Protein 5YJE (pdb70)

Secondary structure (DSSP, 8-state):
--PPPPP-SEEEEE---EEEEEEEEEEEETTEEEEEEEEEETTEEEEEEESS-EEEEEE-SSEEEEEETTTEEEEEETTS-EEEEEEE-SS-EEEEEEETTEEEEEETTSEEEEEETTTTEEEEEEEESHHHHTTS---EEEEEE-TTS-EEEEETTSEEEEEETTTTEEEEEEEGGG--TTT------SHHHHHH-TTSS--PPPPPPSSS-HHHHHHHHHHHHHHHHHHHHHTT-HHHHHHHHHHHHHHHHHHT-HHHHHHHHHHHH----SEETTEEHHHHHHHHHHHHHTSGGGHHHHHHHHHHHHHHH--/---S----PPPPPP-SEEEEE--SSS-EEEEEEEEEEEETTEEEEEEEEEETTEEEEEEESS-EEEEEE-SSEEEEEETTTEEEEEETTS-B-SPPEEPSS-EEEEEEETTEEEEEETT-EEEEEETTTTEEEEEEEESHHHHTTS-S--SEEEE-TTS-EEEE-TTSEEEEEETTTTEEEEEEESTT--GGG------HHHHHTTTT--PPPSSS-HHHHHHHHHHHHHHHHHHHHHTT-HHHHHHHHHHHHHHHHHHT-HHHHHHHHHHH-----SEETTEEHHHHHHHHHHHHHTSSTTHHHHHHHHHHHHGGG-/-PPPPPP-SEEEEE--SSS-EEEEEEEEEEEETTEEEEEEEEEETTEEEEEEESS-EEEEEE-SSEEEEEETTTEEEEEETTS-EEEEEEE-SS-EEEEEEETTEEEEEETTSEEEEEETTTTEEEEEEEEHHHH----EEEEEE-TT--EEEEETTSEEEEEETTTTEEEEEEESTT-SSTT-----HHHHHH--PPPPSSS-HHHHHHHHHHHHHHHHHHHHHTT-HHHHHHHHHHHHHHHHHHT-HHHHHHHHHHHH---SEETTEEHHHHHHHHHHHHHT-GGGHHHHHHT----

Sequence (932 aa):
KLPIPSPQRAFTLQVPSMYIEVENEVTVVGGVKLSRLKCNREGKEWETVLTSRILTAAGSCDVVCVACEKRMLSVFSTCGRRLLSPILLPSPISTLHCTGSYVMALTAAATLSVWDVHRQVVVVKEESLHSILAGSDMTVSQILLTQHGIPVMNLSDGKAYCFNPSLSTWNLVSDKQDSLAQCADFRCSGPLAIIQGRTSNSGRQAARLFSVPHVVQQETTLAYLENQVAAALTLQSSHEYRHWLLVYARYLVNEGFEYRLREICKDLLGPWESTVVGLRKRELLKELLPVIGQNLRFQRLFTECQEQLDILRDKSAPALALKLPIPSPQRAFTLQVSSDPSMYIEVENEVTVVGGVKLSRLKCNREGKEWETVLTSRILTAAGSCDVVCVACEKRMLSVFSTCGRRLLSPILLPSPISTLHCTGSYVMALTAAATLSVWDVHRQVVVVKEESLHSILAGSDMTVSQILLTQHGIPVMNLSDGKAYCFNPSLSTWNLVSDKQDSLAQCCADFRSGPLAIIQGRTSAARLFSVPHVVQQETTLAYLENQVAAALTLQSSHEYRHWLLVYARYLVNEGFEYRLREICKDLLGQWESTVVGLRKRELLKELLPVIGQNLRFQRLFTECQEQLDILRDKLPIPSPQRAFTLQVSSDPSMYIEVENEVTVVGGVKLSRLKCNREGKEWETVLTSRILTAAGSCDVVCVACEKRMLSVFSTCGRRLLSPILLPSPISTLHCTGSYVMALTAAATLSVWDVHRQVVVVKEESLHSILDMTVSQILLTQHGIPVMNLSDGKAYCFNPSLSTWNLVSDKQDSLAQCADFRGPLAIIQGQAARLFSVPHVVQQETTLAYLENQVAAALTLQSSHEYRHWLLVYARYLVNEGFEYRLREICKDLLGWESTVVGLRKRELLKELLPVIGQNLRFQRLFTECQEQL

Solvent-accessible surface area: 39609 Å² total; per-residue (Å²): 130,50,106,87,34,70,72,90,88,50,36,96,34,90,85,174,101,19,95,2,18,1,49,15,79,63,30,84,4,61,68,4,122,0,0,60,0,46,0,38,21,110,79,57,82,22,34,6,9,11,38,17,61,1,17,25,17,16,12,13,97,61,2,0,0,0,1,4,64,92,62,16,2,4,1,3,4,54,20,0,44,22,35,7,2,19,1,10,14,82,13,49,8,6,74,19,34,21,22,23,19,26,0,15,0,27,4,9,51,9,33,1,11,0,7,5,6,110,158,57,56,40,29,0,86,51,19,36,16,114,36,10,41,55,88,54,109,58,55,45,80,55,60,53,16,13,135,82,0,1,0,1,8,29,12,67,54,14,26,0,12,0,4,15,35,61,5,20,8,12,1,26,6,11,22,109,78,48,51,6,42,94,6,3,24,50,84,82,100,17,42,1,8,115,16,38,34,83,35,99,96,81,89,92,118,21,80,139,50,208,90,21,91,82,80,26,5,29,17,0,0,5,7,25,0,5,43,5,17,2,3,0,26,5,0,50,8,34,157,20,20,85,97,38,7,34,22,3,1,49,11,0,3,89,60,25,46,35,145,20,0,100,29,6,2,60,58,10,32,19,148,110,102,60,74,18,29,74,44,53,36,96,54,4,0,50,72,0,2,77,38,0,32,152,41,83,123,2,118,78,15,58,54,117,4,63,104,38,32,89,137,53,84,121,132,170,87,98,118,139,53,123,131,41,106,80,36,81,74,84,85,63,29,109,64,95,25,13,62,87,62,66,15,43,0,32,4,32,12,70,71,33,76,4,58,67,1,112,0,0,90,0,22,1,56,38,84,80,69,92,24,32,5,8,10,49,33,67,1,14,24,5,11,8,14,96,58,3,1,0,0,0,3,45,82,62,16,0,2,3,2,4,69,25,0,39,21,38,4,3,21,2,18,1,49,15,45,1,8,60,16,50,22,40,23,22,28,1,0,0,6,2,9,49,14,24,0,4,0,4,6,8,118,171,52,60,35,31,1,66,57,24,56,3,123,10,6,41,47,87,38,78,138,70,39,56,107,48,53,15,14,78,96,0,0,0,1,0,26,10,68,81,13,35,0,18,0,4,12,36,54,5,19,7,13,0,27,6,12,20,81,80,36,45,9,40,87,13,3,53,70,85,116,20,33,1,21,101,16,32,76,69,95,158,101,77,105,40,208,95,17,93,96,77,26,3,32,22,0,0,7,8,28,0,5,46,6,17,4,2,0,27,9,1,54,10,43,78,20,20,88,94,39,4,24,13,2,0,79,8,0,4,82,64,37,39,96,136,20,0,44,44,5,2,69,44,10,34,66,138,95,66,69,67,20,30,63,47,62,34,117,54,4,5,61,73,1,14,92,32,0,35,90,44,167,84,12,51,84,40,74,87,52,13,38,54,92,48,77,68,84,101,136,177,35,108,64,38,82,66,88,86,54,37,88,38,92,35,21,98,90,52,93,6,29,0,66,1,51,14,74,66,34,73,0,60,73,7,84,0,0,64,0,31,1,45,20,83,82,87,87,22,37,4,9,12,49,32,67,0,16,27,15,13,8,8,78,61,3,0,0,0,0,2,52,93,38,12,0,2,1,2,6,51,27,0,34,20,38,7,2,18,1,16,2,50,11,57,2,6,57,18,60,20,22,22,22,43,0,1,0,18,1,14,63,15,10,0,5,0,11,12,7,126,76,56,56,39,26,0,90,72,26,54,16,161,34,5,49,145,44,67,58,62,71,36,72,12,8,150,89,0,0,0,0,1,32,14,75,41,16,45,0,16,0,4,16,43,62,0,15,5,12,1,31,7,12,21,110,138,51,45,10,46,89,10,7,48,64,116,76,34,1,36,83,10,45,97,134,31,83,163,44,211,96,19,89,87,79,24,4,36,18,0,0,5,7,29,0,4,44,8,19,2,2,0,28,5,1,66,10,27,139,22,19,68,103,37,5,35,32,2,0,113,13,0,4,78,69,15,46,34,147,17,0,123,34,11,4,89,72,4,65,76,134,79,34,89,29,33,69,31,50,2,145,43,0,13,66,68,0,19,78,33,0,33,124,39,163,160,6,60,76,22,90,61,76,19,68,70,173,157

Nearest PDB structures (foldseek):
  5yje-assembly1_A  TM=1.003E+00  e=4.054E-64  Homo sapiens
  5yje-assembly1_C  TM=9.853E-01  e=4.189E-52  Homo sapiens
  8ghl-assembly1_C  TM=7.668E-01  e=1.648E-20  Saccharomyces cerevisiae
  8ghl-assembly1_H  TM=7.439E-01  e=5.807E-19  Saccharomyces cerevisiae
  8ghn-assembly1_H  TM=7.439E-01  e=1.582E-18  Saccharomyces cerevisiae

Radius of gyration: 30.96 Å; Cα contacts (8 Å, |Δi|>4): 1975; chains: 3; bounding box: 86×87×68 Å

InterPro domains:
  IPR001680 WD40 repeat [PS50082] (66-98)
  IPR001680 WD40 repeat [PS50082] (127-159)
  IPR001680 WD40 repeat [PS50082] (170-201)
  IPR001680 WD40 repeat [SM00320] (1-44)
  IPR001680 WD40 repeat [SM00320] (59-98)
  IPR001680 WD40 repeat [SM00320] (120-159)
  IPR001680 WD40 repeat [SM00320] (163-202)
  IPR001680 WD40 repeat [SM00320] (212-254)
  IPR001680 WD40 repeat [SM00320] (257-313)
  IPR001680 WD40 repeat [SM00320] (319-356)
  IPR011494 Protein HIRA-like, C-terminal [PF07569] (764-962)
  IPR015943 WD40/YVTN repeat-like-containing domain superfamily [G3DSA:2.130.10.10] (2-115)
  IPR015943 WD40/YVTN repeat-like-containing domain superfamily [G3DSA:2.130.10.10] (125-434)
  IPR031120 WD repeat HIR1-like [PTHR13831] (1-1016)
  IPR036322 WD40-repeat-containing domain superfamily [SSF50978] (9-365)
  IPR055410 CAF1B/HIR1, beta-propeller domain [PF24105] (1-212)

Structure (mmCIF, N/CA/C/O backbone):
data_5YJE
#
_entry.id   5YJE
#
_cell.length_a   149.990
_cell.length_b   86.800
_cell.length_c   99.150
_cell.angle_alpha   90.00
_cell.angle_beta   102.49
_cell.angle_gamma   90.00
#
_symmetry.space_group_name_H-M   'C 1 2 1'
#
loop_
_entity.id
_entity.type
_entity.pdbx_description
1 polymer 'Protein HIRA'
2 non-polymer 'SULFATE ION'
3 water water
#
loop_
_atom_site.group_PDB
_atom_site.id
_atom_site.type_symbol
_atom_site.label_atom_id
_atom_site.label_alt_id
_atom_site.label_comp_id
_atom_site.label_asym_id
_atom_site.label_entity_id
_atom_site.label_seq_id
_atom_site.pdbx_PDB_ins_code
_atom_site.Cartn_x
_atom_site.Cartn_y
_atom_site.Cartn_z
_atom_site.occupancy
_atom_site.B_iso_or_equiv
_atom_site.auth_seq_id
_atom_site.auth_comp_id
_atom_site.auth_asym_id
_atom_site.auth_atom_id
_atom_site.pdbx_PDB_model_num
ATOM 1 N N . LYS A 1 40 ? 42.317 1.077 49.457 1.00 70.85 682 LYS A N 1
ATOM 2 C CA . LYS A 1 40 ? 43.275 0.185 48.816 1.00 71.40 682 LYS A CA 1
ATOM 3 C C . LYS A 1 40 ? 42.517 -0.838 47.990 1.00 76.85 682 LYS A C 1
ATOM 4 O O . LYS A 1 40 ? 41.287 -0.796 47.922 1.00 84.00 682 LYS A O 1
ATOM 6 N N . LEU A 1 41 ? 43.245 -1.756 47.363 1.00 73.93 683 LEU A N 1
ATOM 7 C CA . LEU A 1 41 ? 42.658 -2.833 46.585 1.00 67.05 683 LEU A CA 1
ATOM 8 C C . LEU A 1 41 ? 43.500 -4.082 46.784 1.00 70.48 683 LEU A C 1
ATOM 9 O O . LEU A 1 41 ? 44.720 -3.982 46.961 1.00 70.78 683 LEU A O 1
ATOM 14 N N . PRO A 1 42 ? 42.880 -5.267 46.771 1.00 70.96 684 PRO A N 1
ATOM 15 C CA . PRO A 1 42 ? 43.627 -6.497 47.090 1.00 72.95 684 PRO A CA 1
ATOM 16 C C . PRO A 1 42 ? 44.759 -6.760 46.102 1.00 71.11 684 PRO A C 1
ATOM 17 O O . PRO A 1 42 ? 44.546 -6.822 44.886 1.00 69.00 684 PRO A O 1
ATOM 21 N N . ILE A 1 43 ? 45.960 -6.931 46.641 1.00 72.19 685 ILE A N 1
ATOM 22 C CA . ILE A 1 43 ? 47.173 -7.147 45.852 1.00 68.31 685 ILE A CA 1
ATOM 23 C C . ILE A 1 43 ? 47.439 -8.645 45.776 1.00 68.12 685 ILE A C 1
ATOM 24 O O . ILE A 1 43 ? 47.520 -9.297 46.826 1.00 70.77 685 ILE A O 1
ATOM 29 N N . PRO A 1 44 ? 47.609 -9.216 44.583 1.00 67.34 686 PRO A N 1
ATOM 30 C CA . PRO A 1 44 ? 47.949 -10.645 44.485 1.00 64.21 686 PRO A CA 1
ATOM 31 C C . PRO A 1 44 ? 49.293 -10.951 45.134 1.00 63.55 686 PRO A C 1
ATOM 32 O O . PRO A 1 44 ? 50.311 -10.323 44.829 1.00 67.53 686 PRO A O 1
ATOM 36 N N . SER A 1 45 ? 49.285 -11.947 46.047 1.00 67.99 687 SER A N 1
ATOM 37 C CA . SER A 1 45 ? 50.444 -12.335 46.841 1.00 63.17 687 SER A CA 1
ATOM 38 C C . SER A 1 45 ? 51.364 -13.268 46.052 1.00 60.76 687 SER A C 1
ATOM 39 O O . SER A 1 45 ? 50.909 -13.973 45.142 1.00 59.51 687 SER A O 1
ATOM 41 N N . PRO A 1 46 ? 52.665 -13.268 46.375 1.00 60.43 688 PRO A N 1
ATOM 42 C CA . PRO A 1 46 ? 53.620 -14.098 45.620 1.00 60.13 688 PRO A CA 1
ATOM 43 C C . PRO A 1 46 ? 53.390 -15.587 45.831 1.00 65.02 688 PRO A C 1
ATOM 44 O O . PRO A 1 46 ? 53.001 -16.034 46.913 1.00 65.40 688 PRO A O 1
ATOM 48 N N . GLN A 1 47 ? 53.660 -16.360 44.775 1.00 65.14 689 GLN A N 1
ATOM 49 C CA . GLN A 1 47 ? 53.447 -17.806 44.769 1.00 67.84 689 GLN A CA 1
ATOM 50 C C . GLN A 1 47 ? 54.642 -18.521 44.141 1.00 68.29 689 GLN A C 1
ATOM 51 O O . GLN A 1 47 ? 55.398 -17.942 43.358 1.00 69.24 689 GLN A O 1
ATOM 57 N N . ARG A 1 48 ? 54.794 -19.806 44.481 1.00 69.46 690 ARG A N 1
ATOM 58 C CA . ARG A 1 48 ? 55.753 -20.650 43.772 1.00 64.89 690 ARG A CA 1
ATOM 59 C C . ARG A 1 48 ? 55.388 -20.766 42.294 1.00 62.48 690 ARG A C 1
ATOM 60 O O . ARG A 1 48 ? 56.225 -20.541 41.412 1.00 62.59 690 ARG A O 1
ATOM 62 N N . ALA A 1 49 ? 54.134 -21.095 42.005 1.00 55.70 691 ALA A N 1
ATOM 63 C CA . ALA A 1 49 ? 53.671 -21.247 40.634 1.00 57.71 691 ALA A CA 1
ATOM 64 C C . ALA A 1 49 ? 52.158 -21.106 40.629 1.00 58.61 691 ALA A C 1
ATOM 65 O O . ALA A 1 49 ? 51.512 -21.192 41.675 1.00 61.74 691 ALA A O 1
ATOM 67 N N . PHE A 1 50 ? 51.596 -20.878 39.445 1.00 55.92 692 PHE A N 1
ATOM 68 C CA . PHE A 1 50 ? 50.145 -20.888 39.343 1.00 55.89 692 PHE A CA 1
ATOM 69 C C . PHE A 1 50 ? 49.751 -21.034 37.887 1.00 60.95 692 PHE A C 1
ATOM 70 O O . PHE A 1 50 ? 50.546 -20.784 36.979 1.00 60.79 692 PHE A O 1
ATOM 78 N N . THR A 1 51 ? 48.489 -21.399 37.688 1.00 64.52 693 THR A N 1
ATOM 79 C CA . THR A 1 51 ? 47.885 -21.547 36.376 1.00 61.90 693 THR A CA 1
ATOM 80 C C . THR A 1 51 ? 46.630 -20.679 36.319 1.00 63.20 693 THR A C 1
ATOM 81 O O . THR A 1 51 ? 45.949 -20.486 37.327 1.00 61.57 693 THR A O 1
ATOM 85 N N . LEU A 1 52 ? 46.340 -20.130 35.141 1.00 62.97 694 LEU A N 1
ATOM 86 C CA . LEU A 1 52 ? 45.211 -19.226 34.977 1.00 63.22 694 LEU A CA 1
ATOM 87 C C . LEU A 1 52 ? 44.592 -19.440 33.607 1.00 66.94 694 LEU A C 1
ATOM 88 O O . LEU A 1 52 ? 45.305 -19.555 32.613 1.00 69.90 694 LEU A O 1
ATOM 90 N N . GLN A 1 53 ? 43.270 -19.484 33.560 1.00 71.07 695 GLN A N 1
ATOM 91 C CA . GLN A 1 53 ? 42.553 -19.706 32.316 1.00 75.56 695 GLN A CA 1
ATOM 92 C C . GLN A 1 53 ? 42.100 -18.380 31.726 1.00 79.75 695 GLN A C 1
ATOM 93 O O . GLN A 1 53 ? 42.087 -17.345 32.398 1.00 79.51 695 GLN A O 1
ATOM 95 N N . VAL A 1 54 ? 41.750 -18.422 30.442 1.00 85.60 696 VAL A N 1
ATOM 96 C CA . VAL A 1 54 ? 41.048 -17.318 29.795 1.00 83.33 696 VAL A CA 1
ATOM 97 C C . VAL A 1 54 ? 39.951 -17.919 28.907 1.00 82.44 696 VAL A C 1
ATOM 98 O O . VAL A 1 54 ? 39.118 -17.194 28.357 1.00 81.01 696 VAL A O 1
ATOM 102 N N . PRO A 1 58 ? 37.316 -20.790 22.797 1.00 99.11 700 PRO A N 1
ATOM 103 C CA . PRO A 1 58 ? 38.633 -20.167 22.643 1.00 105.03 700 PRO A CA 1
ATOM 104 C C . PRO A 1 58 ? 39.546 -20.464 23.831 1.00 106.50 700 PRO A C 1
ATOM 105 O O . PRO A 1 58 ? 40.010 -19.533 24.496 1.00 104.61 700 PRO A O 1
ATOM 109 N N . SER A 1 59 ? 39.798 -21.747 24.086 1.00 101.56 701 SER A N 1
ATOM 110 C CA . SER A 1 59 ? 40.549 -22.149 25.268 1.00 96.14 701 SER A CA 1
ATOM 111 C C . SER A 1 59 ? 42.033 -21.812 25.116 1.00 99.28 701 SER A C 1
ATOM 112 O O . SER A 1 59 ? 42.642 -22.077 24.073 1.00 101.11 701 SER A O 1
ATOM 115 N N . MET A 1 60 ? 42.611 -21.235 26.171 1.00 92.34 702 MET A N 1
ATOM 116 C CA . MET A 1 60 ? 43.995 -20.784 26.236 1.00 84.50 702 MET A CA 1
ATOM 117 C C . MET A 1 60 ? 44.309 -20.480 27.693 1.00 80.27 702 MET A C 1
ATOM 118 O O . MET A 1 60 ? 43.484 -19.882 28.385 1.00 83.71 702 MET A O 1
ATOM 123 N N . TYR A 1 61 ? 45.480 -20.895 28.168 1.00 76.33 703 TYR A N 1
ATOM 124 C CA . TYR A 1 61 ? 45.812 -20.638 29.561 1.00 76.89 703 TYR A CA 1
ATOM 125 C C . TYR A 1 61 ? 47.292 -20.298 29.738 1.00 76.52 703 TYR A C 1
ATOM 126 O O . TYR A 1 61 ? 48.136 -20.520 28.863 1.00 75.30 703 TYR A O 1
ATOM 135 N N . ILE A 1 62 ? 47.577 -19.761 30.920 1.00 67.26 704 ILE A N 1
ATOM 136 C CA . ILE A 1 62 ? 48.869 -19.226 31.316 1.00 62.52 704 ILE A CA 1
ATOM 137 C C . ILE A 1 62 ? 49.374 -20.048 32.492 1.00 62.22 704 ILE A C 1
ATOM 138 O O . ILE A 1 62 ? 48.610 -20.342 33.418 1.00 64.39 704 ILE A O 1
ATOM 143 N N . GLU A 1 63 ? 50.642 -20.438 32.445 1.00 55.35 705 GLU A N 1
ATOM 144 C CA . GLU A 1 63 ? 51.311 -21.048 33.582 1.00 59.89 705 GLU A CA 1
ATOM 145 C C . GLU A 1 63 ? 52.512 -20.188 33.953 1.00 60.13 705 GLU A C 1
ATOM 146 O O . GLU A 1 63 ? 53.209 -19.664 33.082 1.00 57.44 705 GLU A O 1
ATOM 148 N N . VAL A 1 64 ? 52.734 -20.018 35.246 1.00 54.46 706 VAL A N 1
ATOM 149 C CA . VAL A 1 64 ? 53.807 -19.184 35.755 1.00 55.63 706 VAL A CA 1
ATOM 150 C C . VAL A 1 64 ? 54.566 -20.015 36.766 1.00 56.95 706 VAL A C 1
ATOM 151 O O . VAL A 1 64 ? 53.945 -20.641 37.633 1.00 56.68 706 VAL A O 1
ATOM 155 N N . GLU A 1 65 ? 55.897 -20.031 36.658 1.00 50.62 707 GLU A N 1
ATOM 156 C CA . GLU A 1 65 ? 56.714 -20.647 37.692 1.00 51.32 707 GLU A CA 1
ATOM 157 C C . GLU A 1 65 ? 57.770 -19.647 38.117 1.00 49.18 707 GLU A C 1
ATOM 158 O O . GLU A 1 65 ? 58.613 -19.252 37.311 1.00 47.41 707 GLU A O 1
ATOM 164 N N . ASN A 1 66 ? 57.754 -19.267 39.383 1.00 49.50 708 ASN A N 1
ATOM 165 C CA . ASN A 1 66 ? 58.563 -18.152 39.831 1.00 53.32 708 ASN A CA 1
ATOM 166 C C . ASN A 1 66 ? 59.908 -18.619 40.370 1.00 55.26 708 ASN A C 1
ATOM 167 O O . ASN A 1 66 ? 59.970 -19.494 41.236 1.00 59.09 708 ASN A O 1
ATOM 172 N N . GLU A 1 67 ? 60.979 -18.021 39.850 1.00 52.96 709 GLU A N 1
ATOM 173 C CA . GLU A 1 67 ? 62.328 -18.239 40.358 1.00 57.87 709 GLU A CA 1
ATOM 174 C C . GLU A 1 67 ? 62.762 -19.703 40.223 1.00 60.03 709 GLU A C 1
ATOM 175 O O . GLU A 1 67 ? 63.302 -20.304 41.150 1.00 61.92 709 GLU A O 1
ATOM 181 N N . VAL A 1 68 ? 62.550 -20.265 39.030 1.00 48.90 710 VAL A N 1
ATOM 182 C CA . VAL A 1 68 ? 62.864 -21.666 38.786 1.00 57.12 710 VAL A CA 1
ATOM 183 C C . VAL A 1 68 ? 64.330 -21.941 38.503 1.00 62.40 710 VAL A C 1
ATOM 184 O O . VAL A 1 68 ? 64.728 -23.113 38.526 1.00 63.44 710 VAL A O 1
ATOM 188 N N . THR A 1 69 ? 65.135 -20.918 38.215 1.00 58.79 711 THR A N 1
ATOM 189 C CA . THR A 1 69 ? 66.514 -21.139 37.794 1.00 60.58 711 THR A CA 1
ATOM 190 C C . THR A 1 69 ? 67.262 -19.817 37.895 1.00 59.01 711 THR A C 1
ATOM 191 O O . THR A 1 69 ? 66.661 -18.758 38.070 1.00 61.10 711 THR A O 1
ATOM 195 N N . VAL A 1 70 ? 68.586 -19.895 37.791 1.00 56.65 712 VAL A N 1
ATOM 196 C CA . VAL A 1 70 ? 69.475 -18.756 37.979 1.00 61.63 712 VAL A CA 1
ATOM 197 C C . VAL A 1 70 ? 70.485 -18.724 36.842 1.00 62.12 712 VAL A C 1
ATOM 198 O O . VAL A 1 70 ? 71.088 -19.748 36.506 1.00 68.19 712 VAL A O 1
ATOM 202 N N . VAL A 1 71 ? 70.685 -17.544 36.267 1.00 64.57 713 VAL A N 1
ATOM 203 C CA . VAL A 1 71 ? 71.492 -17.379 35.066 1.00 57.96 713 VAL A CA 1
ATOM 204 C C . VAL A 1 71 ? 72.247 -16.064 35.186 1.00 61.43 713 VAL A C 1
ATOM 205 O O . VAL A 1 71 ? 71.625 -15.000 35.248 1.00 66.36 713 VAL A O 1
ATOM 209 N N . GLY A 1 72 ? 73.579 -16.128 35.190 1.00 59.53 714 GLY A N 1
ATOM 210 C CA . GLY A 1 72 ? 74.414 -14.947 35.347 1.00 54.67 714 GLY A CA 1
ATOM 211 C C . GLY A 1 72 ? 74.105 -14.143 36.598 1.00 61.25 714 GLY A C 1
ATOM 212 O O . GLY A 1 72 ? 74.284 -12.919 36.614 1.00 65.55 714 GLY A O 1
ATOM 213 N N . GLY A 1 73 ? 73.622 -14.814 37.646 1.00 57.55 715 GLY A N 1
ATOM 214 C CA . GLY A 1 73 ? 73.199 -14.155 38.866 1.00 63.60 715 GLY A CA 1
ATOM 215 C C . GLY A 1 73 ? 71.760 -13.665 38.881 1.00 65.93 715 GLY A C 1
ATOM 216 O O . GLY A 1 73 ? 71.294 -13.190 39.923 1.00 63.40 715 GLY A O 1
ATOM 217 N N . VAL A 1 74 ? 71.044 -13.781 37.769 1.00 61.89 716 VAL A N 1
ATOM 218 C CA . VAL A 1 74 ? 69.677 -13.296 37.621 1.00 60.34 716 VAL A CA 1
ATOM 219 C C . VAL A 1 74 ? 68.716 -14.470 37.801 1.00 61.61 716 VAL A C 1
ATOM 220 O O . VAL A 1 74 ? 68.759 -15.445 37.033 1.00 60.15 716 VAL A O 1
ATOM 224 N N . LYS A 1 75 ? 67.851 -14.378 38.816 1.00 59.71 717 LYS A N 1
ATOM 225 C CA . LYS A 1 75 ? 66.797 -15.369 39.018 1.00 58.84 717 LYS A CA 1
ATOM 226 C C . LYS A 1 75 ? 65.729 -15.224 37.942 1.00 59.07 717 LYS A C 1
ATOM 227 O O . LYS A 1 75 ? 65.251 -14.117 37.674 1.00 59.13 717 LYS A O 1
ATOM 233 N N . LEU A 1 76 ? 65.346 -16.334 37.324 1.00 51.88 718 LEU A N 1
ATOM 234 C CA . LEU A 1 76 ? 64.413 -16.310 36.209 1.00 49.03 718 LEU A CA 1
ATOM 235 C C . LEU A 1 76 ? 63.056 -16.832 36.640 1.00 48.85 718 LEU A C 1
ATOM 236 O O . LEU A 1 76 ? 62.946 -17.757 37.444 1.00 49.73 718 LEU A O 1
ATOM 241 N N . SER A 1 77 ? 62.018 -16.240 36.080 1.00 48.90 719 SER A N 1
ATOM 242 C CA . SER A 1 77 ? 60.667 -16.732 36.260 1.00 42.58 719 SER A CA 1
ATOM 243 C C . SER A 1 77 ? 60.133 -17.088 34.886 1.00 43.35 719 SER A C 1
ATOM 244 O O . SER A 1 77 ? 60.503 -16.462 33.894 1.00 44.18 719 SER A O 1
ATOM 247 N N . ARG A 1 78 ? 59.326 -18.140 34.812 1.00 47.37 720 ARG A N 1
ATOM 248 C CA . ARG A 1 78 ? 58.836 -18.626 33.536 1.00 45.37 720 ARG A CA 1
ATOM 249 C C . ARG A 1 78 ? 57.381 -18.246 33.324 1.00 40.95 720 ARG A C 1
ATOM 250 O O . ARG A 1 78 ? 56.548 -18.339 34.235 1.00 40.85 720 ARG A O 1
ATOM 258 N N . LEU A 1 79 ? 57.088 -17.896 32.083 1.00 40.95 721 LEU A N 1
ATOM 259 C CA . LEU A 1 79 ? 55.751 -17.600 31.596 1.00 47.43 721 LEU A CA 1
ATOM 260 C C . LEU A 1 79 ? 55.480 -18.538 30.424 1.00 49.51 721 LEU A C 1
ATOM 261 O O . LEU A 1 79 ? 56.122 -18.445 29.369 1.00 47.07 721 LEU A O 1
ATOM 266 N N . LYS A 1 80 ? 54.543 -19.449 30.617 1.00 57.60 722 LYS A N 1
ATOM 267 C CA . LYS A 1 80 ? 54.143 -20.404 29.600 1.00 56.57 722 LYS A CA 1
ATOM 268 C C . LYS A 1 80 ? 52.732 -20.064 29.146 1.00 62.67 722 LYS A C 1
ATOM 269 O O . LYS A 1 80 ? 51.884 -19.670 29.954 1.00 61.36 722 LYS A O 1
ATOM 275 N N . CYS A 1 81 ? 52.493 -20.195 27.849 1.00 60.44 723 CYS A N 1
ATOM 276 C CA . CYS A 1 81 ? 51.183 -19.940 27.279 1.00 67.82 723 CYS A CA 1
ATOM 277 C C . CYS A 1 81 ? 50.789 -21.124 26.405 1.00 70.07 723 CYS A C 1
ATOM 278 O O . CYS A 1 81 ? 51.397 -21.361 25.353 1.00 61.53 723 CYS A O 1
ATOM 281 N N . ASN A 1 82 ? 49.767 -21.854 26.851 1.00 73.39 724 ASN A N 1
ATOM 282 C CA . ASN A 1 82 ? 49.192 -22.969 26.111 1.00 73.01 724 ASN A CA 1
ATOM 283 C C . ASN A 1 82 ? 47.938 -22.469 25.400 1.00 77.45 724 ASN A C 1
ATOM 284 O O . ASN A 1 82 ? 46.939 -22.145 26.048 1.00 76.83 724 ASN A O 1
ATOM 289 N N . ARG A 1 83 ? 47.997 -22.387 24.071 1.00 78.42 725 ARG A N 1
ATOM 290 C CA . ARG A 1 83 ? 46.883 -21.897 23.262 1.00 83.53 725 ARG A CA 1
ATOM 291 C C . ARG A 1 83 ? 46.606 -22.899 22.154 1.00 87.89 725 ARG A C 1
ATOM 292 O O . ARG A 1 83 ? 47.469 -23.133 21.298 1.00 87.84 725 ARG A O 1
ATOM 294 N N . GLU A 1 84 ? 45.396 -23.470 22.163 1.00 87.25 726 GLU A N 1
ATOM 295 C CA . GLU A 1 84 ? 44.991 -24.486 21.196 1.00 88.32 726 GLU A CA 1
ATOM 296 C C . GLU A 1 84 ? 45.989 -25.638 21.210 1.00 82.48 726 GLU A C 1
ATOM 297 O O . GLU A 1 84 ? 46.160 -26.306 22.236 1.00 80.49 726 GLU A O 1
ATOM 299 N N . GLY A 1 85 ? 46.666 -25.863 20.083 1.00 82.59 727 GLY A N 1
ATOM 300 C CA . GLY A 1 85 ? 47.746 -26.833 20.065 1.00 87.49 727 GLY A CA 1
ATOM 301 C C . GLY A 1 85 ? 49.097 -26.271 20.460 1.00 86.88 727 GLY A C 1
ATOM 302 O O . GLY A 1 85 ? 49.901 -26.973 21.081 1.00 87.22 727 GLY A O 1
ATOM 303 N N . LYS A 1 86 ? 49.367 -25.011 20.124 1.00 88.23 728 LYS A N 1
ATOM 304 C CA . LYS A 1 86 ? 50.712 -24.465 20.255 1.00 88.28 728 LYS A CA 1
ATOM 305 C C . LYS A 1 86 ? 50.981 -23.963 21.672 1.00 84.30 728 LYS A C 1
ATOM 306 O O . LYS A 1 86 ? 50.086 -23.449 22.351 1.00 86.60 728 LYS A O 1
ATOM 308 N N . GLU A 1 87 ? 52.226 -24.123 22.117 1.00 78.81 729 GLU A N 1
ATOM 309 C CA . GLU A 1 87 ? 52.700 -23.599 23.392 1.00 73.65 729 GLU A CA 1
ATOM 310 C C . GLU A 1 87 ? 53.874 -22.663 23.131 1.00 71.66 729 GLU A C 1
ATOM 311 O O . GLU A 1 87 ? 54.778 -22.998 22.359 1.00 72.13 729 GLU A O 1
ATOM 317 N N . TRP A 1 88 ? 53.876 -21.497 23.767 1.00 67.72 730 TRP A N 1
ATOM 318 C CA . TRP A 1 88 ? 55.090 -20.697 23.787 1.00 60.73 730 TRP A CA 1
ATOM 319 C C . TRP A 1 88 ? 55.521 -20.434 25.221 1.00 60.38 730 TRP A C 1
ATOM 320 O O . TRP A 1 88 ? 54.789 -20.691 26.180 1.00 54.05 730 TRP A O 1
ATOM 331 N N . GLU A 1 89 ? 56.743 -19.930 25.374 1.00 53.09 731 GLU A N 1
ATOM 332 C CA . GLU A 1 89 ? 57.157 -19.570 26.719 1.00 49.97 731 GLU A CA 1
ATOM 333 C C . GLU A 1 89 ? 58.254 -18.522 26.673 1.00 50.34 731 GLU A C 1
ATOM 334 O O . GLU A 1 89 ? 58.853 -18.237 25.631 1.00 48.11 731 GLU A O 1
ATOM 340 N N . THR A 1 90 ? 58.516 -17.961 27.842 1.00 44.51 732 THR A N 1
ATOM 341 C CA . THR A 1 90 ? 59.557 -16.966 27.955 1.00 42.03 732 THR A CA 1
ATOM 342 C C . THR A 1 90 ? 59.957 -16.843 29.413 1.00 40.03 732 THR A C 1
ATOM 343 O O . THR A 1 90 ? 59.357 -17.451 30.307 1.00 37.28 732 THR A O 1
ATOM 347 N N . VAL A 1 91 ? 60.990 -16.046 29.637 1.00 39.42 733 VAL A N 1
ATOM 348 C CA . VAL A 1 91 ? 61.511 -15.823 30.975 1.00 43.55 733 VAL A CA 1
ATOM 349 C C . VAL A 1 91 ? 61.416 -14.328 31.293 1.00 44.77 733 VAL A C 1
ATOM 350 O O . VAL A 1 91 ? 61.481 -13.479 30.401 1.00 44.23 733 VAL A O 1
ATOM 354 N N . LEU A 1 92 ? 61.214 -14.022 32.575 1.00 44.03 734 LEU A N 1
ATOM 355 C CA . LEU A 1 92 ? 61.279 -12.675 33.125 1.00 45.52 734 LEU A CA 1
ATOM 356 C C . LEU A 1 92 ? 62.283 -12.664 34.274 1.00 46.22 734 LEU A C 1
ATOM 357 O O . LEU A 1 92 ? 62.591 -13.706 34.855 1.00 44.35 734 LEU A O 1
ATOM 362 N N . THR A 1 93 ? 62.806 -11.480 34.606 1.00 46.83 735 THR A N 1
ATOM 363 C CA . THR A 1 93 ? 63.839 -11.399 35.632 1.00 44.98 735 THR A CA 1
ATOM 364 C C . THR A 1 93 ? 63.286 -11.013 36.995 1.00 44.53 735 THR A C 1
ATOM 365 O O . THR A 1 93 ? 64.050 -10.623 37.881 1.00 54.73 735 THR A O 1
ATOM 369 N N . SER A 1 94 ? 61.983 -11.135 37.195 1.00 41.95 736 SER A N 1
ATOM 370 C CA . SER A 1 94 ? 61.412 -10.944 38.521 1.00 46.59 736 SER A CA 1
ATOM 371 C C . SER A 1 94 ? 60.112 -11.728 38.580 1.00 45.69 736 SER A C 1
ATOM 372 O O . SER A 1 94 ? 59.597 -12.189 37.559 1.00 48.82 736 SER A O 1
ATOM 375 N N . ARG A 1 95 ? 59.581 -11.876 39.784 1.00 47.84 737 ARG A N 1
ATOM 376 C CA . ARG A 1 95 ? 58.463 -12.787 39.970 1.00 51.94 737 ARG A CA 1
ATOM 377 C C . ARG A 1 95 ? 57.146 -12.229 39.454 1.00 52.14 737 ARG A C 1
ATOM 378 O O . ARG A 1 95 ? 56.845 -11.039 39.595 1.00 51.52 737 ARG A O 1
ATOM 386 N N . ILE A 1 96 ? 56.363 -13.123 38.864 1.00 47.48 738 ILE A N 1
ATOM 387 C CA . ILE A 1 96 ? 55.081 -12.805 38.258 1.00 50.86 738 ILE A CA 1
ATOM 388 C C . ILE A 1 96 ? 53.993 -12.934 39.316 1.00 50.88 738 ILE A C 1
ATOM 389 O O . ILE A 1 96 ? 53.817 -13.993 39.924 1.00 54.48 738 ILE A O 1
ATOM 394 N N . LEU A 1 97 ? 53.264 -11.852 39.538 1.00 55.61 739 LEU A N 1
ATOM 395 C CA . LEU A 1 97 ? 52.230 -11.796 40.555 1.00 51.10 739 LEU A CA 1
ATOM 396 C C . LEU A 1 97 ? 50.862 -12.096 39.988 1.00 51.37 739 LEU A C 1
ATOM 397 O O . LEU A 1 97 ? 50.055 -12.748 40.658 1.00 53.31 739 LEU A O 1
ATOM 402 N N . THR A 1 98 ? 50.576 -11.638 38.771 1.00 49.74 740 THR A N 1
ATOM 403 C CA . THR A 1 98 ? 49.307 -12.011 38.162 1.00 43.64 740 THR A CA 1
ATOM 404 C C . THR A 1 98 ? 49.448 -11.904 36.655 1.00 45.49 740 THR A C 1
ATOM 405 O O . THR A 1 98 ? 50.425 -11.364 36.146 1.00 49.39 740 THR A O 1
ATOM 409 N N . ALA A 1 99 ? 48.456 -12.431 35.941 1.00 49.82 741 ALA A N 1
ATOM 410 C CA . ALA A 1 99 ? 48.495 -12.461 34.488 1.00 45.64 741 ALA A CA 1
ATOM 411 C C . ALA A 1 99 ? 47.094 -12.259 33.935 1.00 51.29 741 ALA A C 1
ATOM 412 O O . ALA A 1 99 ? 46.087 -12.316 34.653 1.00 48.78 741 ALA A O 1
ATOM 414 N N . ALA A 1 100 ? 47.051 -12.029 32.630 1.00 49.60 742 ALA A N 1
ATOM 415 C CA . ALA A 1 100 ? 45.806 -11.932 31.892 1.00 46.83 742 ALA A CA 1
ATOM 416 C C . ALA A 1 100 ? 46.175 -12.029 30.424 1.00 53.55 742 ALA A C 1
ATOM 417 O O . ALA A 1 100 ? 47.338 -11.857 30.051 1.00 55.48 742 ALA A O 1
ATOM 419 N N . GLY A 1 101 ? 45.189 -12.322 29.593 1.00 56.10 743 GLY A N 1
ATOM 420 C CA . GLY A 1 101 ? 45.488 -12.524 28.192 1.00 53.93 743 GLY A CA 1
ATOM 421 C C . GLY A 1 101 ? 44.237 -12.533 27.354 1.00 57.84 743 GLY A C 1
ATOM 422 O O . GLY A 1 101 ? 43.129 -12.753 27.852 1.00 59.17 743 GLY A O 1
ATOM 423 N N . SER A 1 102 ? 44.440 -12.310 26.062 1.00 59.65 744 SER A N 1
ATOM 424 C CA . SER A 1 102 ? 43.375 -12.309 25.076 1.00 57.56 744 SER A CA 1
ATOM 425 C C . SER A 1 102 ? 43.851 -13.128 23.877 1.00 60.57 744 SER A C 1
ATOM 426 O O . SER A 1 102 ? 44.917 -13.750 23.905 1.00 61.85 744 SER A O 1
ATOM 429 N N . CYS A 1 103 ? 43.061 -13.119 22.802 1.00 61.10 745 CYS A N 1
ATOM 430 C CA . CYS A 1 103 ? 43.477 -13.755 21.557 1.00 63.43 745 CYS A CA 1
ATOM 431 C C . CYS A 1 103 ? 44.676 -13.071 20.917 1.00 56.17 745 CYS A C 1
ATOM 432 O O . CYS A 1 103 ? 45.214 -13.592 19.938 1.00 67.78 745 CYS A O 1
ATOM 435 N N . ASP A 1 104 ? 45.095 -11.915 21.412 1.00 58.58 746 ASP A N 1
ATOM 436 C CA . ASP A 1 104 ? 46.157 -11.159 20.766 1.00 61.87 746 ASP A CA 1
ATOM 437 C C . ASP A 1 104 ? 47.356 -10.897 21.649 1.00 55.96 746 ASP A C 1
ATOM 438 O O . ASP A 1 104 ? 48.437 -10.619 21.126 1.00 54.48 746 ASP A O 1
ATOM 443 N N . VAL A 1 105 ? 47.208 -11.016 22.958 1.00 53.49 747 VAL A N 1
ATOM 444 C CA . VAL A 1 105 ? 48.127 -10.393 23.890 1.00 52.31 747 VAL A CA 1
ATOM 445 C C . VAL A 1 105 ? 48.128 -11.195 25.174 1.00 52.53 747 VAL A C 1
ATOM 446 O O . VAL A 1 105 ? 47.085 -11.682 25.614 1.00 53.34 747 VAL A O 1
ATOM 450 N N . VAL A 1 106 ? 49.306 -11.339 25.770 1.00 52.95 748 VAL A N 1
ATOM 451 C CA . VAL A 1 106 ? 49.430 -11.808 27.140 1.00 51.89 748 VAL A CA 1
ATOM 452 C C . VAL A 1 106 ? 50.146 -10.728 27.932 1.00 48.88 748 VAL A C 1
ATOM 453 O O . VAL A 1 106 ? 51.131 -10.162 27.465 1.00 50.44 748 VAL A O 1
ATOM 457 N N . CYS A 1 107 ? 49.654 -10.432 29.119 1.00 47.46 749 CYS A N 1
ATOM 458 C CA . CYS A 1 107 ? 50.304 -9.453 29.963 1.00 52.64 749 CYS A CA 1
ATOM 459 C C . CYS A 1 107 ? 50.443 -10.010 31.370 1.00 54.65 749 CYS A C 1
ATOM 460 O O . CYS A 1 107 ? 49.640 -10.836 31.825 1.00 55.61 749 CYS A O 1
ATOM 463 N N . VAL A 1 108 ? 51.466 -9.512 32.055 1.00 42.34 750 VAL A N 1
ATOM 464 C CA . VAL A 1 108 ? 51.949 -10.073 33.298 1.00 45.15 750 VAL A CA 1
ATOM 465 C C . VAL A 1 108 ? 52.335 -8.919 34.221 1.00 52.84 750 VAL A C 1
ATOM 466 O O . VAL A 1 108 ? 53.030 -7.984 33.804 1.00 47.03 750 VAL A O 1
ATOM 470 N N . ALA A 1 109 ? 51.885 -8.984 35.471 1.00 53.22 751 ALA A N 1
ATOM 471 C CA . ALA A 1 109 ? 52.268 -8.037 36.509 1.00 45.66 751 ALA A CA 1
ATOM 472 C C . ALA A 1 109 ? 53.261 -8.719 37.436 1.00 49.64 751 ALA A C 1
ATOM 473 O O . ALA A 1 109 ? 52.941 -9.750 38.051 1.00 50.34 751 ALA A O 1
ATOM 475 N N . CYS A 1 110 ? 54.447 -8.128 37.530 1.00 47.49 752 CYS A N 1
ATOM 476 C CA . CYS A 1 110 ? 55.587 -8.583 38.298 1.00 47.68 752 CYS A CA 1
ATOM 477 C C . CYS A 1 110 ? 55.852 -7.681 39.498 1.00 53.02 752 CYS A C 1
ATOM 478 O O . CYS A 1 110 ? 55.535 -6.484 39.503 1.00 53.60 752 CYS A O 1
ATOM 481 N N . GLU A 1 111 ? 56.510 -8.296 40.485 1.00 57.99 753 GLU A N 1
ATOM 482 C CA . GLU A 1 111 ? 56.887 -7.728 41.772 1.00 59.36 753 GLU A CA 1
ATOM 483 C C . GLU A 1 111 ? 57.173 -6.236 41.732 1.00 63.68 753 GLU A C 1
ATOM 484 O O . GLU A 1 111 ? 56.402 -5.436 42.285 1.00 73.00 753 GLU A O 1
ATOM 490 N N . LYS A 1 112 ? 58.258 -5.832 41.088 1.00 45.65 754 LYS A N 1
ATOM 491 C CA . LYS A 1 112 ? 58.671 -4.452 41.316 1.00 58.82 754 LYS A CA 1
ATOM 492 C C . LYS A 1 112 ? 57.736 -3.452 40.637 1.00 53.25 754 LYS A C 1
ATOM 493 O O . LYS A 1 112 ? 58.209 -2.561 39.930 1.00 47.24 754 LYS A O 1
ATOM 499 N N . ARG A 1 113 ? 56.414 -3.600 40.845 1.00 52.27 755 ARG A N 1
ATOM 500 C CA . ARG A 1 113 ? 55.386 -2.754 40.219 1.00 53.58 755 ARG A CA 1
ATOM 501 C C . ARG A 1 113 ? 55.556 -2.706 38.699 1.00 51.56 755 ARG A C 1
ATOM 502 O O . ARG A 1 113 ? 55.392 -1.657 38.070 1.00 49.98 755 ARG A O 1
ATOM 510 N N . MET A 1 114 ? 55.914 -3.841 38.094 1.00 53.88 756 MET A N 1
ATOM 511 C CA . MET A 1 114 ? 56.259 -3.850 36.677 1.00 46.55 756 MET A CA 1
ATOM 512 C C . MET A 1 114 ? 55.206 -4.595 35.868 1.00 49.95 756 MET A C 1
ATOM 513 O O . MET A 1 114 ? 54.637 -5.591 36.318 1.00 46.76 756 MET A O 1
ATOM 518 N N . LEU A 1 115 ? 54.981 -4.119 34.646 1.00 46.45 757 LEU A N 1
ATOM 519 C CA . LEU A 1 115 ? 53.954 -4.653 33.764 1.00 42.19 757 LEU A CA 1
ATOM 520 C C . LEU A 1 115 ? 54.607 -5.008 32.439 1.00 42.72 757 LEU A C 1
ATOM 521 O O . LEU A 1 115 ? 55.182 -4.132 31.789 1.00 47.00 757 LEU A O 1
ATOM 526 N N . SER A 1 116 ? 54.482 -6.270 32.011 1.00 43.01 758 SER A N 1
ATOM 527 C CA . SER A 1 116 ? 55.062 -6.713 30.746 1.00 43.17 758 SER A CA 1
ATOM 528 C C . SER A 1 116 ? 53.997 -7.283 29.814 1.00 41.66 758 SER A C 1
ATOM 529 O O . SER A 1 116 ? 53.034 -7.919 30.244 1.00 42.56 758 SER A O 1
ATOM 532 N N . VAL A 1 117 ? 54.180 -7.051 28.519 1.00 44.93 759 VAL A N 1
ATOM 533 C CA . VAL A 1 117 ? 53.172 -7.384 27.520 1.00 47.38 759 VAL A CA 1
ATOM 534 C C . VAL A 1 117 ? 53.836 -8.154 26.384 1.00 46.73 759 VAL A C 1
ATOM 535 O O . VAL A 1 117 ? 54.854 -7.720 25.834 1.00 45.44 759 VAL A O 1
ATOM 539 N N . PHE A 1 118 ? 53.262 -9.290 26.040 1.00 47.03 760 PHE A N 1
ATOM 540 C CA . PHE A 1 118 ? 53.823 -10.218 25.074 1.00 52.00 760 PHE A CA 1
ATOM 541 C C . PHE A 1 118 ? 52.778 -10.504 24.012 1.00 52.07 760 PHE A C 1
ATOM 542 O O . PHE A 1 118 ? 51.572 -10.399 24.258 1.00 50.60 760 PHE A O 1
ATOM 550 N N . SER A 1 119 ? 53.260 -10.859 22.826 1.00 57.25 761 SER A N 1
ATOM 551 C CA . SER A 1 119 ? 52.398 -11.126 21.682 1.00 62.44 761 SER A CA 1
ATOM 552 C C . SER A 1 119 ? 51.643 -12.443 21.857 1.00 60.37 761 SER A C 1
ATOM 553 O O . SER A 1 119 ? 51.843 -13.199 22.818 1.00 58.96 761 SER A O 1
ATOM 556 N N . THR A 1 120 ? 50.783 -12.737 20.877 1.00 66.79 762 THR A N 1
ATOM 557 C CA . THR A 1 120 ? 50.062 -14.005 20.910 1.00 67.37 762 THR A CA 1
ATOM 558 C C . THR A 1 120 ? 51.017 -15.186 20.928 1.00 67.25 762 THR A C 1
ATOM 559 O O . THR A 1 120 ? 50.666 -16.249 21.447 1.00 71.32 762 THR A O 1
ATOM 563 N N . CYS A 1 121 ? 52.229 -15.018 20.387 1.00 66.12 763 CYS A N 1
ATOM 564 C CA . CYS A 1 121 ? 53.231 -16.079 20.372 1.00 67.96 763 CYS A CA 1
ATOM 565 C C . CYS A 1 121 ? 54.446 -15.758 21.248 1.00 60.82 763 CYS A C 1
ATOM 566 O O . CYS A 1 121 ? 55.541 -16.263 21.003 1.00 63.09 763 CYS A O 1
ATOM 569 N N . GLY A 1 122 ? 54.278 -14.913 22.264 1.00 65.05 764 GLY A N 1
ATOM 570 C CA . GLY A 1 122 ? 55.261 -14.785 23.328 1.00 58.09 764 GLY A CA 1
ATOM 571 C C . GLY A 1 122 ? 56.407 -13.824 23.112 1.00 56.22 764 GLY A C 1
ATOM 572 O O . GLY A 1 122 ? 57.349 -13.826 23.917 1.00 56.68 764 GLY A O 1
ATOM 573 N N . ARG A 1 123 ? 56.374 -13.018 22.058 1.00 53.06 765 ARG A N 1
ATOM 574 C CA . ARG A 1 123 ? 57.373 -11.977 21.862 1.00 51.46 765 ARG A CA 1
ATOM 575 C C . ARG A 1 123 ? 57.018 -10.746 22.697 1.00 51.92 765 ARG A C 1
ATOM 576 O O . ARG A 1 123 ? 55.901 -10.230 22.606 1.00 53.74 765 ARG A O 1
ATOM 584 N N . ARG A 1 124 ? 57.956 -10.292 23.530 1.00 51.17 766 ARG A N 1
ATOM 585 C CA . ARG A 1 124 ? 57.772 -9.045 24.269 1.00 45.46 766 ARG A CA 1
ATOM 586 C C . ARG A 1 124 ? 57.433 -7.908 23.311 1.00 46.63 766 ARG A C 1
ATOM 587 O O . ARG A 1 124 ? 58.148 -7.665 22.338 1.00 51.77 766 ARG A O 1
ATOM 595 N N . LEU A 1 125 ? 56.330 -7.219 23.585 1.00 49.01 767 LEU A N 1
ATOM 596 C CA . LEU A 1 125 ? 55.855 -6.134 22.729 1.00 51.30 767 LEU A CA 1
ATOM 597 C C . LEU A 1 125 ? 56.354 -4.762 23.167 1.00 48.79 767 LEU A C 1
ATOM 598 O O . LEU A 1 125 ? 56.721 -3.939 22.323 1.00 50.11 767 LEU A O 1
ATOM 603 N N . LEU A 1 126 ? 56.403 -4.516 24.470 1.00 46.46 768 LEU A 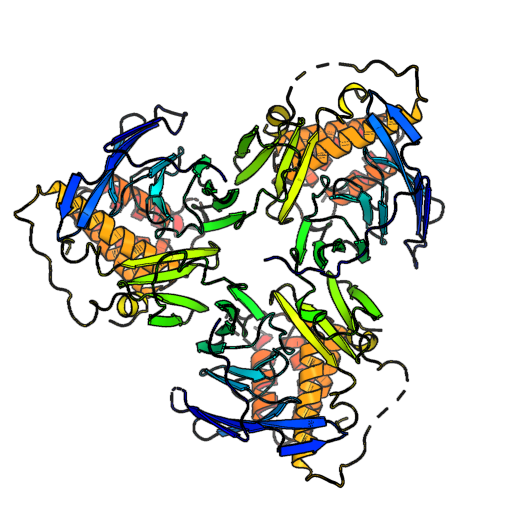N 1
ATOM 604 C CA . LEU A 1 126 ? 56.777 -3.224 25.027 1.00 40.38 768 LEU A CA 1
ATOM 605 C C . LEU A 1 126 ? 57.793 -3.433 26.137 1.00 43.41 768 LEU A C 1
ATOM 606 O O . LEU A 1 126 ? 57.778 -4.466 26.817 1.00 44.30 768 LEU A O 1
ATOM 611 N N . SER A 1 127 ? 58.687 -2.446 26.304 1.00 40.43 769 SER A N 1
ATOM 612 C CA . SER A 1 127 ? 59.513 -2.330 27.500 1.00 38.37 769 SER A CA 1
ATOM 613 C C . SER A 1 127 ? 58.632 -2.437 28.734 1.00 40.04 769 SER A C 1
ATOM 614 O O . SER A 1 127 ? 57.476 -2.003 28.703 1.00 40.16 769 SER A O 1
ATOM 617 N N . PRO A 1 128 ? 59.131 -3.007 29.826 1.00 41.94 770 PRO A N 1
ATOM 618 C CA . PRO A 1 128 ? 58.327 -3.082 31.052 1.00 34.78 770 PRO A CA 1
ATOM 619 C C . PRO A 1 128 ? 57.836 -1.702 31.457 1.00 40.55 770 PRO A C 1
ATOM 620 O O . PRO A 1 128 ? 58.550 -0.701 31.333 1.00 38.37 770 PRO A O 1
ATOM 624 N N . ILE A 1 129 ? 56.611 -1.661 31.955 1.00 41.05 771 ILE A N 1
ATOM 625 C CA . ILE A 1 129 ? 55.937 -0.429 32.333 1.00 40.99 771 ILE A CA 1
ATOM 626 C C . ILE A 1 129 ? 55.962 -0.333 33.852 1.00 42.00 771 ILE A C 1
ATOM 627 O O . ILE A 1 129 ? 55.491 -1.238 34.548 1.00 39.20 771 ILE A O 1
ATOM 632 N N . LEU A 1 130 ? 56.493 0.769 34.366 1.00 43.03 772 LEU A N 1
ATOM 633 C CA . LEU A 1 130 ? 56.502 1.013 35.799 1.00 44.32 772 LEU A CA 1
ATOM 634 C C . LEU A 1 130 ? 55.180 1.641 36.209 1.00 47.66 772 LEU A C 1
ATOM 635 O O . LEU A 1 130 ? 54.852 2.750 35.772 1.00 46.55 772 LEU A O 1
ATOM 640 N N . LEU A 1 131 ? 54.411 0.929 37.029 1.00 49.01 773 LEU A N 1
ATOM 641 C CA . LEU A 1 131 ? 53.185 1.545 37.503 1.00 48.89 773 LEU A CA 1
ATOM 642 C C . LEU A 1 131 ? 53.418 2.237 38.835 1.00 54.36 773 LEU A C 1
ATOM 643 O O . LEU A 1 131 ? 54.380 1.927 39.550 1.00 50.97 773 LEU A O 1
ATOM 648 N N . PRO A 1 132 ? 52.599 3.241 39.168 1.00 52.86 774 PRO A N 1
ATOM 649 C CA . PRO A 1 132 ? 52.881 4.053 40.358 1.00 51.51 774 PRO A CA 1
ATOM 650 C C . PRO A 1 132 ? 52.447 3.392 41.647 1.00 51.33 774 PRO A C 1
ATOM 651 O O . PRO A 1 132 ? 52.681 3.953 42.720 1.00 52.85 774 PRO A O 1
ATOM 655 N N . SER A 1 133 ? 51.831 2.220 41.556 1.00 52.07 775 SER A N 1
ATOM 656 C CA . SER A 1 133 ? 51.205 1.547 42.680 1.00 55.64 775 SER A CA 1
ATOM 657 C C . SER A 1 133 ? 51.187 0.064 42.345 1.00 52.86 775 SER A C 1
ATOM 658 O O . SER A 1 133 ? 51.181 -0.287 41.164 1.00 49.26 775 SER A O 1
ATOM 661 N N . PRO A 1 134 ? 51.241 -0.824 43.339 1.00 58.36 776 PRO A N 1
ATOM 662 C CA . PRO A 1 134 ? 51.242 -2.266 43.025 1.00 58.09 776 PRO A CA 1
ATOM 663 C C . PRO A 1 134 ? 49.978 -2.688 42.293 1.00 55.37 776 PRO A C 1
ATOM 664 O O . PRO A 1 134 ? 48.898 -2.119 42.474 1.00 60.25 776 PRO A O 1
ATOM 668 N N . ILE A 1 135 ? 50.140 -3.685 41.426 1.00 55.65 777 ILE A N 1
ATOM 669 C CA . ILE A 1 135 ? 49.014 -4.177 40.652 1.00 54.64 777 ILE A CA 1
ATOM 670 C C . ILE A 1 135 ? 47.983 -4.790 41.585 1.00 59.12 777 ILE A C 1
ATOM 671 O O . ILE A 1 135 ? 48.319 -5.388 42.616 1.00 62.62 777 ILE A O 1
ATOM 676 N N . SER A 1 136 ? 46.713 -4.622 41.232 1.00 59.78 778 SER A N 1
ATOM 677 C CA . SER A 1 136 ? 45.612 -5.351 41.847 1.00 59.64 778 SER A CA 1
ATOM 678 C C . SER A 1 136 ? 45.039 -6.375 40.879 1.00 54.93 778 SER A C 1
ATOM 679 O O . SER A 1 136 ? 45.031 -7.574 41.170 1.00 62.30 778 SER A O 1
ATOM 682 N N . THR A 1 137 ? 44.563 -5.931 39.723 1.00 50.70 779 THR A N 1
ATOM 683 C CA . THR A 1 137 ? 44.039 -6.836 38.716 1.00 47.70 779 THR A CA 1
ATOM 684 C C . THR A 1 137 ? 44.467 -6.356 37.338 1.00 47.76 779 THR A C 1
ATOM 685 O O . THR A 1 137 ? 44.753 -5.172 37.131 1.00 46.22 779 THR A O 1
ATOM 689 N N . LEU A 1 138 ? 44.527 -7.309 36.411 1.00 44.17 780 LEU A N 1
ATOM 690 C CA . LEU A 1 138 ? 44.793 -7.080 35.004 1.00 45.18 780 LEU A CA 1
ATOM 691 C C . LEU A 1 138 ? 43.650 -7.667 34.208 1.00 49.80 780 LEU A C 1
ATOM 692 O O . LEU A 1 138 ? 43.048 -8.656 34.616 1.00 50.84 780 LEU A O 1
ATOM 697 N N . HIS A 1 139 ? 43.375 -7.061 33.061 1.00 49.92 781 HIS A N 1
ATOM 698 C CA . HIS A 1 139 ? 42.356 -7.539 32.147 1.00 43.76 781 HIS A CA 1
ATOM 699 C C . HIS A 1 139 ? 42.831 -7.200 30.743 1.00 49.49 781 HIS A C 1
ATOM 700 O O . HIS A 1 139 ? 43.478 -6.169 30.545 1.00 52.38 781 HIS A O 1
ATOM 702 N N . CYS A 1 140 ? 42.562 -8.085 29.785 1.00 50.54 782 CYS A N 1
ATOM 703 C CA . CYS A 1 140 ? 42.861 -7.822 28.384 1.00 52.73 782 CYS A CA 1
ATOM 704 C C . CYS A 1 140 ? 41.617 -8.065 27.551 1.00 56.47 782 CYS A C 1
ATOM 705 O O . CYS A 1 140 ? 40.806 -8.938 27.862 1.00 58.26 782 CYS A O 1
ATOM 708 N N . THR A 1 141 ? 41.502 -7.306 26.467 1.00 52.40 783 THR A N 1
ATOM 709 C CA . THR A 1 141 ? 40.442 -7.500 25.488 1.00 49.13 783 THR A CA 1
ATOM 710 C C . THR A 1 141 ? 41.040 -7.126 24.143 1.00 53.80 783 THR A C 1
ATOM 711 O O . THR A 1 141 ? 41.361 -5.958 23.922 1.00 54.40 783 THR A O 1
ATOM 715 N N . GLY A 1 142 ? 41.200 -8.098 23.252 1.00 53.37 784 GLY A N 1
ATOM 716 C CA . GLY A 1 142 ? 41.969 -7.827 22.049 1.00 50.99 784 GLY A CA 1
ATOM 717 C C . GLY A 1 142 ? 43.364 -7.342 22.415 1.00 53.03 784 GLY A C 1
ATOM 718 O O . GLY A 1 142 ? 44.055 -7.916 23.264 1.00 50.39 784 GLY A O 1
ATOM 719 N N . SER A 1 143 ? 43.772 -6.247 21.788 1.00 55.97 785 SER A N 1
ATOM 720 C CA . SER A 1 143 ? 45.058 -5.623 22.036 1.00 52.65 785 SER A CA 1
ATOM 721 C C . SER A 1 143 ? 44.979 -4.518 23.087 1.00 53.27 785 SER A C 1
ATOM 722 O O . SER A 1 143 ? 45.879 -3.666 23.161 1.00 56.20 785 SER A O 1
ATOM 725 N N . TYR A 1 144 ? 43.936 -4.525 23.908 1.00 51.72 786 TYR A N 1
ATOM 726 C CA . TYR A 1 144 ? 43.769 -3.540 24.968 1.00 53.12 786 TYR A CA 1
ATOM 727 C C . TYR A 1 144 ? 44.087 -4.185 26.309 1.00 51.31 786 TYR A C 1
ATOM 728 O O . TYR A 1 144 ? 43.528 -5.239 26.646 1.00 46.74 786 TYR A O 1
ATOM 737 N N . VAL A 1 145 ? 44.981 -3.545 27.065 1.00 44.05 787 VAL A N 1
ATOM 738 C CA . VAL A 1 145 ? 45.433 -4.033 28.359 1.00 41.71 787 VAL A CA 1
ATOM 739 C C . VAL A 1 145 ? 45.017 -3.027 29.422 1.00 44.23 787 VAL A C 1
ATOM 740 O O . VAL A 1 145 ? 45.344 -1.837 29.330 1.00 45.99 787 VAL A O 1
ATOM 744 N N . MET A 1 146 ? 44.334 -3.509 30.444 1.00 41.58 788 MET A N 1
ATOM 745 C CA . MET A 1 146 ? 43.838 -2.676 31.525 1.00 44.43 788 MET A CA 1
ATOM 746 C C . MET A 1 146 ? 44.470 -3.148 32.827 1.00 44.07 788 MET A C 1
ATOM 747 O O . MET A 1 146 ? 44.403 -4.339 33.168 1.00 45.60 788 MET A O 1
ATOM 752 N N . ALA A 1 147 ? 45.084 -2.213 33.544 1.00 42.65 789 ALA A N 1
ATOM 753 C CA . ALA A 1 147 ? 45.676 -2.459 34.852 1.00 43.84 789 ALA A CA 1
ATOM 754 C C . ALA A 1 147 ? 44.924 -1.626 35.876 1.00 51.69 789 ALA A C 1
ATOM 755 O O . ALA A 1 147 ? 44.758 -0.411 35.706 1.00 50.03 789 ALA A O 1
ATOM 757 N N . LEU A 1 148 ? 44.457 -2.272 36.927 1.00 49.25 790 LEU A N 1
ATOM 758 C CA . LEU A 1 148 ? 43.878 -1.571 38.059 1.00 50.53 790 LEU A CA 1
ATOM 759 C C . LEU A 1 148 ? 44.803 -1.797 39.243 1.00 54.14 790 LEU A C 1
ATOM 760 O O . LEU A 1 148 ? 45.107 -2.947 39.579 1.00 54.93 790 LEU A O 1
ATOM 765 N N . THR A 1 149 ? 45.251 -0.705 39.856 1.00 48.50 791 THR A N 1
ATOM 766 C CA . THR A 1 149 ? 46.255 -0.772 40.902 1.00 58.19 791 THR A CA 1
ATOM 767 C C . THR A 1 149 ? 45.612 -0.797 42.282 1.00 60.75 791 THR A C 1
ATOM 768 O O . THR A 1 149 ? 44.428 -0.505 42.451 1.00 58.42 791 THR A O 1
ATOM 772 N N . ALA A 1 150 ? 46.431 -1.129 43.289 1.00 58.44 792 ALA A N 1
ATOM 773 C CA . ALA A 1 150 ? 45.956 -1.114 44.673 1.00 62.39 792 ALA A CA 1
ATOM 774 C C . ALA A 1 150 ? 45.472 0.274 45.095 1.00 61.06 792 ALA A C 1
ATOM 775 O O . ALA A 1 150 ? 44.583 0.390 45.949 1.00 61.51 792 ALA A O 1
ATOM 777 N N . ALA A 1 151 ? 46.029 1.330 44.506 1.00 55.47 793 ALA A N 1
ATOM 778 C CA . ALA A 1 151 ? 45.592 2.697 44.776 1.00 59.97 793 ALA A CA 1
ATOM 779 C C . ALA A 1 151 ? 44.269 3.054 44.076 1.00 61.48 793 ALA A C 1
ATOM 780 O O . ALA A 1 151 ? 43.855 4.218 44.107 1.00 63.02 793 ALA A O 1
ATOM 782 N N . ALA A 1 152 ? 43.607 2.070 43.469 1.00 59.90 794 ALA A N 1
ATOM 783 C CA . ALA A 1 152 ? 42.310 2.198 42.817 1.00 57.87 794 ALA A CA 1
ATOM 784 C C . ALA A 1 152 ? 42.364 3.038 41.556 1.00 58.71 794 ALA A C 1
ATOM 785 O O . ALA A 1 152 ? 41.339 3.568 41.129 1.00 64.79 794 ALA A O 1
ATOM 787 N N . THR A 1 153 ? 43.537 3.192 40.952 1.00 55.03 795 THR A N 1
ATOM 788 C CA 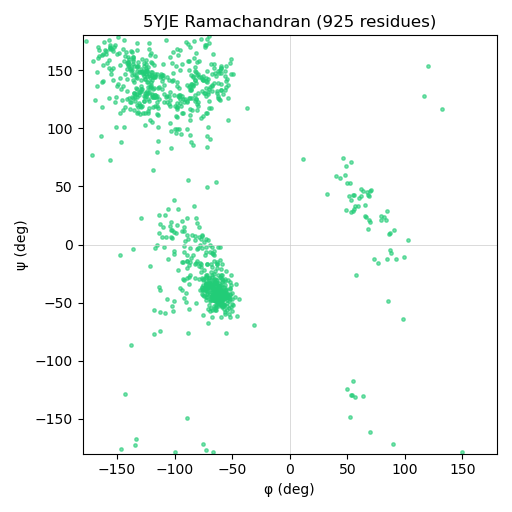. THR A 1 153 ? 43.658 3.883 39.679 1.00 55.28 795 THR A CA 1
ATOM 789 C C . THR A 1 153 ? 43.642 2.876 38.532 1.00 55.36 795 THR A C 1
ATOM 790 O O . THR A 1 153 ? 44.083 1.733 38.669 1.00 54.24 795 THR A O 1
ATOM 794 N N . LEU A 1 154 ? 43.142 3.330 37.389 1.00 50.97 796 LEU A N 1
ATOM 795 C CA . LEU A 1 154 ? 42.824 2.484 36.251 1.00 45.03 796 LEU A CA 1
ATOM 796 C C . LEU A 1 154 ? 43.558 3.005 35.026 1.00 48.97 796 LEU A C 1
ATOM 797 O O . LEU A 1 154 ? 43.448 4.191 34.686 1.00 49.22 796 LEU A O 1
ATOM 802 N N . SER A 1 155 ? 44.289 2.125 34.350 1.00 47.72 797 SER A N 1
ATOM 803 C CA . SER A 1 155 ? 44.939 2.492 33.099 1.00 48.58 797 SER A CA 1
ATOM 804 C C . SER A 1 155 ? 44.576 1.489 32.015 1.00 44.63 797 SER A C 1
ATOM 805 O O . SER A 1 155 ? 44.379 0.301 32.287 1.00 45.81 797 SER A O 1
ATOM 808 N N . VAL A 1 156 ? 44.487 1.988 30.783 1.00 41.09 798 VAL A N 1
ATOM 809 C CA . VAL A 1 156 ? 44.204 1.178 29.603 1.00 42.57 798 VAL A CA 1
ATOM 810 C C . VAL A 1 156 ? 45.167 1.582 28.499 1.00 42.84 798 VAL A C 1
ATOM 811 O O . VAL A 1 156 ? 45.249 2.762 28.138 1.00 46.27 798 VAL A O 1
ATOM 815 N N . TRP A 1 157 ? 45.865 0.600 27.938 1.00 46.01 799 TRP A N 1
ATOM 816 C CA . TRP A 1 157 ? 46.743 0.811 26.802 1.00 45.57 799 TRP A CA 1
ATOM 817 C C . TRP A 1 157 ? 46.221 0.051 25.588 1.00 47.38 799 TRP A C 1
ATOM 818 O O . TRP A 1 157 ? 45.615 -1.017 25.705 1.00 42.43 799 TRP A O 1
ATOM 829 N N . ASP A 1 158 ? 46.443 0.637 24.426 1.00 50.82 800 ASP A N 1
ATOM 830 C CA . ASP A 1 158 ? 46.287 -0.035 23.145 1.00 51.41 800 ASP A CA 1
ATOM 831 C C . ASP A 1 158 ? 47.683 -0.520 22.762 1.00 50.92 800 ASP A C 1
ATOM 832 O O . ASP A 1 158 ? 48.499 0.251 22.248 1.00 46.95 800 ASP A O 1
ATOM 837 N N . VAL A 1 159 ? 47.965 -1.801 23.005 1.00 55.91 801 VAL A N 1
ATOM 838 C CA . VAL A 1 159 ? 49.334 -2.257 22.776 1.00 56.95 801 VAL A CA 1
ATOM 839 C C . VAL A 1 159 ? 49.597 -2.569 21.311 1.00 58.16 801 VAL A C 1
ATOM 840 O O . VAL A 1 159 ? 50.763 -2.650 20.908 1.00 64.66 801 VAL A O 1
ATOM 844 N N . HIS A 1 160 ? 48.558 -2.719 20.488 1.00 57.69 802 HIS A N 1
ATOM 845 C CA . HIS A 1 160 ? 48.806 -2.806 19.056 1.00 59.69 802 HIS A CA 1
ATOM 846 C C . HIS A 1 160 ? 49.216 -1.450 18.488 1.00 59.64 802 HIS A C 1
ATOM 847 O O . HIS A 1 160 ? 50.175 -1.353 17.714 1.00 62.32 802 HIS A O 1
ATOM 854 N N . ARG A 1 161 ? 48.513 -0.386 18.866 1.00 57.21 803 ARG A N 1
ATOM 855 C CA . ARG A 1 161 ? 48.875 0.931 18.359 1.00 54.78 803 ARG A CA 1
ATOM 856 C C . ARG A 1 161 ? 49.949 1.619 19.196 1.00 54.25 803 ARG A C 1
ATOM 857 O O . ARG A 1 161 ? 50.536 2.609 18.731 1.00 52.94 803 ARG A O 1
ATOM 865 N N . GLN A 1 162 ? 50.210 1.119 20.414 1.00 53.17 804 GLN A N 1
ATOM 866 C CA . GLN A 1 162 ? 51.259 1.633 21.311 1.00 54.49 804 GLN A CA 1
ATOM 867 C C . GLN A 1 162 ? 50.914 3.020 21.840 1.00 51.15 804 GLN A C 1
ATOM 868 O O . GLN A 1 162 ? 51.767 3.908 21.915 1.00 52.03 804 GLN A O 1
ATOM 874 N N . VAL A 1 163 ? 49.649 3.203 22.208 1.00 48.73 805 VAL A N 1
ATOM 875 C CA . VAL A 1 163 ? 49.160 4.451 22.774 1.00 53.23 805 VAL A CA 1
ATOM 876 C C . VAL A 1 163 ? 48.410 4.118 24.048 1.00 45.74 805 VAL A C 1
ATOM 877 O O . VAL A 1 163 ? 47.829 3.038 24.189 1.00 48.38 805 VAL A O 1
ATOM 881 N N . VAL A 1 164 ? 48.425 5.064 24.977 1.00 47.33 806 VAL A N 1
ATOM 882 C CA . VAL A 1 164 ? 47.531 4.995 26.118 1.00 46.92 806 VAL A CA 1
ATOM 883 C C . VAL A 1 164 ? 46.110 5.307 25.655 1.00 51.79 806 VAL A C 1
ATOM 884 O O . VAL A 1 164 ? 45.892 6.121 24.742 1.00 47.61 806 VAL A O 1
ATOM 888 N N . VAL A 1 165 ? 45.138 4.622 26.247 1.00 45.12 807 VAL A N 1
ATOM 889 C CA . VAL A 1 165 ? 43.734 4.898 26.028 1.00 46.15 807 VAL A CA 1
ATOM 890 C C . VAL A 1 165 ? 43.119 5.578 27.242 1.00 49.40 807 VAL A C 1
ATOM 891 O O . VAL A 1 165 ? 42.414 6.579 27.117 1.00 46.22 807 VAL A O 1
ATOM 895 N N . VAL A 1 166 ? 43.393 5.054 28.430 1.00 48.70 808 VAL A N 1
ATOM 896 C CA . VAL A 1 166 ? 42.917 5.640 29.671 1.00 44.82 808 VAL A CA 1
ATOM 897 C C . VAL A 1 166 ? 44.133 5.818 30.559 1.00 49.02 808 VAL A C 1
ATOM 898 O O . VAL A 1 166 ? 44.743 4.830 30.978 1.00 47.95 808 VAL A O 1
ATOM 902 N N . LYS A 1 167 ? 44.494 7.074 30.840 1.00 50.02 809 LYS A N 1
ATOM 903 C CA . LYS A 1 167 ? 45.682 7.411 31.622 1.00 45.71 809 LYS A CA 1
ATOM 904 C C . LYS A 1 167 ? 45.330 7.604 33.095 1.00 50.00 809 LYS A C 1
ATOM 905 O O . LYS A 1 167 ? 44.968 8.707 33.517 1.00 51.48 809 LYS A O 1
ATOM 911 N N . GLU A 1 168 ? 45.500 6.541 33.884 1.00 50.36 810 GLU A N 1
ATOM 912 C CA . GLU A 1 168 ? 45.469 6.595 35.352 1.00 53.62 810 GLU A CA 1
ATOM 913 C C . GLU A 1 168 ? 44.283 7.412 35.870 1.00 49.04 810 GLU A C 1
ATOM 914 O O . GLU A 1 168 ? 44.419 8.523 36.356 1.00 54.65 810 GLU A O 1
ATOM 916 N N . GLU A 1 169 ? 43.117 6.800 35.771 1.00 55.48 811 GLU A N 1
ATOM 917 C CA . GLU A 1 169 ? 41.868 7.376 36.237 1.00 53.19 811 GLU A CA 1
ATOM 918 C C . GLU A 1 169 ? 41.555 6.823 37.619 1.00 56.12 811 GLU A C 1
ATOM 919 O O . GLU A 1 169 ? 41.365 5.612 37.782 1.00 57.07 811 GLU A O 1
ATOM 925 N N . SER A 1 170 ? 41.492 7.707 38.603 1.00 59.60 812 SER A N 1
ATOM 926 C CA . SER A 1 170 ? 41.085 7.304 39.938 1.00 60.74 812 SER A CA 1
ATOM 927 C C . SER A 1 170 ? 39.620 6.894 39.942 1.00 66.04 812 SER A C 1
ATOM 928 O O . SER A 1 170 ? 38.771 7.548 39.327 1.00 66.37 812 SER A O 1
ATOM 931 N N . LEU A 1 171 ? 39.326 5.792 40.631 1.00 67.12 813 LEU A N 1
ATOM 932 C CA . LEU A 1 171 ? 37.946 5.399 40.862 1.00 65.75 813 LEU A CA 1
ATOM 933 C C . LEU A 1 171 ? 37.351 5.990 42.131 1.00 69.96 813 LEU A C 1
ATOM 934 O O . LEU A 1 171 ? 36.141 5.851 42.341 1.00 71.98 813 LEU A O 1
ATOM 939 N N . HIS A 1 172 ? 38.162 6.624 42.984 1.00 68.22 814 HIS A N 1
ATOM 940 C CA . HIS A 1 172 ? 37.608 7.495 44.020 1.00 70.83 814 HIS A CA 1
ATOM 941 C C . HIS A 1 172 ? 36.746 8.587 43.391 1.00 76.70 814 HIS A C 1
ATOM 942 O O . HIS A 1 172 ? 35.620 8.850 43.836 1.00 73.40 814 HIS A O 1
ATOM 949 N N . SER A 1 173 ? 37.265 9.225 42.337 1.00 75.90 815 SER A N 1
ATOM 950 C CA . SER A 1 173 ? 36.546 10.293 41.651 1.00 75.92 815 SER A CA 1
ATOM 951 C C . SER A 1 173 ? 35.164 9.859 41.182 1.00 73.82 815 SER A C 1
ATOM 952 O O . SER A 1 173 ? 34.294 10.713 40.963 1.00 70.74 815 SER A O 1
ATOM 954 N N . ILE A 1 174 ? 34.940 8.561 41.009 1.00 72.55 816 ILE A N 1
ATOM 955 C CA . ILE A 1 174 ? 33.603 8.068 40.716 1.00 70.75 816 ILE A CA 1
ATOM 956 C C . ILE A 1 174 ? 32.829 7.802 41.997 1.00 77.95 816 ILE A C 1
ATOM 957 O O . ILE A 1 174 ? 31.761 8.375 42.213 1.00 84.10 816 ILE A O 1
ATOM 959 N N . LEU A 1 175 ? 33.377 6.970 42.887 1.00 80.73 817 LEU A N 1
ATOM 960 C CA . LEU A 1 175 ? 32.602 6.461 44.017 1.00 81.87 817 LEU A CA 1
ATOM 961 C C . LEU A 1 175 ? 32.337 7.522 45.087 1.00 88.74 817 LEU A C 1
ATOM 962 O O . LEU A 1 175 ? 31.309 7.452 45.774 1.00 92.15 817 LEU A O 1
ATOM 967 N N . ALA A 1 176 ? 33.249 8.479 45.259 1.00 87.83 818 ALA A N 1
ATOM 968 C CA . ALA A 1 176 ? 33.106 9.651 46.146 1.00 92.75 818 ALA A CA 1
ATOM 969 C C . ALA A 1 176 ? 32.719 9.206 47.562 1.00 105.70 818 ALA A C 1
ATOM 970 O O . ALA A 1 176 ? 33.112 8.125 48.023 1.00 107.00 818 ALA A O 1
ATOM 972 N N . GLY A 1 177 ? 31.954 10.049 48.263 1.00 106.53 819 GLY A N 1
ATOM 973 C CA . GLY A 1 177 ? 31.514 9.774 49.612 1.00 108.09 819 GLY A CA 1
ATOM 974 C C . GLY A 1 177 ? 30.373 8.794 49.732 1.00 111.84 819 GLY A C 1
ATOM 975 O O . GLY A 1 177 ? 29.880 8.562 50.840 1.00 116.90 819 GLY A O 1
ATOM 976 N N . SER A 1 178 ? 29.936 8.208 48.621 1.00 108.30 820 SER A N 1
ATOM 977 C CA . SER A 1 178 ? 28.864 7.225 48.627 1.00 103.92 820 SER A CA 1
ATOM 978 C C . SER A 1 178 ? 29.428 5.848 48.954 1.00 106.22 820 SER A C 1
ATOM 979 O O . SER A 1 178 ? 30.547 5.512 48.553 1.00 109.05 820 SER A O 1
ATOM 981 N N . ASP A 1 179 ? 28.647 5.053 49.692 1.00 106.12 821 ASP A N 1
ATOM 982 C CA . ASP A 1 179 ? 29.128 3.770 50.202 1.00 107.10 821 ASP A CA 1
ATOM 983 C C . ASP A 1 179 ? 29.005 2.660 49.164 1.00 105.95 821 ASP A C 1
ATOM 984 O O . ASP A 1 179 ? 28.784 1.496 49.517 1.00 105.05 821 ASP A O 1
ATOM 986 N N . MET A 1 180 ? 29.174 3.002 47.888 1.00 104.40 822 MET A N 1
ATOM 987 C CA . MET A 1 180 ? 28.931 2.051 46.815 1.00 99.86 822 MET A CA 1
ATOM 988 C C . MET A 1 180 ? 30.029 0.991 46.762 1.00 94.99 822 MET A C 1
ATOM 989 O O . MET A 1 180 ? 30.946 0.947 47.585 1.00 99.96 822 MET A O 1
ATOM 994 N N . THR A 1 181 ? 29.911 0.120 45.766 1.00 94.03 823 THR A N 1
ATOM 995 C CA . THR A 1 181 ? 30.916 -0.881 45.444 1.00 87.79 823 THR A CA 1
ATOM 996 C C . THR A 1 181 ? 30.894 -1.075 43.936 1.00 84.29 823 THR A C 1
ATOM 997 O O . THR A 1 181 ? 29.816 -1.165 43.338 1.00 79.79 823 THR A O 1
ATOM 999 N N . VAL A 1 182 ? 32.075 -1.100 43.319 1.00 83.78 824 VAL A N 1
ATOM 1000 C CA . VAL A 1 182 ? 32.174 -1.465 41.910 1.00 79.59 824 VAL A CA 1
ATOM 1001 C C . VAL A 1 182 ? 31.854 -2.946 41.810 1.00 74.26 824 VAL A C 1
ATOM 1002 O O . VAL A 1 182 ? 32.740 -3.792 41.939 1.00 80.52 824 VAL A O 1
ATOM 1004 N N . SER A 1 183 ? 30.580 -3.269 41.605 1.00 75.71 825 SER A N 1
ATOM 1005 C CA . SER A 1 183 ? 30.165 -4.664 41.586 1.00 74.41 825 SER A CA 1
ATOM 1006 C C . SER A 1 183 ? 30.827 -5.434 40.444 1.00 77.56 825 SER A C 1
ATOM 1007 O O . SER A 1 183 ? 31.145 -6.620 40.591 1.00 83.72 825 SER A O 1
ATOM 1010 N N . GLN A 1 184 ? 31.043 -4.786 39.299 1.00 72.19 826 GLN A N 1
ATOM 1011 C CA . GLN A 1 184 ? 31.688 -5.440 38.165 1.00 71.64 826 GLN A CA 1
ATOM 1012 C C . GLN A 1 184 ? 32.575 -4.430 37.443 1.00 72.74 826 GLN A C 1
ATOM 1013 O O . GLN A 1 184 ? 32.642 -3.254 37.811 1.00 71.36 826 GLN A O 1
ATOM 1015 N N . ILE A 1 185 ? 33.287 -4.912 36.426 1.00 68.74 827 ILE A N 1
ATOM 1016 C CA . ILE A 1 185 ? 34.129 -4.078 35.572 1.00 64.48 827 ILE A CA 1
ATOM 1017 C C . ILE A 1 185 ? 34.315 -4.805 34.254 1.00 61.60 827 ILE A C 1
ATOM 1018 O O . ILE A 1 185 ? 34.715 -5.969 34.237 1.00 70.28 827 ILE A O 1
ATOM 1020 N N . LEU A 1 186 ? 34.009 -4.130 33.151 1.00 58.05 828 LEU A N 1
ATOM 1021 C CA . LEU A 1 186 ? 34.148 -4.713 31.830 1.00 51.56 828 LEU A CA 1
ATOM 1022 C C . LEU A 1 186 ? 34.996 -3.805 30.955 1.00 59.65 828 LEU A C 1
ATOM 1023 O O . LEU A 1 186 ? 34.969 -2.578 31.095 1.00 61.81 828 LEU A O 1
ATOM 1025 N N . LEU A 1 187 ? 35.752 -4.420 30.048 1.00 52.70 829 LEU A N 1
ATOM 1026 C CA . LEU A 1 187 ? 36.590 -3.699 29.095 1.00 55.25 829 LEU A CA 1
ATOM 1027 C C . LEU A 1 187 ? 36.177 -4.125 27.691 1.00 53.48 829 LEU A C 1
ATOM 1028 O O . LEU A 1 187 ? 36.346 -5.291 27.327 1.00 59.04 829 LEU A O 1
ATOM 1033 N N . THR A 1 188 ? 35.632 -3.190 26.907 1.00 54.82 830 THR A N 1
ATOM 1034 C CA . THR A 1 188 ? 35.041 -3.510 25.610 1.00 55.71 830 THR A CA 1
ATOM 1035 C C . THR A 1 188 ? 36.120 -3.737 24.559 1.00 60.28 830 THR A C 1
ATOM 1036 O O . THR A 1 188 ? 37.317 -3.562 24.805 1.00 61.70 830 THR A O 1
ATOM 1040 N N . GLN A 1 189 ? 35.680 -4.100 23.352 1.00 62.75 831 GLN A N 1
ATOM 1041 C CA . GLN A 1 189 ? 36.582 -4.306 22.225 1.00 61.71 831 GLN A CA 1
ATOM 1042 C C . GLN A 1 189 ? 37.207 -3.018 21.729 1.00 61.87 831 GLN A C 1
ATOM 1043 O O . GLN A 1 189 ? 37.982 -3.044 20.768 1.00 65.19 831 GLN A O 1
ATOM 1049 N N . HIS A 1 190 ? 36.892 -1.881 22.330 1.00 61.22 832 HIS A N 1
ATOM 1050 C CA . HIS A 1 190 ? 37.528 -0.642 21.927 1.00 59.16 832 HIS A CA 1
ATOM 1051 C C . HIS A 1 190 ? 38.459 -0.109 22.999 1.00 56.66 832 HIS A C 1
ATOM 1052 O O . HIS A 1 190 ? 38.993 0.996 22.848 1.00 62.05 832 HIS A O 1
ATOM 1059 N N . GLY A 1 191 ? 38.676 -0.872 24.071 1.00 51.27 833 GLY A N 1
ATOM 1060 C CA . GLY A 1 191 ? 39.504 -0.390 25.161 1.00 52.64 833 GLY A CA 1
ATOM 1061 C C . GLY A 1 191 ? 38.806 0.563 26.097 1.00 58.01 833 GLY A C 1
ATOM 1062 O O . GLY A 1 191 ? 39.481 1.318 26.810 1.00 48.90 833 GLY A O 1
ATOM 1063 N N . ILE A 1 192 ? 37.472 0.522 26.107 1.00 50.89 834 ILE A N 1
ATOM 1064 C CA . ILE A 1 192 ? 36.644 1.401 26.923 1.00 51.22 834 ILE A CA 1
ATOM 1065 C C . ILE A 1 192 ? 36.310 0.666 28.219 1.00 50.22 834 ILE A C 1
ATOM 1066 O O . ILE A 1 192 ? 35.688 -0.402 28.161 1.00 50.94 834 ILE A O 1
ATOM 1071 N N . PRO A 1 193 ? 36.659 1.202 29.382 1.00 52.43 835 PRO A N 1
ATOM 1072 C CA . PRO A 1 193 ? 36.241 0.575 30.640 1.00 48.77 835 PRO A CA 1
ATOM 1073 C C . PRO A 1 193 ? 34.854 1.018 31.091 1.00 51.50 835 PRO A C 1
ATOM 1074 O O . PRO A 1 193 ? 34.431 2.163 30.890 1.00 49.84 835 PRO A O 1
ATOM 1078 N N . VAL A 1 194 ? 34.153 0.070 31.718 1.00 52.91 836 VAL A N 1
ATOM 1079 C CA . VAL A 1 194 ? 32.804 0.250 32.241 1.00 54.13 836 VAL A CA 1
ATOM 1080 C C . VAL A 1 194 ? 32.766 -0.311 33.653 1.00 53.96 836 VAL A C 1
ATOM 1081 O O . VAL A 1 194 ? 33.038 -1.498 33.854 1.00 60.72 836 VAL A O 1
ATOM 1085 N N . MET A 1 195 ? 32.446 0.538 34.622 1.00 54.63 837 MET A N 1
ATOM 1086 C CA . MET A 1 195 ? 32.222 0.147 36.006 1.00 59.29 837 MET A CA 1
ATOM 1087 C C . MET A 1 195 ? 30.722 0.011 36.253 1.00 60.74 837 MET A C 1
ATOM 1088 O O . MET A 1 195 ? 29.981 0.998 36.156 1.00 60.40 837 MET A O 1
ATOM 1093 N N . ASN A 1 196 ? 30.279 -1.201 36.568 1.00 62.88 838 ASN A N 1
ATOM 1094 C CA . ASN A 1 196 ? 28.910 -1.442 37.002 1.00 59.45 838 ASN A CA 1
ATOM 1095 C C . ASN A 1 196 ? 28.902 -1.362 38.518 1.00 61.36 838 ASN A C 1
ATOM 1096 O O . ASN A 1 196 ? 29.511 -2.194 39.187 1.00 70.89 838 ASN A O 1
ATOM 1101 N N . LEU A 1 197 ? 28.243 -0.353 39.058 1.00 58.07 839 LEU A N 1
ATOM 1102 C CA . LEU A 1 197 ? 28.244 -0.119 40.490 1.00 65.07 839 LEU A CA 1
ATOM 1103 C C . LEU A 1 197 ? 27.114 -0.906 41.140 1.00 67.32 839 LEU A C 1
ATOM 1104 O O . LEU A 1 197 ? 26.264 -1.492 40.468 1.00 67.71 839 LEU A O 1
ATOM 1109 N N . SER A 1 198 ? 27.103 -0.899 42.476 1.00 72.84 840 SER A N 1
ATOM 1110 C CA . SER A 1 198 ? 26.124 -1.691 43.216 1.00 73.34 840 SER A CA 1
ATOM 1111 C C . SER A 1 198 ? 24.723 -1.095 43.131 1.00 72.93 840 SER A C 1
ATOM 1112 O O . SER A 1 198 ? 23.730 -1.829 43.227 1.00 71.97 840 SER A O 1
ATOM 1115 N N . ASP A 1 199 ? 24.615 0.218 42.959 1.00 68.35 841 ASP A N 1
ATOM 1116 C CA . ASP A 1 199 ? 23.307 0.853 42.965 1.00 64.61 841 ASP A CA 1
ATOM 1117 C C . ASP A 1 199 ? 22.599 0.758 41.635 1.00 60.34 841 ASP A C 1
ATOM 1118 O O . ASP A 1 199 ? 21.514 1.316 41.505 1.00 66.91 841 ASP A O 1
ATOM 1123 N N . GLY A 1 200 ? 23.171 0.073 40.654 1.00 61.46 842 GLY A N 1
ATOM 1124 C CA . GLY A 1 200 ? 22.532 -0.100 39.366 1.00 58.51 842 GLY A CA 1
ATOM 1125 C C . GLY A 1 200 ? 23.024 0.847 38.299 1.00 57.71 842 GLY A C 1
ATOM 1126 O O . GLY A 1 200 ? 22.697 0.658 37.120 1.00 61.16 842 GLY A O 1
ATOM 1127 N N . LYS A 1 201 ? 23.794 1.858 38.680 1.00 60.26 843 LYS A N 1
ATOM 1128 C CA . LYS A 1 201 ? 24.385 2.768 37.714 1.00 61.69 843 LYS A CA 1
ATOM 1129 C C . LYS A 1 201 ? 25.649 2.152 37.129 1.00 59.52 843 LYS A C 1
ATOM 1130 O O . LYS A 1 201 ? 26.452 1.542 37.840 1.00 56.25 843 LYS A O 1
ATOM 1136 N N . ALA A 1 202 ? 25.815 2.318 35.822 1.00 55.72 844 ALA A N 1
ATOM 1137 C CA . ALA A 1 202 ? 27.021 1.927 35.112 1.00 54.06 844 ALA A CA 1
ATOM 1138 C C . ALA A 1 202 ? 27.675 3.166 34.510 1.00 54.62 844 ALA A C 1
ATOM 1139 O O . ALA A 1 202 ? 27.015 3.954 33.824 1.00 44.85 844 ALA A O 1
ATOM 1141 N N . TYR A 1 203 ? 28.965 3.341 34.772 1.00 54.91 845 TYR A N 1
ATOM 1142 C CA . TYR A 1 203 ? 29.730 4.451 34.230 1.00 49.80 845 TYR A CA 1
ATOM 1143 C C . TYR A 1 203 ? 30.781 3.902 33.289 1.00 53.93 845 TYR A C 1
ATOM 1144 O O . TYR A 1 203 ? 31.441 2.917 33.610 1.00 56.29 845 TYR A O 1
ATOM 1153 N N . CYS A 1 204 ? 30.935 4.513 32.130 1.00 52.64 846 CYS A N 1
ATOM 1154 C CA . CYS A 1 204 ? 32.029 4.114 31.270 1.00 53.60 846 CYS A CA 1
ATOM 1155 C C . CYS A 1 204 ? 32.851 5.344 30.905 1.00 56.64 846 CYS A C 1
ATOM 1156 O O . CYS A 1 204 ? 32.324 6.463 30.795 1.00 54.78 846 CYS A O 1
ATOM 1159 N N . PHE A 1 205 ? 34.167 5.136 30.781 1.00 53.88 847 PHE A N 1
ATOM 1160 C CA . PHE A 1 205 ? 35.096 6.232 30.538 1.00 48.81 847 PHE A CA 1
ATOM 1161 C C . PHE A 1 205 ? 35.151 6.523 29.048 1.00 53.68 847 PHE A C 1
ATOM 1162 O O . PHE A 1 205 ? 35.362 5.608 28.247 1.00 56.30 847 PHE A O 1
ATOM 1170 N N . ASN A 1 206 ? 34.925 7.789 28.666 1.00 48.35 848 ASN A N 1
ATOM 1171 C CA . ASN A 1 206 ? 35.136 8.160 27.275 1.00 45.66 848 ASN A CA 1
ATOM 1172 C C . ASN A 1 206 ? 36.537 8.730 27.120 1.00 48.56 848 ASN A C 1
ATOM 1173 O O . ASN A 1 206 ? 36.863 9.738 27.769 1.00 48.79 848 ASN A O 1
ATOM 1178 N N . PRO A 1 207 ? 37.400 8.116 26.311 1.00 49.61 849 PRO A N 1
ATOM 1179 C CA . PRO A 1 207 ? 38.783 8.616 26.237 1.00 47.24 849 PRO A CA 1
ATOM 1180 C C . PRO A 1 207 ? 38.897 9.934 25.499 1.00 50.80 849 PRO A C 1
ATOM 1181 O O . PRO A 1 207 ? 39.729 10.765 25.871 1.00 57.92 849 PRO A O 1
ATOM 1185 N N . SER A 1 208 ? 38.082 10.178 24.473 1.00 54.24 850 SER A N 1
ATOM 1186 C CA . SER A 1 208 ? 38.208 11.454 23.772 1.00 50.18 850 SER A CA 1
ATOM 1187 C C . SER A 1 208 ? 37.665 12.599 24.610 1.00 49.98 850 SER A C 1
ATOM 1188 O O . SER A 1 208 ? 38.205 13.712 24.579 1.00 53.27 850 SER A O 1
ATOM 1191 N N . LEU A 1 209 ? 36.592 12.360 25.359 1.00 51.13 851 LEU A N 1
ATOM 1192 C CA . LEU A 1 209 ? 36.107 13.385 26.273 1.00 48.58 851 LEU A CA 1
ATOM 1193 C C . LEU A 1 209 ? 36.867 13.396 27.583 1.00 47.29 851 LEU A C 1
ATOM 1194 O O . LEU A 1 209 ? 36.748 14.369 28.338 1.00 42.51 851 LEU A O 1
ATOM 1199 N N . SER A 1 210 ? 37.598 12.314 27.881 1.00 46.69 852 SER A N 1
ATOM 1200 C CA . SER A 1 210 ? 38.267 12.123 29.165 1.00 45.20 852 SER A CA 1
ATOM 1201 C C . SER A 1 210 ? 37.305 12.302 30.346 1.00 42.81 852 SER A C 1
ATOM 1202 O O . SER A 1 210 ? 37.565 13.053 31.279 1.00 44.59 852 SER A O 1
ATOM 1205 N N . THR A 1 211 ? 36.190 11.567 30.312 1.00 48.03 853 THR A N 1
ATOM 1206 C CA . THR A 1 211 ? 35.147 11.657 31.328 1.00 44.84 853 THR A CA 1
ATOM 1207 C C . THR A 1 211 ? 34.611 10.274 31.674 1.00 46.20 853 THR A C 1
ATOM 1208 O O . THR A 1 211 ? 34.680 9.333 30.876 1.00 43.10 853 THR A O 1
ATOM 1212 N N . TRP A 1 212 ? 34.074 10.165 32.879 1.00 43.28 854 TRP A N 1
ATOM 1213 C CA . TRP A 1 212 ? 33.178 9.080 33.216 1.00 47.15 854 TRP A CA 1
ATOM 1214 C C . TRP A 1 212 ? 31.767 9.505 32.831 1.00 49.10 854 TRP A C 1
ATOM 1215 O O . TRP A 1 212 ? 31.362 10.643 33.075 1.00 45.73 854 TRP A O 1
ATOM 1226 N N . ASN A 1 213 ? 31.035 8.600 32.192 1.00 48.86 855 ASN A N 1
ATOM 1227 C CA . ASN A 1 213 ? 29.737 8.934 31.627 1.00 50.77 855 ASN A CA 1
ATOM 1228 C C . ASN A 1 213 ? 28.709 7.880 31.999 1.00 51.62 855 ASN A C 1
ATOM 1229 O O . ASN A 1 213 ? 28.930 6.682 31.782 1.00 48.04 855 ASN A O 1
ATOM 1234 N N . LEU A 1 214 ? 27.573 8.345 32.523 1.00 51.49 856 LEU A N 1
ATOM 1235 C CA . LEU A 1 214 ? 26.483 7.458 32.916 1.00 45.90 856 LEU A CA 1
ATOM 1236 C C . LEU A 1 214 ? 25.825 6.864 31.677 1.00 46.84 856 LEU A C 1
ATOM 1237 O O . LEU A 1 214 ? 25.287 7.601 30.842 1.00 50.60 856 LEU A O 1
ATOM 1242 N N . VAL A 1 215 ? 25.892 5.537 31.543 1.00 49.67 857 VAL A N 1
ATOM 1243 C CA . VAL A 1 215 ? 25.283 4.836 30.419 1.00 44.79 857 VAL A CA 1
ATOM 1244 C C . VAL A 1 215 ? 24.175 3.883 30.840 1.00 50.03 857 VAL A C 1
ATOM 1245 O O . VAL A 1 215 ? 23.544 3.266 29.965 1.00 49.01 857 VAL A O 1
ATOM 1249 N N . SER A 1 216 ? 23.911 3.733 32.137 1.00 49.60 858 SER A N 1
ATOM 1250 C CA . SER A 1 216 ? 22.807 2.899 32.583 1.00 47.39 858 SER A CA 1
ATOM 1251 C C . SER A 1 216 ? 22.484 3.255 34.025 1.00 50.92 858 SER A C 1
ATOM 1252 O O . SER A 1 216 ? 23.389 3.519 34.818 1.00 52.47 858 SER A O 1
ATOM 1255 N N . ASP A 1 217 ? 21.192 3.293 34.351 1.00 53.84 859 ASP A N 1
ATOM 1256 C CA . ASP A 1 217 ? 20.749 3.572 35.721 1.00 58.80 859 ASP A CA 1
ATOM 1257 C C . ASP A 1 217 ? 19.465 2.776 35.955 1.00 60.04 859 ASP A C 1
ATOM 1258 O O . ASP A 1 217 ? 18.362 3.295 35.779 1.00 57.70 859 ASP A O 1
ATOM 1263 N N . LYS A 1 218 ? 19.626 1.529 36.401 1.00 62.25 860 LYS A N 1
ATOM 1264 C CA . LYS A 1 218 ? 18.484 0.620 36.441 1.00 64.75 860 LYS A CA 1
ATOM 1265 C C . LYS A 1 218 ? 17.339 1.160 37.305 1.00 64.74 860 LYS A C 1
ATOM 1266 O O . LYS A 1 218 ? 16.170 0.931 36.983 1.00 67.23 860 LYS A O 1
ATOM 1272 N N . GLN A 1 219 ? 17.642 1.919 38.364 1.00 62.49 861 GLN A N 1
ATOM 1273 C CA . GLN A 1 219 ? 16.612 2.447 39.256 1.00 62.57 861 GLN A CA 1
ATOM 1274 C C . GLN A 1 219 ? 15.978 3.746 38.762 1.00 71.41 861 GLN A C 1
ATOM 1275 O O . GLN A 1 219 ? 14.986 4.196 39.349 1.00 76.08 861 GLN A O 1
ATOM 1277 N N . ASP A 1 220 ? 16.515 4.371 37.717 1.00 66.98 862 ASP A N 1
ATOM 1278 C CA . ASP A 1 220 ? 15.879 5.551 37.137 1.00 67.69 862 ASP A CA 1
ATOM 1279 C C . ASP A 1 220 ? 15.721 5.404 35.631 1.00 66.22 862 ASP A C 1
ATOM 1280 O O . ASP A 1 220 ? 15.628 6.412 34.918 1.00 68.50 862 ASP A O 1
ATOM 1285 N N . SER A 1 221 ? 15.718 4.171 35.137 1.00 59.16 863 SER A N 1
ATOM 1286 C CA . SER A 1 221 ? 15.530 3.946 33.717 1.00 60.62 863 SER A CA 1
ATOM 1287 C C . SER A 1 221 ? 14.188 4.518 33.253 1.00 61.24 863 SER A C 1
ATOM 1288 O O . SER A 1 221 ? 13.203 4.559 33.999 1.00 56.74 863 SER A O 1
ATOM 1291 N N . LEU A 1 222 ? 14.165 4.984 32.010 1.00 60.06 864 LEU A N 1
ATOM 1292 C CA . LEU A 1 222 ? 12.943 5.441 31.376 1.00 56.69 864 LEU A CA 1
ATOM 1293 C C . LEU A 1 222 ? 12.400 4.416 30.397 1.00 56.81 864 LEU A C 1
ATOM 1294 O O . LEU A 1 222 ? 11.482 4.730 29.633 1.00 61.02 864 LEU A O 1
ATOM 1299 N N . ALA A 1 223 ? 12.921 3.184 30.432 1.00 62.54 865 ALA A N 1
ATOM 1300 C CA . ALA A 1 223 ? 12.659 2.223 29.359 1.00 57.10 865 ALA A CA 1
ATOM 1301 C C . ALA A 1 223 ? 11.241 1.671 29.416 1.00 55.73 865 ALA A C 1
ATOM 1302 O O . ALA A 1 223 ? 10.625 1.423 28.365 1.00 57.24 865 ALA A O 1
ATOM 1304 N N . GLN A 1 224 ? 10.712 1.457 30.628 1.00 62.11 866 GLN A N 1
ATOM 1305 C CA . GLN A 1 224 ? 9.350 0.938 30.772 1.00 59.27 866 GLN A CA 1
ATOM 1306 C C . GLN A 1 224 ? 8.309 1.974 30.363 1.00 62.36 866 GLN A C 1
ATOM 1307 O O . GLN A 1 224 ? 7.266 1.616 29.801 1.00 66.55 866 GLN A O 1
ATOM 1309 N N . CYS A 1 225 ? 8.573 3.256 30.646 1.00 64.77 867 CYS A N 1
ATOM 1310 C CA . CYS A 1 225 ? 7.720 4.334 30.157 1.00 63.59 867 CYS A CA 1
ATOM 1311 C C . CYS A 1 225 ? 7.847 4.514 28.655 1.00 60.00 867 CYS A C 1
ATOM 1312 O O . CYS A 1 225 ? 6.894 4.939 28.000 1.00 61.00 867 CYS A O 1
ATOM 1315 N N . ALA A 1 226 ? 9.009 4.219 28.095 1.00 55.75 868 ALA A N 1
ATOM 1316 C CA . ALA A 1 226 ? 9.278 4.605 26.720 1.00 58.80 868 ALA A CA 1
ATOM 1317 C C . ALA A 1 226 ? 8.396 3.812 25.757 1.00 58.00 868 ALA A C 1
ATOM 1318 O O . ALA A 1 226 ? 8.506 2.583 25.657 1.00 58.37 868 ALA A O 1
ATOM 1320 N N . ASP A 1 227 ? 7.543 4.520 25.029 1.00 47.58 869 ASP A N 1
ATOM 1321 C CA . ASP A 1 227 ? 6.597 3.911 24.105 1.00 54.94 869 ASP A CA 1
ATOM 1322 C C . ASP A 1 227 ? 6.945 4.325 22.678 1.00 50.92 869 ASP A C 1
ATOM 1323 O O . ASP A 1 227 ? 6.622 5.441 22.250 1.00 54.03 869 ASP A O 1
ATOM 1328 N N . PHE A 1 228 ? 7.596 3.419 21.945 1.00 48.15 870 PHE A N 1
ATOM 1329 C CA . PHE A 1 228 ? 8.009 3.665 20.569 1.00 51.42 870 PHE A CA 1
ATOM 1330 C C . PHE A 1 228 ? 7.795 2.395 19.759 1.00 52.34 870 PHE A C 1
ATOM 1331 O O . PHE A 1 228 ? 7.671 1.302 20.316 1.00 59.47 870 PHE A O 1
ATOM 1339 N N . ARG A 1 229 ? 7.746 2.550 18.436 1.00 56.37 871 ARG A N 1
ATOM 1340 C CA . ARG A 1 229 ? 7.635 1.410 17.516 1.00 56.58 871 ARG A CA 1
ATOM 1341 C C . ARG A 1 229 ? 8.864 0.511 17.600 1.00 59.15 871 ARG A C 1
ATOM 1342 O O . ARG A 1 229 ? 9.875 0.754 16.925 1.00 67.21 871 ARG A O 1
ATOM 1344 N N . CYS A 1 240 ? 20.810 -9.187 24.318 1.00 88.77 882 CYS A N 1
ATOM 1345 C CA . CYS A 1 240 ? 21.271 -8.884 22.965 1.00 85.26 882 CYS A CA 1
ATOM 1346 C C . CYS A 1 240 ? 22.803 -8.849 22.895 1.00 83.41 882 CYS A C 1
ATOM 1347 O O . CYS A 1 240 ? 23.495 -9.069 23.899 1.00 79.97 882 CYS A O 1
ATOM 1349 N N . SER A 1 241 ? 23.325 -8.553 21.702 1.00 76.82 883 SER A N 1
ATOM 1350 C CA . SER A 1 241 ? 24.737 -8.803 21.424 1.00 76.59 883 SER A CA 1
ATOM 1351 C C . SER A 1 241 ? 25.652 -7.776 22.102 1.00 78.08 883 SER A C 1
ATOM 1352 O O . SER A 1 241 ? 26.492 -8.137 22.939 1.00 67.94 883 SER A O 1
ATOM 1354 N N . GLY A 1 242 ? 25.494 -6.470 21.757 1.00 69.08 884 GLY A N 1
ATOM 1355 C CA . GLY A 1 242 ? 26.535 -5.478 21.959 1.00 51.18 884 GLY A CA 1
ATOM 1356 C C . GLY A 1 242 ? 26.724 -5.080 23.408 1.00 51.43 884 GLY A C 1
ATOM 1357 O O . GLY A 1 242 ? 25.940 -5.432 24.308 1.00 54.02 884 GLY A O 1
ATOM 1358 N N . PRO A 1 243 ? 27.790 -4.305 23.656 1.00 51.52 885 PRO A N 1
ATOM 1359 C CA . PRO A 1 243 ? 28.050 -3.841 25.033 1.00 54.03 885 PRO A CA 1
ATOM 1360 C C . PRO A 1 243 ? 26.849 -3.189 25.720 1.00 61.04 885 PRO A C 1
ATOM 1361 O O . PRO A 1 243 ? 26.484 -3.621 26.826 1.00 62.22 885 PRO A O 1
ATOM 1365 N N . LEU A 1 244 ? 26.216 -2.173 25.106 1.00 53.59 886 LEU A N 1
ATOM 1366 C CA . LEU A 1 244 ? 25.137 -1.455 25.790 1.00 56.35 886 LEU A CA 1
ATOM 1367 C C . LEU A 1 244 ? 24.034 -2.404 26.252 1.00 51.73 886 LEU A C 1
ATOM 1368 O O . LEU A 1 244 ? 23.533 -2.290 27.380 1.00 51.39 886 LEU A O 1
ATOM 1373 N N . ALA A 1 245 ? 23.638 -3.337 25.391 1.00 52.20 887 ALA A N 1
ATOM 1374 C CA . ALA A 1 245 ? 22.711 -4.389 25.805 1.00 58.90 887 ALA A CA 1
ATOM 1375 C C . ALA A 1 245 ? 23.170 -5.065 27.092 1.00 60.07 887 ALA A C 1
ATOM 1376 O O . ALA A 1 245 ? 22.407 -5.164 28.063 1.00 58.19 887 ALA A O 1
ATOM 1378 N N . ILE A 1 246 ? 24.435 -5.508 27.125 1.00 59.71 888 ILE A N 1
ATOM 1379 C CA . ILE A 1 246 ? 24.913 -6.290 28.263 1.00 63.79 888 ILE A CA 1
ATOM 1380 C C . ILE A 1 246 ? 24.922 -5.447 29.530 1.00 62.61 888 ILE A C 1
ATOM 1381 O O . ILE A 1 246 ? 24.505 -5.917 30.598 1.00 64.23 888 ILE A O 1
ATOM 1386 N N . ILE A 1 247 ? 25.399 -4.197 29.449 1.00 59.79 889 ILE A N 1
ATOM 1387 C CA . ILE A 1 247 ? 25.478 -3.387 30.662 1.00 57.73 889 ILE A CA 1
ATOM 1388 C C . ILE A 1 247 ? 24.089 -3.128 31.238 1.00 59.50 889 ILE A C 1
ATOM 1389 O O . ILE A 1 247 ? 23.891 -3.187 32.460 1.00 61.38 889 ILE A O 1
ATOM 1394 N N . GLN A 1 248 ? 23.110 -2.870 30.376 1.00 59.53 890 GLN A N 1
ATOM 1395 C CA . GLN A 1 248 ? 21.783 -2.505 30.851 1.00 61.03 890 GLN A CA 1
ATOM 1396 C C . GLN A 1 248 ? 20.971 -3.713 31.309 1.00 70.54 890 GLN A C 1
ATOM 1397 O O . GLN A 1 248 ? 20.118 -3.580 32.200 1.00 68.66 890 GLN A O 1
ATOM 1403 N N . GLY A 1 249 ? 21.207 -4.885 30.729 1.00 70.72 891 GLY A N 1
ATOM 1404 C CA . GLY A 1 249 ? 20.691 -6.126 31.280 1.00 74.75 891 GLY A CA 1
ATOM 1405 C C . GLY A 1 249 ? 19.288 -6.516 30.891 1.00 87.38 891 GLY A C 1
ATOM 1406 O O . GLY A 1 249 ? 19.056 -7.662 30.497 1.00 99.40 891 GLY A O 1
ATOM 1407 N N . ARG A 1 250 ? 18.333 -5.587 30.999 1.00 91.46 892 ARG A N 1
ATOM 1408 C CA . ARG A 1 250 ? 16.975 -5.843 30.521 1.00 96.53 892 ARG A CA 1
ATOM 1409 C C . ARG A 1 250 ? 16.926 -6.139 29.024 1.00 105.51 892 ARG A C 1
ATOM 1410 O O . ARG A 1 250 ? 15.838 -6.420 28.503 1.00 106.30 892 ARG A O 1
ATOM 1412 N N . THR A 1 251 ? 18.073 -6.086 28.332 1.00 102.34 893 THR A N 1
ATOM 1413 C CA . THR A 1 251 ? 18.219 -6.528 26.954 1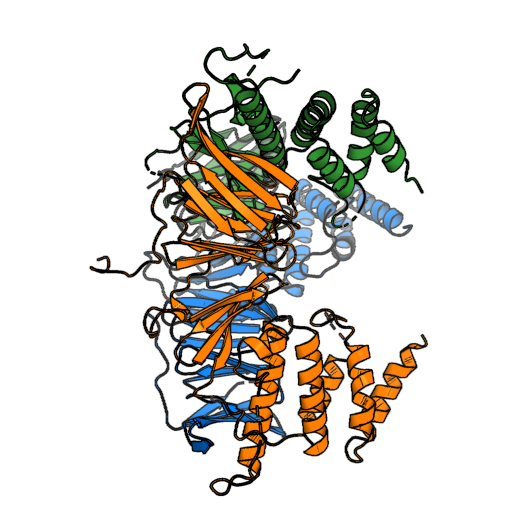.00 103.39 893 THR A CA 1
ATOM 1414 C C . THR A 1 251 ? 18.386 -8.045 26.834 1.00 107.43 893 THR A C 1
ATOM 1415 O O . THR A 1 251 ? 18.862 -8.525 25.793 1.00 108.48 893 THR A O 1
ATOM 1417 N N . SER A 1 252 ? 18.015 -8.794 27.877 1.00 109.12 894 SER A N 1
ATOM 1418 C CA . SER A 1 252 ? 17.988 -10.252 27.805 1.00 111.30 894 SER A CA 1
ATOM 1419 C C . SER A 1 252 ? 17.096 -10.728 26.661 1.00 113.69 894 SER A C 1
ATOM 1420 O O . SER A 1 252 ? 17.556 -11.404 25.732 1.00 111.70 894 SER A O 1
ATOM 1423 N N . ASN A 1 253 ? 15.809 -10.360 26.713 1.00 114.42 895 ASN A N 1
ATOM 1424 C CA . ASN A 1 253 ? 14.820 -10.714 25.698 1.00 113.04 895 ASN A CA 1
ATOM 1425 C C . ASN A 1 253 ? 13.510 -9.977 25.957 1.00 113.45 895 ASN A C 1
ATOM 1426 O O . ASN A 1 253 ? 12.555 -10.573 26.466 1.00 113.62 895 ASN A O 1
ATOM 1428 N N . SER A 1 254 ? 13.437 -8.680 25.614 1.00 115.51 896 SER A N 1
ATOM 1429 C CA . SER A 1 254 ? 12.253 -7.890 25.977 1.00 117.58 896 SER A CA 1
ATOM 1430 C C . SER A 1 254 ? 12.088 -6.690 25.034 1.00 111.55 896 SER A C 1
ATOM 1431 O O . SER A 1 254 ? 12.292 -5.528 25.403 1.00 104.47 896 SER A O 1
ATOM 1433 N N . GLY A 1 255 ? 11.672 -6.971 23.797 1.00 105.95 897 GLY A N 1
ATOM 1434 C CA . GLY A 1 255 ? 11.364 -5.943 22.823 1.00 102.02 897 GLY A CA 1
ATOM 1435 C C . GLY A 1 255 ? 9.874 -5.677 22.696 1.00 101.41 897 GLY A C 1
ATOM 1436 O O . GLY A 1 255 ? 9.358 -5.453 21.595 1.00 97.64 897 GLY A O 1
ATOM 1437 N N . ARG A 1 256 ? 9.171 -5.704 23.829 1.00 102.44 898 ARG A N 1
ATOM 1438 C CA . ARG A 1 256 ? 7.729 -5.491 23.857 1.00 93.61 898 ARG A CA 1
ATOM 1439 C C . ARG A 1 256 ? 7.401 -4.002 23.783 1.00 91.23 898 ARG A C 1
ATOM 1440 O O . ARG A 1 256 ? 7.964 -3.195 24.532 1.00 92.71 898 ARG A O 1
ATOM 1442 N N . GLN A 1 257 ? 6.497 -3.636 22.872 1.00 87.16 899 GLN A N 1
ATOM 1443 C CA . GLN A 1 257 ? 5.978 -2.272 22.844 1.00 85.78 899 GLN A CA 1
ATOM 1444 C C . GLN A 1 257 ? 5.430 -1.896 24.219 1.00 85.12 899 GLN A C 1
ATOM 1445 O O . GLN A 1 257 ? 4.781 -2.705 24.890 1.00 87.38 899 GLN A O 1
ATOM 1451 N N . ALA A 1 258 ? 5.729 -0.678 24.660 1.00 80.98 900 ALA A N 1
ATOM 1452 C CA . ALA A 1 258 ? 5.225 -0.232 25.950 1.00 77.51 900 ALA A CA 1
ATOM 1453 C C . ALA A 1 258 ? 3.795 0.293 25.819 1.00 74.02 900 ALA A C 1
ATOM 1454 O O . ALA A 1 258 ? 3.322 0.646 24.733 1.00 73.27 900 ALA A O 1
ATOM 1456 N N . ALA A 1 259 ? 3.106 0.341 26.950 1.00 70.26 901 ALA A N 1
ATOM 1457 C CA . ALA A 1 259 ? 1.732 0.806 26.978 1.00 70.45 901 ALA A CA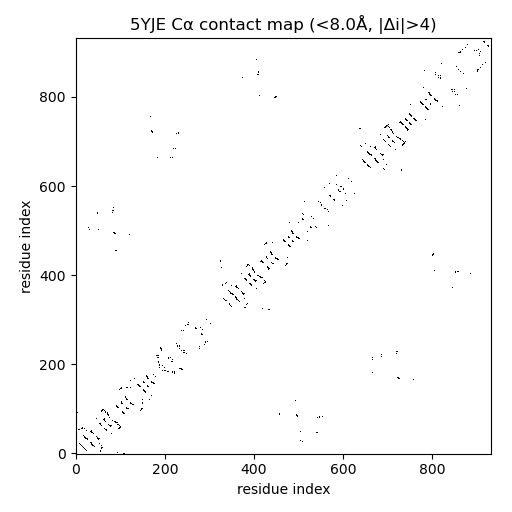 1
ATOM 1458 C C . ALA A 1 259 ? 1.665 2.327 27.171 1.00 67.48 901 ALA A C 1
ATOM 1459 O O . ALA A 1 259 ? 2.589 2.968 27.673 1.00 63.17 901 ALA A O 1
ATOM 1461 N N . ARG A 1 260 ? 0.546 2.902 26.761 1.00 68.68 902 ARG A N 1
ATOM 1462 C CA . ARG A 1 260 ? 0.293 4.297 27.082 1.00 66.90 902 ARG A CA 1
ATOM 1463 C C . ARG A 1 260 ? 0.031 4.438 28.579 1.00 66.69 902 ARG A C 1
ATOM 1464 O O . ARG A 1 260 ? -0.690 3.626 29.175 1.00 62.55 902 ARG A O 1
ATOM 1472 N N . LEU A 1 261 ? 0.640 5.459 29.186 1.00 59.57 903 LEU A N 1
ATOM 1473 C CA . LEU A 1 261 ? 0.421 5.731 30.599 1.00 59.54 903 LEU A CA 1
ATOM 1474 C C . LEU A 1 261 ? -0.997 6.250 30.820 1.00 60.39 903 LEU A C 1
ATOM 1475 O O . LEU A 1 261 ? -1.494 7.093 30.063 1.00 56.85 903 LEU A O 1
ATOM 1480 N N . PHE A 1 262 ? -1.674 5.711 31.828 1.00 53.74 904 PHE A N 1
ATOM 1481 C CA . PHE A 1 262 ? -2.959 6.279 32.205 1.00 49.59 904 PHE A CA 1
ATOM 1482 C C . PHE A 1 262 ? -2.796 7.429 33.181 1.00 49.36 904 PHE A C 1
ATOM 1483 O O . PHE A 1 262 ? -3.752 8.180 33.421 1.00 49.54 904 PHE A O 1
ATOM 1491 N N . SER A 1 263 ? -1.586 7.588 33.710 1.00 49.69 905 SER A N 1
ATOM 1492 C CA . SER A 1 263 ? -1.277 8.496 34.803 1.00 52.15 905 SER A CA 1
ATOM 1493 C C . SER A 1 263 ? -0.889 9.892 34.344 1.00 54.47 905 SER A C 1
ATOM 1494 O O . SER A 1 263 ? -0.920 10.823 35.162 1.00 50.97 905 SER A O 1
ATOM 1497 N N . VAL A 1 264 ? -0.477 10.057 33.089 1.00 50.32 906 VAL A N 1
ATOM 1498 C CA . VAL A 1 264 ? 0.083 11.338 32.654 1.00 48.66 906 VAL A CA 1
ATOM 1499 C C . VAL A 1 264 ? -0.422 11.655 31.254 1.00 43.18 906 VAL A C 1
ATOM 1500 O O . VAL A 1 264 ? -0.797 10.765 30.483 1.00 42.38 906 VAL A O 1
ATOM 1504 N N . PRO A 1 265 ? -0.476 12.948 30.929 1.00 42.52 907 PRO A N 1
ATOM 1505 C CA . PRO A 1 265 ? -0.782 13.365 29.554 1.00 42.03 907 PRO A CA 1
ATOM 1506 C C . PRO A 1 265 ? 0.223 12.833 28.551 1.00 38.11 907 PRO A C 1
ATOM 1507 O O . PRO A 1 265 ? 1.399 12.607 28.849 1.00 43.20 907 PRO A O 1
ATOM 1511 N N . HIS A 1 266 ? -0.261 12.690 27.322 1.00 37.79 908 HIS A N 1
ATOM 1512 C CA . HIS A 1 266 ? 0.535 12.131 26.243 1.00 38.29 908 HIS A CA 1
ATOM 1513 C C . HIS A 1 266 ? 1.886 12.832 26.093 1.00 44.58 908 HIS A C 1
ATOM 1514 O O . HIS A 1 266 ? 2.899 12.182 25.788 1.00 42.44 908 HIS A O 1
ATOM 1521 N N . VAL A 1 267 ? 1.921 14.155 26.278 1.00 38.96 909 VAL A N 1
ATOM 1522 C CA . VAL A 1 267 ? 3.149 14.908 26.031 1.00 42.02 909 VAL A CA 1
ATOM 1523 C C . VAL A 1 267 ? 4.255 14.472 26.986 1.00 41.19 909 VAL A C 1
ATOM 1524 O O . VAL A 1 267 ? 5.439 14.453 26.619 1.00 43.08 909 VAL A O 1
ATOM 1528 N N . VAL A 1 268 ? 3.890 14.090 28.208 1.00 37.08 910 VAL A N 1
ATOM 1529 C CA . VAL A 1 268 ? 4.870 13.626 29.174 1.00 39.04 910 VAL A CA 1
ATOM 1530 C C . VAL A 1 268 ? 5.499 12.314 28.711 1.00 43.07 910 VAL A C 1
ATOM 1531 O O . VAL A 1 268 ? 6.722 12.140 28.777 1.00 41.51 910 VAL A O 1
ATOM 1535 N N . GLN A 1 269 ? 4.672 11.369 28.243 1.00 39.88 911 GLN A N 1
ATOM 1536 C CA . GLN A 1 269 ? 5.217 10.115 27.749 1.00 43.36 911 GLN A CA 1
ATOM 1537 C C . GLN A 1 269 ? 6.034 10.327 26.482 1.00 45.72 911 GLN A C 1
ATOM 1538 O O . GLN A 1 269 ? 7.050 9.645 26.286 1.00 36.78 911 GLN A O 1
ATOM 1544 N N . GLN A 1 270 ? 5.626 11.273 25.626 1.00 39.01 912 GLN A N 1
ATOM 1545 C CA . GLN A 1 270 ? 6.456 11.604 24.475 1.00 41.67 912 GLN A CA 1
ATOM 1546 C C . GLN A 1 270 ? 7.827 12.099 24.911 1.00 42.33 912 GLN A C 1
ATOM 1547 O O . GLN A 1 270 ? 8.845 11.704 24.335 1.00 44.00 912 GLN A O 1
ATOM 1553 N N . GLU A 1 271 ? 7.880 12.941 25.940 1.00 39.57 913 GLU A N 1
ATOM 1554 C CA . GLU A 1 271 ? 9.171 13.501 26.314 1.00 38.60 913 GLU A CA 1
ATOM 1555 C C . GLU A 1 271 ? 10.018 12.470 27.045 1.00 41.34 913 GLU A C 1
ATOM 1556 O O . GLU A 1 271 ? 11.237 12.403 26.839 1.00 37.89 913 GLU A O 1
ATOM 1562 N N . THR A 1 272 ? 9.395 11.659 27.902 1.00 38.54 914 THR A N 1
ATOM 1563 C CA . THR A 1 272 ? 10.113 10.527 28.470 1.00 41.70 914 THR A CA 1
ATOM 1564 C C . THR A 1 272 ? 10.693 9.650 27.370 1.00 39.61 914 THR A C 1
ATOM 1565 O O . THR A 1 272 ? 11.861 9.256 27.433 1.00 42.29 914 THR A O 1
ATOM 1569 N N . THR A 1 273 ? 9.914 9.387 26.322 1.00 37.87 915 THR A N 1
ATOM 1570 C CA . THR A 1 273 ? 10.374 8.487 25.268 1.00 41.64 915 THR A CA 1
ATOM 1571 C C . THR A 1 273 ? 11.515 9.115 24.480 1.00 41.79 915 THR A C 1
ATOM 1572 O O . THR A 1 273 ? 12.515 8.443 24.198 1.00 38.31 915 THR A O 1
ATOM 1576 N N . LEU A 1 274 ? 11.383 10.404 24.128 1.00 42.07 916 LEU A N 1
ATOM 1577 C CA . LEU A 1 274 ? 12.474 11.164 23.525 1.00 38.90 916 LEU A CA 1
ATOM 1578 C C . LEU A 1 274 ? 13.744 11.084 24.360 1.00 36.90 916 LEU A C 1
ATOM 1579 O O . LEU A 1 274 ? 14.818 10.749 23.858 1.00 36.79 916 LEU A O 1
ATOM 1584 N N . ALA A 1 275 ? 13.633 11.440 25.635 1.00 38.35 917 ALA A N 1
ATOM 1585 C CA . ALA A 1 275 ? 14.789 11.455 26.522 1.00 36.24 917 ALA A CA 1
ATOM 1586 C C . ALA A 1 275 ? 15.432 10.080 26.606 1.00 40.26 917 ALA A C 1
ATOM 1587 O O . ALA A 1 275 ? 16.660 9.954 26.537 1.00 41.99 917 ALA A O 1
ATOM 1589 N N . TYR A 1 276 ? 14.615 9.033 26.750 1.00 41.55 918 TYR A N 1
ATOM 1590 C CA . TYR A 1 276 ? 15.146 7.681 26.809 1.00 40.08 918 TYR A CA 1
ATOM 1591 C C . TYR A 1 276 ? 15.906 7.342 25.539 1.00 39.42 918 TYR A C 1
ATOM 1592 O O . TYR A 1 276 ? 17.036 6.823 25.592 1.00 40.57 918 TYR A O 1
ATOM 1601 N N . LEU A 1 277 ? 15.304 7.640 24.385 1.00 33.16 919 LEU A N 1
ATOM 1602 C CA . LEU A 1 277 ? 15.908 7.256 23.111 1.00 38.06 919 LEU A CA 1
ATOM 1603 C C . LEU A 1 277 ? 17.183 8.054 22.832 1.00 40.82 919 LEU A C 1
ATOM 1604 O O . LEU A 1 277 ? 18.145 7.527 22.254 1.00 44.06 919 LEU A O 1
ATOM 1609 N N . GLU A 1 278 ? 17.213 9.323 23.238 1.00 35.20 920 GLU A N 1
ATOM 1610 C CA . GLU A 1 278 ? 18.430 10.112 23.078 1.00 36.51 920 GLU A CA 1
ATOM 1611 C C . GLU A 1 278 ? 19.507 9.637 24.030 1.00 38.40 920 GLU A C 1
ATOM 1612 O O . GLU A 1 278 ? 20.680 9.607 23.660 1.00 38.32 920 GLU A O 1
ATOM 1618 N N . ASN A 1 279 ? 19.125 9.254 25.256 1.00 37.21 921 ASN A N 1
ATOM 1619 C CA . ASN A 1 279 ? 20.064 8.575 26.143 1.00 39.91 921 ASN A CA 1
ATOM 1620 C C . ASN A 1 279 ? 20.665 7.336 25.476 1.00 41.53 921 ASN A C 1
ATOM 1621 O O . ASN A 1 279 ? 21.872 7.113 25.558 1.00 41.47 921 ASN A O 1
ATOM 1626 N N . GLN A 1 280 ? 19.839 6.504 24.825 1.00 40.56 922 GLN A N 1
ATOM 1627 C CA . GLN A 1 280 ? 20.371 5.278 24.225 1.00 42.08 922 GLN A CA 1
ATOM 1628 C C . GLN A 1 280 ? 21.337 5.596 23.099 1.00 43.24 922 GLN A C 1
ATOM 1629 O O . GLN A 1 280 ? 22.409 4.982 23.014 1.00 38.66 922 GLN A O 1
ATOM 1635 N N . VAL A 1 281 ? 20.972 6.550 22.223 1.00 39.47 923 VAL A N 1
ATOM 1636 C CA . VAL A 1 281 ? 21.890 6.980 21.169 1.00 39.52 923 VAL A CA 1
ATOM 1637 C C . VAL A 1 281 ? 23.201 7.474 21.781 1.00 43.38 923 VAL A C 1
ATOM 1638 O O . VAL A 1 281 ? 24.297 7.018 21.420 1.00 43.16 923 VAL A O 1
ATOM 1642 N N . ALA A 1 282 ? 23.099 8.400 22.733 1.00 38.70 924 ALA A N 1
ATOM 1643 C CA . ALA A 1 282 ? 24.278 8.944 23.386 1.00 38.52 924 ALA A CA 1
ATOM 1644 C C . ALA A 1 282 ? 25.130 7.832 23.980 1.00 44.00 924 ALA A C 1
ATOM 1645 O O . ALA A 1 282 ? 26.344 7.796 23.784 1.00 44.90 924 ALA A O 1
ATOM 1647 N N . ALA A 1 283 ? 24.493 6.889 24.673 1.00 45.14 925 ALA A N 1
ATOM 1648 C CA . ALA A 1 283 ? 25.220 5.847 25.388 1.00 43.79 925 ALA A CA 1
ATOM 1649 C C . ALA A 1 283 ? 25.949 4.932 24.418 1.00 46.43 925 ALA A C 1
ATOM 1650 O O . ALA A 1 283 ? 27.128 4.617 24.617 1.00 45.96 925 ALA A O 1
ATOM 1652 N N . ALA A 1 284 ? 25.268 4.505 23.352 1.00 43.27 926 ALA A N 1
ATOM 1653 C CA . ALA A 1 284 ? 25.955 3.717 22.340 1.00 44.13 926 ALA A CA 1
ATOM 1654 C C . ALA A 1 284 ? 27.103 4.505 21.735 1.00 48.73 926 ALA A C 1
ATOM 1655 O O . ALA A 1 284 ? 28.093 3.915 21.289 1.00 50.34 926 ALA A O 1
ATOM 1657 N N . LEU A 1 285 ? 26.991 5.835 21.718 1.00 46.55 927 LEU A N 1
ATOM 1658 C CA . LEU A 1 285 ? 28.080 6.653 21.209 1.00 45.18 927 LEU A CA 1
ATOM 1659 C C . LEU A 1 285 ? 29.280 6.604 22.149 1.00 52.77 927 LEU A C 1
ATOM 1660 O O . LEU A 1 285 ? 30.376 6.207 21.740 1.00 54.99 927 LEU A O 1
ATOM 1665 N N . THR A 1 286 ? 29.093 6.971 23.424 1.00 43.13 928 THR A N 1
ATOM 1666 C CA . THR A 1 286 ? 30.237 6.993 24.331 1.00 51.79 928 THR A CA 1
ATOM 1667 C C . THR A 1 286 ? 30.889 5.623 24.453 1.00 53.77 928 THR A C 1
ATOM 1668 O O . THR A 1 286 ? 32.114 5.531 24.596 1.00 60.59 928 THR A O 1
ATOM 1672 N N . LEU A 1 287 ? 30.093 4.558 24.396 1.00 52.75 929 LEU A N 1
ATOM 1673 C CA . LEU A 1 287 ? 30.604 3.197 24.334 1.00 55.97 929 LEU A CA 1
ATOM 1674 C C . LEU A 1 287 ? 31.210 2.851 22.981 1.00 58.50 929 LEU A C 1
ATOM 1675 O O . LEU A 1 287 ? 31.775 1.758 22.845 1.00 59.90 929 LEU A O 1
ATOM 1680 N N . GLN A 1 288 ? 31.094 3.743 21.986 1.00 56.09 930 GLN A N 1
ATOM 1681 C CA . GLN A 1 288 ? 31.656 3.547 20.642 1.00 56.76 930 GLN A CA 1
ATOM 1682 C C . GLN A 1 288 ? 31.171 2.252 19.995 1.00 57.32 930 GLN A C 1
ATOM 1683 O O . GLN A 1 288 ? 31.872 1.646 19.179 1.00 66.08 930 GLN A O 1
ATOM 1689 N N . SER A 1 289 ? 29.952 1.844 20.344 1.00 56.63 931 SER A N 1
ATOM 1690 C CA . SER A 1 289 ? 29.340 0.610 19.860 1.00 53.56 931 SER A CA 1
ATOM 1691 C C . SER A 1 289 ? 28.633 0.888 18.539 1.00 58.36 931 SER A C 1
ATOM 1692 O O . SER A 1 289 ? 27.464 1.278 18.502 1.00 59.56 931 SER A O 1
ATOM 1695 N N . SER A 1 290 ? 29.351 0.647 17.440 1.00 62.33 932 SER A N 1
ATOM 1696 C CA . SER A 1 290 ? 28.872 1.005 16.107 1.00 64.64 932 SER A CA 1
ATOM 1697 C C . SER A 1 290 ? 27.494 0.414 15.801 1.00 65.90 932 SER A C 1
ATOM 1698 O O . SER A 1 290 ? 26.572 1.128 15.369 1.00 58.26 932 SER A O 1
ATOM 1701 N N . HIS A 1 291 ? 27.331 -0.892 16.016 1.00 64.75 933 HIS A N 1
ATOM 1702 C CA . HIS A 1 291 ? 26.060 -1.516 15.660 1.00 65.49 933 HIS A CA 1
ATOM 1703 C C . HIS A 1 291 ? 24.915 -1.000 16.534 1.00 60.52 933 HIS A C 1
ATOM 1704 O O . HIS A 1 291 ? 23.818 -0.708 16.031 1.00 58.89 933 HIS A O 1
ATOM 1711 N N . GLU A 1 292 ? 25.146 -0.874 17.841 1.00 54.94 934 GLU A N 1
ATOM 1712 C CA . GLU A 1 292 ? 24.090 -0.379 18.712 1.00 55.81 934 GLU A CA 1
ATOM 1713 C C . GLU A 1 292 ? 23.762 1.082 18.401 1.00 55.28 934 GLU A C 1
ATOM 1714 O O . GLU A 1 292 ? 22.587 1.469 18.402 1.00 53.19 934 GLU A O 1
ATOM 1720 N N . TYR A 1 293 ? 24.779 1.888 18.078 1.00 48.12 935 TYR A N 1
ATOM 1721 C CA . TYR A 1 293 ? 24.529 3.273 17.697 1.00 54.22 935 TYR A CA 1
ATOM 1722 C C . TYR A 1 293 ? 23.632 3.354 16.472 1.00 56.38 935 TYR A C 1
ATOM 1723 O O . TYR A 1 293 ? 22.687 4.156 16.436 1.00 44.13 935 TYR A O 1
ATOM 1732 N N . ARG A 1 294 ? 23.910 2.527 15.459 1.00 58.75 936 ARG A N 1
ATOM 1733 C CA . ARG A 1 294 ? 23.084 2.531 14.258 1.00 56.62 936 ARG A CA 1
ATOM 1734 C C . ARG A 1 294 ? 21.650 2.137 14.590 1.00 54.25 936 ARG A C 1
ATOM 1735 O O . ARG A 1 294 ? 20.688 2.804 14.170 1.00 56.62 936 ARG A O 1
ATOM 1743 N N . HIS A 1 295 ? 21.494 1.076 15.380 1.00 46.99 937 HIS A N 1
ATOM 1744 C CA . HIS A 1 295 ? 20.161 0.606 15.735 1.00 48.90 937 HIS A CA 1
ATOM 1745 C C . HIS A 1 295 ? 19.348 1.693 16.439 1.00 48.26 937 HIS A C 1
ATOM 1746 O O . HIS A 1 295 ? 18.214 1.994 16.037 1.00 47.13 937 HIS A O 1
ATOM 1753 N N . TRP A 1 296 ? 19.909 2.281 17.503 1.00 45.05 938 TRP A N 1
ATOM 1754 C CA . TRP A 1 296 ? 19.178 3.296 18.254 1.00 45.58 938 TRP A CA 1
ATOM 1755 C C . TRP A 1 296 ? 18.993 4.578 17.456 1.00 39.71 938 TRP A C 1
ATOM 1756 O O . TRP A 1 296 ? 17.988 5.259 17.620 1.00 41.42 938 TRP A O 1
ATOM 1767 N N . LEU A 1 297 ? 19.944 4.930 16.604 1.00 42.95 939 LEU A N 1
ATOM 1768 C CA . LEU A 1 297 ? 19.773 6.122 15.795 1.00 45.13 939 LEU A CA 1
ATOM 1769 C C . LEU A 1 297 ? 18.579 5.960 14.871 1.00 50.83 939 LEU A C 1
ATOM 1770 O O . LEU A 1 297 ? 17.788 6.892 14.692 1.00 52.51 939 LEU A O 1
ATOM 1775 N N . LEU A 1 298 ? 18.415 4.762 14.309 1.00 49.00 940 LEU A N 1
ATOM 1776 C CA . LEU A 1 298 ? 17.286 4.495 13.429 1.00 50.25 940 LEU A CA 1
ATOM 1777 C C . LEU A 1 298 ? 15.965 4.428 14.199 1.00 48.46 940 LEU A C 1
ATOM 1778 O O . LEU A 1 298 ? 14.934 4.929 13.717 1.00 44.47 940 LEU A O 1
ATOM 1783 N N . VAL A 1 299 ? 15.967 3.831 15.398 1.00 42.38 941 VAL A N 1
ATOM 1784 C CA . VAL A 1 299 ? 14.736 3.784 16.187 1.00 42.49 941 VAL A CA 1
ATOM 1785 C C . VAL A 1 299 ? 14.310 5.195 16.572 1.00 45.31 941 VAL A C 1
ATOM 1786 O O . VAL A 1 299 ? 13.145 5.576 16.432 1.00 47.98 941 VAL A O 1
ATOM 1790 N N . TYR A 1 300 ? 15.259 5.981 17.081 1.00 42.63 942 TYR A N 1
ATOM 1791 C CA . TYR A 1 300 ? 15.005 7.359 17.453 1.00 41.20 942 TYR A CA 1
ATOM 1792 C C . TYR A 1 300 ? 14.489 8.151 16.265 1.00 44.59 942 TYR A C 1
ATOM 1793 O O . TYR A 1 300 ? 13.507 8.898 16.374 1.00 45.03 942 TYR A O 1
ATOM 1802 N N . ALA A 1 301 ? 15.145 8.002 15.115 1.00 39.95 943 ALA A N 1
ATOM 1803 C CA . ALA A 1 301 ? 14.706 8.730 13.937 1.00 40.88 943 ALA A CA 1
ATOM 1804 C C . ALA A 1 301 ? 13.278 8.347 13.543 1.00 46.68 943 ALA A C 1
ATOM 1805 O O . ALA A 1 301 ? 12.461 9.224 13.224 1.00 48.21 943 ALA A O 1
ATOM 1807 N N . ARG A 1 302 ? 12.949 7.047 13.588 1.00 42.10 944 ARG A N 1
ATOM 1808 C CA . ARG A 1 302 ? 11.574 6.611 13.328 1.00 47.06 944 ARG A CA 1
ATOM 1809 C C . ARG A 1 302 ? 10.603 7.291 14.283 1.00 45.44 944 ARG A C 1
ATOM 1810 O O . ARG A 1 302 ? 9.557 7.790 13.874 1.00 46.84 944 ARG A O 1
ATOM 1814 N N . TYR A 1 303 ? 10.939 7.316 15.570 1.00 46.17 945 TYR A N 1
ATOM 1815 C CA . TYR A 1 303 ? 10.072 7.959 16.547 1.00 42.51 945 TYR A CA 1
ATOM 1816 C C . TYR A 1 303 ? 9.871 9.439 16.221 1.00 47.65 945 TYR A C 1
ATOM 1817 O O . TYR A 1 303 ? 8.749 9.956 16.313 1.00 44.35 945 TYR A O 1
ATOM 1826 N N . LEU A 1 304 ? 10.949 10.140 15.838 1.00 45.86 946 LEU A N 1
ATOM 1827 C CA . LEU A 1 304 ? 10.810 11.542 15.457 1.00 45.98 946 LEU A CA 1
ATOM 1828 C C . LEU A 1 304 ? 9.854 11.691 14.282 1.00 50.60 946 LEU A C 1
ATOM 1829 O O . LEU A 1 304 ? 9.064 12.642 14.235 1.00 52.31 946 LEU A O 1
ATOM 1834 N N . VAL A 1 305 ? 9.929 10.766 13.319 1.00 48.66 947 VAL A N 1
ATOM 1835 C CA . VAL A 1 305 ? 9.062 10.815 12.145 1.00 51.03 947 VAL A CA 1
ATOM 1836 C C . VAL A 1 305 ? 7.605 10.598 12.543 1.00 51.17 947 VAL A C 1
ATOM 1837 O O . VAL A 1 305 ? 6.720 11.353 12.133 1.00 52.06 947 VAL A O 1
ATOM 1841 N N . ASN A 1 306 ? 7.346 9.572 13.365 1.00 48.20 948 ASN A N 1
ATOM 1842 C CA . ASN A 1 306 ? 5.987 9.193 13.738 1.00 50.71 948 ASN A CA 1
ATOM 1843 C C . ASN A 1 306 ? 5.337 10.171 14.701 1.00 53.13 948 ASN A C 1
ATOM 1844 O O . ASN A 1 306 ? 4.108 10.245 14.749 1.00 54.60 948 ASN A O 1
ATOM 1849 N N . GLU A 1 307 ? 6.114 10.872 15.517 1.00 51.63 949 GLU A N 1
ATOM 1850 C CA . GLU A 1 307 ? 5.511 11.853 16.405 1.00 53.03 949 GLU A CA 1
ATOM 1851 C C . GLU A 1 307 ? 5.473 13.249 15.796 1.00 54.70 949 GLU A C 1
ATOM 1852 O O . GLU A 1 307 ? 4.734 14.104 16.292 1.00 52.70 949 GLU A O 1
ATOM 1858 N N . GLY A 1 308 ? 6.227 13.493 14.728 1.00 54.58 950 GLY A N 1
ATOM 1859 C CA . GLY A 1 308 ? 6.231 14.803 14.110 1.00 52.98 950 GLY A CA 1
ATOM 1860 C C . GLY A 1 308 ? 7.163 15.816 14.731 1.00 51.81 950 GLY A C 1
ATOM 1861 O O . GLY A 1 308 ? 6.880 17.012 14.660 1.00 59.79 950 GLY A O 1
ATOM 1862 N N . PHE A 1 309 ? 8.279 15.380 15.332 1.00 55.92 951 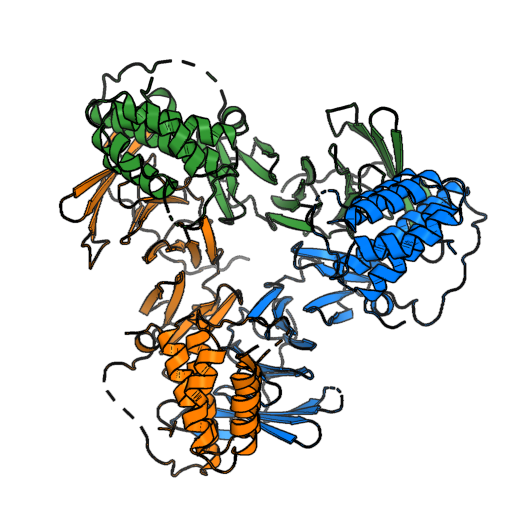PHE A N 1
ATOM 1863 C CA . PHE A 1 309 ? 9.295 16.302 15.865 1.00 49.01 951 PHE A CA 1
ATOM 1864 C C . PHE A 1 309 ? 10.247 16.737 14.758 1.00 49.11 951 PHE A C 1
ATOM 1865 O O . PHE A 1 309 ? 11.343 16.194 14.601 1.00 49.68 951 PHE A O 1
ATOM 1873 N N . GLU A 1 310 ? 9.847 17.788 14.037 1.00 55.15 952 GLU A N 1
ATOM 1874 C CA . GLU A 1 310 ? 10.553 18.191 12.825 1.00 55.95 952 GLU A CA 1
ATOM 1875 C C . GLU A 1 310 ? 11.915 18.810 13.129 1.00 54.12 952 GLU A C 1
ATOM 1876 O O . GLU A 1 310 ? 12.866 18.638 12.359 1.00 54.21 952 GLU A O 1
ATOM 1882 N N . TYR A 1 311 ? 12.042 19.535 14.235 1.00 54.21 953 TYR A N 1
ATOM 1883 C CA . TYR A 1 311 ? 13.273 20.285 14.448 1.00 53.99 953 TYR A CA 1
ATOM 1884 C C . TYR A 1 311 ? 14.424 19.347 14.800 1.00 51.11 953 TYR A C 1
ATOM 1885 O O . TYR A 1 311 ? 15.507 19.438 14.217 1.00 56.44 953 TYR A O 1
ATOM 1894 N N . ARG A 1 312 ? 14.189 18.394 15.701 1.00 51.68 954 ARG A N 1
ATOM 1895 C CA . ARG A 1 312 ? 15.206 17.387 15.986 1.00 50.97 954 ARG A CA 1
ATOM 1896 C C . ARG A 1 312 ? 15.520 16.547 14.747 1.00 51.59 954 ARG A C 1
ATOM 1897 O O . ARG A 1 312 ? 16.686 16.206 14.495 1.00 51.46 954 ARG A O 1
ATOM 1905 N N . LEU A 1 313 ? 14.496 16.223 13.948 1.00 47.54 955 LEU A N 1
ATOM 1906 C CA . LEU A 1 313 ? 14.720 15.434 12.741 1.00 47.57 955 LEU A CA 1
ATOM 1907 C C . LEU A 1 313 ? 15.600 16.184 11.746 1.00 50.40 955 LEU A C 1
ATOM 1908 O O . LEU A 1 313 ? 16.609 15.652 11.257 1.00 53.64 955 LEU A O 1
ATOM 1913 N N . ARG A 1 314 ? 15.231 17.422 11.433 1.00 52.08 956 ARG A N 1
ATOM 1914 C CA . ARG A 1 314 ? 16.045 18.229 10.539 1.00 56.44 956 ARG A CA 1
ATOM 1915 C C . ARG A 1 314 ? 17.450 18.389 11.090 1.00 57.59 956 ARG A C 1
ATOM 1916 O O . ARG A 1 314 ? 18.429 18.302 10.346 1.00 58.71 956 ARG A O 1
ATOM 1924 N N . GLU A 1 315 ? 17.571 18.571 12.401 1.00 51.75 957 GLU A N 1
ATOM 1925 C CA . GLU A 1 315 ? 18.889 18.724 13.003 1.00 55.60 957 GLU A CA 1
ATOM 1926 C C . GLU A 1 315 ? 19.767 17.501 12.755 1.00 57.20 957 GLU A C 1
ATOM 1927 O O . GLU A 1 315 ? 20.919 17.638 12.315 1.00 60.49 957 GLU A O 1
ATOM 1933 N N . ILE A 1 316 ? 19.256 16.288 13.024 1.00 52.77 958 ILE A N 1
ATOM 1934 C CA . ILE A 1 316 ? 20.133 15.133 12.803 1.00 56.45 958 ILE A CA 1
ATOM 1935 C C . ILE A 1 316 ? 20.417 14.968 11.316 1.00 58.72 958 ILE A C 1
ATOM 1936 O O . ILE A 1 316 ? 21.546 14.657 10.927 1.00 58.85 958 ILE A O 1
ATOM 1941 N N . CYS A 1 317 ? 19.419 15.225 10.457 1.00 57.73 959 CYS A N 1
ATOM 1942 C CA . CYS A 1 317 ? 19.652 15.137 9.017 1.00 58.16 959 CYS A CA 1
ATOM 1943 C C . CYS A 1 317 ? 20.763 16.090 8.570 1.00 62.67 959 CYS A C 1
ATOM 1944 O O . CYS A 1 317 ? 21.644 15.704 7.792 1.00 60.10 959 CYS A O 1
ATOM 1947 N N . LYS A 1 318 ? 20.743 17.334 9.059 1.00 56.54 960 LYS A N 1
ATOM 1948 C CA . LYS A 1 318 ? 21.808 18.284 8.746 1.00 59.41 960 LYS A CA 1
ATOM 1949 C C . LYS A 1 318 ? 23.159 17.763 9.210 1.00 65.86 960 LYS A C 1
ATOM 1950 O O . LYS A 1 318 ? 24.156 17.859 8.481 1.00 67.11 960 LYS A O 1
ATOM 1952 N N . ASP A 1 319 ? 23.216 17.210 10.427 1.00 64.62 961 ASP A N 1
ATOM 1953 C CA . ASP A 1 319 ? 24.495 16.719 10.929 1.00 63.24 961 ASP A CA 1
ATOM 1954 C C . ASP A 1 319 ? 25.012 15.556 10.090 1.00 65.57 961 ASP A C 1
ATOM 1955 O O . ASP A 1 319 ? 26.223 15.429 9.878 1.00 70.56 961 ASP A O 1
ATOM 1960 N N . LEU A 1 320 ? 24.107 14.689 9.623 1.00 67.85 962 LEU A N 1
ATOM 1961 C CA . LEU A 1 320 ? 24.462 13.521 8.827 1.00 66.65 962 LEU A CA 1
ATOM 1962 C C . LEU A 1 320 ? 24.747 13.871 7.378 1.00 66.86 962 LEU A C 1
ATOM 1963 O O . LEU A 1 320 ? 25.357 13.070 6.668 1.00 68.65 962 LEU A O 1
ATOM 1968 N N . LEU A 1 321 ? 24.293 15.030 6.918 1.00 67.00 963 LEU A N 1
ATOM 1969 C CA . LEU A 1 321 ? 24.527 15.436 5.543 1.00 68.28 963 LEU A CA 1
ATOM 1970 C C . LEU A 1 321 ? 25.823 16.206 5.382 1.00 70.64 963 LEU A C 1
ATOM 1971 O O . LEU A 1 321 ? 26.445 16.143 4.318 1.00 76.52 963 LEU A O 1
ATOM 1976 N N . GLY A 1 322 ? 26.255 16.914 6.419 1.00 67.81 964 GLY A N 1
ATOM 1977 C CA . GLY A 1 322 ? 27.412 17.763 6.320 1.00 73.55 964 GLY A CA 1
ATOM 1978 C C . GLY A 1 322 ? 27.117 18.955 5.438 1.00 74.89 964 GLY A C 1
ATOM 1979 O O . GLY A 1 322 ? 25.955 19.301 5.196 1.00 74.93 964 GLY A O 1
ATOM 1980 N N . PRO A 1 323 ? 28.172 19.612 4.933 1.00 77.32 965 PRO A N 1
ATOM 1981 C CA . PRO A 1 323 ? 28.032 20.760 4.036 1.00 71.02 965 PRO A CA 1
ATOM 1982 C C . PRO A 1 323 ? 28.269 20.385 2.578 1.00 69.11 965 PRO A C 1
ATOM 1983 O O . PRO A 1 323 ? 27.338 20.445 1.783 1.00 72.95 965 PRO A O 1
ATOM 1987 N N . TRP A 1 332 ? 33.394 19.666 10.214 1.00 89.16 974 TRP A N 1
ATOM 1988 C CA . TRP A 1 332 ? 32.580 18.465 10.037 1.00 84.65 974 TRP A CA 1
ATOM 1989 C C . TRP A 1 332 ? 33.451 17.244 9.828 1.00 81.91 974 TRP A C 1
ATOM 1990 O O . TRP A 1 332 ? 34.323 17.242 8.964 1.00 85.92 974 TRP A O 1
ATOM 2001 N N . GLU A 1 333 ? 33.216 16.201 10.615 1.00 84.10 975 GLU A N 1
ATOM 2002 C CA . GLU A 1 333 ? 33.894 14.923 10.433 1.00 82.25 975 GLU A CA 1
ATOM 2003 C C . GLU A 1 333 ? 32.882 13.941 9.867 1.00 78.86 975 GLU A C 1
ATOM 2004 O O . GLU A 1 333 ? 31.789 13.782 10.418 1.00 78.31 975 GLU A O 1
ATOM 2010 N N . SER A 1 334 ? 33.239 13.305 8.756 1.00 80.86 976 SER A N 1
ATOM 2011 C CA . SER A 1 334 ? 32.296 12.508 7.989 1.00 75.23 976 SER A CA 1
ATOM 2012 C C . SER A 1 334 ? 31.932 11.194 8.653 1.00 75.09 976 SER A C 1
ATOM 2013 O O . SER A 1 334 ? 31.229 10.389 8.024 1.00 73.09 976 SER A O 1
ATOM 2016 N N . THR A 1 335 ? 32.403 10.926 9.868 1.00 76.30 977 THR A N 1
ATOM 2017 C CA . THR A 1 335 ? 32.182 9.624 10.481 1.00 72.81 977 THR A CA 1
ATOM 2018 C C . THR A 1 335 ? 31.822 9.783 11.951 1.00 70.00 977 THR A C 1
ATOM 2019 O O . THR A 1 335 ? 32.240 10.732 12.623 1.00 67.99 977 THR A O 1
ATOM 2023 N N . VAL A 1 336 ? 31.016 8.840 12.422 1.00 66.14 978 VAL A N 1
ATOM 2024 C CA . VAL A 1 336 ? 30.685 8.662 13.826 1.00 60.95 978 VAL A CA 1
ATOM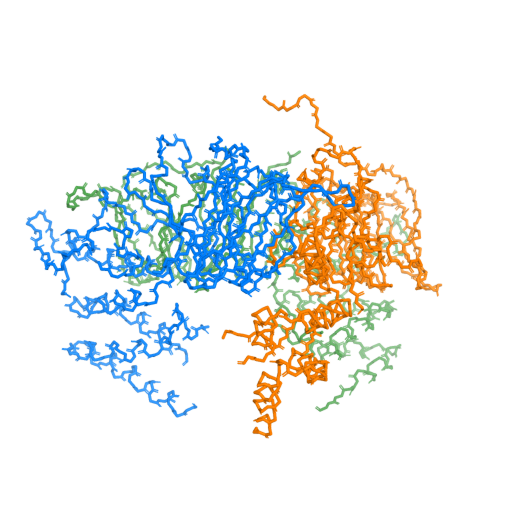 2025 C C . VAL A 1 336 ? 30.779 7.172 14.094 1.00 67.42 978 VAL A C 1
ATOM 2026 O O . VAL A 1 336 ? 30.359 6.363 13.258 1.00 68.06 978 VAL A O 1
ATOM 2030 N N . VAL A 1 337 ? 31.333 6.809 15.255 1.00 68.84 979 VAL A N 1
ATOM 2031 C CA . VAL A 1 337 ? 31.706 5.436 15.617 1.00 60.33 979 VAL A CA 1
ATOM 2032 C C . VAL A 1 337 ? 32.145 4.646 14.394 1.00 60.93 979 VAL A C 1
ATOM 2033 O O . VAL A 1 337 ? 31.760 3.486 14.221 1.00 66.52 979 VAL A O 1
ATOM 2037 N N . GLY A 1 338 ? 32.947 5.274 13.533 1.00 65.39 980 GLY A N 1
ATOM 2038 C CA . GLY A 1 338 ? 33.463 4.611 12.349 1.00 64.72 980 GLY A CA 1
ATOM 2039 C C . GLY A 1 338 ? 32.453 4.309 11.265 1.00 72.89 980 GLY A C 1
ATOM 2040 O O . GLY A 1 338 ? 32.712 3.447 10.416 1.00 69.02 980 GLY A O 1
ATOM 2041 N N . LEU A 1 339 ? 31.301 4.984 11.271 1.00 74.47 981 LEU A N 1
ATOM 2042 C CA . LEU A 1 339 ? 30.281 4.844 10.240 1.00 69.75 981 LEU A CA 1
ATOM 2043 C C . LEU A 1 339 ? 30.210 6.113 9.402 1.00 67.01 981 LEU A C 1
ATOM 2044 O O . LEU A 1 339 ? 30.403 7.223 9.906 1.00 69.35 981 LEU A O 1
ATOM 2049 N N . ARG A 1 340 ? 29.916 5.944 8.116 1.00 64.99 982 ARG A N 1
ATOM 2050 C CA . ARG A 1 340 ? 29.737 7.095 7.237 1.00 67.21 982 ARG A CA 1
ATOM 2051 C C . ARG A 1 340 ? 28.413 7.785 7.575 1.00 66.76 982 ARG A C 1
ATOM 2052 O O . ARG A 1 340 ? 27.339 7.208 7.381 1.00 70.80 982 ARG A O 1
ATOM 2054 N N . LYS A 1 341 ? 28.488 9.014 8.096 1.00 64.31 983 LYS A N 1
ATOM 2055 C CA . LYS A 1 341 ? 27.284 9.760 8.471 1.00 70.24 983 LYS A CA 1
ATOM 2056 C C . LYS A 1 341 ? 26.265 9.833 7.333 1.00 68.76 983 LYS A C 1
ATOM 2057 O O . LYS A 1 341 ? 25.048 9.785 7.569 1.00 67.37 983 LYS A O 1
ATOM 2063 N N . ARG A 1 342 ? 26.741 9.969 6.095 1.00 67.30 984 ARG A N 1
ATOM 2064 C CA . ARG A 1 342 ? 25.828 10.090 4.965 1.00 71.09 984 ARG A CA 1
ATOM 2065 C C . ARG A 1 342 ? 25.217 8.752 4.573 1.00 67.29 984 ARG A C 1
ATOM 2066 O O . ARG A 1 342 ? 24.091 8.719 4.059 1.00 70.37 984 ARG A O 1
ATOM 2074 N N . GLU A 1 343 ? 25.924 7.648 4.815 1.00 63.67 985 GLU A N 1
ATOM 2075 C CA . GLU A 1 343 ? 25.297 6.339 4.649 1.00 67.22 985 GLU A CA 1
ATOM 2076 C C . GLU A 1 343 ? 24.202 6.126 5.693 1.00 69.70 985 GLU A C 1
ATOM 2077 O O . GLU A 1 343 ? 23.136 5.574 5.384 1.00 65.78 985 GLU A O 1
ATOM 2079 N N . LEU A 1 344 ? 24.439 6.581 6.929 1.00 66.40 986 LEU A N 1
ATOM 2080 C CA . LEU A 1 344 ? 23.400 6.538 7.952 1.00 62.90 986 LEU A CA 1
ATOM 2081 C C . LEU A 1 344 ? 22.178 7.331 7.512 1.00 63.78 986 LEU A C 1
ATOM 2082 O O . LEU A 1 344 ? 21.041 6.839 7.584 1.00 66.30 986 LEU A O 1
ATOM 2087 N N . LEU A 1 345 ? 22.396 8.560 7.027 1.00 61.80 987 LEU A N 1
ATOM 2088 C CA . LEU A 1 345 ? 21.306 9.359 6.482 1.00 60.83 987 LEU A CA 1
ATOM 2089 C C . LEU A 1 345 ? 20.543 8.548 5.450 1.00 66.91 987 LEU A C 1
ATOM 2090 O O . LEU A 1 345 ? 19.357 8.249 5.647 1.00 67.53 987 LEU A O 1
ATOM 2095 N N . LYS A 1 346 ? 21.231 8.158 4.371 1.00 68.21 988 LYS A N 1
ATOM 2096 C CA . LYS A 1 346 ? 20.641 7.357 3.301 1.00 68.16 988 LYS A CA 1
ATOM 2097 C C . LYS A 1 346 ? 19.834 6.168 3.827 1.00 66.87 988 LYS A C 1
ATOM 2098 O O . LYS A 1 346 ? 18.811 5.805 3.236 1.00 72.42 988 LYS A O 1
ATOM 2100 N N . GLU A 1 347 ? 20.253 5.570 4.944 1.00 65.61 989 GLU A N 1
ATOM 2101 C CA . GLU A 1 347 ? 19.430 4.520 5.535 1.00 66.13 989 GLU A CA 1
ATOM 2102 C C . GLU A 1 347 ? 18.162 5.081 6.175 1.00 67.83 989 GLU A C 1
ATOM 2103 O O . GLU A 1 347 ? 17.117 4.414 6.151 1.00 64.72 989 GLU A O 1
ATOM 2109 N N . LEU A 1 348 ? 18.229 6.290 6.762 1.00 65.28 990 LEU A N 1
ATOM 2110 C CA . LEU A 1 348 ? 17.038 6.882 7.377 1.00 62.00 990 LEU A CA 1
ATOM 2111 C C . LEU A 1 348 ? 16.038 7.428 6.370 1.00 63.25 990 LEU A C 1
ATOM 2112 O O . LEU A 1 348 ? 14.841 7.459 6.671 1.00 63.86 990 LEU A O 1
ATOM 2117 N N . LEU A 1 349 ? 16.492 7.892 5.205 1.00 62.99 991 LEU A N 1
ATOM 2118 C CA . LEU A 1 349 ? 15.583 8.561 4.275 1.00 62.00 991 LEU A CA 1
ATOM 2119 C C . LEU A 1 349 ? 14.297 7.807 3.967 1.00 67.46 991 LEU A C 1
ATOM 2120 O O . LEU A 1 349 ? 13.245 8.463 3.864 1.00 64.61 991 LEU A O 1
ATOM 2125 N N . PRO A 1 350 ? 14.290 6.488 3.758 1.00 70.61 992 PRO A N 1
ATOM 2126 C CA . PRO A 1 350 ? 12.999 5.837 3.495 1.00 67.89 992 PRO A CA 1
ATOM 2127 C C . PRO A 1 350 ? 12.037 5.950 4.660 1.00 67.98 992 PRO A C 1
ATOM 2128 O O . PRO A 1 350 ? 10.841 6.158 4.433 1.00 70.39 992 PRO A O 1
ATOM 2132 N N . VAL A 1 351 ? 12.529 5.860 5.899 1.00 68.33 993 VAL A N 1
ATOM 2133 C CA . VAL A 1 351 ? 11.664 6.059 7.064 1.00 69.88 993 VAL A CA 1
ATOM 2134 C C . VAL A 1 351 ? 11.082 7.472 7.076 1.00 64.69 993 VAL A C 1
ATOM 2135 O O . VAL A 1 351 ? 9.897 7.675 7.374 1.00 64.00 993 VAL A O 1
ATOM 2139 N N . ILE A 1 352 ? 11.910 8.470 6.777 1.00 59.81 994 ILE A N 1
ATOM 2140 C CA . ILE A 1 352 ? 11.407 9.834 6.668 1.00 62.56 994 ILE A CA 1
ATOM 2141 C C . ILE A 1 352 ? 10.328 9.915 5.594 1.00 60.16 994 ILE A C 1
ATOM 2142 O O . ILE A 1 352 ? 9.293 10.563 5.778 1.00 57.16 994 ILE A O 1
ATOM 2147 N N . GLY A 1 353 ? 10.533 9.220 4.476 1.00 61.17 995 GLY A N 1
ATOM 2148 C CA . GLY A 1 353 ? 9.613 9.324 3.358 1.00 65.66 995 GLY A CA 1
ATOM 2149 C C . GLY A 1 353 ? 8.231 8.752 3.619 1.00 64.47 995 GLY A C 1
ATOM 2150 O O . GLY A 1 353 ? 7.252 9.206 3.019 1.00 68.53 995 GLY A O 1
ATOM 2151 N N . GLN A 1 354 ? 8.119 7.765 4.511 1.00 64.17 996 GLN A N 1
ATOM 2152 C CA . GLN A 1 354 ? 6.811 7.164 4.743 1.00 65.25 996 GLN A CA 1
ATOM 2153 C C . GLN A 1 354 ? 5.824 8.115 5.401 1.00 66.88 996 GLN A C 1
ATOM 2154 O O . GLN A 1 354 ? 4.643 7.767 5.507 1.00 78.47 996 GLN A O 1
ATOM 2160 N N . ASN A 1 355 ? 6.267 9.292 5.829 1.00 66.46 997 ASN A N 1
ATOM 2161 C CA . ASN A 1 355 ? 5.405 10.307 6.421 1.00 64.39 997 ASN A CA 1
ATOM 2162 C C . ASN A 1 355 ? 5.382 11.520 5.503 1.00 65.63 997 ASN A C 1
ATOM 2163 O O . ASN A 1 355 ? 6.415 12.174 5.310 1.00 63.06 997 ASN A O 1
ATOM 2168 N N . LEU A 1 356 ? 4.193 11.838 4.973 1.00 66.57 998 LEU A N 1
ATOM 2169 C CA . LEU A 1 356 ? 4.065 12.897 3.975 1.00 65.21 998 LEU A CA 1
ATOM 2170 C C . LEU A 1 356 ? 4.476 14.248 4.539 1.00 65.04 998 LEU A C 1
ATOM 2171 O O . LEU A 1 356 ? 4.923 15.130 3.787 1.00 58.65 998 LEU A O 1
ATOM 2173 N N . ARG A 1 357 ? 4.357 14.414 5.860 1.00 64.80 999 ARG A N 1
ATOM 2174 C CA . ARG A 1 357 ? 4.719 15.664 6.512 1.00 62.40 999 ARG A CA 1
ATOM 2175 C C . ARG A 1 357 ? 6.178 16.030 6.288 1.00 64.17 999 ARG A C 1
ATOM 2176 O O . ARG A 1 357 ? 6.538 17.204 6.422 1.00 66.41 999 ARG A O 1
ATOM 2184 N N . PHE A 1 358 ? 7.024 15.057 5.951 1.00 57.72 1000 PHE A N 1
ATOM 2185 C CA . PHE A 1 358 ? 8.450 15.294 5.779 1.00 63.89 1000 PHE A CA 1
ATOM 2186 C C . PHE A 1 358 ? 8.883 15.133 4.333 1.00 61.27 1000 PHE A C 1
ATOM 2187 O O . PHE A 1 358 ? 10.088 15.017 4.047 1.00 62.01 1000 PHE A O 1
ATOM 2195 N N . GLN A 1 359 ? 7.916 15.178 3.419 1.00 55.48 1001 GLN A N 1
ATOM 2196 C CA . GLN A 1 359 ? 8.204 14.937 2.014 1.00 59.02 1001 GLN A CA 1
ATOM 2197 C C . GLN A 1 359 ? 9.269 15.891 1.488 1.00 58.31 1001 GLN A C 1
ATOM 2198 O O . GLN A 1 359 ? 10.138 15.488 0.706 1.00 60.43 1001 GLN A O 1
ATOM 2204 N N . ARG A 1 360 ? 9.224 17.157 1.913 1.00 58.58 1002 ARG A N 1
ATOM 2205 C CA . ARG A 1 360 ? 10.217 18.126 1.458 1.00 62.51 1002 ARG A CA 1
ATOM 2206 C C . ARG A 1 360 ? 11.576 17.851 2.086 1.00 60.93 1002 ARG A C 1
ATOM 2207 O O . ARG A 1 360 ? 12.601 17.875 1.393 1.00 61.45 1002 ARG A O 1
ATOM 2209 N N . LEU A 1 361 ? 11.602 17.541 3.383 1.00 62.95 1003 LEU A N 1
ATOM 2210 C CA . LEU A 1 361 ? 12.870 17.190 4.018 1.00 60.74 1003 LEU A CA 1
ATOM 2211 C C . LEU A 1 361 ? 13.503 16.005 3.303 1.00 59.12 1003 LEU A C 1
ATOM 2212 O O . LEU A 1 361 ? 14.633 16.093 2.804 1.00 62.17 1003 LEU A O 1
ATOM 2217 N N . PHE A 1 362 ? 12.751 14.901 3.205 1.00 58.36 1004 PHE A N 1
ATOM 2218 C CA . PHE A 1 362 ? 13.159 13.744 2.418 1.00 61.44 1004 PHE A CA 1
ATOM 2219 C C . PHE A 1 362 ? 13.713 14.171 1.073 1.00 64.80 1004 PHE A C 1
ATOM 2220 O O . PHE A 1 362 ? 14.768 13.693 0.636 1.00 64.65 1004 PHE A O 1
ATOM 2228 N N . THR A 1 363 ? 13.002 15.080 0.402 1.00 61.51 1005 THR A N 1
ATOM 2229 C CA . THR A 1 363 ? 13.407 15.468 -0.940 1.00 64.87 1005 THR A CA 1
ATOM 2230 C C . THR A 1 363 ? 14.698 16.261 -0.886 1.00 66.71 1005 THR A C 1
ATOM 2231 O O . THR A 1 363 ? 15.659 15.950 -1.604 1.00 69.32 1005 THR A O 1
ATOM 2235 N N . GLU A 1 364 ? 14.759 17.243 0.021 1.00 67.76 1006 GLU A N 1
ATOM 2236 C CA . GLU A 1 364 ? 15.943 18.087 0.139 1.00 72.92 1006 GLU A CA 1
ATOM 2237 C C . GLU A 1 364 ? 17.193 17.232 0.291 1.00 67.41 1006 GLU A C 1
ATOM 2238 O O . GLU A 1 364 ? 18.086 17.255 -0.567 1.00 71.87 1006 GLU A O 1
ATOM 2244 N N . CYS A 1 365 ? 17.231 16.417 1.349 1.00 62.31 1007 CYS A N 1
ATOM 2245 C CA . CYS A 1 365 ? 18.349 15.500 1.556 1.00 71.66 1007 CYS A CA 1
ATOM 2246 C C . CYS A 1 365 ? 18.641 14.704 0.294 1.00 72.37 1007 CYS A C 1
ATOM 2247 O O . CYS A 1 365 ? 19.776 14.692 -0.202 1.00 69.81 1007 CYS A O 1
ATOM 2250 N N . GLN A 1 366 ? 17.606 14.070 -0.267 1.00 69.30 1008 GLN A N 1
ATOM 2251 C CA . GLN A 1 366 ? 17.821 13.217 -1.425 1.00 70.89 1008 GLN A CA 1
ATOM 2252 C C . GLN A 1 366 ? 18.532 13.999 -2.516 1.00 75.63 1008 GLN A C 1
ATOM 2253 O O . GLN A 1 366 ? 19.578 13.576 -3.027 1.00 77.63 1008 GLN A O 1
ATOM 2259 N N . GLU A 1 367 ? 18.035 15.204 -2.803 1.00 73.79 1009 GLU A N 1
ATOM 2260 C CA . GLU A 1 367 ? 18.653 16.011 -3.845 1.00 76.40 1009 GLU A CA 1
ATOM 2261 C C . GLU A 1 367 ? 20.058 16.421 -3.438 1.00 79.71 1009 GLU A C 1
ATOM 2262 O O . GLU A 1 367 ? 21.015 16.237 -4.200 1.00 83.69 1009 GLU A O 1
ATOM 2268 N N . GLN A 1 368 ? 20.214 16.915 -2.205 1.00 76.44 1010 GLN A N 1
ATOM 2269 C CA . GLN A 1 368 ? 21.545 17.276 -1.744 1.00 76.59 1010 GLN A CA 1
ATOM 2270 C C . GLN A 1 368 ? 22.458 16.059 -1.689 1.00 76.10 1010 GLN A C 1
ATOM 2271 O O . GLN A 1 368 ? 23.680 16.220 -1.719 1.00 78.11 1010 GLN A O 1
ATOM 2273 N N . LEU A 1 369 ? 21.897 14.844 -1.641 1.00 76.25 1011 LEU A N 1
ATOM 2274 C CA . LEU A 1 369 ? 22.746 13.662 -1.734 1.00 80.65 1011 LEU A CA 1
ATOM 2275 C C . LEU A 1 369 ? 23.217 13.451 -3.166 1.00 83.76 1011 LEU A C 1
ATOM 2276 O O . LEU A 1 369 ? 24.401 13.187 -3.401 1.00 87.28 1011 LEU A O 1
ATOM 2281 N N . ASP A 1 370 ? 22.309 13.608 -4.138 1.00 84.54 1012 ASP A N 1
ATOM 2282 C CA . ASP A 1 370 ? 22.670 13.408 -5.541 1.00 87.71 1012 ASP A CA 1
ATOM 2283 C C . ASP A 1 370 ? 23.752 14.389 -5.987 1.00 92.05 1012 ASP A C 1
ATOM 2284 O O . ASP A 1 370 ? 24.709 13.999 -6.670 1.00 94.45 1012 ASP A O 1
ATOM 2289 N N . ILE A 1 371 ? 23.617 15.666 -5.611 1.00 86.87 1013 ILE A N 1
ATOM 2290 C CA . ILE A 1 371 ? 24.664 16.648 -5.888 1.00 86.11 1013 ILE A CA 1
ATOM 2291 C C . ILE A 1 371 ? 25.988 16.206 -5.276 1.00 91.18 1013 ILE A C 1
ATOM 2292 O O . ILE A 1 371 ? 27.059 16.410 -5.863 1.00 93.82 1013 ILE A O 1
ATOM 2297 N N . LEU A 1 372 ? 25.937 15.582 -4.094 1.00 90.21 1014 LEU A N 1
ATOM 2298 C CA . LEU A 1 372 ? 27.155 15.066 -3.481 1.00 91.05 1014 LEU A CA 1
ATOM 2299 C C . LEU A 1 372 ? 27.732 13.900 -4.275 1.00 98.54 1014 LEU A C 1
ATOM 2300 O O . LEU A 1 372 ? 28.956 13.723 -4.309 1.00 102.52 1014 LEU A O 1
ATOM 2301 N N . ARG A 1 373 ? 26.872 13.098 -4.919 1.00 98.50 1015 ARG A N 1
ATOM 2302 C CA . ARG A 1 373 ? 27.358 11.993 -5.741 1.00 99.56 1015 ARG A CA 1
ATOM 2303 C C . ARG A 1 373 ? 28.150 12.496 -6.941 1.00 104.51 1015 ARG A C 1
ATOM 2304 O O . ARG A 1 373 ? 29.111 11.843 -7.369 1.00 102.40 1015 ARG A O 1
ATOM 2306 N N . ASP A 1 374 ? 27.774 13.657 -7.478 1.00 103.10 1016 ASP A N 1
ATOM 2307 C CA . ASP A 1 374 ? 28.456 14.261 -8.625 1.00 102.87 1016 ASP A CA 1
ATOM 2308 C C . ASP A 1 374 ? 29.617 15.144 -8.155 1.00 105.38 1016 ASP A C 1
ATOM 2309 O O . ASP A 1 374 ? 29.705 16.332 -8.478 1.00 104.84 1016 ASP A O 1
ATOM 2314 N N . LYS A 1 375 ? 30.505 14.508 -7.380 1.00 104.28 1017 LYS A N 1
ATOM 2315 C CA . LYS A 1 375 ? 31.706 15.089 -6.759 1.00 102.81 1017 LYS A CA 1
ATOM 2316 C C . LYS A 1 375 ? 31.812 16.615 -6.800 1.00 102.12 1017 LYS A C 1
ATOM 2317 O O . LYS A 1 375 ? 30.962 17.324 -6.256 1.00 101.71 1017 LYS A O 1
ATOM 2319 N N . SER B 1 33 ? 47.551 15.076 58.791 1.00 83.46 675 SER B N 1
ATOM 2320 C CA . SER B 1 33 ? 47.779 13.723 58.282 1.00 88.09 675 SER B CA 1
ATOM 2321 C C . SER B 1 33 ? 48.948 13.671 57.291 1.00 89.82 675 SER B C 1
ATOM 2322 O O . SER B 1 33 ? 49.348 12.585 56.848 1.00 88.89 675 SER B O 1
ATOM 2325 N N . ALA B 1 34 ? 49.486 14.848 56.954 1.00 88.17 676 ALA B N 1
ATOM 2326 C CA . ALA B 1 34 ? 50.591 14.945 56.009 1.00 80.07 676 ALA B CA 1
ATOM 2327 C C . ALA B 1 34 ? 51.853 14.298 56.583 1.00 76.16 676 ALA B C 1
ATOM 2328 O O . ALA B 1 34 ? 52.032 14.253 57.803 1.00 76.50 676 ALA B O 1
ATOM 2330 N N . PRO B 1 35 ? 52.744 13.791 55.723 1.00 73.30 677 PRO B N 1
ATOM 2331 C CA . PRO B 1 35 ? 54.023 13.261 56.219 1.00 65.91 677 PRO B CA 1
ATOM 2332 C C . PRO B 1 35 ? 54.814 14.341 56.939 1.00 62.47 677 PRO B C 1
ATOM 2333 O O . PRO B 1 35 ? 54.877 15.491 56.495 1.00 62.49 677 PRO B O 1
ATOM 2337 N N . ALA B 1 36 ? 55.414 13.961 58.068 1.00 55.73 678 ALA B N 1
ATOM 2338 C CA . ALA B 1 36 ? 56.262 14.900 58.793 1.00 61.37 678 ALA B CA 1
ATOM 2339 C C . ALA B 1 36 ? 57.375 15.448 57.905 1.00 61.84 678 ALA B C 1
ATOM 2340 O O . ALA B 1 36 ? 57.813 16.593 58.079 1.00 57.76 678 ALA B O 1
ATOM 2342 N N . LEU B 1 37 ? 57.819 14.660 56.934 1.00 56.41 679 LEU B N 1
ATOM 2343 C CA . LEU B 1 37 ? 58.937 15.035 56.091 1.00 51.83 679 LEU B CA 1
ATOM 2344 C C . LEU B 1 37 ? 58.717 14.411 54.724 1.00 50.37 679 LEU B C 1
ATOM 2345 O O . LEU B 1 37 ? 58.305 13.252 54.628 1.00 51.76 679 LEU B O 1
ATOM 2350 N N . ALA B 1 38 ? 58.996 15.180 53.674 1.00 52.14 680 ALA B N 1
ATOM 2351 C CA . ALA B 1 38 ? 58.870 14.705 52.298 1.00 50.29 680 ALA B CA 1
ATOM 2352 C C . ALA B 1 38 ? 59.974 15.342 51.468 1.00 48.18 680 ALA B C 1
ATOM 2353 O O . ALA B 1 38 ? 60.002 16.565 51.305 1.00 52.50 680 ALA B O 1
ATOM 2355 N N . LEU B 1 39 ? 60.881 14.526 50.943 1.00 48.00 681 LEU B N 1
ATOM 2356 C CA . LEU B 1 39 ? 61.965 15.065 50.135 1.00 48.09 681 LEU B CA 1
ATOM 2357 C C . LEU B 1 39 ? 61.417 15.811 48.911 1.00 47.05 681 LEU B C 1
ATOM 2358 O O . LEU B 1 39 ? 60.319 15.531 48.426 1.00 44.13 681 LEU B O 1
ATOM 2363 N N . LYS B 1 40 ? 62.180 16.805 48.443 1.00 46.05 682 LYS B N 1
ATOM 2364 C CA . LYS B 1 40 ? 61.818 17.609 47.281 1.00 45.58 682 LYS B CA 1
ATOM 2365 C C . LYS B 1 40 ? 63.057 17.809 46.428 1.00 44.33 682 LYS B C 1
ATOM 2366 O O . LYS B 1 40 ? 64.185 17.559 46.863 1.00 41.43 682 LYS B O 1
ATOM 2372 N N . LEU B 1 41 ? 62.836 18.281 45.186 1.00 45.16 683 LEU B N 1
ATOM 2373 C CA . LEU B 1 41 ? 63.980 18.727 44.396 1.00 45.42 683 LEU B CA 1
ATOM 2374 C C . LEU B 1 41 ? 64.346 20.154 44.803 1.00 44.52 683 LEU B C 1
ATOM 2375 O O . LEU B 1 41 ? 63.455 20.961 45.091 1.00 45.39 683 LEU B O 1
ATOM 2380 N N . PRO B 1 42 ? 65.632 20.488 44.869 1.00 41.78 684 PRO B N 1
ATOM 2381 C CA . PRO B 1 42 ? 66.021 21.793 45.417 1.00 45.76 684 PRO B CA 1
ATOM 2382 C C . PRO B 1 42 ? 65.854 22.920 44.403 1.00 47.66 684 PRO B C 1
ATOM 2383 O O . PRO B 1 42 ? 66.037 22.745 43.196 1.00 44.30 684 PRO B O 1
ATOM 2387 N N . ILE B 1 43 ? 65.507 24.089 44.919 1.00 40.52 685 ILE B N 1
ATOM 2388 C CA . ILE B 1 43 ? 65.242 25.271 44.107 1.00 45.32 685 ILE B CA 1
ATOM 2389 C C . ILE B 1 43 ? 66.495 26.137 44.066 1.00 45.16 685 ILE B C 1
ATOM 2390 O O . ILE B 1 43 ? 67.015 26.500 45.134 1.00 42.65 685 ILE B O 1
ATOM 2395 N N . PRO B 1 44 ? 66.975 26.528 42.883 1.00 49.16 686 PRO B N 1
ATOM 2396 C CA . PRO B 1 44 ? 68.179 27.366 42.817 1.00 47.64 686 PRO B CA 1
ATOM 2397 C C . PRO B 1 44 ? 68.020 28.636 43.648 1.00 44.20 686 PRO B C 1
ATOM 2398 O O . PRO B 1 44 ? 66.937 29.235 43.715 1.00 43.50 686 PRO B O 1
ATOM 2402 N N . SER B 1 45 ? 69.106 29.016 44.324 1.00 49.42 687 SER B N 1
ATOM 2403 C CA . SER B 1 45 ? 69.096 30.224 45.144 1.00 52.79 687 SER B CA 1
ATOM 2404 C C . SER B 1 45 ? 69.059 31.470 44.261 1.00 48.88 687 SER B C 1
ATOM 2405 O O . SER B 1 45 ? 69.676 31.492 43.186 1.00 48.37 687 SER B O 1
ATOM 2408 N N . PRO B 1 46 ? 68.334 32.509 44.677 1.00 48.48 688 PRO B N 1
ATOM 2409 C CA . PRO B 1 46 ? 68.480 33.822 44.030 1.00 52.04 688 PRO B CA 1
ATOM 2410 C C . PRO B 1 46 ? 69.922 34.305 44.105 1.00 52.36 688 PRO B C 1
ATOM 2411 O O . PRO B 1 46 ? 70.542 34.292 45.166 1.00 57.00 688 PRO B O 1
ATOM 2415 N N . GLN B 1 47 ? 70.461 34.707 42.957 1.00 54.51 689 GLN B N 1
ATOM 2416 C CA . GLN B 1 47 ? 71.771 35.328 42.862 1.00 49.28 689 GLN B CA 1
ATOM 2417 C C . GLN B 1 47 ? 71.649 36.673 42.166 1.00 52.21 689 GLN B C 1
ATOM 2418 O O . GLN B 1 47 ? 70.777 36.867 41.313 1.00 55.27 689 GLN B O 1
ATOM 2424 N N . ARG B 1 48 ? 72.535 37.605 42.523 1.00 53.09 690 ARG B N 1
ATOM 2425 C CA . ARG B 1 48 ? 72.558 38.886 41.821 1.00 55.57 690 ARG B CA 1
ATOM 2426 C C . ARG B 1 48 ? 72.960 38.694 40.365 1.00 52.52 690 ARG B C 1
ATOM 2427 O O . ARG B 1 48 ? 72.359 39.283 39.460 1.00 54.19 690 ARG B O 1
ATOM 2429 N N . ALA B 1 49 ? 73.965 37.864 40.120 1.00 48.69 691 ALA B N 1
ATOM 2430 C CA . ALA B 1 49 ? 74.422 37.595 38.771 1.00 46.14 691 ALA B CA 1
ATOM 2431 C C . ALA B 1 49 ? 74.917 36.165 38.722 1.00 49.22 691 ALA B C 1
ATOM 2432 O O . ALA B 1 49 ? 75.278 35.587 39.748 1.00 56.79 691 ALA B O 1
ATOM 2434 N N . PHE B 1 50 ? 74.877 35.584 37.528 1.00 47.53 692 PHE B N 1
ATOM 2435 C CA . PHE B 1 50 ? 75.517 34.310 37.252 1.00 42.42 692 PHE B CA 1
ATOM 2436 C C . PHE B 1 50 ? 75.651 34.194 35.744 1.00 47.96 692 PHE B C 1
ATOM 2437 O O . PHE B 1 50 ? 74.911 34.827 34.984 1.00 49.69 692 PHE B O 1
ATOM 2445 N N . THR B 1 51 ? 76.626 33.406 35.315 1.00 52.18 693 THR B N 1
ATOM 2446 C CA . THR B 1 51 ? 76.772 33.055 33.915 1.00 52.21 693 THR B CA 1
ATOM 2447 C C . THR B 1 51 ? 76.839 31.536 33.812 1.00 57.54 693 THR B C 1
ATOM 2448 O O . THR B 1 51 ? 77.197 30.839 34.766 1.00 58.28 693 THR B O 1
ATOM 2452 N N . LEU B 1 52 ? 76.492 31.020 32.641 1.00 55.94 694 LEU B N 1
ATOM 2453 C CA . LEU B 1 52 ? 76.317 29.585 32.501 1.00 52.45 694 LEU B CA 1
ATOM 2454 C C . LEU B 1 52 ? 76.611 29.186 31.066 1.00 59.09 694 LEU B C 1
ATOM 2455 O O . LEU B 1 52 ? 75.984 29.706 30.139 1.00 57.46 694 LEU B O 1
ATOM 2460 N N . GLN B 1 53 ? 77.563 28.275 30.877 1.00 66.38 695 GLN B N 1
ATOM 2461 C CA . GLN B 1 53 ? 77.823 27.738 29.546 1.00 68.26 695 GLN B CA 1
ATOM 2462 C C . GLN B 1 53 ? 76.705 26.763 29.211 1.00 67.60 695 GLN B C 1
ATOM 2463 O O . GLN B 1 53 ? 76.597 25.701 29.825 1.00 77.87 695 GLN B O 1
ATOM 2466 N N . VAL B 1 54 ? 75.856 27.135 28.254 1.00 70.74 696 VAL B N 1
ATOM 2467 C CA . VAL B 1 54 ? 74.671 26.352 27.918 1.00 69.90 696 VAL B CA 1
ATOM 2468 C C . VAL B 1 54 ? 74.830 25.599 26.611 1.00 73.11 696 VAL B C 1
ATOM 2469 O O . VAL B 1 54 ? 74.010 24.717 26.315 1.00 70.78 696 VAL B O 1
ATOM 2471 N N . SER B 1 55 ? 75.849 25.911 25.819 1.00 76.63 697 SER B N 1
ATOM 2472 C CA . SER B 1 55 ? 76.019 25.295 24.513 1.00 84.69 697 SER B CA 1
ATOM 2473 C C . SER B 1 55 ? 77.351 24.563 24.444 1.00 85.68 697 SER B C 1
ATOM 2474 O O . SER B 1 55 ? 78.296 24.869 25.180 1.00 87.68 697 SER B O 1
ATOM 2475 N N . SER B 1 56 ? 77.416 23.589 23.537 1.00 86.59 698 SER B N 1
ATOM 2476 C CA . SER B 1 56 ? 78.634 22.813 23.354 1.00 93.90 698 SER B CA 1
ATOM 2477 C C . SER B 1 56 ? 79.180 23.005 21.945 1.00 99.63 698 SER B C 1
ATOM 2478 O O . SER B 1 56 ? 80.160 23.737 21.753 1.00 101.73 698 SER B O 1
ATOM 2479 N N . ASP B 1 57 ? 78.550 22.343 20.959 1.00 98.39 699 ASP B N 1
ATOM 2480 C CA . ASP B 1 57 ? 78.956 22.348 19.558 1.00 100.31 699 ASP B CA 1
ATOM 2481 C C . ASP B 1 57 ? 79.032 23.792 19.090 1.00 99.94 699 ASP B C 1
ATOM 2482 O O . ASP B 1 57 ? 80.132 24.340 18.934 1.00 98.37 699 ASP B O 1
ATOM 2483 N N . PRO B 1 58 ? 77.898 24.433 18.843 1.00 102.89 700 PRO B N 1
ATOM 2484 C CA . PRO B 1 58 ? 77.877 25.896 18.918 1.00 97.44 700 PRO B CA 1
ATOM 2485 C C . PRO B 1 58 ? 77.979 26.286 20.385 1.00 92.81 700 PRO B C 1
ATOM 2486 O O . PRO B 1 58 ? 76.959 26.313 21.085 1.00 89.97 700 PRO B O 1
ATOM 2487 N N . SER B 1 59 ? 79.204 26.526 20.867 1.00 87.55 701 SER B N 1
ATOM 2488 C CA . SER B 1 59 ? 79.408 26.944 22.251 1.00 87.26 701 SER B CA 1
ATOM 2489 C C . SER B 1 59 ? 78.609 28.211 22.542 1.00 85.00 701 SER B C 1
ATOM 2490 O O . SER B 1 59 ? 78.632 29.173 21.769 1.00 80.95 701 SER B O 1
ATOM 2492 N N . MET B 1 60 ? 77.897 28.203 23.665 1.00 81.89 702 MET B N 1
ATOM 2493 C CA . MET B 1 60 ? 76.915 29.227 23.977 1.00 72.82 702 MET B CA 1
ATOM 2494 C C . MET B 1 60 ? 76.990 29.539 25.462 1.00 68.25 702 MET B C 1
ATOM 2495 O O . MET B 1 60 ? 76.888 28.634 26.294 1.00 70.68 702 MET B O 1
ATOM 2500 N N . TYR B 1 61 ? 77.183 30.813 25.788 1.00 68.69 703 TYR B N 1
ATOM 2501 C CA . TYR B 1 61 ? 77.233 31.280 27.167 1.00 64.17 703 TYR B CA 1
ATOM 2502 C C . TYR B 1 61 ? 76.017 32.157 27.437 1.00 66.86 703 TYR B C 1
ATOM 2503 O O . TYR B 1 61 ? 75.570 32.908 26.562 1.00 68.71 703 TYR B O 1
ATOM 2505 N N . ILE B 1 62 ? 75.486 32.063 28.650 1.00 59.26 704 ILE B N 1
ATOM 2506 C CA . ILE B 1 62 ? 74.297 32.793 29.063 1.00 52.56 704 ILE B CA 1
ATOM 2507 C C . ILE B 1 62 ? 74.662 33.585 30.301 1.00 48.45 704 ILE B C 1
ATOM 2508 O O . ILE B 1 62 ? 75.211 33.023 31.250 1.00 57.28 704 ILE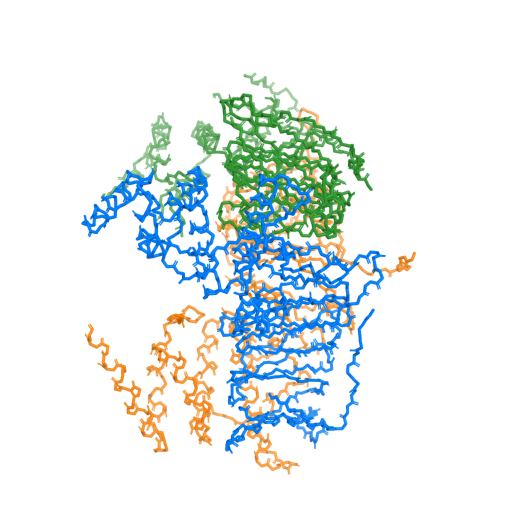 B O 1
ATOM 2513 N N . GLU B 1 63 ? 74.365 34.877 30.301 1.00 51.74 705 GLU B N 1
ATOM 2514 C CA . GLU B 1 63 ? 74.604 35.719 31.464 1.00 49.94 705 GLU B CA 1
ATOM 2515 C C . GLU B 1 63 ? 73.282 36.272 31.966 1.00 49.27 705 GLU B C 1
ATOM 2516 O O . GLU B 1 63 ? 72.391 36.589 31.181 1.00 51.12 705 GLU B O 1
ATOM 2518 N N . VAL B 1 64 ? 73.170 36.390 33.277 1.00 46.49 706 VAL B N 1
ATOM 2519 C CA . VAL B 1 64 ? 71.966 36.841 33.941 1.00 40.76 706 VAL B CA 1
ATOM 2520 C C . VAL B 1 64 ? 72.371 37.858 34.987 1.00 41.89 706 VAL B C 1
ATOM 2521 O O . VAL B 1 64 ? 73.272 37.597 35.789 1.00 45.29 706 VAL B O 1
ATOM 2525 N N . GLU B 1 65 ? 71.716 39.017 34.984 1.00 46.62 707 GLU B N 1
ATOM 2526 C CA . GLU B 1 65 ? 71.931 39.998 36.038 1.00 44.02 707 GLU B CA 1
ATOM 2527 C C . GLU B 1 65 ? 70.562 40.410 36.551 1.00 45.19 707 GLU B C 1
ATOM 2528 O O . GLU B 1 65 ? 69.718 40.884 35.786 1.00 44.86 707 GLU B O 1
ATOM 2530 N N . ASN B 1 66 ? 70.311 40.181 37.823 1.00 43.66 708 ASN B N 1
ATOM 2531 C CA . ASN B 1 66 ? 68.950 40.265 38.316 1.00 48.41 708 ASN B CA 1
ATOM 2532 C C . ASN B 1 66 ? 68.703 41.620 38.963 1.00 52.15 708 ASN B C 1
ATOM 2533 O O . ASN B 1 66 ? 69.571 42.156 39.659 1.00 52.96 708 ASN B O 1
ATOM 2538 N N . GLU B 1 67 ? 67.517 42.172 38.711 1.00 50.37 709 GLU B N 1
ATOM 2539 C CA . GLU B 1 67 ? 67.089 43.443 39.285 1.00 50.25 709 GLU B CA 1
ATOM 2540 C C . GLU B 1 67 ? 68.164 44.520 39.132 1.00 49.32 709 GLU B C 1
ATOM 2541 O O . GLU B 1 67 ? 68.661 45.085 40.103 1.00 55.55 709 GLU B O 1
ATOM 2547 N N . VAL B 1 68 ? 68.516 44.797 37.873 1.00 49.00 710 VAL B N 1
ATOM 2548 C CA . VAL B 1 68 ? 69.546 45.785 37.575 1.00 51.61 710 VAL B CA 1
ATOM 2549 C C . VAL B 1 68 ? 69.001 47.191 37.313 1.00 60.37 710 VAL B C 1
ATOM 2550 O O . VAL B 1 68 ? 69.781 48.158 37.324 1.00 62.79 710 VAL B O 1
ATOM 2554 N N . THR B 1 69 ? 67.697 47.342 37.071 1.00 49.02 711 THR B N 1
ATOM 2555 C CA . THR B 1 69 ? 67.126 48.672 36.910 1.00 55.35 711 THR B CA 1
ATOM 2556 C C . THR B 1 69 ? 65.624 48.600 37.131 1.00 57.66 711 THR B C 1
ATOM 2557 O O . THR B 1 69 ? 65.024 47.519 37.160 1.00 53.32 711 THR B O 1
ATOM 2561 N N . VAL B 1 70 ? 65.024 49.776 37.264 1.00 54.16 712 VAL B N 1
ATOM 2562 C CA . VAL B 1 70 ? 63.581 49.915 37.412 1.00 57.89 712 VAL B CA 1
ATOM 2563 C C . VAL B 1 70 ? 63.051 50.788 36.282 1.00 57.37 712 VAL B C 1
ATOM 2564 O O . VAL B 1 70 ? 63.658 51.809 35.937 1.00 66.85 712 VAL B O 1
ATOM 2568 N N . VAL B 1 71 ? 61.934 50.382 35.687 1.00 57.63 713 VAL B N 1
ATOM 2569 C CA . VAL B 1 71 ? 61.208 51.222 34.737 1.00 55.40 713 VAL B CA 1
ATOM 2570 C C . VAL B 1 71 ? 59.736 51.153 35.102 1.00 57.41 713 VAL B C 1
ATOM 2571 O O . VAL B 1 71 ? 59.170 50.060 35.210 1.00 57.95 713 VAL B O 1
ATOM 2575 N N . GLY B 1 72 ? 59.136 52.311 35.351 1.00 58.63 714 GLY B N 1
ATOM 2576 C CA . GLY B 1 72 ? 57.731 52.357 35.743 1.00 56.41 714 GLY B CA 1
ATOM 2577 C C . GLY B 1 72 ? 57.408 51.526 36.966 1.00 59.82 714 GLY B C 1
ATOM 2578 O O . GLY B 1 72 ? 56.375 50.842 37.001 1.00 62.51 714 GLY B O 1
ATOM 2579 N N . GLY B 1 73 ? 58.268 51.574 37.984 1.00 54.76 715 GLY B N 1
ATOM 2580 C CA . GLY B 1 73 ? 58.109 50.739 39.157 1.00 59.67 715 GLY B CA 1
ATOM 2581 C C . GLY B 1 73 ? 58.435 49.276 38.951 1.00 61.84 715 GLY B C 1
ATOM 2582 O O . GLY B 1 73 ? 58.580 48.551 39.941 1.00 65.42 715 GLY B O 1
ATOM 2583 N N . VAL B 1 74 ? 58.585 48.825 37.709 1.00 57.90 716 VAL B N 1
ATOM 2584 C CA . VAL B 1 74 ? 58.845 47.423 37.392 1.00 57.78 716 VAL B CA 1
ATOM 2585 C C . VAL B 1 74 ? 60.348 47.163 37.442 1.00 56.12 716 VAL B C 1
ATOM 2586 O O . VAL B 1 74 ? 61.118 47.733 36.657 1.00 55.77 716 VAL B O 1
ATOM 2590 N N . LYS B 1 75 ? 60.760 46.306 38.371 1.00 55.36 717 LYS B N 1
ATOM 2591 C CA . LYS B 1 75 ? 62.144 45.852 38.459 1.00 52.60 717 LYS B CA 1
ATOM 2592 C C . LYS B 1 75 ? 62.460 44.872 37.333 1.00 51.05 717 LYS B C 1
ATOM 2593 O O . LYS B 1 75 ? 61.730 43.901 37.130 1.00 50.07 717 LYS B O 1
ATOM 2599 N N . LEU B 1 76 ? 63.564 45.106 36.623 1.00 49.22 718 LEU B N 1
ATOM 2600 C CA . LEU B 1 76 ? 63.948 44.303 35.472 1.00 42.45 718 LEU B CA 1
ATOM 2601 C C . LEU B 1 76 ? 65.203 43.495 35.768 1.00 50.24 718 LEU B C 1
ATOM 2602 O O . LEU B 1 76 ? 66.108 43.958 36.468 1.00 47.66 718 LEU B O 1
ATOM 2607 N N . SER B 1 77 ? 65.248 42.299 35.205 1.00 44.00 719 SER B N 1
ATOM 2608 C CA . SER B 1 77 ? 66.426 41.468 35.185 1.00 44.80 719 SER B CA 1
ATOM 2609 C C . SER B 1 77 ? 66.836 41.280 33.737 1.00 41.97 719 SER B C 1
ATOM 2610 O O . SER B 1 77 ? 65.993 41.226 32.847 1.00 43.45 719 SER B O 1
ATOM 2613 N N . ARG B 1 78 ? 68.138 41.174 33.508 1.00 43.80 720 ARG B N 1
ATOM 2614 C CA . ARG B 1 78 ? 68.691 41.040 32.173 1.00 46.82 720 ARG B CA 1
ATOM 2615 C C . ARG B 1 78 ? 69.070 39.598 31.901 1.00 42.06 720 ARG B C 1
ATOM 2616 O O . ARG B 1 78 ? 69.622 38.908 32.770 1.00 43.13 720 ARG B O 1
ATOM 2624 N N . LEU B 1 79 ? 68.806 39.178 30.669 1.00 38.37 721 LEU B N 1
ATOM 2625 C CA . LEU B 1 79 ? 69.273 37.916 30.116 1.00 44.81 721 LEU B CA 1
ATOM 2626 C C . LEU B 1 79 ? 70.087 38.238 28.869 1.00 46.83 721 LEU B C 1
ATOM 2627 O O . LEU B 1 79 ? 69.591 38.913 27.961 1.00 51.55 721 LEU B O 1
ATOM 2632 N N . LYS B 1 80 ? 71.335 37.778 28.844 1.00 49.08 722 LYS B N 1
ATOM 2633 C CA . LYS B 1 80 ? 72.265 37.941 27.736 1.00 52.29 722 LYS B CA 1
ATOM 2634 C C . LYS B 1 80 ? 72.675 36.570 27.212 1.00 55.52 722 LYS B C 1
ATOM 2635 O O . LYS B 1 80 ? 72.815 35.605 27.975 1.00 54.26 722 LYS B O 1
ATOM 2638 N N . CYS B 1 81 ? 72.884 36.492 25.903 1.00 59.19 723 CYS B N 1
ATOM 2639 C CA . CYS B 1 81 ? 73.261 35.249 25.250 1.00 57.44 723 CYS B CA 1
ATOM 2640 C C . CYS B 1 81 ? 74.387 35.518 24.261 1.00 62.52 723 CYS B C 1
ATOM 2641 O O . CYS B 1 81 ? 74.292 36.439 23.445 1.00 66.65 723 CYS B O 1
ATOM 2644 N N . ASN B 1 82 ? 75.448 34.713 24.347 1.00 71.74 724 ASN B N 1
ATOM 2645 C CA . ASN B 1 82 ? 76.618 34.790 23.477 1.00 68.24 724 ASN B CA 1
ATOM 2646 C C . ASN B 1 82 ? 76.749 33.478 22.716 1.00 71.45 724 ASN B C 1
ATOM 2647 O O . ASN B 1 82 ? 76.909 32.411 23.326 1.00 66.24 724 ASN B O 1
ATOM 2652 N N . ARG B 1 83 ? 76.655 33.556 21.390 1.00 77.31 725 ARG B N 1
ATOM 2653 C CA . ARG B 1 83 ? 76.836 32.409 20.502 1.00 78.03 725 ARG B CA 1
ATOM 2654 C C . ARG B 1 83 ? 77.768 32.836 19.374 1.00 83.27 725 ARG B C 1
ATOM 2655 O O . ARG B 1 83 ? 77.416 33.707 18.565 1.00 84.93 725 ARG B O 1
ATOM 2657 N N . GLU B 1 84 ? 78.968 32.242 19.349 1.00 83.36 726 GLU B N 1
ATOM 2658 C CA . GLU B 1 84 ? 79.976 32.509 18.323 1.00 80.53 726 GLU B CA 1
ATOM 2659 C C . GLU B 1 84 ? 80.312 33.995 18.209 1.00 84.16 726 GLU B C 1
ATOM 2660 O O . GLU B 1 84 ? 80.438 34.539 17.110 1.00 89.09 726 GLU B O 1
ATOM 2661 N N . GLY B 1 85 ? 80.456 34.668 19.352 1.00 76.72 727 GLY B N 1
ATOM 2662 C CA . GLY B 1 85 ? 80.745 36.082 19.345 1.00 79.59 727 GLY B CA 1
ATOM 2663 C C . GLY B 1 85 ? 79.568 36.989 19.034 1.00 88.97 727 GLY B C 1
ATOM 2664 O O . GLY B 1 85 ? 79.669 38.201 19.280 1.00 86.47 727 GLY B O 1
ATOM 2665 N N . LYS B 1 86 ? 78.465 36.461 18.491 1.00 85.16 728 LYS B N 1
ATOM 2666 C CA . LYS B 1 86 ? 77.240 37.245 18.369 1.00 86.35 728 LYS B CA 1
ATOM 2667 C C . LYS B 1 86 ? 76.508 37.252 19.708 1.00 81.57 728 LYS B C 1
ATOM 2668 O O . LYS B 1 86 ? 76.549 36.277 20.462 1.00 80.95 728 LYS B O 1
ATOM 2670 N N . GLU B 1 87 ? 75.852 38.369 20.013 1.00 74.88 729 GLU B N 1
ATOM 2671 C CA . GLU B 1 87 ? 75.300 38.596 21.346 1.00 72.18 729 GLU B CA 1
ATOM 2672 C C . GLU B 1 87 ? 73.895 39.170 21.226 1.00 71.62 729 GLU B C 1
ATOM 2673 O O . GLU B 1 87 ? 73.698 40.182 20.550 1.00 75.38 729 GLU B O 1
ATOM 2679 N N . TRP B 1 88 ? 72.918 38.541 21.874 1.00 70.13 730 TRP B N 1
ATOM 2680 C CA . TRP B 1 88 ? 71.616 39.178 22.018 1.00 60.19 730 TRP B CA 1
ATOM 2681 C C . TRP B 1 88 ? 71.289 39.348 23.499 1.00 60.48 730 TRP B C 1
ATOM 2682 O O . TRP B 1 88 ? 71.951 38.782 24.376 1.00 56.59 730 TRP B O 1
ATOM 2693 N N . GLU B 1 89 ? 70.292 40.183 23.789 1.00 52.27 731 GLU B N 1
ATOM 2694 C CA . GLU B 1 89 ? 69.857 40.324 25.169 1.00 51.52 731 GLU B CA 1
ATOM 2695 C C . GLU B 1 89 ? 68.385 40.713 25.220 1.00 49.49 731 GLU B C 1
ATOM 2696 O O . GLU B 1 89 ? 67.750 40.971 24.199 1.00 48.15 731 GLU B O 1
ATOM 2702 N N . THR B 1 90 ? 67.838 40.693 26.432 1.00 42.47 732 THR B N 1
ATOM 2703 C CA . THR B 1 90 ? 66.423 40.931 26.664 1.00 43.73 732 THR B CA 1
ATOM 2704 C C . THR B 1 90 ? 66.268 41.157 28.157 1.00 44.50 732 THR B C 1
ATOM 2705 O O . THR B 1 90 ? 67.208 40.935 28.932 1.00 44.15 732 THR B O 1
ATOM 2709 N N . VAL B 1 91 ? 65.071 41.599 28.552 1.00 40.18 733 VAL B N 1
ATOM 2710 C CA . VAL B 1 91 ? 64.751 41.815 29.957 1.00 41.58 733 VAL B CA 1
ATOM 2711 C C . VAL B 1 91 ? 63.528 40.990 30.343 1.00 45.65 733 VAL B C 1
ATOM 2712 O O . VAL B 1 91 ? 62.662 40.673 29.520 1.00 44.41 733 VAL B O 1
ATOM 2716 N N . LEU B 1 92 ? 63.467 40.653 31.624 1.00 40.67 734 LEU B N 1
ATOM 2717 C CA . LEU B 1 92 ? 62.346 39.962 32.230 1.00 42.40 734 LEU B CA 1
ATOM 2718 C C . LEU B 1 92 ? 61.942 40.760 33.459 1.00 44.44 734 LEU B C 1
ATOM 2719 O O . LEU B 1 92 ? 62.721 41.564 33.970 1.00 38.21 734 LEU B O 1
ATOM 2724 N N . THR B 1 93 ? 60.711 40.553 33.921 1.00 43.24 735 THR B N 1
ATOM 2725 C CA . THR B 1 93 ? 60.183 41.317 35.045 1.00 39.35 735 THR B CA 1
ATOM 2726 C C . THR B 1 93 ? 60.268 40.570 36.367 1.00 43.21 735 THR B C 1
ATOM 2727 O O . THR B 1 93 ? 59.665 41.018 37.345 1.00 47.07 735 THR B O 1
ATOM 2731 N N . SER B 1 94 ? 60.976 39.435 36.424 1.00 40.64 736 SER B N 1
ATOM 2732 C CA . SER B 1 94 ? 61.238 38.760 37.691 1.00 44.80 736 SER B CA 1
ATOM 2733 C C . SER B 1 94 ? 62.637 38.162 37.662 1.00 44.70 736 SER B C 1
ATOM 2734 O O . SER B 1 94 ? 63.251 38.013 36.601 1.00 45.26 736 SER B O 1
ATOM 2737 N N . ARG B 1 95 ? 63.147 37.842 38.851 1.00 45.65 737 ARG B N 1
ATOM 2738 C CA . ARG B 1 95 ? 64.500 37.301 38.954 1.00 46.11 737 ARG B CA 1
ATOM 2739 C C . ARG B 1 95 ? 64.616 35.953 38.245 1.00 42.13 737 ARG B C 1
ATOM 2740 O O . ARG B 1 95 ? 63.776 35.067 38.415 1.00 41.29 737 ARG B O 1
ATOM 2748 N N . ILE B 1 96 ? 65.659 35.814 37.438 1.00 38.97 738 ILE B N 1
ATOM 2749 C CA . ILE B 1 96 ? 65.981 34.549 36.790 1.00 42.37 738 ILE B CA 1
ATOM 2750 C C . ILE B 1 96 ? 66.752 33.660 37.765 1.00 42.93 738 ILE B C 1
ATOM 2751 O O . ILE B 1 96 ? 67.803 34.053 38.284 1.00 43.77 738 ILE B O 1
ATOM 2756 N N . LEU B 1 97 ? 66.220 32.458 38.013 1.00 42.58 739 LEU B N 1
ATOM 2757 C CA . LEU B 1 97 ? 66.791 31.470 38.922 1.00 38.02 739 LEU B CA 1
ATOM 2758 C C . LEU B 1 97 ? 67.718 30.503 38.202 1.00 39.37 739 LEU B C 1
ATOM 2759 O O . LEU B 1 97 ? 68.819 30.222 38.689 1.00 41.38 739 LEU B O 1
ATOM 2764 N N . THR B 1 98 ? 67.309 29.978 37.046 1.00 38.66 740 THR B N 1
ATOM 2765 C CA . THR B 1 98 ? 68.248 29.141 36.303 1.00 35.40 740 THR B CA 1
ATOM 2766 C C . THR B 1 98 ? 67.939 29.284 34.826 1.00 37.17 740 THR B C 1
ATOM 2767 O O . THR B 1 98 ? 66.995 29.967 34.435 1.00 38.64 740 THR B O 1
ATOM 2771 N N . ALA B 1 99 ? 68.728 28.606 34.001 1.00 38.92 741 ALA B N 1
ATOM 2772 C CA . ALA B 1 99 ? 68.603 28.770 32.564 1.00 42.26 741 ALA B CA 1
ATOM 2773 C C . ALA B 1 99 ? 69.170 27.542 31.868 1.00 39.64 741 ALA B C 1
ATOM 2774 O O . ALA B 1 99 ? 69.964 26.797 32.440 1.00 42.93 741 ALA B O 1
ATOM 2776 N N . ALA B 1 100 ? 68.743 27.335 30.622 1.00 42.48 742 ALA B N 1
ATOM 2777 C CA . ALA B 1 100 ? 69.284 26.275 29.773 1.00 41.07 742 ALA B CA 1
ATOM 2778 C C . ALA B 1 100 ? 69.125 26.720 28.326 1.00 44.03 742 ALA B C 1
ATOM 2779 O O . ALA B 1 100 ? 68.460 27.717 28.040 1.00 48.52 742 ALA B O 1
ATOM 2781 N N . GLY B 1 101 ? 69.747 25.991 27.409 1.00 48.02 743 GLY B N 1
ATOM 2782 C CA . GLY B 1 101 ? 69.712 26.393 26.017 1.00 46.34 743 GLY B CA 1
ATOM 2783 C C . GLY B 1 101 ? 70.290 25.336 25.104 1.00 53.88 743 GLY B C 1
ATOM 2784 O O . GLY B 1 101 ? 71.082 24.484 25.520 1.00 48.01 743 GLY B O 1
ATOM 2785 N N . SER B 1 102 ? 69.883 25.413 23.840 1.00 53.52 744 SER B N 1
ATOM 2786 C CA . SER B 1 102 ? 70.350 24.494 22.815 1.00 50.93 744 SER B CA 1
ATOM 2787 C C . SER B 1 102 ? 70.744 25.293 21.581 1.00 55.81 744 SER B C 1
ATOM 2788 O O . SER B 1 102 ? 70.853 26.519 21.635 1.00 44.10 744 SER B O 1
ATOM 2791 N N . CYS B 1 103 ? 70.950 24.613 20.456 1.00 57.60 745 CYS B N 1
ATOM 2792 C CA . CYS B 1 103 ? 71.135 25.337 19.206 1.00 59.00 745 CYS B CA 1
ATOM 2793 C C . CYS B 1 103 ? 69.880 26.084 18.775 1.00 61.20 745 CYS B C 1
ATOM 2794 O O . CYS B 1 103 ? 69.962 26.943 17.893 1.00 70.85 745 CYS B O 1
ATOM 2797 N N . ASP B 1 104 ? 68.729 25.787 19.367 1.00 54.22 746 ASP B N 1
ATOM 2798 C CA . ASP B 1 104 ? 67.459 26.312 18.896 1.00 52.42 746 ASP B CA 1
ATOM 2799 C C . ASP B 1 104 ? 66.802 27.264 19.870 1.00 52.80 746 ASP B C 1
ATOM 2800 O O . ASP B 1 104 ? 66.165 28.225 19.443 1.00 52.59 746 ASP B O 1
ATOM 2805 N N . VAL B 1 105 ? 66.919 27.021 21.175 1.00 51.88 747 VAL B N 1
ATOM 2806 C CA . VAL B 1 105 ? 66.205 27.825 22.151 1.00 47.53 747 VAL B CA 1
ATOM 2807 C C . VAL B 1 105 ? 67.128 28.173 23.303 1.00 45.57 747 VAL B C 1
ATOM 2808 O O . VAL B 1 105 ? 68.163 27.552 23.522 1.00 45.40 747 VAL B O 1
ATOM 2812 N N . VAL B 1 106 ? 66.727 29.198 24.036 1.00 49.26 748 VAL B N 1
ATOM 2813 C CA . VAL B 1 106 ? 67.273 29.522 25.341 1.00 45.80 748 VAL B CA 1
ATOM 2814 C C . VAL B 1 106 ? 66.068 29.693 26.238 1.00 44.42 748 VAL B C 1
ATOM 2815 O O . VAL B 1 106 ? 65.122 30.391 25.870 1.00 44.59 748 VAL B O 1
ATOM 2819 N N . CYS B 1 107 ? 66.070 29.067 27.394 1.00 43.35 749 CYS B N 1
ATOM 2820 C CA . CYS B 1 107 ? 64.935 29.256 28.276 1.00 42.01 749 CYS B CA 1
ATOM 2821 C C . CYS B 1 107 ? 65.433 29.582 29.664 1.00 40.79 749 CYS B C 1
ATOM 2822 O O . CYS B 1 107 ? 66.550 29.221 30.041 1.00 44.36 749 CYS B O 1
ATOM 2825 N N . VAL B 1 108 ? 64.599 30.300 30.409 1.00 40.60 750 VAL B N 1
ATOM 2826 C CA . VAL B 1 108 ? 64.942 30.746 31.748 1.00 38.72 750 VAL B CA 1
ATOM 2827 C C . VAL B 1 108 ? 63.775 30.422 32.655 1.00 40.18 750 VAL B C 1
ATOM 2828 O O . VAL B 1 108 ? 62.609 30.517 32.249 1.00 39.43 750 VAL B O 1
ATOM 2832 N N . ALA B 1 109 ? 64.090 30.039 33.884 1.00 36.39 751 ALA B N 1
ATOM 2833 C CA . ALA B 1 109 ? 63.077 29.887 34.909 1.00 40.44 751 ALA B CA 1
ATOM 2834 C C . ALA B 1 109 ? 63.315 30.941 35.980 1.00 40.46 751 ALA B C 1
ATOM 2835 O O . ALA B 1 109 ? 64.457 31.169 36.403 1.00 38.20 751 ALA B O 1
ATOM 2837 N N . CYS B 1 110 ? 62.210 31.564 36.388 1.00 39.05 752 CYS B N 1
ATOM 2838 C CA . CYS B 1 110 ? 62.138 32.752 37.211 1.00 44.90 752 CYS B CA 1
ATOM 2839 C C . CYS B 1 110 ? 61.275 32.475 38.428 1.00 44.66 752 CYS B C 1
ATOM 2840 O O . CYS B 1 110 ? 60.367 31.633 38.396 1.00 40.26 752 CYS B O 1
ATOM 2843 N N . GLU B 1 111 ? 61.542 33.253 39.482 1.00 45.49 753 GLU B N 1
ATOM 2844 C CA . GLU B 1 111 ? 60.691 33.300 40.666 1.00 47.93 753 GLU B CA 1
ATOM 2845 C C . GLU B 1 111 ? 59.244 33.540 40.265 1.00 48.16 753 GLU B C 1
ATOM 2846 O O . GLU B 1 111 ? 58.984 34.071 39.175 1.00 51.69 753 GLU B O 1
ATOM 2852 N N . LYS B 1 112 ? 58.307 33.201 41.157 1.00 44.98 754 LYS B N 1
ATOM 2853 C CA . LYS B 1 112 ? 56.877 33.171 40.834 1.00 49.82 754 LYS B CA 1
ATOM 2854 C C . LYS B 1 112 ? 56.582 32.085 39.796 1.00 49.84 754 LYS B C 1
ATOM 2855 O O . LYS B 1 112 ? 55.617 32.197 39.021 1.00 46.41 754 LYS B O 1
ATOM 2858 N N . ARG B 1 113 ? 57.463 31.068 39.755 1.00 44.60 755 ARG B N 1
ATOM 2859 C CA . ARG B 1 113 ? 57.227 29.796 39.072 1.00 42.75 755 ARG B CA 1
ATOM 2860 C C . ARG B 1 113 ? 56.990 29.990 37.580 1.00 48.81 755 ARG B C 1
ATOM 2861 O O . ARG B 1 113 ? 56.112 29.342 36.986 1.00 44.98 755 ARG B O 1
ATOM 2869 N N . MET B 1 114 ? 57.750 30.906 36.970 1.00 42.70 756 MET B N 1
ATOM 2870 C CA . MET B 1 114 ? 57.522 31.244 35.571 1.00 44.06 756 MET B CA 1
ATOM 2871 C C . MET B 1 114 ? 58.661 30.721 34.727 1.00 41.55 756 MET B C 1
ATOM 2872 O O . MET B 1 114 ? 59.816 30.779 35.134 1.00 46.03 756 MET B O 1
ATOM 2877 N N . LEU B 1 115 ? 58.335 30.258 33.533 1.00 37.99 757 LEU B N 1
ATOM 2878 C CA . LEU B 1 115 ? 59.325 29.770 32.594 1.00 38.65 757 LEU B CA 1
ATOM 2879 C C . LEU B 1 115 ? 59.140 30.503 31.273 1.00 39.19 757 LEU B C 1
ATOM 2880 O O . LEU B 1 115 ? 58.024 30.562 30.752 1.00 40.35 757 LEU B O 1
ATOM 2885 N N . SER B 1 116 ? 60.218 31.081 30.740 1.00 37.11 758 SER B N 1
ATOM 2886 C CA . SER B 1 116 ? 60.148 31.813 29.480 1.00 32.59 758 SER B CA 1
ATOM 2887 C C . SER B 1 116 ? 61.099 31.199 28.467 1.00 33.02 758 SER B C 1
ATOM 2888 O O . SER B 1 116 ? 62.181 30.721 28.808 1.00 40.60 758 SER B O 1
ATOM 2891 N N . VAL B 1 117 ? 60.671 31.181 27.216 1.00 37.35 759 VAL B N 1
ATOM 2892 C CA . VAL B 1 117 ? 61.394 30.493 26.159 1.00 39.59 759 VAL B CA 1
ATOM 2893 C C . VAL B 1 117 ? 61.658 31.490 25.032 1.00 45.58 759 VAL B C 1
ATOM 2894 O O . VAL B 1 117 ? 60.730 32.154 24.549 1.00 44.27 759 VAL B O 1
ATOM 2898 N N . PHE B 1 118 ? 62.926 31.591 24.632 1.00 40.00 760 PHE B N 1
ATOM 2899 C CA . PHE B 1 118 ? 63.440 32.551 23.669 1.00 43.64 760 PHE B CA 1
ATOM 2900 C C . PHE B 1 118 ? 64.103 31.833 22.499 1.00 51.04 760 PHE B C 1
ATOM 2901 O O . PHE B 1 118 ? 64.699 30.756 22.651 1.00 47.95 760 PHE B O 1
ATOM 2909 N N . SER B 1 119 ? 63.987 32.446 21.323 1.00 54.79 761 SER B N 1
ATOM 2910 C CA . SER B 1 119 ? 64.593 31.899 20.121 1.00 57.26 761 SER B CA 1
ATOM 2911 C C . SER B 1 119 ? 66.111 32.024 20.181 1.00 58.99 761 SER B C 1
ATOM 2912 O O . SER B 1 119 ? 66.691 32.663 21.068 1.00 55.88 761 SER B O 1
ATOM 2915 N N . THR B 1 120 ? 66.750 31.419 19.184 1.00 64.98 762 THR B N 1
ATOM 2916 C CA . THR B 1 120 ? 68.203 31.403 19.137 1.00 64.99 762 THR B CA 1
ATOM 2917 C C . THR B 1 120 ? 68.776 32.807 18.998 1.00 68.17 762 THR B C 1
ATOM 2918 O O . THR B 1 120 ? 69.862 33.091 19.519 1.00 68.74 762 THR B O 1
ATOM 2922 N N . CYS B 1 121 ? 68.051 33.717 18.348 1.00 70.88 763 CYS B N 1
ATOM 2923 C CA . CYS B 1 121 ? 68.484 35.108 18.278 1.00 68.93 763 CYS B CA 1
ATOM 2924 C C . CYS B 1 121 ? 67.616 36.039 19.137 1.00 65.81 763 CYS B C 1
ATOM 2925 O O . CYS B 1 121 ? 67.514 37.238 18.846 1.00 61.01 763 CYS B O 1
ATOM 2928 N N . GLY B 1 122 ? 66.980 35.505 20.187 1.00 63.51 764 GLY B N 1
ATOM 2929 C CA . GLY B 1 122 ? 66.564 36.304 21.324 1.00 55.71 764 GLY B CA 1
ATOM 2930 C C . GLY B 1 122 ? 65.107 36.679 21.415 1.00 54.42 764 GLY B C 1
ATOM 2931 O O . GLY B 1 122 ? 64.740 37.434 22.326 1.00 57.65 764 GLY B O 1
ATOM 2932 N N . ARG B 1 123 ? 64.265 36.199 20.515 1.00 50.30 765 ARG B N 1
ATOM 2933 C CA . ARG B 1 123 ? 62.861 36.575 20.533 1.00 54.35 765 ARG B CA 1
ATOM 2934 C C . ARG B 1 123 ? 62.090 35.656 21.479 1.00 50.95 765 ARG B C 1
ATOM 2935 O O . ARG B 1 123 ? 62.292 34.438 21.470 1.00 48.33 765 ARG B O 1
ATOM 2943 N N . ARG B 1 124 ? 61.243 36.246 22.324 1.00 54.11 766 ARG B N 1
ATOM 2944 C CA . ARG B 1 124 ? 60.331 35.444 23.132 1.00 44.50 766 ARG B CA 1
ATOM 2945 C C . ARG B 1 124 ? 59.402 34.655 22.233 1.00 46.74 766 ARG B C 1
ATOM 2946 O O . ARG B 1 124 ? 58.719 35.229 21.388 1.00 54.72 766 ARG B O 1
ATOM 2954 N N . LEU B 1 125 ? 59.366 33.337 22.411 1.00 51.17 767 LEU B N 1
ATOM 2955 C CA . LEU B 1 125 ? 58.564 32.499 21.528 1.00 47.49 767 LEU B CA 1
ATOM 2956 C C . LEU B 1 125 ? 57.157 32.230 22.051 1.00 46.65 767 LEU B C 1
ATOM 2957 O O . LEU B 1 125 ? 56.240 32.025 21.249 1.00 51.33 767 LEU B O 1
ATOM 2962 N N . LEU B 1 126 ? 56.968 32.213 23.371 1.00 43.17 768 LEU B N 1
ATOM 2963 C CA . LEU B 1 126 ? 55.689 31.885 23.983 1.00 41.58 768 LEU B CA 1
ATOM 2964 C C . LEU B 1 126 ? 55.518 32.736 25.222 1.00 39.90 768 LEU B C 1
ATOM 2965 O O . LEU B 1 126 ? 56.490 33.204 25.807 1.00 42.39 768 LEU B O 1
ATOM 2970 N N . SER B 1 127 ? 54.271 32.910 25.625 1.00 38.70 769 SER B N 1
ATOM 2971 C CA . SER B 1 127 ? 53.948 33.538 26.891 1.00 40.50 769 SER B CA 1
ATOM 2972 C C . SER B 1 127 ? 54.631 32.836 28.057 1.00 35.40 769 SER B C 1
ATOM 2973 O O . SER B 1 127 ? 54.936 31.652 27.973 1.00 41.30 769 SER B O 1
ATOM 2976 N N . PRO B 1 128 ? 54.898 33.528 29.155 1.00 45.99 770 PRO B N 1
ATOM 2977 C CA . PRO B 1 128 ? 55.494 32.848 30.310 1.00 38.24 770 PRO B CA 1
ATOM 2978 C C . PRO B 1 128 ? 54.572 31.741 30.782 1.00 40.85 770 PRO B C 1
ATOM 2979 O O . PRO B 1 128 ? 53.354 31.930 30.902 1.00 40.24 770 PRO B O 1
ATOM 2983 N N . ILE B 1 129 ? 55.167 30.566 31.005 1.00 41.83 771 ILE B N 1
ATOM 2984 C CA . ILE B 1 129 ? 54.458 29.364 31.409 1.00 38.28 771 ILE B CA 1
ATOM 2985 C C . ILE B 1 129 ? 54.455 29.279 32.929 1.00 40.74 771 ILE B C 1
ATOM 2986 O O . ILE B 1 129 ? 55.513 29.340 33.558 1.00 41.56 771 ILE B O 1
ATOM 2991 N N . LEU B 1 130 ? 53.269 29.154 33.524 1.00 38.45 772 LEU B N 1
ATOM 2992 C CA . LEU B 1 130 ? 53.165 28.970 34.961 1.00 35.80 772 LEU B CA 1
ATOM 2993 C C . LEU B 1 130 ? 53.442 27.514 35.292 1.00 46.84 772 LEU B C 1
ATOM 2994 O O . LEU B 1 130 ? 52.733 26.618 34.812 1.00 48.51 772 LEU B O 1
ATOM 2999 N N . LEU B 1 131 ? 54.465 27.276 36.078 1.00 47.44 773 LEU B N 1
ATOM 3000 C CA . LEU B 1 131 ? 54.804 25.925 36.485 1.00 42.24 773 LEU B CA 1
ATOM 3001 C C . LEU B 1 131 ? 54.019 25.566 37.733 1.00 41.17 773 LEU B C 1
ATOM 3002 O O . LEU B 1 131 ? 53.672 26.444 38.529 1.00 39.00 773 LEU B O 1
ATOM 3007 N N . PRO B 1 132 ? 53.706 24.282 37.919 1.00 51.41 774 PRO B N 1
ATOM 3008 C CA . PRO B 1 132 ? 52.909 23.889 39.098 1.00 51.33 774 PRO B CA 1
ATOM 3009 C C . PRO B 1 132 ? 53.640 24.076 40.424 1.00 48.66 774 PRO B C 1
ATOM 3010 O O . PRO B 1 132 ? 52.983 24.146 41.470 1.00 51.63 774 PRO B O 1
ATOM 3014 N N . SER B 1 133 ? 54.965 24.170 40.407 1.00 47.43 775 SER B N 1
ATOM 3015 C CA . SER B 1 133 ? 55.761 24.421 41.600 1.00 46.65 775 SER B CA 1
ATOM 3016 C C . SER B 1 133 ? 57.075 25.039 41.140 1.00 43.76 775 SER B C 1
ATOM 3017 O O . SER B 1 133 ? 57.326 25.121 39.929 1.00 42.37 775 SER B O 1
ATOM 3020 N N . PRO B 1 134 ? 57.925 25.519 42.069 1.00 42.97 776 PRO B N 1
ATOM 3021 C CA . PRO B 1 134 ? 59.156 26.206 41.629 1.00 39.04 776 PRO B CA 1
ATOM 3022 C C . PRO B 1 134 ? 60.078 25.289 40.846 1.00 41.56 776 PRO B C 1
ATOM 3023 O O . PRO B 1 134 ? 60.111 24.069 41.047 1.00 47.14 776 PRO B O 1
ATOM 3027 N N . ILE B 1 135 ? 60.812 25.899 39.919 1.00 39.62 777 ILE B N 1
ATOM 3028 C CA . ILE B 1 135 ? 61.790 25.174 39.126 1.00 39.56 777 ILE B CA 1
ATOM 3029 C C . ILE B 1 135 ? 62.861 24.553 40.027 1.00 43.30 777 ILE B C 1
ATOM 3030 O O . ILE B 1 135 ? 63.185 25.064 41.112 1.00 44.40 777 ILE B O 1
ATOM 3035 N N . SER B 1 136 ? 63.411 23.433 39.566 1.00 37.44 778 SER B N 1
ATOM 3036 C CA . SER B 1 136 ? 64.647 22.876 40.099 1.00 42.90 778 SER B CA 1
ATOM 3037 C C . SER B 1 136 ? 65.730 22.841 39.028 1.00 40.28 778 SER B C 1
ATOM 3038 O O . SER B 1 136 ? 66.778 23.453 39.211 1.00 42.66 778 SER B O 1
ATOM 3041 N N . THR B 1 137 ? 65.489 22.190 37.894 1.00 39.17 779 THR B N 1
ATOM 3042 C CA . THR B 1 137 ? 66.441 22.190 36.798 1.00 38.81 779 THR B CA 1
ATOM 3043 C C . THR B 1 137 ? 65.729 22.305 35.456 1.00 39.24 779 THR B C 1
ATOM 3044 O O . THR B 1 137 ? 64.561 21.939 35.303 1.00 36.34 779 THR B O 1
ATOM 3048 N N . LEU B 1 138 ? 66.486 22.788 34.480 1.00 39.89 780 LEU B N 1
ATOM 3049 C CA . LEU B 1 138 ? 66.072 22.927 33.100 1.00 40.00 780 LEU B CA 1
ATOM 3050 C C . LEU B 1 138 ? 67.047 22.185 32.208 1.00 39.54 780 LEU B C 1
ATOM 3051 O O . LEU B 1 138 ? 68.253 22.180 32.456 1.00 41.30 780 LEU B O 1
ATOM 3056 N N . HIS B 1 139 ? 66.515 21.596 31.141 1.00 39.18 781 HIS B N 1
ATOM 3057 C CA . HIS B 1 139 ? 67.322 21.033 30.070 1.00 41.47 781 HIS B CA 1
ATOM 3058 C C . HIS B 1 139 ? 66.702 21.423 28.736 1.00 39.18 781 HIS B C 1
ATOM 3059 O O . HIS B 1 139 ? 65.480 21.581 28.637 1.00 41.30 781 HIS B O 1
ATOM 3066 N N . CYS B 1 140 ? 67.548 21.551 27.705 1.00 36.64 782 CYS B N 1
ATOM 3067 C CA . CYS B 1 140 ? 67.082 21.657 26.326 1.00 45.18 782 CYS B CA 1
ATOM 3068 C C . CYS B 1 140 ? 67.880 20.737 25.421 1.00 43.39 782 CYS B C 1
ATOM 3069 O O . CYS B 1 140 ? 69.083 20.544 25.596 1.00 47.02 782 CYS B O 1
ATOM 3072 N N . THR B 1 141 ? 67.173 20.186 24.442 1.00 43.03 783 THR B N 1
ATOM 3073 C CA . THR B 1 141 ? 67.751 19.446 23.339 1.00 43.80 783 THR B CA 1
ATOM 3074 C C . THR B 1 141 ? 66.969 19.892 22.124 1.00 45.34 783 THR B C 1
ATOM 3075 O O . THR B 1 141 ? 65.756 19.669 22.064 1.00 46.01 783 THR B O 1
ATOM 3079 N N . GLY B 1 142 ? 67.637 20.535 21.178 1.00 46.52 784 GLY B N 1
ATOM 3080 C CA . GLY B 1 142 ? 66.885 21.092 20.066 1.00 46.38 784 GLY B CA 1
ATOM 3081 C C . GLY B 1 142 ? 65.776 21.994 20.571 1.00 45.03 784 GLY B C 1
ATOM 3082 O O . GLY B 1 142 ? 65.986 22.874 21.413 1.00 47.41 784 GLY B O 1
ATOM 3083 N N . SER B 1 143 ? 64.570 21.761 20.087 1.00 44.75 785 SER B N 1
ATOM 3084 C CA . SER B 1 143 ? 63.419 22.573 20.460 1.00 44.68 785 SER B CA 1
ATOM 3085 C C . SER B 1 143 ? 62.635 21.994 21.628 1.00 45.04 785 SER B C 1
ATOM 3086 O O . SER B 1 143 ? 61.509 22.440 21.887 1.00 44.38 785 SER B O 1
ATOM 3089 N N . TYR B 1 144 ? 63.187 20.998 22.319 1.00 49.08 786 TYR B N 1
ATOM 3090 C CA . TYR B 1 144 ? 62.541 20.399 23.475 1.00 41.72 786 TYR B CA 1
ATOM 3091 C C . TYR B 1 144 ? 63.055 21.057 24.749 1.00 43.92 786 TYR B C 1
ATOM 3092 O O . TYR B 1 144 ? 64.271 21.174 24.957 1.00 41.52 786 TYR B O 1
ATOM 3101 N N . VAL B 1 145 ? 62.124 21.503 25.585 1.00 42.64 787 VAL B N 1
ATOM 3102 C CA . VAL B 1 145 ? 62.424 22.115 26.868 1.00 37.53 787 VAL B CA 1
ATOM 3103 C C . VAL B 1 145 ? 61.835 21.227 27.943 1.00 36.11 787 VAL B C 1
ATOM 3104 O O . VAL B 1 145 ? 60.657 20.861 27.876 1.00 37.53 787 VAL B O 1
ATOM 3108 N N . MET B 1 146 ? 62.656 20.878 28.922 1.00 41.03 788 MET B N 1
ATOM 3109 C CA . MET B 1 146 ? 62.265 20.012 30.021 1.00 40.21 788 MET B CA 1
ATOM 3110 C C . MET B 1 146 ? 62.437 20.774 31.329 1.00 37.95 788 MET B C 1
ATOM 3111 O O . MET B 1 146 ? 63.498 21.337 31.588 1.00 38.44 788 MET B O 1
ATOM 3116 N N . ALA B 1 147 ? 61.394 20.794 32.145 1.00 40.36 789 ALA B N 1
ATOM 3117 C CA . ALA B 1 147 ? 61.444 21.395 33.466 1.00 40.31 789 ALA B CA 1
ATOM 3118 C C . ALA B 1 147 ? 61.175 20.326 34.523 1.00 42.81 789 ALA B C 1
ATOM 3119 O O . ALA B 1 147 ? 60.168 19.607 34.446 1.00 39.41 789 ALA B O 1
ATOM 3121 N N . LEU B 1 148 ? 62.082 20.218 35.493 1.00 36.78 790 LEU B N 1
ATOM 3122 C CA . LEU B 1 148 ? 61.904 19.396 36.690 1.00 39.60 790 LEU B CA 1
ATOM 3123 C C . LEU B 1 148 ? 61.657 20.327 37.873 1.00 40.15 790 LEU B C 1
ATOM 3124 O O . LEU B 1 148 ? 62.497 21.184 38.172 1.00 41.12 790 LEU B O 1
ATOM 3129 N N . THR B 1 149 ? 60.532 20.151 38.553 1.00 39.77 791 THR B N 1
ATOM 3130 C CA . THR B 1 149 ? 60.104 21.083 39.583 1.00 45.02 791 THR B CA 1
ATOM 3131 C C . THR B 1 149 ? 60.398 20.555 40.988 1.00 43.88 791 THR B C 1
ATOM 3132 O O . THR B 1 149 ? 60.696 19.376 41.204 1.00 44.90 791 THR B O 1
ATOM 3136 N N . ALA B 1 150 ? 60.318 21.473 41.960 1.00 44.09 792 ALA B N 1
ATOM 3137 C CA . ALA B 1 150 ? 60.565 21.106 43.354 1.00 45.31 792 ALA B CA 1
ATOM 3138 C C . ALA B 1 150 ? 59.668 19.964 43.794 1.00 43.78 792 ALA B C 1
ATOM 3139 O O . ALA B 1 150 ? 60.100 19.080 44.535 1.00 43.23 792 ALA B O 1
ATOM 3141 N N . ALA B 1 151 ? 58.417 19.969 43.354 1.00 45.51 793 ALA B N 1
ATOM 3142 C CA . ALA B 1 151 ? 57.509 18.900 43.718 1.00 44.37 793 ALA B CA 1
ATOM 3143 C C . ALA B 1 151 ? 57.909 17.560 43.083 1.00 48.15 793 ALA B C 1
ATOM 3144 O O . ALA B 1 151 ? 57.258 16.548 43.357 1.00 45.91 793 ALA B O 1
ATOM 3146 N N . ALA B 1 152 ? 58.968 17.555 42.267 1.00 42.56 794 ALA B N 1
ATOM 3147 C CA . ALA B 1 152 ? 59.431 16.387 41.536 1.00 44.96 794 ALA B CA 1
ATOM 3148 C C . ALA B 1 152 ? 58.443 15.968 40.440 1.00 45.36 794 ALA B C 1
ATOM 3149 O O . ALA B 1 152 ? 58.168 14.783 40.244 1.00 50.18 794 ALA B O 1
ATOM 3151 N N . THR B 1 153 ? 57.913 16.943 39.717 1.00 46.38 795 THR B N 1
ATOM 3152 C CA . THR B 1 153 ? 57.243 16.700 38.450 1.00 45.93 795 THR B CA 1
ATOM 3153 C C . THR B 1 153 ? 58.164 17.074 37.295 1.00 43.06 795 THR B C 1
ATOM 3154 O O . THR B 1 153 ? 59.075 17.897 37.427 1.00 39.71 795 THR B O 1
ATOM 3158 N N . LEU B 1 154 ? 57.892 16.473 36.148 1.00 41.16 796 LEU B N 1
ATOM 3159 C CA . LEU B 1 154 ? 58.733 16.599 34.972 1.00 41.56 796 LEU B CA 1
ATOM 3160 C C . LEU B 1 154 ? 57.835 16.992 33.814 1.00 43.54 796 LEU B C 1
ATOM 3161 O O . LEU B 1 154 ? 56.760 16.402 33.634 1.00 45.42 796 LEU B O 1
ATOM 3166 N N . SER B 1 155 ? 58.259 17.981 33.039 1.00 40.87 797 SER B N 1
ATOM 3167 C CA . SER B 1 155 ? 57.500 18.412 31.872 1.00 38.33 797 SER B CA 1
ATOM 3168 C C . SER B 1 155 ? 58.432 18.557 30.684 1.00 38.74 797 SER B C 1
ATOM 3169 O O . SER B 1 155 ? 59.609 18.909 30.827 1.00 40.44 797 SER B O 1
ATOM 3172 N N . VAL B 1 156 ? 57.907 18.247 29.508 1.00 36.58 798 VAL B N 1
ATOM 3173 C CA . VAL B 1 156 ? 58.650 18.418 28.268 1.00 38.25 798 VAL B CA 1
ATOM 3174 C C . VAL B 1 156 ? 57.714 19.064 27.266 1.00 39.31 798 VAL B C 1
ATOM 3175 O O . VAL B 1 156 ? 56.572 18.625 27.089 1.00 41.33 798 VAL B O 1
ATOM 3179 N N . TRP B 1 157 ? 58.187 20.126 26.638 1.00 44.35 799 TRP B N 1
ATOM 3180 C CA . TRP B 1 157 ? 57.448 20.802 25.594 1.00 40.93 799 TRP B CA 1
ATOM 3181 C C . TRP B 1 157 ? 58.292 20.831 24.337 1.00 42.57 799 TRP B C 1
ATOM 3182 O O . TRP B 1 157 ? 59.517 20.997 24.395 1.00 40.19 799 TRP B O 1
ATOM 3193 N N . ASP B 1 158 ? 57.624 20.621 23.215 1.00 46.10 800 ASP B N 1
ATOM 3194 C CA . ASP B 1 158 ? 58.190 20.871 21.897 1.00 49.76 800 ASP B CA 1
ATOM 3195 C C . ASP B 1 158 ? 57.864 22.326 21.591 1.00 47.15 800 ASP B C 1
ATOM 3196 O O . ASP B 1 158 ? 56.744 22.646 21.197 1.00 47.97 800 ASP B O 1
ATOM 3201 N N . VAL B 1 159 ? 58.823 23.232 21.794 1.00 49.90 801 VAL B N 1
ATOM 3202 C CA . VAL B 1 159 ? 58.464 24.637 21.583 1.00 54.15 801 VAL B CA 1
ATOM 3203 C C . VAL B 1 159 ? 58.357 24.954 20.098 1.00 54.54 801 VAL B C 1
ATOM 3204 O O . VAL B 1 159 ? 57.680 25.914 19.726 1.00 59.36 801 VAL B O 1
ATOM 3208 N N . HIS B 1 160 ? 58.991 24.162 19.233 1.00 57.06 802 HIS B N 1
ATOM 3209 C CA . HIS B 1 160 ? 58.822 24.368 17.800 1.00 58.52 802 HIS B CA 1
ATOM 3210 C C . HIS B 1 160 ? 57.391 24.081 17.374 1.00 58.43 802 HIS B C 1
ATOM 3211 O O . HIS B 1 160 ? 56.744 24.923 16.741 1.00 60.35 802 HIS B O 1
ATOM 3218 N N . ARG B 1 161 ? 56.871 22.896 17.718 1.00 55.12 803 ARG B N 1
ATOM 3219 C CA . ARG B 1 161 ? 55.472 22.606 17.434 1.00 51.17 803 ARG B CA 1
ATOM 3220 C C . ARG B 1 161 ? 54.525 23.267 18.428 1.00 53.29 803 ARG B C 1
ATOM 3221 O O . ARG B 1 161 ? 53.327 23.369 18.146 1.00 56.64 803 ARG B O 1
ATOM 3229 N N . GLN B 1 162 ? 55.033 23.729 19.570 1.00 53.10 804 GLN B N 1
ATOM 3230 C CA . GLN B 1 162 ? 54.209 24.338 20.620 1.00 52.86 804 GLN B CA 1
ATOM 3231 C C . GLN B 1 162 ? 53.178 23.352 21.169 1.00 47.86 804 GLN B C 1
ATOM 3232 O O . GLN B 1 162 ? 52.031 23.704 21.455 1.00 44.81 804 GLN B O 1
ATOM 3238 N N . VAL B 1 163 ? 53.598 22.111 21.369 1.00 50.96 805 VAL B N 1
ATOM 3239 C CA . VAL B 1 163 ? 52.727 21.117 21.973 1.00 50.65 805 VAL B CA 1
ATOM 3240 C C . VAL B 1 163 ? 53.460 20.538 23.174 1.00 43.11 805 VAL B C 1
ATOM 3241 O O . VAL B 1 163 ? 54.692 20.523 23.215 1.00 44.62 805 VAL B O 1
ATOM 3245 N N . VAL B 1 164 ? 52.701 20.125 24.190 1.00 44.61 806 VAL B N 1
ATOM 3246 C CA . VAL B 1 164 ? 53.313 19.440 25.324 1.00 41.30 806 VAL B CA 1
ATOM 3247 C C . VAL B 1 164 ? 53.729 18.050 24.876 1.00 46.86 806 VAL B C 1
ATOM 3248 O O . VAL B 1 164 ? 53.026 17.398 24.088 1.00 47.62 806 VAL B O 1
ATOM 3252 N N . VAL B 1 165 ? 54.895 17.607 25.327 1.00 43.02 807 VAL B N 1
ATOM 3253 C CA . VAL B 1 165 ? 55.335 16.242 25.097 1.00 42.36 807 VAL B CA 1
ATOM 3254 C C . VAL B 1 165 ? 55.114 15.382 26.326 1.00 43.89 807 VAL B C 1
ATOM 3255 O O . VAL B 1 165 ? 54.548 14.293 26.241 1.00 42.23 807 VAL B O 1
ATOM 3259 N N . VAL B 1 166 ? 55.536 15.873 27.487 1.00 41.35 808 VAL B N 1
ATOM 3260 C CA . VAL B 1 166 ? 55.321 15.192 28.755 1.00 39.07 808 VAL B CA 1
ATOM 3261 C C . VAL B 1 166 ? 54.660 16.179 29.705 1.00 42.23 808 VAL B C 1
ATOM 3262 O O . VAL B 1 166 ? 55.217 17.252 29.975 1.00 43.27 808 VAL B O 1
ATOM 3266 N N . LYS B 1 167 ? 53.499 15.807 30.241 1.00 43.94 809 LYS B N 1
ATOM 3267 C CA . LYS B 1 167 ? 52.676 16.694 31.060 1.00 45.60 809 LYS B CA 1
ATOM 3268 C C . LYS B 1 167 ? 52.834 16.337 32.534 1.00 45.68 809 LYS B C 1
ATOM 3269 O O . LYS B 1 167 ? 52.169 15.426 33.028 1.00 52.31 809 LYS B O 1
ATOM 3275 N N . GLU B 1 168 ? 53.703 17.069 33.231 1.00 43.81 810 GLU B N 1
ATOM 3276 C CA . GLU B 1 168 ? 53.823 17.051 34.700 1.00 50.13 810 GLU B CA 1
ATOM 3277 C C . GLU B 1 168 ? 53.777 15.636 35.299 1.00 48.81 810 GLU B C 1
ATOM 3278 O O . GLU B 1 168 ? 52.959 15.329 36.164 1.00 46.04 810 GLU B O 1
ATOM 3284 N N . GLU B 1 169 ? 54.693 14.781 34.853 1.00 50.43 811 GLU B N 1
ATOM 3285 C CA . GLU B 1 169 ? 54.763 13.415 35.373 1.00 48.00 811 GLU B CA 1
ATOM 3286 C C . GLU B 1 169 ? 55.517 13.406 36.683 1.00 39.99 811 GLU B C 1
ATOM 3287 O O . GLU B 1 169 ? 56.657 13.871 36.747 1.00 41.87 811 GLU B O 1
ATOM 3293 N N . SER B 1 170 ? 54.901 12.859 37.720 1.00 44.69 812 SER B N 1
ATOM 3294 C CA . SER B 1 170 ? 55.624 12.691 38.970 1.00 47.29 812 SER B CA 1
ATOM 3295 C C . SER B 1 170 ? 56.819 11.757 38.784 1.00 47.22 812 SER B C 1
ATOM 3296 O O . SER B 1 170 ? 56.757 10.760 38.052 1.00 43.04 812 SER B O 1
ATOM 3299 N N . LEU B 1 171 ? 57.929 12.122 39.414 1.00 42.71 813 LEU B N 1
ATOM 3300 C CA . LEU B 1 171 ? 59.099 11.261 39.501 1.00 49.18 813 LEU B CA 1
ATOM 3301 C C . LEU B 1 171 ? 59.067 10.348 40.723 1.00 46.87 813 LEU B C 1
ATOM 3302 O O . LEU B 1 171 ? 60.064 9.679 41.013 1.00 50.97 813 LEU B O 1
ATOM 3307 N N . HIS B 1 172 ? 57.945 10.318 41.438 1.00 42.44 814 HIS B N 1
ATOM 3308 C CA . HIS B 1 172 ? 57.869 9.577 42.690 1.00 50.97 814 HIS B CA 1
ATOM 3309 C C . HIS B 1 172 ? 58.031 8.077 42.467 1.00 50.17 814 HIS B C 1
ATOM 3310 O O . HIS B 1 172 ? 58.736 7.400 43.225 1.00 51.00 814 HIS B O 1
ATOM 3317 N N . SER B 1 173 ? 57.396 7.552 41.424 1.00 49.08 815 SER B N 1
ATOM 3318 C CA . SER B 1 173 ? 57.485 6.131 41.106 1.00 47.34 815 SER B CA 1
ATOM 3319 C C . SER B 1 173 ? 58.931 5.690 40.934 1.00 43.84 815 SER B C 1
ATOM 3320 O O . SER B 1 173 ? 59.336 4.648 41.446 1.00 46.26 815 SER B O 1
ATOM 3323 N N . ILE B 1 174 ? 59.718 6.482 40.211 1.00 46.28 816 ILE B N 1
ATOM 3324 C CA . ILE B 1 174 ? 61.108 6.166 39.931 1.00 46.08 816 ILE B CA 1
ATOM 3325 C C . ILE B 1 174 ? 61.975 6.340 41.169 1.00 50.72 816 ILE B C 1
ATOM 3326 O O . ILE B 1 174 ? 62.955 5.609 41.364 1.00 53.53 816 ILE B O 1
ATOM 3331 N N . LEU B 1 175 ? 61.648 7.310 42.011 1.00 49.81 817 LEU B N 1
ATOM 3332 C CA . LEU B 1 175 ? 62.527 7.674 43.106 1.00 52.81 817 LEU B CA 1
ATOM 3333 C C . LEU B 1 175 ? 62.268 6.848 44.357 1.00 52.40 817 LEU B C 1
ATOM 3334 O O . LEU B 1 175 ? 63.191 6.635 45.151 1.00 48.82 817 LEU B O 1
ATOM 3339 N N . ALA B 1 176 ? 61.044 6.368 44.548 1.00 52.65 818 ALA B N 1
ATOM 3340 C CA . ALA B 1 176 ? 60.746 5.552 45.718 1.00 57.25 818 ALA B CA 1
ATOM 3341 C C . ALA B 1 176 ? 61.555 4.263 45.672 1.00 51.69 818 ALA B C 1
ATOM 3342 O O . ALA B 1 176 ? 61.600 3.586 44.644 1.00 56.86 818 ALA B O 1
ATOM 3344 N N . GLY B 1 177 ? 62.223 3.947 46.785 1.00 55.63 819 GLY B N 1
ATOM 3345 C CA . GLY B 1 177 ? 63.130 2.821 46.871 1.00 49.65 819 GLY B CA 1
ATOM 3346 C C . GLY B 1 177 ? 64.539 3.092 46.392 1.00 55.38 819 GLY B C 1
ATOM 3347 O O . GLY B 1 177 ? 65.429 2.268 46.648 1.00 60.25 819 GLY B O 1
ATOM 3348 N N . SER B 1 178 ? 64.780 4.211 45.716 1.00 52.49 820 SER B N 1
ATOM 3349 C CA . SER B 1 178 ? 66.112 4.564 45.233 1.00 48.02 820 SER B CA 1
ATOM 3350 C C . SER B 1 178 ? 66.968 5.039 46.401 1.00 48.65 820 SER B C 1
ATOM 3351 O O . SER B 1 178 ? 66.573 4.977 47.565 1.00 51.17 820 SER B O 1
ATOM 3354 N N . ASP B 1 179 ? 68.160 5.554 46.101 1.00 50.70 821 ASP B N 1
ATOM 3355 C CA . ASP B 1 179 ? 69.002 6.180 47.114 1.00 51.53 821 ASP B CA 1
ATOM 3356 C C . ASP B 1 179 ? 68.861 7.713 47.126 1.00 52.19 821 ASP B C 1
ATOM 3357 O O . ASP B 1 179 ? 69.808 8.437 47.487 1.00 51.13 821 ASP B O 1
ATOM 3362 N N . MET B 1 180 ? 67.681 8.217 46.761 1.00 47.80 822 MET B N 1
ATOM 3363 C CA . MET B 1 180 ? 67.331 9.636 46.676 1.00 55.08 822 MET B CA 1
ATOM 3364 C C . MET B 1 180 ? 68.065 10.389 45.570 1.00 51.44 822 MET B C 1
ATOM 3365 O O . MET B 1 180 ? 68.086 11.615 45.609 1.00 55.36 822 MET B O 1
ATOM 3370 N N . THR B 1 181 ? 68.720 9.719 44.624 1.00 51.96 823 THR B N 1
ATOM 3371 C CA . THR B 1 181 ? 69.462 10.436 43.596 1.00 46.56 823 THR B CA 1
ATOM 3372 C C . THR B 1 181 ? 69.135 9.872 42.231 1.00 46.00 823 THR B C 1
ATOM 3373 O O . THR B 1 181 ? 68.493 8.830 42.097 1.00 47.64 823 THR B O 1
ATOM 3377 N N . VAL B 1 182 ? 69.561 10.621 41.216 1.00 51.29 824 VAL B N 1
ATOM 3378 C CA . VAL B 1 182 ? 69.511 10.214 39.821 1.00 50.69 824 VAL B CA 1
ATOM 3379 C C . VAL B 1 182 ? 70.856 10.578 39.227 1.00 51.65 824 VAL B C 1
ATOM 3380 O O . VAL B 1 182 ? 71.184 11.765 39.134 1.00 54.50 824 VAL B O 1
ATOM 3384 N N . SER B 1 183 ? 71.614 9.563 38.800 1.00 50.48 825 SER B N 1
ATOM 3385 C CA . SER B 1 183 ? 73.007 9.759 38.408 1.00 51.20 825 SER B CA 1
ATOM 3386 C C . SER B 1 183 ? 73.096 10.570 37.132 1.00 52.26 825 SER B C 1
ATOM 3387 O O . SER B 1 183 ? 73.927 11.479 37.022 1.00 55.06 825 SER B O 1
ATOM 3390 N N . GLN B 1 184 ? 72.272 10.235 36.138 1.00 53.01 826 GLN B N 1
ATOM 3391 C CA . GLN B 1 184 ? 72.283 10.997 34.894 1.00 53.15 826 GLN B CA 1
ATOM 3392 C C . GLN B 1 184 ? 70.861 11.221 34.405 1.00 48.52 826 GLN B C 1
ATOM 3393 O O . GLN B 1 184 ? 69.961 10.408 34.651 1.00 44.02 826 GLN B O 1
ATOM 3399 N N . ILE B 1 185 ? 70.686 12.332 33.695 1.00 41.10 827 ILE B N 1
ATOM 3400 C CA . ILE B 1 185 ? 69.421 12.740 33.108 1.00 42.64 827 ILE B CA 1
ATOM 3401 C C . ILE B 1 185 ? 69.678 13.088 31.653 1.00 45.16 827 ILE B C 1
ATOM 3402 O O . ILE B 1 185 ? 70.475 13.986 31.363 1.00 47.37 827 ILE B O 1
ATOM 3407 N N . LEU B 1 186 ? 69.013 12.386 30.741 1.00 38.84 828 LEU B N 1
ATOM 3408 C CA . LEU B 1 186 ? 69.070 12.720 29.328 1.00 43.78 828 LEU B CA 1
ATOM 3409 C C . LEU B 1 186 ? 67.725 13.247 28.842 1.00 49.98 828 LEU B C 1
ATOM 3410 O O . LEU B 1 186 ? 66.656 12.790 29.264 1.00 47.69 828 LEU B O 1
ATOM 3415 N N . LEU B 1 187 ? 67.795 14.171 27.904 1.00 45.14 829 LEU B N 1
ATOM 3416 C CA . LEU B 1 187 ? 66.651 14.546 27.092 1.00 46.01 829 LEU B CA 1
ATOM 3417 C C . LEU B 1 187 ? 67.039 14.293 25.641 1.00 47.43 829 LEU B C 1
ATOM 3418 O O . LEU B 1 187 ? 67.850 15.040 25.073 1.00 46.26 829 LEU B O 1
ATOM 3423 N N . THR B 1 188 ? 66.471 13.247 25.044 1.00 43.89 830 THR B N 1
ATOM 3424 C CA . THR B 1 188 ? 66.905 12.833 23.717 1.00 44.97 830 THR B CA 1
ATOM 3425 C C . THR B 1 188 ? 66.409 13.809 22.650 1.00 46.92 830 THR B C 1
ATOM 3426 O O . THR B 1 188 ? 65.572 14.690 22.894 1.00 47.12 830 THR B O 1
ATOM 3430 N N . GLN B 1 189 ? 66.928 13.627 21.436 1.00 50.03 831 GLN B N 1
ATOM 3431 C CA . GLN B 1 189 ? 66.608 14.473 20.293 1.00 47.60 831 GLN B CA 1
ATOM 3432 C C . GLN B 1 189 ? 65.156 14.349 19.859 1.00 50.86 831 GLN B C 1
ATOM 3433 O O . GLN B 1 189 ? 64.727 15.104 18.982 1.00 53.95 831 GLN B O 1
ATOM 3435 N N . HIS B 1 190 ? 64.378 13.436 20.446 1.00 52.84 832 HIS B N 1
ATOM 3436 C CA . HIS B 1 190 ? 62.936 13.437 20.258 1.00 47.24 832 HIS B CA 1
ATOM 3437 C C . HIS B 1 190 ? 62.198 13.834 21.523 1.00 48.96 832 HIS B C 1
ATOM 3438 O O . HIS B 1 190 ? 60.979 13.649 21.602 1.00 53.21 832 HIS B O 1
ATOM 3445 N N . GLY B 1 191 ? 62.894 14.405 22.506 1.00 46.84 833 GLY B N 1
ATOM 3446 C CA . GLY B 1 191 ? 62.207 14.969 23.654 1.00 45.70 833 GLY B CA 1
ATOM 3447 C C . GLY B 1 191 ? 61.773 13.934 24.665 1.00 46.47 833 GLY B C 1
ATOM 3448 O O . GLY B 1 191 ? 60.815 14.173 25.418 1.00 51.94 833 GLY B O 1
ATOM 3449 N N . ILE B 1 192 ? 62.444 12.794 24.699 1.00 47.08 834 ILE B N 1
ATOM 3450 C CA . ILE B 1 192 ? 62.148 11.723 25.637 1.00 50.87 834 ILE B CA 1
ATOM 3451 C C . ILE B 1 192 ? 63.068 11.868 26.843 1.00 44.31 834 ILE B C 1
ATOM 3452 O O . ILE B 1 192 ? 64.292 11.971 26.663 1.00 40.18 834 ILE B O 1
ATOM 3457 N N . PRO B 1 193 ? 62.531 11.932 28.061 1.00 42.68 835 PRO B N 1
ATOM 3458 C CA . PRO B 1 193 ? 63.396 11.973 29.241 1.00 41.87 835 PRO B CA 1
ATOM 3459 C C . PRO B 1 193 ? 63.810 10.582 29.697 1.00 44.14 835 PRO B C 1
ATOM 3460 O O . PRO B 1 193 ? 63.018 9.635 29.732 1.00 44.44 835 PRO B O 1
ATOM 3464 N N . VAL B 1 194 ? 65.084 10.484 30.061 1.00 47.11 836 VAL B N 1
ATOM 3465 C CA . VAL B 1 194 ? 65.704 9.267 30.562 1.00 42.83 836 VAL B CA 1
ATOM 3466 C C . VAL B 1 194 ? 66.361 9.583 31.903 1.00 45.33 836 VAL B C 1
ATOM 3467 O O . VAL B 1 194 ? 67.096 10.571 32.027 1.00 43.40 836 VAL B O 1
ATOM 3471 N N . MET B 1 195 ? 66.081 8.748 32.899 1.00 45.91 837 MET B N 1
ATOM 3472 C CA . MET B 1 195 ? 66.632 8.821 34.245 1.00 42.52 837 MET B CA 1
ATOM 3473 C C . MET B 1 195 ? 67.485 7.574 34.456 1.00 47.92 837 MET B C 1
ATOM 3474 O O . MET B 1 195 ? 66.961 6.452 34.497 1.00 45.79 837 MET B O 1
ATOM 3479 N N . ASN B 1 196 ? 68.796 7.770 34.556 1.00 46.06 838 ASN B N 1
ATOM 3480 C CA . ASN B 1 196 ? 69.739 6.703 34.851 1.00 45.78 838 ASN B CA 1
ATOM 3481 C C . ASN B 1 196 ? 70.042 6.752 36.349 1.00 46.60 838 ASN B C 1
ATOM 3482 O O . ASN B 1 196 ? 70.698 7.693 36.826 1.00 48.90 838 ASN B O 1
ATOM 3487 N N . LEU B 1 197 ? 69.552 5.746 37.080 1.00 44.34 839 LEU B N 1
ATOM 3488 C CA . LEU B 1 197 ? 69.691 5.623 38.523 1.00 46.81 839 LEU B CA 1
ATOM 3489 C C . LEU B 1 197 ? 70.997 4.912 38.898 1.00 52.87 839 LEU B C 1
ATOM 3490 O O . LEU B 1 197 ? 71.583 4.144 38.117 1.00 49.34 839 LEU B O 1
ATOM 3495 N N . SER B 1 198 ? 71.436 5.162 40.134 1.00 53.13 840 SER B N 1
ATOM 3496 C CA . SER B 1 198 ? 72.702 4.606 40.597 1.00 53.76 840 SER B CA 1
ATOM 3497 C C . SER B 1 198 ? 72.648 3.088 40.756 1.00 55.18 840 SER B C 1
ATOM 3498 O O . SER B 1 198 ? 73.694 2.440 40.692 1.00 53.34 840 SER B O 1
ATOM 3501 N N . ASP B 1 199 ? 71.468 2.506 40.940 1.00 51.73 841 ASP B N 1
ATOM 3502 C CA . ASP B 1 199 ? 71.363 1.054 41.035 1.00 55.99 841 ASP B CA 1
ATOM 3503 C C . ASP B 1 199 ? 71.474 0.353 39.674 1.00 54.09 841 ASP B C 1
ATOM 3504 O O . ASP B 1 199 ? 71.280 -0.863 39.598 1.00 55.91 841 ASP B O 1
ATOM 3509 N N . GLY B 1 200 ? 71.795 1.074 38.601 1.00 53.06 842 GLY B N 1
ATOM 3510 C CA . GLY B 1 200 ? 71.871 0.473 37.286 1.00 50.13 842 GLY B CA 1
ATOM 3511 C C . GLY B 1 200 ? 70.591 0.540 36.473 1.00 48.03 842 GLY B C 1
ATOM 3512 O O . GLY B 1 200 ? 70.624 0.259 35.268 1.00 49.11 842 GLY B O 1
ATOM 3513 N N . LYS B 1 201 ? 69.469 0.894 37.085 1.00 41.91 843 LYS B N 1
ATOM 3514 C CA . LYS B 1 201 ? 68.214 0.960 36.351 1.00 53.10 843 LYS B CA 1
ATOM 3515 C C . LYS B 1 201 ? 68.055 2.311 35.671 1.00 48.40 843 LYS B C 1
ATOM 3516 O O . LYS B 1 201 ? 68.401 3.359 36.226 1.00 50.90 843 LYS B O 1
ATOM 3522 N N . ALA B 1 202 ? 67.569 2.267 34.441 1.00 45.68 844 ALA B N 1
ATOM 3523 C CA . ALA B 1 202 ? 67.236 3.449 33.668 1.00 44.72 844 ALA B CA 1
ATOM 3524 C C . ALA B 1 202 ? 65.772 3.387 33.245 1.00 47.02 844 ALA B C 1
ATOM 3525 O O . ALA B 1 202 ? 65.298 2.360 32.730 1.00 45.12 844 ALA B O 1
ATOM 3527 N N . TYR B 1 203 ? 65.057 4.477 33.483 1.00 44.26 845 TYR B N 1
ATOM 3528 C CA . TYR B 1 203 ? 63.659 4.603 33.103 1.00 41.35 845 TYR B CA 1
ATOM 3529 C C . TYR B 1 203 ? 63.542 5.760 32.131 1.00 46.97 845 TYR B C 1
ATOM 3530 O O . TYR B 1 203 ? 64.100 6.835 32.367 1.00 42.84 845 TYR B O 1
ATOM 3539 N N . CYS B 1 204 ? 62.821 5.552 31.051 1.00 40.64 846 CYS B N 1
ATOM 3540 C CA . CYS B 1 204 ? 62.514 6.650 30.170 1.00 44.32 846 CYS B CA 1
ATOM 3541 C C . CYS B 1 204 ? 61.001 6.807 30.146 1.00 49.54 846 CYS B C 1
ATOM 3542 O O . CYS B 1 204 ? 60.264 5.853 30.442 1.00 46.65 846 CYS B O 1
ATOM 3545 N N . PHE B 1 205 ? 60.537 8.021 29.839 1.00 44.87 847 PHE B N 1
ATOM 3546 C CA . PHE B 1 205 ? 59.106 8.274 29.736 1.00 44.58 847 PHE B CA 1
ATOM 3547 C C . PHE B 1 205 ? 58.701 8.223 28.267 1.00 45.98 847 PHE B C 1
ATOM 3548 O O . PHE B 1 205 ? 59.234 8.970 27.442 1.00 46.95 847 PHE B O 1
ATOM 3556 N N . ASN B 1 206 ? 57.765 7.340 27.940 1.00 42.97 848 ASN B N 1
ATOM 3557 C CA . ASN B 1 206 ? 57.287 7.265 26.577 1.00 43.32 848 ASN B CA 1
ATOM 3558 C C . ASN B 1 206 ? 56.072 8.166 26.442 1.00 42.96 848 ASN B C 1
ATOM 3559 O O . ASN B 1 206 ? 55.111 8.002 27.202 1.00 40.14 848 ASN B O 1
ATOM 3564 N N . PRO B 1 207 ? 56.083 9.144 25.534 1.00 48.09 849 PRO B N 1
ATOM 3565 C CA . PRO B 1 207 ? 54.945 10.084 25.483 1.00 40.14 849 PRO B CA 1
ATOM 3566 C C . PRO B 1 207 ? 53.682 9.465 24.916 1.00 44.82 849 PRO B C 1
ATOM 3567 O O . PRO B 1 207 ? 52.585 9.777 25.390 1.00 50.17 849 PRO B O 1
ATOM 3571 N N . SER B 1 208 ? 53.800 8.541 23.965 1.00 51.90 850 SER B N 1
ATOM 3572 C CA . SER B 1 208 ? 52.613 7.900 23.408 1.00 40.37 850 SER B CA 1
ATOM 3573 C C . SER B 1 208 ? 51.987 6.912 24.389 1.00 47.42 850 SER B C 1
ATOM 3574 O O . SER B 1 208 ? 50.761 6.891 24.571 1.00 46.39 850 SER B O 1
ATOM 3577 N N . LEU B 1 209 ? 52.799 6.033 24.990 1.00 49.12 851 LEU B N 1
ATOM 3578 C CA . LEU B 1 209 ? 52.215 5.131 25.977 1.00 42.68 851 LEU B CA 1
ATOM 3579 C C . LEU B 1 209 ? 51.863 5.883 27.251 1.00 43.67 851 LEU B C 1
ATOM 3580 O O . LEU B 1 209 ? 50.959 5.464 27.986 1.00 42.73 851 LEU B O 1
ATOM 3585 N N . SER B 1 210 ? 52.561 6.998 27.516 1.00 41.89 852 SER B N 1
ATOM 3586 C CA . SER B 1 210 ? 52.366 7.807 28.720 1.00 41.38 852 SER B CA 1
ATOM 3587 C C . SER B 1 210 ? 52.804 7.046 29.965 1.00 38.68 852 SER B C 1
ATOM 3588 O O . SER B 1 210 ? 52.135 7.060 30.998 1.00 38.17 852 SER B O 1
ATOM 3591 N N . THR B 1 211 ? 53.967 6.411 29.870 1.00 40.99 853 THR B N 1
ATOM 3592 C CA . THR B 1 211 ? 54.459 5.487 30.878 1.00 41.73 853 THR B CA 1
ATOM 3593 C C . THR B 1 211 ? 55.927 5.759 31.170 1.00 41.81 853 THR B C 1
ATOM 3594 O O . THR B 1 211 ? 56.705 6.125 30.284 1.00 38.41 853 THR B O 1
ATOM 3598 N N . TRP B 1 212 ? 56.297 5.540 32.420 1.00 42.27 854 TRP B N 1
ATOM 3599 C CA . TRP B 1 212 ? 57.676 5.214 32.734 1.00 40.11 854 TRP B CA 1
ATOM 3600 C C . TRP B 1 212 ? 57.970 3.786 32.285 1.00 44.64 854 TRP B C 1
ATOM 3601 O O . TRP B 1 212 ? 57.226 2.851 32.615 1.00 39.64 854 TRP B O 1
ATOM 3612 N N . ASN B 1 213 ? 59.041 3.624 31.509 1.00 43.79 855 ASN B N 1
ATOM 3613 C CA . ASN B 1 213 ? 59.447 2.330 30.985 1.00 38.12 855 ASN B CA 1
ATOM 3614 C C . ASN B 1 213 ? 60.878 2.013 31.381 1.00 41.93 855 ASN B C 1
ATOM 3615 O O . ASN B 1 213 ? 61.777 2.837 31.196 1.00 45.04 855 ASN B O 1
ATOM 3620 N N . LEU B 1 214 ? 61.085 0.799 31.883 1.00 44.82 856 LEU B N 1
ATOM 3621 C CA . LEU B 1 214 ? 62.410 0.277 32.196 1.00 41.68 856 LEU B CA 1
ATOM 3622 C C . LEU B 1 214 ? 63.100 -0.152 30.908 1.00 41.82 856 LEU B C 1
ATOM 3623 O O . LEU B 1 214 ? 62.729 -1.158 30.303 1.00 46.29 856 LEU B O 1
ATOM 3628 N N . VAL B 1 215 ? 64.116 0.597 30.492 1.00 43.22 857 VAL B N 1
ATOM 3629 C CA . VAL B 1 215 ? 64.829 0.330 29.250 1.00 43.24 857 VAL B CA 1
ATOM 3630 C C . VAL B 1 215 ? 66.225 -0.196 29.495 1.00 45.49 857 VAL B C 1
ATOM 3631 O O . VAL B 1 215 ? 66.953 -0.459 28.534 1.00 53.91 857 VAL B O 1
ATOM 3635 N N . SER B 1 216 ? 66.641 -0.316 30.748 1.00 43.83 858 SER B N 1
ATOM 3636 C CA . SER B 1 216 ? 67.968 -0.805 31.077 1.00 44.97 858 SER B CA 1
ATOM 3637 C C . SER B 1 216 ? 68.015 -1.111 32.565 1.00 50.17 858 SER B C 1
ATOM 3638 O O . SER B 1 216 ? 67.347 -0.453 33.371 1.00 49.09 858 SER B O 1
ATOM 3641 N N . ASP B 1 217 ? 68.819 -2.116 32.913 1.00 48.97 859 ASP B N 1
ATOM 3642 C CA . ASP B 1 217 ? 68.898 -2.599 34.290 1.00 52.12 859 ASP B CA 1
ATOM 3643 C C . ASP B 1 217 ? 70.166 -3.452 34.408 1.00 54.43 859 ASP B C 1
ATOM 3644 O O . ASP B 1 217 ? 70.132 -4.650 34.138 1.00 55.74 859 ASP B O 1
ATOM 3649 N N . LYS B 1 218 ? 71.267 -2.825 34.835 1.00 53.87 860 LYS B N 1
ATOM 3650 C CA . LYS B 1 218 ? 72.563 -3.512 34.829 1.00 55.80 860 LYS B CA 1
ATOM 3651 C C . LYS B 1 218 ? 72.576 -4.740 35.747 1.00 53.32 860 LYS B C 1
ATOM 3652 O O . LYS B 1 218 ? 73.136 -5.777 35.386 1.00 56.88 860 LYS B O 1
ATOM 3655 N N . GLN B 1 219 ? 71.935 -4.659 36.915 1.00 55.34 861 GLN B N 1
ATOM 3656 C CA . GLN B 1 219 ? 71.917 -5.785 37.849 1.00 54.66 861 GLN B CA 1
ATOM 3657 C C . GLN B 1 219 ? 71.191 -7.002 37.272 1.00 62.08 861 GLN B C 1
ATOM 3658 O O . GLN B 1 219 ? 71.731 -8.116 37.272 1.00 65.37 861 GLN B O 1
ATOM 3660 N N . ASP B 1 220 ? 69.951 -6.823 36.810 1.00 61.80 862 ASP B N 1
ATOM 3661 C CA . ASP B 1 220 ? 69.170 -7.922 36.244 1.00 59.36 862 ASP B CA 1
ATOM 3662 C C . ASP B 1 220 ? 69.380 -8.089 34.746 1.00 61.08 862 ASP B C 1
ATOM 3663 O O . ASP B 1 220 ? 68.512 -8.661 34.067 1.00 63.83 862 ASP B O 1
ATOM 3668 N N . SER B 1 221 ? 70.502 -7.604 34.218 1.00 53.86 863 SER B N 1
ATOM 3669 C CA . SER B 1 221 ? 70.778 -7.730 32.793 1.00 55.64 863 SER B CA 1
ATOM 3670 C C . SER B 1 221 ? 71.009 -9.193 32.400 1.00 52.78 863 SER B C 1
ATOM 3671 O O . SER B 1 221 ? 71.765 -9.920 33.053 1.00 51.72 863 SER B O 1
ATOM 3674 N N . LEU B 1 222 ? 70.338 -9.617 31.331 1.00 50.26 864 LEU B N 1
ATOM 3675 C CA . LEU B 1 222 ? 70.566 -10.899 30.689 1.00 56.41 864 LEU B CA 1
ATOM 3676 C C . LEU B 1 222 ? 71.642 -10.827 29.620 1.00 56.93 864 LEU B C 1
ATOM 3677 O O . LEU B 1 222 ? 71.889 -11.828 28.938 1.00 57.35 864 LEU B O 1
ATOM 3682 N N . ALA B 1 223 ? 72.297 -9.671 29.479 1.00 51.75 865 ALA B N 1
ATOM 3683 C CA . ALA B 1 223 ? 73.230 -9.470 28.372 1.00 58.69 865 ALA B CA 1
ATOM 3684 C C . ALA B 1 223 ? 74.454 -10.381 28.472 1.00 56.09 865 ALA B C 1
ATOM 3685 O O . ALA B 1 223 ? 74.944 -10.880 27.450 1.00 56.69 865 ALA B O 1
ATOM 3687 N N . GLN B 1 224 ? 74.975 -10.604 29.681 1.00 55.77 866 GLN B N 1
ATOM 3688 C CA . GLN B 1 224 ? 76.214 -11.378 29.792 1.00 62.83 866 GLN B CA 1
ATOM 3689 C C . GLN B 1 224 ? 76.014 -12.845 29.400 1.00 60.34 866 GLN B C 1
ATOM 3690 O O . GLN B 1 224 ? 76.959 -13.505 28.958 1.00 65.87 866 GLN B O 1
ATOM 3692 N N . CYS B 1 225 ? 74.801 -13.366 29.529 1.00 63.67 867 CYS B N 1
ATOM 3693 C CA A CYS B 1 225 ? 74.538 -14.751 29.181 0.60 61.06 867 CYS B CA 1
ATOM 3694 C CA B CYS B 1 225 ? 74.490 -14.750 29.203 0.40 60.86 867 CYS B CA 1
ATOM 3695 C C . CYS B 1 225 ? 73.844 -14.907 27.835 1.00 60.38 867 CYS B C 1
ATOM 3696 O O . CYS B 1 225 ? 73.629 -16.038 27.395 1.00 57.34 867 CYS B O 1
ATOM 3701 N N . ALA B 1 226 ? 73.512 -13.808 27.167 1.00 56.89 868 ALA B N 1
ATOM 3702 C CA . ALA B 1 226 ? 72.917 -13.888 25.844 1.00 54.36 868 ALA B CA 1
ATOM 3703 C C . ALA B 1 226 ? 73.953 -14.350 24.826 1.00 53.35 868 ALA B C 1
ATOM 3704 O O . ALA B 1 226 ? 75.043 -13.779 24.730 1.00 60.18 868 ALA B O 1
ATOM 3706 N N . ASP B 1 227 ? 73.593 -15.359 24.038 1.00 56.05 869 ASP B N 1
ATOM 3707 C CA . ASP B 1 227 ? 74.472 -15.975 23.047 1.00 53.57 869 ASP B CA 1
ATOM 3708 C C . ASP B 1 227 ? 73.838 -15.810 21.672 1.00 51.39 869 ASP B C 1
ATOM 3709 O O . ASP B 1 227 ? 72.873 -16.503 21.337 1.00 57.82 869 ASP B O 1
ATOM 3714 N N . PHE B 1 228 ? 74.386 -14.903 20.873 1.00 56.61 870 PHE B N 1
ATOM 3715 C CA . PHE B 1 228 ? 73.838 -14.590 19.559 1.00 53.70 870 PHE B CA 1
ATOM 3716 C C . PHE B 1 228 ? 74.971 -14.024 18.717 1.00 57.67 870 PHE B C 1
ATOM 3717 O O . PHE B 1 228 ? 76.054 -13.728 19.227 1.00 60.02 870 PHE B O 1
ATOM 3725 N N . ARG B 1 229 ? 74.704 -13.872 17.420 1.00 61.67 871 ARG B N 1
ATOM 3726 C CA . ARG B 1 229 ? 75.683 -13.341 16.463 1.00 70.65 871 ARG B CA 1
ATOM 3727 C C . ARG B 1 229 ? 75.389 -11.885 16.094 1.00 67.94 871 ARG B C 1
ATOM 3728 O O . ARG B 1 229 ? 74.570 -11.612 15.212 1.00 72.90 871 ARG B O 1
ATOM 3730 N N . SER B 1 241 ? 76.847 5.567 20.060 1.00 70.54 883 SER B N 1
ATOM 3731 C CA . SER B 1 241 ? 76.491 6.975 19.887 1.00 69.89 883 SER B CA 1
ATOM 3732 C C . SER B 1 241 ? 74.990 7.172 20.120 1.00 74.42 883 SER B C 1
ATOM 3733 O O . SER B 1 241 ? 74.556 8.260 20.519 1.00 71.55 883 SER B O 1
ATOM 3735 N N . GLY B 1 242 ? 74.207 6.109 19.887 1.00 68.63 884 GLY B N 1
ATOM 3736 C CA . GLY B 1 242 ? 72.779 6.129 20.119 1.00 54.88 884 GLY B CA 1
ATOM 3737 C C . GLY B 1 242 ? 72.412 6.263 21.587 1.00 55.32 884 GLY B C 1
ATOM 3738 O O . GLY B 1 242 ? 73.234 6.050 22.482 1.00 56.86 884 GLY B O 1
ATOM 3739 N N . PRO B 1 243 ? 71.156 6.615 21.866 1.00 55.85 885 PRO B N 1
ATOM 3740 C CA . PRO B 1 243 ? 70.731 6.755 23.265 1.00 51.74 885 PRO B CA 1
ATOM 3741 C C . PRO B 1 243 ? 70.902 5.462 24.051 1.00 57.60 885 PRO B C 1
ATOM 3742 O O . PRO B 1 243 ? 71.704 5.458 24.987 1.00 59.38 885 PRO B O 1
ATOM 3746 N N . LEU B 1 244 ? 70.201 4.372 23.680 1.00 53.66 886 LEU B N 1
ATOM 3747 C CA . LEU B 1 244 ? 70.258 3.090 24.388 1.00 51.92 886 LEU B CA 1
ATOM 3748 C C . LEU B 1 244 ? 71.691 2.656 24.677 1.00 52.98 886 LEU B C 1
ATOM 3749 O O . LEU B 1 244 ? 72.011 2.219 25.791 1.00 51.05 886 LEU B O 1
ATOM 3754 N N . ALA B 1 245 ? 72.556 2.786 23.671 1.00 51.02 887 ALA B N 1
ATOM 3755 C CA . ALA B 1 245 ? 73.971 2.516 23.887 1.00 58.94 887 ALA B CA 1
ATOM 3756 C C . ALA B 1 245 ? 74.532 3.382 25.011 1.00 59.15 887 ALA B C 1
ATOM 3757 O O . ALA B 1 245 ? 75.281 2.890 25.862 1.00 60.15 887 ALA B O 1
ATOM 3759 N N . ILE B 1 246 ? 74.159 4.665 25.055 1.00 57.36 888 ILE B N 1
ATOM 3760 C CA . ILE B 1 246 ? 74.660 5.532 26.120 1.00 59.61 888 ILE B CA 1
ATOM 3761 C C . ILE B 1 246 ? 74.108 5.099 27.475 1.00 59.67 888 ILE B C 1
ATOM 3762 O O . ILE B 1 246 ? 74.868 4.947 28.441 1.00 61.16 888 ILE B O 1
ATOM 3767 N N . ILE B 1 247 ? 72.790 4.865 27.560 1.00 57.05 889 ILE B N 1
ATOM 3768 C CA . ILE B 1 247 ? 72.151 4.514 28.833 1.00 55.74 889 ILE B CA 1
ATOM 3769 C C . ILE B 1 247 ? 72.720 3.230 29.413 1.00 60.62 889 ILE B C 1
ATOM 3770 O O . ILE B 1 247 ? 72.925 3.124 30.628 1.00 58.96 889 ILE B O 1
ATOM 3775 N N . GLN B 1 248 ? 72.935 2.228 28.574 1.00 61.71 890 GLN B N 1
ATOM 3776 C CA . GLN B 1 248 ? 73.622 1.027 28.997 1.00 58.26 890 GLN B CA 1
ATOM 3777 C C . GLN B 1 248 ? 75.130 1.257 28.970 1.00 67.98 890 GLN B C 1
ATOM 3778 O O . GLN B 1 248 ? 75.629 2.224 28.395 1.00 71.66 890 GLN B O 1
ATOM 3784 N N . GLY B 1 249 ? 75.874 0.379 29.621 1.00 66.10 891 GLY B N 1
ATOM 3785 C CA . GLY B 1 249 ? 77.299 0.640 29.697 1.00 76.09 891 GLY B CA 1
ATOM 3786 C C . GLY B 1 249 ? 78.045 0.220 28.449 1.00 81.15 891 GLY B C 1
ATOM 3787 O O . GLY B 1 249 ? 79.259 -0.000 28.496 1.00 87.17 891 GLY B O 1
ATOM 3788 N N . ARG B 1 250 ? 77.337 0.127 27.321 1.00 85.99 892 ARG B N 1
ATOM 3789 C CA . ARG B 1 250 ? 77.756 -0.685 26.174 1.00 89.89 892 ARG B CA 1
ATOM 3790 C C . ARG B 1 250 ? 78.058 0.190 24.956 1.00 91.95 892 ARG B C 1
ATOM 3791 O O . ARG B 1 250 ? 77.238 0.294 24.037 1.00 91.60 892 ARG B O 1
ATOM 3793 N N . THR B 1 251 ? 79.248 0.807 24.946 1.00 96.34 893 THR B N 1
ATOM 3794 C CA . THR B 1 251 ? 79.811 1.401 23.730 1.00 98.74 893 THR B CA 1
ATOM 3795 C C . THR B 1 251 ? 81.337 1.300 23.744 1.00 104.52 893 THR B C 1
ATOM 3796 O O . THR B 1 251 ? 81.996 1.593 22.738 1.00 103.20 893 THR B O 1
ATOM 3800 N N . SER B 1 252 ? 81.907 0.881 24.875 1.00 105.11 894 SER B N 1
ATOM 3801 C CA . SER B 1 252 ? 83.361 0.834 25.045 1.00 105.08 894 SER B CA 1
ATOM 3802 C C . SER B 1 252 ? 84.010 -0.217 24.144 1.00 102.00 894 SER B C 1
ATOM 3803 O O . SER B 1 252 ? 83.582 -1.369 24.109 1.00 104.00 894 SER B O 1
ATOM 3806 N N . ALA B 1 258 ? 80.148 -14.306 24.300 1.00 63.62 900 ALA B N 1
ATOM 3807 C CA . ALA B 1 258 ? 79.521 -14.836 25.517 1.00 71.72 900 ALA B CA 1
ATOM 3808 C C . ALA B 1 258 ? 79.724 -16.343 25.648 1.00 67.81 900 ALA B C 1
ATOM 3809 O O . ALA B 1 258 ? 79.785 -17.071 24.650 1.00 67.54 900 ALA B O 1
ATOM 3811 N N . ALA B 1 259 ? 79.837 -16.795 26.893 1.00 65.67 901 ALA B N 1
ATOM 3812 C CA . ALA B 1 259 ? 80.164 -18.179 27.201 1.00 63.35 901 ALA B CA 1
ATOM 3813 C C . ALA B 1 259 ? 78.928 -19.081 27.098 1.00 64.41 901 ALA B C 1
ATOM 3814 O O . ALA B 1 259 ? 77.778 -18.645 27.207 1.00 55.04 901 ALA B O 1
ATOM 3816 N N . ARG B 1 260 ? 79.181 -20.364 26.881 1.00 68.36 902 ARG B N 1
ATOM 3817 C CA . ARG B 1 260 ? 78.127 -21.353 27.024 1.00 59.67 902 ARG B CA 1
ATOM 3818 C C . ARG B 1 260 ? 77.876 -21.604 28.505 1.00 52.94 902 ARG B C 1
ATOM 3819 O O . ARG B 1 260 ? 78.806 -21.587 29.318 1.00 51.55 902 ARG B O 1
ATOM 3824 N N . LEU B 1 261 ? 76.610 -21.796 28.859 1.00 52.09 903 LEU B N 1
ATOM 3825 C CA . LEU B 1 261 ? 76.255 -22.015 30.254 1.00 53.79 903 LEU B CA 1
ATOM 3826 C C . LEU B 1 261 ? 76.482 -23.476 30.624 1.00 49.26 903 LEU B C 1
ATOM 3827 O O . LEU B 1 261 ? 76.042 -24.382 29.913 1.00 45.29 903 LEU B O 1
ATOM 3832 N N . PHE B 1 262 ? 77.213 -23.697 31.714 1.00 45.91 904 PHE B N 1
ATOM 3833 C CA . PHE B 1 262 ? 77.444 -25.035 32.250 1.00 44.66 904 PHE B CA 1
ATOM 3834 C C . PHE B 1 262 ? 76.350 -25.483 33.205 1.00 44.36 904 PHE B C 1
ATOM 3835 O O . PHE B 1 262 ? 76.116 -26.687 33.354 1.00 49.44 904 PHE B O 1
ATOM 3843 N N . SER B 1 263 ? 75.679 -24.539 33.851 1.00 45.50 905 SER B N 1
ATOM 3844 C CA . SER B 1 263 ? 74.752 -24.806 34.941 1.00 50.07 905 SER B CA 1
ATOM 3845 C C . SER B 1 263 ? 73.318 -25.060 34.485 1.00 52.42 905 SER B C 1
ATOM 3846 O O . SER B 1 263 ? 72.508 -25.531 35.296 1.00 53.19 905 SER B O 1
ATOM 3849 N N . VAL B 1 264 ? 72.978 -24.742 33.235 1.00 47.48 906 VAL B N 1
ATOM 3850 C CA . VAL B 1 264 ? 71.606 -24.896 32.739 1.00 48.15 906 VAL B CA 1
ATOM 3851 C C . VAL B 1 264 ? 71.631 -25.479 31.345 1.00 47.48 906 VAL B C 1
ATOM 3852 O O . VAL B 1 264 ? 72.587 -25.282 30.573 1.00 44.65 906 VAL B O 1
ATOM 3856 N N . PRO B 1 265 ? 70.572 -26.197 30.971 1.00 45.96 907 PRO B N 1
ATOM 3857 C CA . PRO B 1 265 ? 70.470 -26.720 29.607 1.00 43.04 907 PRO B CA 1
ATOM 3858 C C . PRO B 1 265 ? 70.336 -25.612 28.578 1.00 39.89 907 PRO B C 1
ATOM 3859 O O . PRO B 1 265 ? 69.875 -24.505 28.858 1.00 44.48 907 PRO B O 1
ATOM 3863 N N . HIS B 1 266 ? 70.742 -25.952 27.354 1.00 39.44 908 HIS B N 1
ATOM 3864 C CA . HIS B 1 266 ? 70.823 -24.986 26.266 1.00 43.47 908 HIS B CA 1
ATOM 3865 C C . HIS B 1 266 ? 69.538 -24.185 26.070 1.00 46.92 908 HIS B C 1
ATOM 3866 O O . HIS B 1 266 ? 69.592 -23.000 25.688 1.00 42.96 908 HIS B O 1
ATOM 3873 N N . VAL B 1 267 ? 68.378 -24.811 26.302 1.00 40.36 909 VAL B N 1
ATOM 3874 C CA . VAL B 1 267 ? 67.117 -24.124 26.057 1.00 45.53 909 VAL B CA 1
ATOM 3875 C C . VAL B 1 267 ? 67.002 -22.875 26.936 1.00 47.18 909 VAL B C 1
ATOM 3876 O O . VAL B 1 267 ? 66.460 -21.856 26.505 1.00 42.64 909 VAL B O 1
ATOM 3880 N N . VAL B 1 268 ? 67.517 -22.936 28.168 1.00 39.91 910 VAL B N 1
ATOM 3881 C CA . VAL B 1 268 ? 67.454 -21.803 29.072 1.00 38.78 910 VAL B CA 1
ATOM 3882 C C . VAL B 1 268 ? 68.292 -20.648 28.530 1.00 45.04 910 VAL B C 1
ATOM 3883 O O . VAL B 1 268 ? 67.897 -19.481 28.626 1.00 44.15 910 VAL B O 1
ATOM 3887 N N . GLN B 1 269 ? 69.444 -20.950 27.930 1.00 43.50 911 GLN B N 1
ATOM 3888 C CA . GLN B 1 269 ? 70.254 -19.882 27.355 1.00 46.33 911 GLN B CA 1
ATOM 3889 C C . GLN B 1 269 ? 69.594 -19.318 26.108 1.00 44.90 911 GLN B C 1
ATOM 3890 O O . GLN B 1 269 ? 69.706 -18.116 25.835 1.00 43.75 911 GLN B O 1
ATOM 3896 N N . GLN B 1 270 ? 68.900 -20.157 25.337 1.00 43.62 912 GLN B N 1
ATOM 3897 C CA . GLN B 1 270 ? 68.111 -19.603 24.244 1.00 48.37 912 GLN B CA 1
ATOM 3898 C C . GLN B 1 270 ? 67.017 -18.675 24.765 1.00 43.53 912 GLN B C 1
ATOM 3899 O O . GLN B 1 270 ? 66.747 -17.631 24.168 1.00 41.58 912 GLN B O 1
ATOM 3905 N N . GLU B 1 271 ? 66.362 -19.041 25.862 1.00 43.58 913 GLU B N 1
ATOM 3906 C CA . GLU B 1 271 ? 65.239 -18.223 26.299 1.00 44.43 913 GLU B CA 1
ATOM 3907 C C . GLU B 1 271 ? 65.740 -16.914 26.887 1.00 42.45 913 GLU B C 1
ATOM 3908 O O . GLU B 1 271 ? 65.132 -15.860 26.672 1.00 41.37 913 GLU B O 1
ATOM 3914 N N . THR B 1 272 ? 66.876 -16.950 27.589 1.00 42.98 914 THR B N 1
ATOM 3915 C CA . THR B 1 272 ? 67.458 -15.702 28.063 1.00 41.88 914 THR B CA 1
ATOM 3916 C C . THR B 1 272 ? 67.941 -14.851 26.901 1.00 41.82 914 THR B C 1
ATOM 3917 O O . THR B 1 272 ? 67.767 -13.630 26.916 1.00 42.19 914 THR B O 1
ATOM 3921 N N . THR B 1 273 ? 68.500 -15.478 25.868 1.00 44.46 915 THR B N 1
ATOM 3922 C CA . THR B 1 273 ? 68.959 -14.723 24.707 1.00 44.37 915 THR B CA 1
ATOM 3923 C C . THR B 1 273 ? 67.786 -14.054 23.994 1.00 42.44 915 THR B C 1
ATOM 3924 O O . THR B 1 273 ? 67.866 -12.875 23.621 1.00 41.42 915 THR B O 1
ATOM 3928 N N . LEU B 1 274 ? 66.682 -14.787 23.821 1.00 40.55 916 LEU B N 1
ATOM 3929 C CA . LEU B 1 274 ? 65.481 -14.229 23.213 1.00 41.77 916 LEU B CA 1
ATOM 3930 C C . LEU B 1 274 ? 64.936 -13.064 24.043 1.00 43.49 916 LEU B C 1
ATOM 3931 O O . LEU B 1 274 ? 64.637 -11.991 23.508 1.00 38.87 916 LEU B O 1
ATOM 3936 N N . ALA B 1 275 ? 64.797 -13.269 25.357 1.00 42.01 917 ALA B N 1
ATOM 3937 C CA . ALA B 1 275 ? 64.288 -12.226 26.235 1.00 40.05 917 ALA B CA 1
ATOM 3938 C C . ALA B 1 275 ? 65.165 -10.984 26.170 1.00 43.15 917 ALA B C 1
ATOM 3939 O O . ALA B 1 275 ? 64.661 -9.865 26.050 1.00 40.21 917 ALA B O 1
ATOM 3941 N N . TYR B 1 276 ? 66.484 -11.174 26.196 1.00 44.05 918 TYR B N 1
ATOM 3942 C CA . TYR B 1 276 ? 67.408 -10.058 26.092 1.00 40.33 918 TYR B CA 1
ATOM 3943 C C . TYR B 1 276 ? 67.226 -9.292 24.789 1.00 42.76 918 TYR B C 1
ATOM 3944 O O . TYR B 1 276 ? 67.136 -8.056 24.797 1.00 45.37 918 TYR B O 1
ATOM 3953 N N . LEU B 1 277 ? 67.221 -9.996 23.654 1.00 39.15 919 LEU B N 1
ATOM 3954 C CA . LEU B 1 277 ? 67.157 -9.294 22.375 1.00 39.28 919 LEU B CA 1
ATOM 3955 C C . LEU B 1 277 ? 65.806 -8.606 22.182 1.00 44.83 919 LEU B C 1
ATOM 3956 O O . LEU B 1 277 ? 65.734 -7.513 21.604 1.00 44.93 919 LEU B O 1
ATOM 3961 N N . GLU B 1 278 ? 64.729 -9.222 22.675 1.00 42.91 920 GLU B N 1
ATOM 3962 C CA . GLU B 1 278 ? 63.425 -8.570 22.652 1.00 43.34 920 GLU B CA 1
ATOM 3963 C C . GLU B 1 278 ? 63.419 -7.323 23.539 1.00 39.36 920 GLU B C 1
ATOM 3964 O O . GLU B 1 278 ? 62.829 -6.305 23.183 1.00 41.92 920 GLU B O 1
ATOM 3970 N N . ASN B 1 279 ? 64.064 -7.397 24.699 1.00 39.39 921 ASN B N 1
ATOM 3971 C CA . ASN B 1 279 ? 64.236 -6.238 25.565 1.00 41.93 921 ASN B CA 1
ATOM 3972 C C . ASN B 1 279 ? 64.965 -5.111 24.842 1.00 45.02 921 ASN B C 1
ATOM 3973 O O . ASN B 1 279 ? 64.559 -3.952 24.926 1.00 46.52 921 ASN B O 1
ATOM 3978 N N . GLN B 1 280 ? 66.048 -5.436 24.130 1.00 44.68 922 GLN B N 1
ATOM 3979 C CA . GLN B 1 280 ? 66.804 -4.428 23.381 1.00 42.99 922 GLN B CA 1
ATOM 3980 C C . GLN B 1 280 ? 65.948 -3.773 22.308 1.00 45.52 922 GLN B C 1
ATOM 3981 O O . GLN B 1 280 ? 65.944 -2.544 22.165 1.00 46.73 922 GLN B O 1
ATOM 3987 N N . VAL B 1 281 ? 65.234 -4.588 21.526 1.00 46.58 923 VAL B N 1
ATOM 3988 C CA . VAL B 1 281 ? 64.378 -4.062 20.464 1.00 45.19 923 VAL B CA 1
ATOM 3989 C C . VAL B 1 281 ? 63.313 -3.140 21.058 1.00 45.04 923 VAL B C 1
ATOM 3990 O O . VAL B 1 281 ? 63.123 -1.999 20.613 1.00 43.85 923 VAL B O 1
ATOM 3994 N N . ALA B 1 282 ? 62.623 -3.624 22.094 1.00 40.35 924 ALA B N 1
ATOM 3995 C CA . ALA B 1 282 ? 61.588 -2.841 22.743 1.00 38.65 924 ALA B CA 1
ATOM 3996 C C . ALA B 1 282 ? 62.159 -1.554 23.336 1.00 45.39 924 ALA B C 1
ATOM 3997 O O . ALA B 1 282 ? 61.526 -0.499 23.280 1.00 44.01 924 ALA B O 1
ATOM 3999 N N . ALA B 1 283 ? 63.348 -1.633 23.925 1.00 42.80 925 ALA B N 1
ATOM 4000 C CA . ALA B 1 283 ? 63.943 -0.470 24.548 1.00 41.82 925 ALA B CA 1
ATOM 4001 C C . ALA B 1 283 ? 64.264 0.571 23.495 1.00 46.69 925 ALA B C 1
ATOM 4002 O O . ALA B 1 283 ? 64.048 1.771 23.707 1.00 39.75 925 ALA B O 1
ATOM 4004 N N . ALA B 1 284 ? 64.743 0.119 22.337 1.00 44.14 926 ALA B N 1
ATOM 4005 C CA . ALA B 1 284 ? 65.066 1.060 21.275 1.00 50.18 926 ALA B CA 1
ATOM 4006 C C . ALA B 1 284 ? 63.802 1.717 20.729 1.00 48.10 926 ALA B C 1
ATOM 4007 O O . ALA B 1 284 ? 63.791 2.924 20.473 1.00 50.44 926 ALA B O 1
ATOM 4009 N N . LEU B 1 285 ? 62.726 0.941 20.571 1.00 46.72 927 LEU B N 1
ATOM 4010 C CA . LEU B 1 285 ? 61.434 1.498 20.171 1.00 48.58 927 LEU B CA 1
ATOM 4011 C C . LEU B 1 285 ? 60.909 2.520 21.189 1.00 49.92 927 LEU B C 1
ATOM 4012 O O . LEU B 1 285 ? 60.478 3.620 20.820 1.00 52.91 927 LEU B O 1
ATOM 4017 N N . THR B 1 286 ? 60.929 2.161 22.473 1.00 46.42 928 THR B N 1
ATOM 4018 C CA . THR B 1 286 ? 60.498 3.056 23.545 1.00 51.18 928 THR B CA 1
ATOM 4019 C C . THR B 1 286 ? 61.272 4.377 23.535 1.00 50.41 928 THR B C 1
ATOM 4020 O O . THR B 1 286 ? 60.697 5.450 23.752 1.00 50.83 928 THR B O 1
ATOM 4024 N N . LEU B 1 287 ? 62.582 4.307 23.317 1.00 50.71 929 LEU B N 1
ATOM 4025 C CA . LEU B 1 287 ? 63.428 5.480 23.188 1.00 52.46 929 LEU B CA 1
ATOM 4026 C C . LEU B 1 287 ? 63.225 6.203 21.861 1.00 58.25 929 LEU B C 1
ATOM 4027 O O . LEU B 1 287 ? 63.768 7.303 21.688 1.00 56.45 929 LEU B O 1
ATOM 4032 N N . GLN B 1 288 ? 62.475 5.611 20.927 1.00 51.20 930 GLN B N 1
ATOM 4033 C CA . GLN B 1 288 ? 62.332 6.154 19.578 1.00 57.61 930 GLN B CA 1
ATOM 4034 C C . GLN B 1 288 ? 63.696 6.432 18.952 1.00 55.98 930 GLN B C 1
ATOM 4035 O O . GLN B 1 288 ? 63.903 7.449 18.293 1.00 63.76 930 GLN B O 1
ATOM 4041 N N . SER B 1 289 ? 64.633 5.513 19.153 1.00 58.30 931 SER B N 1
ATOM 4042 C CA . SER B 1 289 ? 65.988 5.624 18.614 1.00 56.53 931 SER B CA 1
ATOM 4043 C C . SER B 1 289 ? 66.079 4.757 17.361 1.00 59.98 931 SER B C 1
ATOM 4044 O O . SER B 1 289 ? 66.298 3.547 17.450 1.00 62.69 931 SER B O 1
ATOM 4047 N N . SER B 1 290 ? 65.968 5.393 16.191 1.00 62.62 932 SER B N 1
ATOM 4048 C CA . SER B 1 290 ? 65.684 4.671 14.952 1.00 64.02 932 SER B CA 1
ATOM 4049 C C . SER B 1 290 ? 66.849 3.793 14.505 1.00 61.21 932 SER B C 1
ATOM 4050 O O . SER B 1 290 ? 66.650 2.628 14.127 1.00 61.38 932 SER B O 1
ATOM 4053 N N . HIS B 1 291 ? 68.059 4.345 14.473 1.00 59.46 933 HIS B N 1
ATOM 4054 C CA . HIS B 1 291 ? 69.194 3.537 14.054 1.00 61.79 933 HIS B CA 1
ATOM 4055 C C . HIS B 1 291 ? 69.367 2.334 14.977 1.00 61.30 933 HIS B C 1
ATOM 4056 O O . HIS B 1 291 ? 69.618 1.214 14.509 1.00 63.41 933 HIS B O 1
ATOM 4058 N N . GLU B 1 292 ? 69.188 2.537 16.289 1.00 58.93 934 GLU B N 1
ATOM 4059 C CA . GLU B 1 292 ? 69.352 1.442 17.243 1.00 58.53 934 GLU B CA 1
ATOM 4060 C C . GLU B 1 292 ? 68.200 0.447 17.148 1.00 58.65 934 GLU B C 1
ATOM 4061 O O . GLU B 1 292 ? 68.408 -0.766 17.294 1.00 56.67 934 GLU B O 1
ATOM 4067 N N . TYR B 1 293 ? 66.986 0.937 16.877 1.00 55.99 935 TYR B N 1
ATOM 4068 C CA . TYR B 1 293 ? 65.870 0.032 16.656 1.00 55.53 935 TYR B CA 1
ATOM 4069 C C . TYR B 1 293 ? 66.144 -0.879 15.472 1.00 61.17 935 TYR B C 1
ATOM 4070 O O . TYR B 1 293 ? 65.999 -2.105 15.572 1.00 53.39 935 TYR B O 1
ATOM 4079 N N . ARG B 1 294 ? 66.528 -0.290 14.335 1.00 57.23 936 ARG B N 1
ATOM 4080 C CA . ARG B 1 294 ? 66.818 -1.093 13.155 1.00 60.76 936 ARG B CA 1
ATOM 4081 C C . ARG B 1 294 ? 67.939 -2.093 13.431 1.00 60.85 936 ARG B C 1
ATOM 4082 O O . ARG B 1 294 ? 67.844 -3.267 13.054 1.00 61.47 936 ARG B O 1
ATOM 4090 N N . HIS B 1 295 ? 68.996 -1.650 14.109 1.00 54.74 937 HIS B N 1
ATOM 4091 C CA . HIS B 1 295 ? 70.105 -2.538 14.423 1.00 57.11 937 HIS B CA 1
ATOM 4092 C C . HIS B 1 295 ? 69.644 -3.745 15.240 1.00 56.89 937 HIS B C 1
ATOM 4093 O O . HIS B 1 295 ? 69.899 -4.900 14.870 1.00 54.29 937 HIS B O 1
ATOM 4100 N N . TRP B 1 296 ? 68.964 -3.493 16.361 1.00 53.46 938 TRP B N 1
ATOM 4101 C CA . TRP B 1 296 ? 68.567 -4.590 17.234 1.00 53.30 938 TRP B CA 1
ATOM 4102 C C . TRP B 1 296 ? 67.481 -5.463 16.613 1.00 53.46 938 TRP B C 1
ATOM 4103 O O . TRP B 1 296 ? 67.452 -6.675 16.859 1.00 54.30 938 TRP B O 1
ATOM 4114 N N . LEU B 1 297 ? 66.580 -4.882 15.823 1.00 50.03 939 LEU B N 1
ATOM 4115 C CA . LEU B 1 297 ? 65.614 -5.703 15.110 1.00 53.34 939 LEU B CA 1
ATOM 4116 C C . LEU B 1 297 ? 66.323 -6.650 14.160 1.00 56.06 939 LEU B C 1
ATOM 4117 O O . LEU B 1 297 ? 65.913 -7.806 14.004 1.00 55.61 939 LEU B O 1
ATOM 4122 N N . LEU B 1 298 ? 67.410 -6.189 13.537 1.00 55.11 940 LEU B N 1
ATOM 4123 C CA . LEU B 1 298 ? 68.093 -7.039 12.570 1.00 59.02 940 LEU B CA 1
ATOM 4124 C C . LEU B 1 298 ? 68.896 -8.150 13.251 1.00 59.75 940 LEU B C 1
ATOM 4125 O O . LEU B 1 298 ? 68.916 -9.295 12.774 1.00 58.55 940 LEU B O 1
ATOM 4130 N N . VAL B 1 299 ? 69.538 -7.852 14.385 1.00 55.44 941 VAL B N 1
ATOM 4131 C CA . VAL B 1 299 ? 70.161 -8.910 15.179 1.00 54.16 941 VAL B CA 1
ATOM 4132 C C . VAL B 1 299 ? 69.105 -9.916 15.632 1.00 59.25 941 VAL B C 1
ATOM 4133 O O . VAL B 1 299 ? 69.300 -11.133 15.547 1.00 61.86 941 VAL B O 1
ATOM 4137 N N . TYR B 1 300 ? 67.969 -9.417 16.118 1.00 56.27 942 TYR B N 1
ATOM 4138 C CA . TYR B 1 300 ? 66.929 -10.288 16.647 1.00 53.58 942 TYR B CA 1
ATOM 4139 C C . TYR B 1 300 ? 66.382 -11.213 15.572 1.00 54.12 942 TYR B C 1
ATOM 4140 O O . TYR B 1 300 ? 66.141 -12.402 15.822 1.00 54.81 942 TYR B O 1
ATOM 4149 N N . ALA B 1 301 ? 66.158 -10.679 14.375 1.00 55.42 943 ALA B N 1
ATOM 4150 C CA . ALA B 1 301 ? 65.661 -11.507 13.289 1.00 54.97 943 ALA B CA 1
ATOM 4151 C C . ALA B 1 301 ? 66.692 -12.551 12.890 1.00 59.40 943 ALA B C 1
ATOM 4152 O O . ALA B 1 301 ? 66.343 -13.714 12.651 1.00 59.13 943 ALA B O 1
ATOM 4154 N N . ARG B 1 302 ? 67.969 -12.154 12.816 1.00 57.37 944 ARG B N 1
ATOM 4155 C CA . ARG B 1 302 ? 69.022 -13.126 12.545 1.00 61.41 944 ARG B CA 1
ATOM 4156 C C . ARG B 1 302 ? 68.994 -14.258 13.567 1.00 59.70 944 ARG B C 1
ATOM 4157 O O . ARG B 1 302 ? 69.129 -15.430 13.209 1.00 60.32 944 ARG B O 1
ATOM 4165 N N . TYR B 1 303 ? 68.790 -13.926 14.842 1.00 57.05 945 TYR B N 1
ATOM 4166 C CA . TYR B 1 303 ? 68.720 -14.953 15.869 1.00 54.30 945 TYR B CA 1
ATOM 4167 C C . TYR B 1 303 ? 67.529 -15.870 15.655 1.00 56.68 945 TYR B C 1
ATOM 4168 O O . TYR B 1 303 ? 67.667 -17.094 15.717 1.00 57.48 945 TYR B O 1
ATOM 4177 N N . LEU B 1 304 ? 66.340 -15.292 15.442 1.00 58.71 946 LEU B N 1
ATOM 4178 C CA . LEU B 1 304 ? 65.151 -16.108 15.210 1.00 59.13 946 LEU B CA 1
ATOM 4179 C C . LEU B 1 304 ? 65.368 -17.073 14.055 1.00 59.98 946 LEU B C 1
ATOM 4180 O O . LEU B 1 304 ? 64.916 -18.223 14.105 1.00 61.65 946 LEU B O 1
ATOM 4185 N N . VAL B 1 305 ? 66.066 -16.626 13.010 1.00 59.22 947 VAL B N 1
ATOM 4186 C CA . VAL B 1 305 ? 66.364 -17.505 11.885 1.00 63.94 947 VAL B CA 1
ATOM 4187 C C . VAL B 1 305 ? 67.345 -18.602 12.302 1.00 63.93 947 VAL B C 1
ATOM 4188 O O . VAL B 1 305 ? 67.120 -19.788 12.029 1.00 67.29 947 VAL B O 1
ATOM 4192 N N . ASN B 1 306 ? 68.435 -18.223 12.983 1.00 60.80 948 ASN B N 1
ATOM 4193 C CA . ASN B 1 306 ? 69.486 -19.181 13.328 1.00 62.26 948 ASN B CA 1
ATOM 4194 C C . ASN B 1 306 ? 68.946 -20.324 14.183 1.00 62.69 948 ASN B C 1
ATOM 4195 O O . ASN B 1 306 ? 69.217 -21.499 13.908 1.00 63.32 948 ASN B O 1
ATOM 4200 N N . GLU B 1 307 ? 68.189 -19.996 15.233 1.00 60.46 949 GLU B N 1
ATOM 4201 C CA . GLU B 1 307 ? 67.647 -20.988 16.153 1.00 60.03 949 GLU B CA 1
ATOM 4202 C C . GLU B 1 307 ? 66.319 -21.566 15.702 1.00 60.37 949 GLU B C 1
ATOM 4203 O O . GLU B 1 307 ? 65.788 -22.442 16.392 1.00 62.31 949 GLU B O 1
ATOM 4209 N N . GLY B 1 308 ? 65.768 -21.082 14.588 1.00 60.61 950 GLY B N 1
ATOM 4210 C CA . GLY B 1 308 ? 64.529 -21.587 14.035 1.00 55.98 950 GLY B CA 1
ATOM 4211 C C . GLY B 1 308 ? 63.286 -21.243 14.829 1.00 63.52 950 GLY B C 1
ATOM 4212 O O . GLY B 1 308 ? 62.452 -22.122 15.064 1.00 62.25 950 GLY B O 1
ATOM 4213 N N . PHE B 1 309 ? 63.134 -19.979 15.238 1.00 60.18 951 PHE B N 1
ATOM 4214 C CA . PHE B 1 309 ? 61.936 -19.539 15.960 1.00 59.84 951 PHE B CA 1
ATOM 4215 C C . PHE B 1 309 ? 60.868 -19.156 14.939 1.00 66.35 951 PHE B C 1
ATOM 4216 O O . PHE B 1 309 ? 60.729 -17.998 14.540 1.00 64.13 951 PHE B O 1
ATOM 4224 N N . GLU B 1 310 ? 60.089 -20.163 14.541 1.00 68.82 952 GLU B N 1
ATOM 4225 C CA . GLU B 1 310 ? 59.169 -20.058 13.411 1.00 71.92 952 GLU B CA 1
ATOM 4226 C C . GLU B 1 310 ? 58.073 -19.025 13.659 1.00 64.99 952 GLU B C 1
ATOM 4227 O O . GLU B 1 310 ? 57.886 -18.089 12.869 1.00 60.93 952 GLU B O 1
ATOM 4233 N N . TYR B 1 311 ? 57.325 -19.195 14.751 1.00 62.21 953 TYR B N 1
ATOM 4234 C CA . TYR B 1 311 ? 56.130 -18.392 14.967 1.00 64.13 953 TYR B CA 1
ATOM 4235 C C . TYR B 1 311 ? 56.478 -16.936 15.259 1.00 65.92 953 TYR B C 1
ATOM 4236 O O . TYR B 1 311 ? 55.773 -16.018 14.806 1.00 66.46 953 TYR B O 1
ATOM 4245 N N . ARG B 1 312 ? 57.577 -16.709 15.991 1.00 59.11 954 ARG B N 1
ATOM 4246 C CA . ARG B 1 312 ? 58.017 -15.351 16.285 1.00 62.46 954 ARG B CA 1
ATOM 4247 C C . ARG B 1 312 ? 58.415 -14.605 15.017 1.00 62.61 954 ARG B C 1
ATOM 4248 O O . ARG B 1 312 ? 58.039 -13.436 14.834 1.00 60.64 954 ARG B O 1
ATOM 4256 N N . LEU B 1 313 ? 59.172 -15.251 14.130 1.00 58.50 955 LEU B N 1
ATOM 4257 C CA . LEU B 1 313 ? 59.589 -14.530 12.937 1.00 62.41 955 LEU B CA 1
ATOM 4258 C C . LEU B 1 313 ? 58.439 -14.403 11.943 1.00 64.75 955 LEU B C 1
ATOM 4259 O O . LEU B 1 313 ? 58.352 -13.393 11.231 1.00 66.66 955 LEU B O 1
ATOM 4264 N N . ARG B 1 314 ? 57.524 -15.383 11.913 1.00 61.66 956 ARG B N 1
ATOM 4265 C CA . ARG B 1 314 ? 56.288 -15.206 11.151 1.00 69.44 956 ARG B CA 1
ATOM 4266 C C . ARG B 1 314 ? 55.568 -13.933 11.588 1.00 65.74 956 ARG B C 1
ATOM 4267 O O . ARG B 1 314 ? 55.298 -13.045 10.776 1.00 68.19 956 ARG B O 1
ATOM 4269 N N . GLU B 1 315 ? 55.274 -13.826 12.886 1.00 64.99 957 GLU B N 1
ATOM 4270 C CA . GLU B 1 315 ? 54.637 -12.634 13.441 1.00 63.23 957 GLU B CA 1
ATOM 4271 C C . GLU B 1 315 ? 55.353 -11.354 13.025 1.00 66.39 957 GLU B C 1
ATOM 4272 O O . GLU B 1 315 ? 54.715 -10.380 12.599 1.00 68.82 957 GLU B O 1
ATOM 4278 N N . ILE B 1 316 ? 56.685 -11.338 13.136 1.00 64.21 958 ILE B N 1
ATOM 4279 C CA . ILE B 1 316 ? 57.429 -10.127 12.796 1.00 65.12 958 ILE B CA 1
ATOM 4280 C C . ILE B 1 316 ? 57.286 -9.786 11.318 1.00 71.86 958 ILE B C 1
ATOM 4281 O O . ILE B 1 316 ? 57.125 -8.613 10.947 1.00 69.84 958 ILE B O 1
ATOM 4286 N N . CYS B 1 317 ? 57.342 -10.799 10.452 1.00 73.61 959 CYS B N 1
ATOM 4287 C CA . CYS B 1 317 ? 57.234 -10.545 9.019 1.00 76.00 959 CYS B CA 1
ATOM 4288 C C . CYS B 1 317 ? 55.847 -10.041 8.649 1.00 70.76 959 CYS B C 1
ATOM 4289 O O . CYS B 1 317 ? 55.722 -9.068 7.896 1.00 67.99 959 CYS B O 1
ATOM 4292 N N . LYS B 1 318 ? 54.799 -10.694 9.169 1.00 64.81 960 LYS B N 1
ATOM 4293 C CA . LYS B 1 318 ? 53.435 -10.209 8.974 1.00 73.30 960 LYS B CA 1
ATOM 4294 C C . LYS B 1 318 ? 53.305 -8.742 9.379 1.00 73.11 960 LYS B C 1
ATOM 4295 O O . LYS B 1 318 ? 52.713 -7.940 8.653 1.00 76.03 960 LYS B O 1
ATOM 4297 N N . ASP B 1 319 ? 53.877 -8.371 10.531 1.00 74.60 961 ASP B N 1
ATOM 4298 C CA . ASP B 1 319 ? 53.799 -6.982 10.973 1.00 72.59 961 ASP B CA 1
ATOM 4299 C C . ASP B 1 319 ? 54.532 -6.048 10.014 1.00 76.50 961 ASP B C 1
ATOM 4300 O O . ASP B 1 319 ? 54.050 -4.948 9.722 1.00 78.00 961 ASP B O 1
ATOM 4302 N N . LEU B 1 320 ? 55.699 -6.460 9.515 1.00 75.71 962 LEU B N 1
ATOM 4303 C CA . LEU B 1 320 ? 56.446 -5.580 8.619 1.00 74.42 962 LEU B CA 1
ATOM 4304 C C . LEU B 1 320 ? 55.874 -5.539 7.202 1.00 81.23 962 LEU B C 1
ATOM 4305 O O . LEU B 1 320 ? 56.095 -4.549 6.492 1.00 79.60 962 LEU B O 1
ATOM 4310 N N . LEU B 1 321 ? 55.148 -6.577 6.776 1.00 82.12 963 LEU B N 1
ATOM 4311 C CA . LEU B 1 321 ? 54.465 -6.607 5.478 1.00 85.72 963 LEU B CA 1
ATOM 4312 C C . LEU B 1 321 ? 52.958 -6.637 5.720 1.00 91.01 963 LEU B C 1
ATOM 4313 O O . LEU B 1 321 ? 52.354 -7.709 5.806 1.00 95.63 963 LEU B O 1
ATOM 4315 N N . GLY B 1 322 ? 52.350 -5.456 5.811 1.00 84.44 964 GLY B N 1
ATOM 4316 C CA . GLY B 1 322 ? 50.926 -5.351 6.078 1.00 85.13 964 GLY B CA 1
ATOM 4317 C C . GLY B 1 322 ? 50.055 -5.345 4.837 1.00 90.26 964 GLY B C 1
ATOM 4318 O O . GLY B 1 322 ? 48.823 -5.388 4.925 1.00 94.94 964 GLY B O 1
ATOM 4319 N N . GLN B 1 331 ? 43.806 0.049 9.302 1.00 86.98 973 GLN B N 1
ATOM 4320 C CA . GLN B 1 331 ? 44.436 -0.048 10.619 1.00 87.60 973 GLN B CA 1
ATOM 4321 C C . GLN B 1 331 ? 45.831 -0.682 10.536 1.00 89.33 973 GLN B C 1
ATOM 4322 O O . GLN B 1 331 ? 46.022 -1.836 10.925 1.00 88.76 973 GLN B O 1
ATOM 4324 N N . TRP B 1 332 ? 46.797 0.091 10.026 1.00 96.14 974 TRP B N 1
ATOM 4325 C CA . TRP B 1 332 ? 48.191 -0.332 9.896 1.00 89.46 974 TRP B CA 1
ATOM 4326 C C . TRP B 1 332 ? 49.076 0.856 9.544 1.00 90.83 974 TRP B C 1
ATOM 4327 O O . TRP B 1 332 ? 48.832 1.538 8.544 1.00 95.50 974 TRP B O 1
ATOM 4338 N N . GLU B 1 333 ? 50.111 1.109 10.341 1.00 94.22 975 GLU B N 1
ATOM 4339 C CA . GLU B 1 333 ? 51.046 2.192 10.063 1.00 90.32 975 GLU B CA 1
ATOM 4340 C C . GLU B 1 333 ? 52.186 1.647 9.215 1.00 88.02 975 GLU B C 1
ATOM 4341 O O . GLU B 1 333 ? 52.837 0.666 9.593 1.00 87.95 975 GLU B O 1
ATOM 4343 N N . SER B 1 334 ? 52.422 2.276 8.066 1.00 88.46 976 SER B N 1
ATOM 4344 C CA . SER B 1 334 ? 53.543 1.885 7.222 1.00 86.86 976 SER B CA 1
ATOM 4345 C C . SER B 1 334 ? 54.895 2.174 7.866 1.00 81.70 976 SER B C 1
ATOM 4346 O O . SER B 1 334 ? 55.926 1.749 7.331 1.00 77.35 976 SER B O 1
ATOM 4349 N N . THR B 1 335 ? 54.917 2.879 8.992 1.00 83.66 977 THR B N 1
ATOM 4350 C CA . THR B 1 335 ? 56.145 3.381 9.581 1.00 80.00 977 THR B CA 1
ATOM 4351 C C . THR B 1 335 ? 56.276 2.896 11.021 1.00 82.11 977 THR B C 1
ATOM 4352 O O . THR B 1 335 ? 55.278 2.662 11.713 1.00 84.15 977 THR B O 1
ATOM 4356 N N . VAL B 1 336 ? 57.521 2.723 11.453 1.00 70.36 978 VAL B N 1
ATOM 4357 C CA . VAL B 1 336 ? 57.859 2.567 12.861 1.00 68.12 978 VAL B CA 1
ATOM 4358 C C . VAL B 1 336 ? 59.129 3.365 13.082 1.00 71.34 978 VAL B C 1
ATOM 4359 O O . VAL B 1 336 ? 60.100 3.200 12.335 1.00 74.26 978 VAL B O 1
ATOM 4363 N N . VAL B 1 337 ? 59.107 4.276 14.058 1.00 75.11 979 VAL B N 1
ATOM 4364 C CA . VAL B 1 337 ? 60.352 4.889 14.506 1.00 71.33 979 VAL B CA 1
ATOM 4365 C C . VAL B 1 337 ? 60.983 5.583 13.288 1.00 69.36 979 VAL B C 1
ATOM 4366 O O . VAL B 1 337 ? 62.206 5.684 13.130 1.00 74.04 979 VAL B O 1
ATOM 4370 N N . GLY B 1 338 ? 60.110 6.094 12.418 1.00 76.99 980 GLY B N 1
ATOM 4371 C CA . GLY B 1 338 ? 60.516 6.816 11.228 1.00 76.75 980 GLY B CA 1
ATOM 4372 C C . GLY B 1 338 ? 61.287 5.966 10.242 1.00 79.96 980 GLY B C 1
ATOM 4373 O O . GLY B 1 338 ? 62.336 6.384 9.741 1.00 84.34 980 GLY B O 1
ATOM 4374 N N . LEU B 1 339 ? 60.793 4.761 9.968 1.00 78.57 981 LEU B N 1
ATOM 4375 C CA . LEU B 1 339 ? 61.404 3.878 8.985 1.00 71.56 981 LEU B CA 1
ATOM 4376 C C . LEU B 1 339 ? 60.309 3.168 8.204 1.00 75.02 981 LEU B C 1
ATOM 4377 O O . LEU B 1 339 ? 59.261 2.826 8.760 1.00 73.74 981 LEU B O 1
ATOM 4382 N N . ARG B 1 340 ? 60.542 2.976 6.907 1.00 76.33 982 ARG B N 1
ATOM 4383 C CA . ARG B 1 340 ? 59.607 2.225 6.075 1.00 81.29 982 ARG B CA 1
ATOM 4384 C C . ARG B 1 340 ? 59.716 0.747 6.443 1.00 80.97 982 ARG B C 1
ATOM 4385 O O . ARG B 1 340 ? 60.760 0.125 6.222 1.00 78.26 982 ARG B O 1
ATOM 4387 N N . LYS B 1 341 ? 58.655 0.185 7.033 1.00 76.24 983 LYS B N 1
ATOM 4388 C CA . LYS B 1 341 ? 58.746 -1.176 7.559 1.00 76.24 983 LYS B CA 1
ATOM 4389 C C . LYS B 1 341 ? 59.071 -2.173 6.457 1.00 81.43 983 LYS B C 1
ATOM 4390 O O . LYS B 1 341 ? 59.950 -3.032 6.618 1.00 79.27 983 LYS B O 1
ATOM 4396 N N . ARG B 1 342 ? 58.375 -2.064 5.321 1.00 83.71 984 ARG B N 1
ATOM 4397 C CA . ARG B 1 342 ? 58.630 -2.967 4.205 1.00 82.78 984 ARG B CA 1
ATOM 4398 C C . ARG B 1 342 ? 60.082 -2.896 3.751 1.00 82.05 984 ARG B C 1
ATOM 4399 O O . ARG B 1 342 ? 60.634 -3.905 3.294 1.00 84.18 984 ARG B O 1
ATOM 4407 N N . GLU B 1 343 ? 60.723 -1.728 3.886 1.00 75.10 985 GLU B N 1
ATOM 4408 C CA . GLU B 1 343 ? 62.152 -1.646 3.597 1.00 79.52 985 GLU B CA 1
ATOM 4409 C C . GLU B 1 343 ? 62.950 -2.530 4.552 1.00 85.41 985 GLU B C 1
ATOM 4410 O O . GLU B 1 343 ? 63.873 -3.242 4.132 1.00 85.87 985 GLU B O 1
ATOM 4412 N N . LEU B 1 344 ? 62.596 -2.516 5.841 1.00 81.25 986 LEU B N 1
ATOM 4413 C CA . LEU B 1 344 ? 63.292 -3.367 6.800 1.00 81.38 986 LEU B CA 1
ATOM 4414 C C . LEU B 1 344 ? 63.056 -4.839 6.507 1.00 82.02 986 LEU B C 1
ATOM 4415 O O . LEU B 1 344 ? 63.997 -5.641 6.554 1.00 81.70 986 LEU B O 1
ATOM 4420 N N . LEU B 1 345 ? 61.808 -5.214 6.198 1.00 76.48 987 LEU B N 1
ATOM 4421 C CA . LEU B 1 345 ? 61.529 -6.589 5.785 1.00 82.14 987 LEU B CA 1
ATOM 4422 C C . LEU B 1 345 ? 62.408 -6.996 4.607 1.00 84.55 987 LEU B C 1
ATOM 4423 O O . LEU B 1 345 ? 62.963 -8.106 4.579 1.00 83.68 987 LEU B O 1
ATOM 4428 N N . LYS B 1 346 ? 62.558 -6.092 3.631 1.00 85.10 988 LYS B N 1
ATOM 4429 C CA . LYS B 1 346 ? 63.490 -6.321 2.531 1.00 85.14 988 LYS B CA 1
ATOM 4430 C C . LYS B 1 346 ? 64.918 -6.507 3.038 1.00 83.50 988 LYS B C 1
ATOM 4431 O O . LYS B 1 346 ? 65.682 -7.303 2.478 1.00 86.79 988 LYS B O 1
ATOM 4433 N N . GLU B 1 347 ? 65.302 -5.781 4.090 1.00 82.34 989 GLU B N 1
ATOM 4434 C CA . GLU B 1 347 ? 66.625 -5.996 4.669 1.00 84.51 989 GLU B CA 1
ATOM 4435 C C . GLU B 1 347 ? 66.717 -7.311 5.433 1.00 83.34 989 GLU B C 1
ATOM 4436 O O . GLU B 1 347 ? 67.826 -7.767 5.714 1.00 87.72 989 GLU B O 1
ATOM 4442 N N . LEU B 1 348 ? 65.581 -7.922 5.776 1.00 82.31 990 LEU B N 1
ATOM 4443 C CA . LEU B 1 348 ? 65.564 -9.234 6.422 1.00 84.84 990 LEU B CA 1
ATOM 4444 C C . LEU B 1 348 ? 65.727 -10.376 5.439 1.00 85.52 990 LEU B C 1
ATOM 4445 O O . LEU B 1 348 ? 66.555 -11.269 5.654 1.00 86.34 990 LEU B O 1
ATOM 4450 N N . LEU B 1 349 ? 64.923 -10.377 4.376 1.00 83.44 991 LEU B N 1
ATOM 4451 C CA . LEU B 1 349 ? 64.767 -11.549 3.524 1.00 85.52 991 LEU B CA 1
ATOM 4452 C C . LEU B 1 349 ? 66.075 -12.168 3.023 1.00 84.73 991 LEU B C 1
ATOM 4453 O O . LEU B 1 349 ? 66.083 -13.366 2.734 1.00 86.42 991 LEU B O 1
ATOM 4458 N N . PRO B 1 350 ? 67.197 -11.422 2.885 1.00 87.81 992 PRO B N 1
ATOM 4459 C CA . PRO B 1 350 ? 68.500 -12.104 2.772 1.00 88.02 992 PRO B CA 1
ATOM 4460 C C . PRO B 1 350 ? 68.723 -13.147 3.864 1.00 86.19 992 PRO B C 1
ATOM 4461 O O . PRO B 1 350 ? 68.952 -14.335 3.593 1.00 85.27 992 PRO B O 1
ATOM 4465 N N . VAL B 1 351 ? 68.641 -12.691 5.117 1.00 87.44 993 VAL B N 1
ATOM 4466 C CA . VAL B 1 351 ? 68.911 -13.553 6.264 1.00 83.85 993 VAL B CA 1
ATOM 4467 C C . VAL B 1 351 ? 67.907 -14.694 6.325 1.00 82.98 993 VAL B C 1
ATOM 4468 O O . VAL B 1 351 ? 68.270 -15.844 6.595 1.00 84.21 993 VAL B O 1
ATOM 4472 N N . ILE B 1 352 ? 66.628 -14.394 6.081 1.00 83.50 994 ILE B N 1
ATOM 4473 C CA . ILE B 1 352 ? 65.594 -15.423 6.128 1.00 80.24 994 ILE B CA 1
ATOM 4474 C C . ILE B 1 352 ? 65.803 -16.442 5.013 1.00 84.55 994 ILE B C 1
ATOM 4475 O O . ILE B 1 352 ? 65.610 -17.650 5.205 1.00 81.71 994 ILE B O 1
ATOM 4480 N N . GLY B 1 353 ? 66.196 -15.971 3.832 1.00 85.01 995 GLY B N 1
ATOM 4481 C CA . GLY B 1 353 ? 66.493 -16.877 2.741 1.00 87.80 995 GLY B CA 1
ATOM 4482 C C . GLY B 1 353 ? 67.691 -17.756 3.028 1.00 87.04 995 GLY B C 1
ATOM 4483 O O . GLY B 1 353 ? 67.754 -18.893 2.555 1.00 86.00 995 GLY B O 1
ATOM 4484 N N . GLN B 1 354 ? 68.639 -17.258 3.827 1.00 87.81 996 GLN B N 1
ATOM 4485 C CA . GLN B 1 354 ? 69.844 -18.013 4.154 1.00 89.69 996 GLN B CA 1
ATOM 4486 C C . GLN B 1 354 ? 69.555 -19.308 4.911 1.00 91.80 996 GLN B C 1
ATOM 4487 O O . GLN B 1 354 ? 70.496 -20.057 5.204 1.00 94.84 996 GLN B O 1
ATOM 4489 N N . ASN B 1 355 ? 68.293 -19.597 5.222 1.00 87.72 997 ASN B N 1
ATOM 4490 C CA . ASN B 1 355 ? 67.909 -20.771 5.993 1.00 82.46 997 ASN B CA 1
ATOM 4491 C C . ASN B 1 355 ? 66.872 -21.581 5.224 1.00 82.30 997 ASN B C 1
ATOM 4492 O O . ASN B 1 355 ? 65.987 -21.019 4.571 1.00 87.05 997 ASN B O 1
ATOM 4497 N N . LEU B 1 356 ? 66.977 -22.906 5.316 1.00 78.66 998 LEU B N 1
ATOM 4498 C CA . LEU B 1 356 ? 66.088 -23.780 4.562 1.00 80.01 998 LEU B CA 1
ATOM 4499 C C . LEU B 1 356 ? 64.693 -23.855 5.177 1.00 82.34 998 LEU B C 1
ATOM 4500 O O . LEU B 1 356 ? 63.699 -23.896 4.440 1.00 84.77 998 LEU B O 1
ATOM 4505 N N . ARG B 1 357 ? 64.593 -23.882 6.514 1.00 79.37 999 ARG B N 1
ATOM 4506 C CA . ARG B 1 357 ? 63.292 -24.046 7.169 1.00 82.47 999 ARG B CA 1
ATOM 4507 C C . ARG B 1 357 ? 62.319 -22.927 6.809 1.00 77.52 999 ARG B C 1
ATOM 4508 O O . ARG B 1 357 ? 61.098 -23.124 6.849 1.00 75.86 999 ARG B O 1
ATOM 4510 N N . PHE B 1 358 ? 62.831 -21.752 6.454 1.00 76.26 1000 PHE B N 1
ATOM 4511 C CA . PHE B 1 358 ? 61.993 -20.606 6.131 1.00 79.17 1000 PHE B CA 1
ATOM 4512 C C . PHE B 1 358 ? 61.947 -20.335 4.633 1.00 79.26 1000 PHE B C 1
ATOM 4513 O O . PHE B 1 358 ? 61.805 -19.182 4.215 1.00 79.43 1000 PHE B O 1
ATOM 4521 N N . GLN B 1 359 ? 62.073 -21.383 3.815 1.00 81.99 1001 GLN B N 1
ATOM 4522 C CA . GLN B 1 359 ? 61.939 -21.209 2.373 1.00 79.48 1001 GLN B CA 1
ATOM 4523 C C . GLN B 1 359 ? 60.544 -20.712 2.022 1.00 80.85 1001 GLN B C 1
ATOM 4524 O O . GLN B 1 359 ? 60.391 -19.716 1.307 1.00 78.38 1001 GLN B O 1
ATOM 4526 N N . ARG B 1 360 ? 59.510 -21.391 2.532 1.00 80.43 1002 ARG B N 1
ATOM 4527 C CA . ARG B 1 360 ? 58.146 -20.986 2.217 1.00 78.40 1002 ARG B CA 1
ATOM 4528 C C . ARG B 1 360 ? 57.904 -19.532 2.596 1.00 81.36 1002 ARG B C 1
ATOM 4529 O O . ARG B 1 360 ? 57.310 -18.770 1.822 1.00 82.72 1002 ARG B O 1
ATOM 4531 N N . LEU B 1 361 ? 58.397 -19.115 3.763 1.00 78.83 1003 LEU B N 1
ATOM 4532 C CA . LEU B 1 361 ? 58.100 -17.772 4.251 1.00 78.30 1003 LEU B CA 1
ATOM 4533 C C . LEU B 1 361 ? 58.878 -16.706 3.475 1.00 80.81 1003 LEU B C 1
ATOM 4534 O O . LEU B 1 361 ? 58.333 -15.636 3.161 1.00 78.42 1003 LEU B O 1
ATOM 4539 N N . PHE B 1 362 ? 60.142 -16.991 3.120 1.00 80.05 1004 PHE B N 1
ATOM 4540 C CA . PHE B 1 362 ? 60.884 -16.086 2.256 1.00 82.07 1004 PHE B CA 1
ATOM 4541 C C . PHE B 1 362 ? 60.200 -15.952 0.899 1.00 88.45 1004 PHE B C 1
ATOM 4542 O O . PHE B 1 362 ? 60.086 -14.842 0.365 1.00 87.59 1004 PHE B O 1
ATOM 4550 N N . THR B 1 363 ? 59.764 -17.077 0.314 1.00 85.74 1005 THR B N 1
ATOM 4551 C CA . THR B 1 363 ? 59.052 -17.025 -0.959 1.00 86.07 1005 THR B CA 1
ATOM 4552 C C . THR B 1 363 ? 57.805 -16.156 -0.847 1.00 86.86 1005 THR B C 1
ATOM 4553 O O . THR B 1 363 ? 57.603 -15.245 -1.655 1.00 86.58 1005 THR B O 1
ATOM 4557 N N . GLU B 1 364 ? 56.964 -16.409 0.165 1.00 84.96 1006 GLU B N 1
ATOM 4558 C CA . GLU B 1 364 ? 55.727 -15.641 0.308 1.00 80.98 1006 GLU B CA 1
ATOM 4559 C C . GLU B 1 364 ? 56.008 -14.151 0.465 1.00 84.81 1006 GLU B C 1
ATOM 4560 O O . GLU B 1 364 ? 55.293 -13.312 -0.099 1.00 89.77 1006 GLU B O 1
ATOM 4562 N N . CYS B 1 365 ? 57.058 -13.800 1.212 1.00 86.88 1007 CYS B N 1
ATOM 4563 C CA . CYS B 1 365 ? 57.343 -12.389 1.458 1.00 86.37 1007 CYS B CA 1
ATOM 4564 C C . CYS B 1 365 ? 57.927 -11.705 0.225 1.00 88.94 1007 CYS B C 1
ATOM 4565 O O . CYS B 1 365 ? 57.533 -10.582 -0.106 1.00 88.18 1007 CYS B O 1
ATOM 4568 N N . GLN B 1 366 ? 58.881 -12.344 -0.458 1.00 91.51 1008 GLN B N 1
ATOM 4569 C CA . GLN B 1 366 ? 59.373 -11.772 -1.708 1.00 92.06 1008 GLN B CA 1
ATOM 4570 C C . GLN B 1 366 ? 58.284 -11.749 -2.772 1.00 91.21 1008 GLN B C 1
ATOM 4571 O O . GLN B 1 366 ? 58.352 -10.936 -3.701 1.00 92.74 1008 GLN B O 1
ATOM 4573 N N . GLU B 1 367 ? 57.273 -12.606 -2.642 1.00 88.26 1009 GLU B N 1
ATOM 4574 C CA . GLU B 1 367 ? 56.146 -12.632 -3.566 1.00 90.85 1009 GLU B CA 1
ATOM 4575 C C . GLU B 1 367 ? 55.286 -11.400 -3.352 1.00 93.63 1009 GLU B C 1
ATOM 4576 O O . GLU B 1 367 ? 55.225 -10.521 -4.222 1.00 97.62 1009 GLU B O 1
ATOM 4578 N N . GLN B 1 368 ? 54.623 -11.325 -2.192 1.00 92.70 1010 GLN B N 1
ATOM 4579 C CA . GLN B 1 368 ? 53.764 -10.177 -1.914 1.00 91.10 1010 GLN B CA 1
ATOM 4580 C C . GLN B 1 368 ? 54.528 -8.858 -2.015 1.00 89.14 1010 GLN B C 1
ATOM 4581 O O . GLN B 1 368 ? 53.951 -7.838 -2.409 1.00 89.75 1010 GLN B O 1
ATOM 4584 N N . LEU B 1 369 ? 55.824 -8.862 -1.695 1.00 87.96 1011 LEU B N 1
ATOM 4585 C CA . LEU B 1 369 ? 56.645 -7.669 -1.889 1.00 91.69 1011 LEU B CA 1
ATOM 4586 C C . LEU B 1 369 ? 56.760 -7.325 -3.371 1.00 96.04 1011 LEU B C 1
ATOM 4587 O O . LEU B 1 369 ? 56.419 -6.215 -3.794 1.00 93.92 1011 LEU B O 1
ATOM 4589 N N . ASP B 1 370 ? 57.230 -8.281 -4.182 1.00 97.49 1012 ASP B N 1
ATOM 4590 C CA . ASP B 1 370 ? 57.338 -8.058 -5.623 1.00 98.66 1012 ASP B CA 1
ATOM 4591 C C . ASP B 1 370 ? 55.998 -7.709 -6.265 1.00 103.67 1012 ASP B C 1
ATOM 4592 O O . ASP B 1 370 ? 55.980 -7.190 -7.389 1.00 104.67 1012 ASP B O 1
ATOM 4594 N N . ILE B 1 371 ? 54.880 -7.969 -5.579 1.00 100.65 1013 ILE B N 1
ATOM 4595 C CA . ILE B 1 371 ? 53.558 -7.597 -6.071 1.00 93.76 1013 ILE B CA 1
ATOM 4596 C C . ILE B 1 371 ? 53.359 -6.092 -5.926 1.00 101.69 1013 ILE B C 1
ATOM 4597 O O . ILE B 1 371 ? 52.291 -5.566 -6.258 1.00 100.86 1013 ILE B O 1
ATOM 4599 N N . LEU B 1 372 ? 54.387 -5.387 -5.433 1.00 105.83 1014 LEU B N 1
ATOM 4600 C CA . LEU B 1 372 ? 54.380 -3.930 -5.329 1.00 102.03 1014 LEU B CA 1
ATOM 4601 C C . LEU B 1 372 ? 54.747 -3.233 -6.636 1.00 107.64 1014 LEU B C 1
ATOM 4602 O O . LEU B 1 372 ? 54.936 -2.011 -6.632 1.00 110.41 1014 LEU B O 1
ATOM 4604 N N . ARG B 1 373 ? 54.877 -3.973 -7.743 1.00 109.34 1015 ARG B N 1
ATOM 4605 C CA . ARG B 1 373 ? 54.943 -3.325 -9.049 1.00 109.23 1015 ARG B CA 1
ATOM 4606 C C . ARG B 1 373 ? 53.638 -2.601 -9.358 1.00 111.04 1015 ARG B C 1
ATOM 4607 O O . ARG B 1 373 ? 53.644 -1.571 -10.047 1.00 113.60 1015 ARG B O 1
ATOM 4609 N N . ASP B 1 374 ? 52.521 -3.118 -8.848 1.00 107.18 1016 ASP B N 1
ATOM 4610 C CA . ASP B 1 374 ? 51.216 -2.476 -8.959 1.00 103.08 1016 ASP B CA 1
ATOM 4611 C C . ASP B 1 374 ? 51.230 -1.071 -8.368 1.00 101.52 1016 ASP B C 1
ATOM 4612 O O . ASP B 1 374 ? 51.344 -0.085 -9.093 1.00 97.36 1016 ASP B O 1
ATOM 4614 N N . LYS C 1 40 ? 35.297 24.599 48.863 1.00 74.37 682 LYS C N 1
ATOM 4615 C CA . LYS C 1 40 ? 35.999 25.752 48.312 1.00 79.53 682 LYS C CA 1
ATOM 4616 C C . LYS C 1 40 ? 35.023 26.746 47.635 1.00 81.39 682 LYS C C 1
ATOM 4617 O O . LYS C 1 40 ? 34.577 27.702 48.280 1.00 80.26 682 LYS C O 1
ATOM 4621 N N . LEU C 1 41 ? 34.694 26.529 46.351 1.00 78.40 683 LEU C N 1
ATOM 4622 C CA . LEU C 1 41 ? 33.734 27.371 45.640 1.00 70.30 683 LEU C CA 1
ATOM 4623 C C . LEU C 1 41 ? 32.297 26.987 46.012 1.00 71.77 683 LEU C C 1
ATOM 4624 O O . LEU C 1 41 ? 32.043 25.868 46.469 1.00 73.98 683 LEU C O 1
ATOM 4627 N N . PRO C 1 42 ? 31.335 27.900 45.834 1.00 70.58 684 PRO C N 1
ATOM 4628 C CA . PRO C 1 42 ? 29.944 27.602 46.233 1.00 71.48 684 PRO C CA 1
ATOM 4629 C C . PRO C 1 42 ? 29.177 26.733 45.235 1.00 71.00 684 PRO C C 1
ATOM 4630 O O . PRO C 1 42 ? 29.326 26.855 44.018 1.00 70.40 684 PRO C O 1
ATOM 4634 N N . ILE C 1 43 ? 28.328 25.861 45.774 1.00 68.12 685 ILE C N 1
ATOM 4635 C CA . ILE C 1 43 ? 27.402 25.031 44.997 1.00 69.37 685 ILE C CA 1
ATOM 4636 C C . ILE C 1 43 ? 26.028 25.700 44.941 1.00 73.08 685 ILE C C 1
ATOM 4637 O O . ILE C 1 43 ? 25.536 26.161 45.981 1.00 72.27 685 ILE C O 1
ATOM 4641 N N . PRO C 1 44 ? 25.359 25.767 43.784 1.00 69.82 686 PRO C N 1
ATOM 4642 C CA . PRO C 1 44 ? 23.991 26.308 43.775 1.00 73.01 686 PRO C CA 1
ATOM 4643 C C . PRO C 1 44 ? 23.040 25.382 44.525 1.00 73.35 686 PRO C C 1
ATOM 4644 O O . PRO C 1 44 ? 23.104 24.156 44.395 1.00 65.01 686 PRO C O 1
ATOM 4648 N N . SER C 1 45 ? 22.153 25.987 45.333 1.00 72.93 687 SER C N 1
ATOM 4649 C CA . SER C 1 45 ? 21.228 25.221 46.157 1.00 73.13 687 SER C CA 1
ATOM 4650 C C . SER C 1 45 ? 19.997 24.789 45.358 1.00 71.32 687 SER C C 1
ATOM 4651 O O . SER C 1 45 ? 19.564 25.491 44.437 1.00 68.38 687 SER C O 1
ATOM 4654 N N . PRO C 1 46 ? 19.409 23.645 45.706 1.00 71.65 688 PRO C N 1
ATOM 4655 C CA . PRO C 1 46 ? 18.222 23.179 44.982 1.00 65.97 688 PRO C CA 1
ATOM 4656 C C . PRO C 1 46 ? 17.118 24.219 45.009 1.00 75.68 688 PRO C C 1
ATOM 4657 O O . PRO C 1 46 ? 16.998 25.004 45.951 1.00 79.78 688 PRO C O 1
ATOM 4661 N N . GLN C 1 47 ? 16.322 24.232 43.940 1.00 73.58 689 GLN C N 1
ATOM 4662 C CA . GLN C 1 47 ? 15.175 25.116 43.823 1.00 68.92 689 GLN C CA 1
ATOM 4663 C C . GLN C 1 47 ? 14.003 24.323 43.266 1.00 73.60 689 GLN C C 1
ATOM 4664 O O . GLN C 1 47 ? 14.178 23.260 42.663 1.00 70.49 689 GLN C O 1
ATOM 4670 N N . ARG C 1 48 ? 12.793 24.846 43.481 1.00 69.10 690 ARG C N 1
ATOM 4671 C CA . ARG C 1 48 ? 11.634 24.250 42.828 1.00 66.97 690 ARG C CA 1
ATOM 4672 C C . ARG C 1 48 ? 11.617 24.606 41.347 1.00 68.35 690 ARG C C 1
ATOM 4673 O O . ARG C 1 48 ? 11.317 23.754 40.505 1.00 66.39 690 ARG C O 1
ATOM 4675 N N . ALA C 1 49 ? 11.980 25.847 41.012 1.00 66.71 691 ALA C N 1
ATOM 4676 C CA . ALA C 1 49 ? 11.992 26.332 39.638 1.00 61.33 691 ALA C CA 1
ATOM 4677 C C . ALA C 1 49 ? 12.924 27.531 39.542 1.00 65.35 691 ALA C C 1
ATOM 4678 O O . ALA C 1 49 ? 13.175 28.210 40.541 1.00 70.00 691 ALA C O 1
ATOM 4680 N N . PHE C 1 50 ? 13.437 27.786 38.337 1.00 59.88 692 PHE C N 1
ATOM 4681 C CA . PHE C 1 50 ? 14.149 29.038 38.102 1.00 51.64 692 PHE C CA 1
ATOM 4682 C C . PHE C 1 50 ? 14.239 29.305 36.609 1.00 58.94 692 PHE C C 1
ATOM 4683 O O . PHE C 1 50 ? 14.025 28.415 35.787 1.00 62.60 692 PHE C O 1
ATOM 4691 N N . THR C 1 51 ? 14.558 30.553 36.273 1.00 63.10 693 THR C N 1
ATOM 4692 C CA . THR C 1 51 ? 14.744 30.989 34.897 1.00 61.47 693 THR C CA 1
ATOM 4693 C C . THR C 1 51 ? 16.083 31.706 34.802 1.00 63.33 693 THR C C 1
ATOM 4694 O O . THR C 1 51 ? 16.539 32.308 35.771 1.00 64.92 693 THR C O 1
ATOM 4698 N N . LEU C 1 52 ? 16.725 31.621 33.641 1.00 61.46 694 LEU C N 1
ATOM 4699 C CA . LEU C 1 52 ? 18.003 32.279 33.433 1.00 58.50 694 LEU C CA 1
ATOM 4700 C C . LEU C 1 52 ? 18.134 32.640 31.963 1.00 66.24 694 LEU C C 1
ATOM 4701 O O . LEU C 1 52 ? 17.949 31.781 31.097 1.00 66.11 694 LEU C O 1
ATOM 4703 N N . GLN C 1 53 ? 18.430 33.910 31.682 1.00 68.94 695 GLN C N 1
ATOM 4704 C CA . GLN C 1 53 ? 18.813 34.304 30.334 1.00 68.53 695 GLN C CA 1
ATOM 4705 C C . GLN C 1 53 ? 20.234 33.823 30.095 1.00 70.39 695 GLN C C 1
ATOM 4706 O O . GLN C 1 53 ? 21.113 34.030 30.934 1.00 76.29 695 GLN C O 1
ATOM 4708 N N . VAL C 1 54 ? 20.456 33.143 28.977 1.00 74.17 696 VAL C N 1
ATOM 4709 C CA . VAL C 1 54 ? 21.715 32.432 28.787 1.00 80.41 696 VAL C CA 1
ATOM 4710 C C . VAL C 1 54 ? 22.513 33.099 27.676 1.00 87.47 696 VAL C C 1
ATOM 4711 O O . VAL C 1 54 ? 23.504 33.794 27.939 1.00 92.63 696 VAL C O 1
ATOM 4713 N N . SER C 1 55 ? 22.095 32.899 26.431 1.00 82.36 697 SER C N 1
ATOM 4714 C CA . SER C 1 55 ? 22.747 33.589 25.333 1.00 87.77 697 SER C CA 1
ATOM 4715 C C . SER C 1 55 ? 22.476 35.092 25.437 1.00 97.48 697 SER C C 1
ATOM 4716 O O . SER C 1 55 ? 21.832 35.584 26.372 1.00 89.74 697 SER C O 1
ATOM 4719 N N . SER C 1 56 ? 22.999 35.832 24.468 1.00 99.77 698 SER C N 1
ATOM 4720 C CA . SER C 1 56 ? 22.664 37.238 24.327 1.00 102.99 698 SER C CA 1
ATOM 4721 C C . SER C 1 56 ? 22.387 37.626 22.884 1.00 108.06 698 SER C C 1
ATOM 4722 O O . SER C 1 56 ? 22.023 38.782 22.640 1.00 107.90 698 SER C O 1
ATOM 4724 N N . ASP C 1 57 ? 22.543 36.698 21.918 1.00 105.87 699 ASP C N 1
ATOM 4725 C CA . ASP C 1 57 ? 22.299 37.059 20.520 1.00 107.14 699 ASP C CA 1
ATOM 4726 C C . ASP C 1 57 ? 20.819 37.353 20.291 1.00 108.74 699 ASP C C 1
ATOM 4727 O O . ASP C 1 57 ? 20.478 38.506 19.968 1.00 106.06 699 ASP C O 1
ATOM 4729 N N . PRO C 1 58 ? 19.881 36.398 20.471 1.00 109.59 700 PRO C N 1
ATOM 4730 C CA . PRO C 1 58 ? 18.521 36.834 20.795 1.00 103.47 700 PRO C CA 1
ATOM 4731 C C . PRO C 1 58 ? 18.311 36.703 22.291 1.00 101.21 700 PRO C C 1
ATOM 4732 O O . PRO C 1 58 ? 19.239 36.317 23.014 1.00 99.41 700 PRO C O 1
ATOM 4736 N N . SER C 1 59 ? 17.116 37.027 22.773 1.00 100.77 701 SER C N 1
ATOM 4737 C CA . SER C 1 59 ? 16.750 36.668 24.138 1.00 98.96 701 SER C CA 1
ATOM 4738 C C . SER C 1 59 ? 16.551 35.156 24.178 1.00 91.60 701 SER C C 1
ATOM 4739 O O . SER C 1 59 ? 15.528 34.636 23.724 1.00 86.63 701 SER C O 1
ATOM 4741 N N . MET C 1 60 ? 17.558 34.446 24.689 1.00 84.02 702 MET C N 1
ATOM 4742 C CA . MET C 1 60 ? 17.503 33.004 24.914 1.00 82.83 702 MET C CA 1
ATOM 4743 C C . MET C 1 60 ? 17.319 32.778 26.415 1.00 76.35 702 MET C C 1
ATOM 4744 O O . MET C 1 60 ? 18.253 32.956 27.201 1.00 74.96 702 MET C O 1
ATOM 4749 N N . TYR C 1 61 ? 16.102 32.417 26.809 1.00 76.71 703 TYR C N 1
ATOM 4750 C CA . TYR C 1 61 ? 15.760 32.114 28.189 1.00 74.06 703 TYR C CA 1
ATOM 4751 C C . TYR C 1 61 ? 15.763 30.604 28.412 1.00 72.10 703 TYR C C 1
ATOM 4752 O O . TYR C 1 61 ? 15.555 29.814 27.489 1.00 68.19 703 TYR C O 1
ATOM 4754 N N . ILE C 1 62 ? 16.007 30.213 29.657 1.00 69.68 704 ILE C N 1
ATOM 4755 C CA . ILE C 1 62 ? 15.997 28.823 30.083 1.00 60.17 704 ILE C CA 1
ATOM 4756 C C . ILE C 1 62 ? 15.140 28.736 31.330 1.00 63.74 704 ILE C C 1
ATOM 4757 O O . ILE C 1 62 ? 15.317 29.528 32.259 1.00 62.96 704 ILE C O 1
ATOM 4762 N N . GLU C 1 63 ? 14.215 27.781 31.353 1.00 61.22 705 GLU C N 1
ATOM 4763 C CA . GLU C 1 63 ? 13.363 27.557 32.507 1.00 61.00 705 GLU C CA 1
ATOM 4764 C C . GLU C 1 63 ? 13.554 26.135 33.021 1.00 59.05 705 GLU C C 1
ATOM 4765 O O . GLU C 1 63 ? 13.618 25.177 32.246 1.00 58.41 705 GLU C O 1
ATOM 4771 N N . VAL C 1 64 ? 13.637 26.006 34.335 1.00 54.00 706 VAL C N 1
ATOM 4772 C CA . VAL C 1 64 ? 13.851 24.737 35.000 1.00 52.84 706 VAL C CA 1
ATOM 4773 C C . VAL C 1 64 ? 12.730 24.554 36.008 1.00 56.36 706 VAL C C 1
ATOM 4774 O O . VAL C 1 64 ? 12.435 25.478 36.778 1.00 61.87 706 VAL C O 1
ATOM 4778 N N . GLU C 1 65 ? 12.091 23.384 35.980 1.00 54.35 707 GLU C N 1
ATOM 4779 C CA . GLU C 1 65 ? 11.115 22.985 36.997 1.00 57.67 707 GLU C CA 1
ATOM 4780 C C . GLU C 1 65 ? 11.540 21.637 37.550 1.00 56.68 707 GLU C C 1
ATOM 4781 O O . GLU C 1 65 ? 11.471 20.629 36.847 1.00 57.74 707 GLU C O 1
ATOM 4787 N N . ASN C 1 66 ? 11.936 21.591 38.807 1.00 55.96 708 ASN C N 1
ATOM 4788 C CA . ASN C 1 66 ? 12.448 20.344 39.339 1.00 60.47 708 ASN C CA 1
ATOM 4789 C C . ASN C 1 66 ? 11.337 19.477 39.921 1.00 55.97 708 ASN C C 1
ATOM 4790 O O . ASN C 1 66 ? 10.434 19.966 40.601 1.00 57.58 708 ASN C O 1
ATOM 4795 N N . GLU C 1 67 ? 11.412 18.181 39.617 1.00 62.02 709 GLU C N 1
ATOM 4796 C CA . GLU C 1 67 ? 10.531 17.146 40.158 1.00 64.39 709 GLU C CA 1
ATOM 4797 C C . GLU C 1 67 ? 9.052 17.541 40.047 1.00 63.92 709 GLU C C 1
ATOM 4798 O O . GLU C 1 67 ? 8.350 17.777 41.029 1.00 63.84 709 GLU C O 1
ATOM 4804 N N . VAL C 1 68 ? 8.601 17.590 38.797 1.00 56.07 710 VAL C N 1
ATOM 4805 C CA . VAL C 1 68 ? 7.232 17.975 38.501 1.00 63.63 710 VAL C CA 1
ATOM 4806 C C . VAL C 1 68 ? 6.305 16.767 38.480 1.00 63.39 710 VAL C C 1
ATOM 4807 O O . VAL C 1 68 ? 5.257 16.758 39.133 1.00 65.65 710 VAL C O 1
ATOM 4811 N N . THR C 1 69 ? 6.679 15.719 37.761 1.00 59.57 711 THR C N 1
ATOM 4812 C CA . THR C 1 69 ? 5.821 14.565 37.600 1.00 64.95 711 THR C CA 1
ATOM 4813 C C . THR C 1 69 ? 6.643 13.316 37.861 1.00 64.52 711 THR C C 1
ATOM 4814 O O . THR C 1 69 ? 7.860 13.375 38.061 1.00 63.06 711 THR C O 1
ATOM 4818 N N . VAL C 1 70 ? 5.966 12.175 37.883 1.00 63.31 712 VAL C N 1
ATOM 4819 C CA . VAL C 1 70 ? 6.621 10.900 38.109 1.00 66.11 712 VAL C CA 1
ATOM 4820 C C . VAL C 1 70 ? 6.122 9.930 37.048 1.00 71.44 712 VAL C C 1
ATOM 4821 O O . VAL C 1 70 ? 4.920 9.660 36.965 1.00 73.25 712 VAL C O 1
ATOM 4825 N N . VAL C 1 71 ? 7.039 9.438 36.219 1.00 71.66 713 VAL C N 1
ATOM 4826 C CA . VAL C 1 71 ? 6.770 8.363 35.273 1.00 73.14 713 VAL C CA 1
ATOM 4827 C C . VAL C 1 71 ? 7.491 7.120 35.777 1.00 76.22 713 VAL C C 1
ATOM 4828 O O . VAL C 1 71 ? 8.695 7.171 36.067 1.00 72.05 713 VAL C O 1
ATOM 4830 N N . GLY C 1 72 ? 6.762 6.004 35.865 1.00 81.06 714 GLY C N 1
ATOM 4831 C CA . GLY C 1 72 ? 7.287 4.851 36.582 1.00 75.59 714 GLY C CA 1
ATOM 4832 C C . GLY C 1 72 ? 7.459 5.232 38.040 1.00 79.29 714 GLY C C 1
ATOM 4833 O O . GLY C 1 72 ? 6.554 5.792 38.671 1.00 88.83 714 GLY C O 1
ATOM 4834 N N . GLY C 1 73 ? 8.631 4.946 38.591 1.00 74.85 715 GLY C N 1
ATOM 4835 C CA . GLY C 1 73 ? 9.011 5.477 39.882 1.00 74.04 715 GLY C CA 1
ATOM 4836 C C . GLY C 1 73 ? 9.943 6.658 39.773 1.00 71.28 715 GLY C C 1
ATOM 4837 O O . GLY C 1 73 ? 10.494 7.096 40.792 1.00 71.13 715 GLY C O 1
ATOM 4838 N N . VAL C 1 74 ? 10.118 7.197 38.569 1.00 71.43 716 VAL C N 1
ATOM 4839 C CA . VAL C 1 74 ? 11.151 8.176 38.256 1.00 65.64 716 VAL C CA 1
ATOM 4840 C C . VAL C 1 74 ? 10.533 9.568 38.316 1.00 63.74 716 VAL C C 1
ATOM 4841 O O . VAL C 1 74 ? 9.596 9.874 37.567 1.00 64.39 716 VAL C O 1
ATOM 4845 N N . LYS C 1 75 ? 11.044 10.401 39.219 1.00 63.95 717 LYS C N 1
ATOM 4846 C CA . LYS C 1 75 ? 10.709 11.819 39.225 1.00 60.09 717 LYS C CA 1
ATOM 4847 C C . LYS C 1 75 ? 11.403 12.518 38.064 1.00 59.48 717 LYS C C 1
ATOM 4848 O O . LYS C 1 75 ? 12.553 12.209 37.735 1.00 57.33 717 LYS C O 1
ATOM 4853 N N . LEU C 1 76 ? 10.701 13.459 37.431 1.00 55.16 718 LEU C N 1
ATOM 4854 C CA . LEU C 1 76 ? 11.218 14.158 36.261 1.00 45.61 718 LEU C CA 1
ATOM 4855 C C . LEU C 1 76 ? 11.357 15.635 36.559 1.00 52.81 718 LEU C C 1
ATOM 4856 O O . LEU C 1 76 ? 10.536 16.216 37.264 1.00 53.46 718 LEU C O 1
ATOM 4861 N N . SER C 1 77 ? 12.399 16.237 35.997 1.00 49.95 719 SER C N 1
ATOM 4862 C CA . SER C 1 77 ? 12.566 17.671 36.026 1.00 49.48 719 SER C CA 1
ATOM 4863 C C . SER C 1 77 ? 12.585 18.179 34.593 1.00 46.95 719 SER C C 1
ATOM 4864 O O . SER C 1 77 ? 13.133 17.531 33.703 1.00 44.35 719 SER C O 1
ATOM 4867 N N . ARG C 1 78 ? 11.963 19.329 34.374 1.00 48.06 720 ARG C N 1
ATOM 4868 C CA . ARG C 1 78 ? 11.782 19.884 33.048 1.00 46.95 720 ARG C CA 1
ATOM 4869 C C . ARG C 1 78 ? 12.842 20.930 32.753 1.00 49.32 720 ARG C C 1
ATOM 4870 O O . ARG C 1 78 ? 13.166 21.782 33.598 1.00 48.77 720 ARG C O 1
ATOM 4878 N N . LEU C 1 79 ? 13.371 20.840 31.538 1.00 43.77 721 LEU C N 1
ATOM 4879 C CA . LEU C 1 79 ? 14.271 21.816 30.959 1.00 44.82 721 LEU C CA 1
ATOM 4880 C C . LEU C 1 79 ? 13.565 22.431 29.764 1.00 50.74 721 LEU C C 1
ATOM 4881 O O . LEU C 1 79 ? 13.163 21.707 28.848 1.00 46.93 721 LEU C O 1
ATOM 4886 N N . LYS C 1 80 ? 13.418 23.761 29.772 1.00 52.88 722 LYS C N 1
ATOM 4887 C CA . LYS C 1 80 ? 12.760 24.495 28.704 1.00 52.44 722 LYS C CA 1
ATOM 4888 C C . LYS C 1 80 ? 13.691 25.572 28.193 1.00 53.78 722 LYS C C 1
ATOM 4889 O O . LYS C 1 80 ? 14.403 26.206 28.973 1.00 56.63 722 LYS C O 1
ATOM 4895 N N . CYS C 1 81 ? 13.661 25.798 26.888 1.00 56.70 723 CYS C N 1
ATOM 4896 C CA . CYS C 1 81 ? 14.538 26.772 26.261 1.00 59.54 723 CYS C CA 1
ATOM 4897 C C . CYS C 1 81 ? 13.741 27.572 25.247 1.00 60.97 723 CYS C C 1
ATOM 4898 O O . CYS C 1 81 ? 13.060 27.005 24.386 1.00 59.40 723 CYS C O 1
ATOM 4901 N N . ASN C 1 82 ? 13.813 28.892 25.385 1.00 72.59 724 ASN C N 1
ATOM 4902 C CA . ASN C 1 82 ? 13.179 29.847 24.487 1.00 69.85 724 ASN C CA 1
ATOM 4903 C C . ASN C 1 82 ? 14.278 30.633 23.790 1.00 71.61 724 ASN C C 1
ATOM 4904 O O . ASN C 1 82 ? 15.185 31.145 24.448 1.00 73.65 724 ASN C O 1
ATOM 4909 N N . ARG C 1 83 ? 14.230 30.682 22.463 1.00 74.31 725 ARG C N 1
ATOM 4910 C CA . ARG C 1 83 ? 15.220 31.429 21.690 1.00 81.30 725 ARG C CA 1
ATOM 4911 C C . ARG C 1 83 ? 14.504 32.003 20.482 1.00 85.52 725 ARG C C 1
ATOM 4912 O O . ARG C 1 83 ? 13.888 31.248 19.723 1.00 84.22 725 ARG C O 1
ATOM 4914 N N . GLU C 1 84 ? 14.575 33.327 20.313 1.00 92.55 726 GLU C N 1
ATOM 4915 C CA . GLU C 1 84 ? 13.748 34.037 19.331 1.00 86.71 726 GLU C CA 1
ATOM 4916 C C . GLU C 1 84 ? 12.312 33.563 19.561 1.00 79.72 726 GLU C C 1
ATOM 4917 O O . GLU C 1 84 ? 11.833 33.630 20.702 1.00 81.93 726 GLU C O 1
ATOM 4919 N N . GLY C 1 85 ? 11.624 33.032 18.556 1.00 77.50 727 GLY C N 1
ATOM 4920 C CA . GLY C 1 85 ? 10.259 32.592 18.769 1.00 80.48 727 GLY C CA 1
ATOM 4921 C C . GLY C 1 85 ? 10.071 31.147 19.174 1.00 83.84 727 GLY C C 1
ATOM 4922 O O . GLY C 1 85 ? 8.935 30.734 19.425 1.00 77.99 727 GLY C O 1
ATOM 4923 N N . LYS C 1 86 ? 11.154 30.376 19.283 1.00 85.63 728 LYS C N 1
ATOM 4924 C CA . LYS C 1 86 ? 11.110 28.917 19.325 1.00 81.33 728 LYS C CA 1
ATOM 4925 C C . LYS C 1 86 ? 11.335 28.391 20.742 1.00 76.20 728 LYS C C 1
ATOM 4926 O O . LYS C 1 86 ? 12.294 28.790 21.413 1.00 76.04 728 LYS C O 1
ATOM 4929 N N . GLU C 1 87 ? 10.466 27.482 21.184 1.00 70.57 729 GLU C N 1
ATOM 4930 C CA . GLU C 1 87 ? 10.565 26.844 22.493 1.00 68.89 729 GLU C CA 1
ATOM 4931 C C . GLU C 1 87 ? 10.720 25.334 22.324 1.00 64.13 729 GLU C C 1
ATOM 4932 O O . GLU C 1 87 ? 9.906 24.698 21.647 1.00 58.52 729 GLU C O 1
ATOM 4938 N N . TRP C 1 88 ? 11.755 24.761 22.951 1.00 61.63 730 TRP C N 1
ATOM 4939 C CA . TRP C 1 88 ? 11.871 23.315 23.116 1.00 56.16 730 TRP C CA 1
ATOM 4940 C C . TRP C 1 88 ? 11.947 22.949 24.593 1.00 55.72 730 TRP C C 1
ATOM 4941 O O . TRP C 1 88 ? 12.240 23.791 25.446 1.00 56.20 730 TRP C O 1
ATOM 4952 N N . GLU C 1 89 ? 11.703 21.670 24.889 1.00 50.32 731 GLU C N 1
ATOM 4953 C CA . GLU C 1 89 ? 11.784 21.187 26.260 1.00 48.80 731 GLU C CA 1
ATOM 4954 C C . GLU C 1 89 ? 12.207 19.718 26.286 1.00 49.85 731 GLU C C 1
ATOM 4955 O O . GLU C 1 89 ? 12.179 19.012 25.275 1.00 45.74 731 GLU C O 1
ATOM 4961 N N . THR C 1 90 ? 12.633 19.279 27.465 1.00 40.38 732 THR C N 1
ATOM 4962 C CA . THR C 1 90 ? 12.967 17.890 27.686 1.00 41.77 732 THR C CA 1
ATOM 4963 C C . THR C 1 90 ? 12.855 17.616 29.180 1.00 45.24 732 THR C C 1
ATOM 4964 O O . THR C 1 90 ? 12.605 18.519 29.988 1.00 42.28 732 THR C O 1
ATOM 4968 N N . VAL C 1 91 ? 13.051 16.358 29.543 1.00 39.85 733 VAL C N 1
ATOM 4969 C CA . VAL C 1 91 ? 13.021 15.960 30.938 1.00 40.70 733 VAL C CA 1
ATOM 4970 C C . VAL C 1 91 ? 14.373 15.366 31.312 1.00 44.40 733 VAL C C 1
ATOM 4971 O O . VAL C 1 91 ? 15.140 14.892 30.465 1.00 45.26 733 VAL C O 1
ATOM 4975 N N . LEU C 1 92 ? 14.656 15.421 32.604 1.00 44.80 734 LEU C N 1
ATOM 4976 C CA . LEU C 1 92 ? 15.827 14.848 33.237 1.00 42.17 734 LEU C CA 1
ATOM 4977 C C . LEU C 1 92 ? 15.355 14.063 34.441 1.00 43.21 734 LEU C C 1
ATOM 4978 O O . LEU C 1 92 ? 14.270 14.299 34.967 1.00 46.62 734 LEU C O 1
ATOM 4983 N N . THR C 1 93 ? 16.166 13.111 34.874 1.00 50.71 735 THR C N 1
ATOM 4984 C CA . THR C 1 93 ? 15.752 12.257 35.975 1.00 53.98 735 THR C CA 1
ATOM 4985 C C . THR C 1 93 ? 16.405 12.649 37.294 1.00 50.08 735 THR C C 1
ATOM 4986 O O . THR C 1 93 ? 16.320 11.885 38.256 1.00 53.85 735 THR C O 1
ATOM 4990 N N . SER C 1 94 ? 17.038 13.820 37.368 1.00 47.30 736 SER C N 1
ATOM 4991 C CA . SER C 1 94 ? 17.487 14.353 38.647 1.00 53.10 736 SER C CA 1
ATOM 4992 C C . SER C 1 94 ? 17.418 15.875 38.590 1.00 50.72 736 SER C C 1
ATOM 4993 O O . SER C 1 94 ? 17.265 16.472 37.522 1.00 49.12 736 SER C O 1
ATOM 4996 N N . ARG C 1 95 ? 17.495 16.498 39.763 1.00 52.81 737 ARG C N 1
ATOM 4997 C CA . ARG C 1 95 ? 17.154 17.914 39.879 1.00 57.79 737 ARG C CA 1
ATOM 4998 C C . ARG C 1 95 ? 18.260 18.798 39.319 1.00 52.67 737 ARG C C 1
ATOM 4999 O O . ARG C 1 95 ? 19.446 18.591 39.605 1.00 60.15 737 ARG C O 1
ATOM 5007 N N . ILE C 1 96 ? 17.867 19.763 38.495 1.00 50.30 738 ILE C N 1
ATOM 5008 C CA . ILE C 1 96 ? 18.812 20.662 37.837 1.00 53.11 738 ILE C CA 1
ATOM 5009 C C . ILE C 1 96 ? 19.242 21.754 38.811 1.00 54.20 738 ILE C C 1
ATOM 5010 O O . ILE C 1 96 ? 18.401 22.476 39.353 1.00 57.50 738 ILE C O 1
ATOM 5015 N N . LEU C 1 97 ? 20.555 21.861 39.044 1.00 52.75 739 LEU C N 1
ATOM 5016 C CA . LEU C 1 97 ? 21.108 22.845 39.969 1.00 51.98 739 LEU C CA 1
ATOM 5017 C C . LEU C 1 97 ? 21.451 24.160 39.280 1.00 57.97 739 LEU C C 1
ATOM 5018 O O . LEU C 1 97 ? 21.170 25.237 39.824 1.00 59.25 739 LEU C O 1
ATOM 5023 N N . THR C 1 98 ? 22.033 24.113 38.085 1.00 54.69 740 THR C N 1
ATOM 5024 C CA . THR C 1 98 ? 22.241 25.355 37.350 1.00 51.29 740 THR C CA 1
ATOM 5025 C C . THR C 1 98 ? 22.273 25.044 35.858 1.00 50.74 740 THR C C 1
ATOM 5026 O O . THR C 1 98 ? 22.391 23.890 35.450 1.00 52.75 740 THR C O 1
ATOM 5030 N N . ALA C 1 99 ? 22.173 26.084 35.037 1.00 51.78 741 ALA C N 1
ATOM 5031 C CA . ALA C 1 99 ? 22.192 25.901 33.595 1.00 51.27 741 ALA C CA 1
ATOM 5032 C C . ALA C 1 99 ? 23.062 26.967 32.956 1.00 51.44 741 ALA C C 1
ATOM 5033 O O . ALA C 1 99 ? 23.424 27.967 33.574 1.00 52.18 741 ALA C O 1
ATOM 5035 N N . ALA C 1 100 ? 23.396 26.731 31.698 1.00 52.99 742 ALA C N 1
ATOM 5036 C CA . ALA C 1 100 ? 24.125 27.699 30.898 1.00 49.95 742 ALA C CA 1
ATOM 5037 C C . ALA C 1 100 ? 23.889 27.325 29.445 1.00 56.81 742 ALA C C 1
ATOM 5038 O O . ALA C 1 100 ? 23.401 26.232 29.141 1.00 51.70 742 ALA C O 1
ATOM 5040 N N . GLY C 1 101 ? 24.232 28.232 28.544 1.00 52.27 743 GLY C N 1
ATOM 5041 C CA . GLY C 1 101 ? 24.001 27.908 27.151 1.00 58.95 743 GLY C CA 1
ATOM 5042 C C . GLY C 1 101 ? 24.503 28.984 26.218 1.00 60.51 743 GLY C C 1
ATOM 5043 O O . GLY C 1 101 ? 24.951 30.057 26.637 1.00 61.93 743 GLY C O 1
ATOM 5044 N N . SER C 1 102 ? 24.399 28.672 24.931 1.00 56.23 744 SER C N 1
ATOM 5045 C CA . SER C 1 102 ? 24.884 29.532 23.871 1.00 59.06 744 SER C CA 1
ATOM 5046 C C . SER C 1 102 ? 23.971 29.378 22.660 1.00 60.85 744 SER C C 1
ATOM 5047 O O . SER C 1 102 ? 22.978 28.645 22.688 1.00 56.40 744 SER C O 1
ATOM 5050 N N . CYS C 1 103 ? 24.347 30.046 21.571 1.00 64.08 745 CYS C N 1
ATOM 5051 C CA . CYS C 1 103 ? 23.654 29.880 20.296 1.00 66.17 745 CYS C CA 1
ATOM 5052 C C . CYS C 1 103 ? 23.703 28.444 19.788 1.00 66.10 745 CYS C C 1
ATOM 5053 O O . CYS C 1 103 ? 22.974 28.108 18.849 1.00 70.99 745 CYS C O 1
ATOM 5056 N N . ASP C 1 104 ? 24.562 27.600 20.365 1.00 59.01 746 ASP C N 1
ATOM 5057 C CA . ASP C 1 104 ? 24.785 26.238 19.900 1.00 55.06 746 ASP C CA 1
ATOM 5058 C C . ASP C 1 104 ? 24.304 25.172 20.861 1.00 54.37 746 ASP C C 1
ATOM 5059 O O . ASP C 1 104 ? 23.808 24.138 20.419 1.00 57.45 746 ASP C O 1
ATOM 5064 N N . VAL C 1 105 ? 24.482 25.356 22.168 1.00 53.89 747 VAL C N 1
ATOM 5065 C CA . VAL C 1 105 ? 24.186 24.294 23.118 1.00 53.17 747 VAL C CA 1
ATOM 5066 C C . VAL C 1 105 ? 23.546 24.890 24.353 1.00 49.76 747 VAL C C 1
ATOM 5067 O O . VAL C 1 105 ? 23.708 26.068 24.665 1.00 57.50 747 VAL C O 1
ATOM 5071 N N . VAL C 1 106 ? 22.822 24.041 25.061 1.00 50.18 748 VAL C N 1
ATOM 5072 C CA . VAL C 1 106 ? 22.375 24.298 26.418 1.00 47.70 748 VAL C CA 1
ATOM 5073 C C . VAL C 1 106 ? 22.899 23.161 27.272 1.00 46.67 748 VAL C C 1
ATOM 5074 O O . VAL C 1 106 ? 22.859 22.003 26.864 1.00 49.12 748 VAL C O 1
ATOM 5078 N N . CYS C 1 107 ? 23.430 23.477 28.430 1.00 50.73 749 CYS C N 1
ATOM 5079 C CA . CYS C 1 107 ? 23.893 22.421 29.302 1.00 49.21 749 CYS C CA 1
ATOM 5080 C C . CYS C 1 107 ? 23.418 22.732 30.703 1.00 49.72 749 CYS C C 1
ATOM 5081 O O . CYS C 1 107 ? 23.176 23.888 31.056 1.00 51.32 749 CYS C O 1
ATOM 5084 N N . VAL C 1 108 ? 23.264 21.676 31.485 1.00 48.65 750 VAL C N 1
ATOM 5085 C CA . VAL C 1 108 ? 22.714 21.769 32.823 1.00 46.04 750 VAL C CA 1
ATOM 5086 C C . VAL C 1 108 ? 23.569 20.913 33.738 1.00 49.01 750 VAL C C 1
ATOM 5087 O O . VAL C 1 108 ? 24.051 19.840 33.347 1.00 49.58 750 VAL C O 1
ATOM 5091 N N . ALA C 1 109 ? 23.779 21.410 34.947 1.00 49.99 751 ALA C N 1
ATOM 5092 C CA . ALA C 1 109 ? 24.409 20.652 36.012 1.00 49.95 751 ALA C CA 1
ATOM 5093 C C . ALA C 1 109 ? 23.333 20.276 37.014 1.00 50.74 751 ALA C C 1
ATOM 5094 O O . ALA C 1 109 ? 22.562 21.139 37.469 1.00 52.98 751 ALA C O 1
ATOM 5096 N N . CYS C 1 110 ? 23.277 18.988 37.325 1.00 49.10 752 CYS C N 1
ATOM 5097 C CA . CYS C 1 110 ? 22.292 18.386 38.198 1.00 53.40 752 CYS C CA 1
ATOM 5098 C C . CYS C 1 110 ? 22.972 17.797 39.426 1.00 54.09 752 CYS C C 1
ATOM 5099 O O . CYS C 1 110 ? 24.175 17.520 39.428 1.00 50.91 752 CYS C O 1
ATOM 5102 N N . GLU C 1 111 ? 22.146 17.568 40.448 1.00 62.78 753 GLU C N 1
ATOM 5103 C CA . GLU C 1 111 ? 22.490 16.804 41.639 1.00 63.78 753 GLU C CA 1
ATOM 5104 C C . GLU C 1 111 ? 23.065 15.449 41.275 1.00 61.85 753 GLU C C 1
ATOM 5105 O O . GLU C 1 111 ? 22.784 14.925 40.189 1.00 60.99 753 GLU C O 1
ATOM 5111 N N . LYS C 1 112 ? 23.845 14.877 42.196 1.00 54.34 754 LYS C N 1
ATOM 5112 C CA . LYS C 1 112 ? 24.684 13.707 41.956 1.00 59.29 754 LYS C CA 1
ATOM 5113 C C . LYS C 1 112 ? 25.812 14.008 40.976 1.00 64.20 754 LYS C C 1
ATOM 5114 O O . LYS C 1 112 ? 26.308 13.082 40.304 1.00 62.38 754 LYS C O 1
ATOM 5118 N N . ARG C 1 113 ? 26.198 15.296 40.863 1.00 58.83 755 ARG C N 1
ATOM 5119 C CA . ARG C 1 113 ? 27.398 15.729 40.142 1.00 52.24 755 ARG C CA 1
ATOM 5120 C C . ARG C 1 113 ? 27.306 15.446 38.644 1.00 56.81 755 ARG C C 1
ATOM 5121 O O . ARG C 1 113 ? 28.318 15.122 38.011 1.00 53.98 755 ARG C O 1
ATOM 5129 N N . MET C 1 114 ? 26.099 15.545 38.065 1.00 55.74 756 MET C N 1
ATOM 5130 C CA . MET C 1 114 ? 25.919 15.158 36.667 1.00 49.47 756 MET C CA 1
ATOM 5131 C C . MET C 1 114 ? 25.870 16.398 35.781 1.00 50.71 756 MET C C 1
ATOM 5132 O O . MET C 1 114 ? 25.391 17.448 36.197 1.00 55.57 756 MET C O 1
ATOM 5137 N N . LEU C 1 115 ? 26.358 16.267 34.549 1.00 43.52 757 LEU C N 1
ATOM 5138 C CA . LEU C 1 115 ? 26.364 17.362 33.587 1.00 42.61 757 LEU C CA 1
ATOM 5139 C C . LEU C 1 115 ? 25.794 16.868 32.262 1.00 41.56 757 LEU C C 1
ATOM 5140 O O . LEU C 1 115 ? 26.319 15.923 31.676 1.00 38.70 757 LEU C O 1
ATOM 5145 N N . SER C 1 116 ? 24.728 17.507 31.777 1.00 45.14 758 SER C N 1
ATOM 5146 C CA . SER C 1 116 ? 24.120 17.082 30.520 1.00 43.02 758 SER C CA 1
ATOM 5147 C C . SER C 1 116 ? 24.171 18.225 29.517 1.00 41.32 758 SER C C 1
ATOM 5148 O O . SER C 1 116 ? 24.129 19.401 29.888 1.00 45.03 758 SER C O 1
ATOM 5151 N N . VAL C 1 117 ? 24.287 17.863 28.240 1.00 46.20 759 VAL C N 1
ATOM 5152 C CA . VAL C 1 117 ? 24.425 18.820 27.147 1.00 45.54 759 VAL C CA 1
ATOM 5153 C C . VAL C 1 117 ? 23.384 18.506 26.077 1.00 45.19 759 VAL C C 1
ATOM 5154 O O . VAL C 1 117 ? 23.227 17.349 25.671 1.00 44.93 759 VAL C O 1
ATOM 5158 N N . PHE C 1 118 ? 22.704 19.551 25.601 1.00 45.65 760 PHE C N 1
ATOM 5159 C CA . PHE C 1 118 ? 21.603 19.481 24.654 1.00 43.53 760 PHE C CA 1
ATOM 5160 C C . PHE C 1 118 ? 21.850 20.455 23.507 1.00 49.01 760 PHE C C 1
ATOM 5161 O O . PHE C 1 118 ? 22.471 21.510 23.683 1.00 48.30 760 PHE C O 1
ATOM 5169 N N . SER C 1 119 ? 21.365 20.081 22.325 1.00 51.88 761 SER C N 1
ATOM 5170 C CA . SER C 1 119 ? 21.431 20.938 21.145 1.00 54.03 761 SER C CA 1
ATOM 5171 C C . SER C 1 119 ? 20.487 22.125 21.308 1.00 52.35 761 SER C C 1
ATOM 5172 O O . SER C 1 119 ? 19.758 22.245 22.298 1.00 50.99 761 SER C O 1
ATOM 5175 N N . THR C 1 120 ? 20.464 23.002 20.301 1.00 59.29 762 THR C N 1
ATOM 5176 C CA . THR C 1 120 ? 19.510 24.108 20.336 1.00 58.73 762 THR C CA 1
ATOM 5177 C C . THR C 1 120 ? 18.088 23.685 20.005 1.00 60.29 762 THR C C 1
ATOM 5178 O O . THR C 1 120 ? 17.193 24.533 20.071 1.00 57.93 762 THR C O 1
ATOM 5182 N N . CYS C 1 121 ? 17.861 22.410 19.658 1.00 56.88 763 CYS C N 1
ATOM 5183 C CA . CYS C 1 121 ? 16.524 21.851 19.496 1.00 51.26 763 CYS C CA 1
ATOM 5184 C C . CYS C 1 121 ? 16.086 20.999 20.679 1.00 52.11 763 CYS C C 1
ATOM 5185 O O . CYS C 1 121 ? 15.022 20.372 20.614 1.00 53.24 763 CYS C O 1
ATOM 5188 N N . GLY C 1 122 ? 16.875 20.945 21.746 1.00 50.76 764 GLY C N 1
ATOM 5189 C CA . GLY C 1 122 ? 16.546 20.093 22.880 1.00 52.50 764 GLY C CA 1
ATOM 5190 C C . GLY C 1 122 ? 17.024 18.658 22.819 1.00 46.07 764 GLY C C 1
ATOM 5191 O O . GLY C 1 122 ? 16.614 17.845 23.664 1.00 48.85 764 GLY C O 1
ATOM 5192 N N . ARG C 1 123 ? 17.868 18.316 21.859 1.00 42.51 765 ARG C N 1
ATOM 5193 C CA . ARG C 1 123 ? 18.338 16.945 21.698 1.00 48.32 765 ARG C CA 1
ATOM 5194 C C . ARG C 1 123 ? 19.575 16.725 22.565 1.00 46.47 765 ARG C C 1
ATOM 5195 O O . ARG C 1 123 ? 20.537 17.495 22.481 1.00 43.35 765 ARG C O 1
ATOM 5203 N N . ARG C 1 124 ? 19.540 15.689 23.413 1.00 46.12 766 ARG C N 1
ATOM 5204 C CA . ARG C 1 124 ? 20.720 15.338 24.194 1.00 42.20 766 ARG C CA 1
ATOM 5205 C C . ARG C 1 124 ? 21.876 14.992 23.262 1.00 43.14 766 ARG C C 1
ATOM 5206 O O . ARG C 1 124 ? 21.744 14.136 22.387 1.00 42.86 766 ARG C O 1
ATOM 5214 N N . LEU C 1 125 ? 23.001 15.684 23.429 1.00 42.66 767 LEU C N 1
ATOM 5215 C CA . LEU C 1 125 ? 24.154 15.468 22.567 1.00 46.03 767 LEU C CA 1
ATOM 5216 C C . LEU C 1 125 ? 25.118 14.440 23.122 1.00 45.78 767 LEU C C 1
ATOM 5217 O O . LEU C 1 125 ? 25.794 13.756 22.347 1.00 48.58 767 LEU C O 1
ATOM 5222 N N . LEU C 1 126 ? 25.206 14.319 24.443 1.00 40.69 768 LEU C N 1
ATOM 5223 C CA . LEU C 1 126 ? 26.173 13.432 25.058 1.00 42.91 768 LEU C CA 1
ATOM 5224 C C . LEU C 1 126 ? 25.550 12.756 26.264 1.00 40.54 768 LEU C C 1
ATOM 5225 O O . LEU C 1 126 ? 24.688 13.324 26.938 1.00 45.67 768 LEU C O 1
ATOM 5230 N N . SER C 1 127 ? 26.018 11.562 26.546 1.00 37.32 769 SER C N 1
ATOM 5231 C CA . SER C 1 127 ? 25.725 10.914 27.811 1.00 37.18 769 SER C CA 1
ATOM 5232 C C . SER C 1 127 ? 26.033 11.835 28.980 1.00 41.86 769 SER C C 1
ATOM 5233 O O . SER C 1 127 ? 26.980 12.632 28.923 1.00 42.40 769 SER C O 1
ATOM 5236 N N . PRO C 1 128 ? 25.268 11.738 30.061 1.00 46.01 770 PRO C N 1
ATOM 5237 C CA . PRO C 1 128 ? 25.561 12.544 31.249 1.00 39.78 770 PRO C CA 1
ATOM 5238 C C . PRO C 1 128 ? 26.989 12.328 31.735 1.00 47.45 770 PRO C C 1
ATOM 5239 O O . PRO C 1 128 ? 27.476 11.192 31.823 1.00 45.56 770 PRO C O 1
ATOM 5243 N N . ILE C 1 129 ? 27.647 13.439 32.066 1.00 45.11 771 ILE C N 1
ATOM 5244 C CA . ILE C 1 129 ? 29.045 13.461 32.469 1.00 43.98 771 ILE C CA 1
ATOM 5245 C C . ILE C 1 129 ? 29.132 13.558 33.991 1.00 49.31 771 ILE C C 1
ATOM 5246 O O . ILE C 1 129 ? 28.528 14.448 34.607 1.00 43.59 771 ILE C O 1
ATOM 5251 N N . LEU C 1 130 ? 29.910 12.666 34.599 1.00 47.17 772 LEU C N 1
ATOM 5252 C CA . LEU C 1 130 ? 30.083 12.673 36.047 1.00 51.03 772 LEU C CA 1
ATOM 5253 C C . LEU C 1 130 ? 31.217 13.621 36.391 1.00 52.12 772 LEU C C 1
ATOM 5254 O O . LEU C 1 130 ? 32.371 13.357 36.058 1.00 57.19 772 LEU C O 1
ATOM 5259 N N . LEU C 1 131 ? 30.880 14.737 37.029 1.00 59.61 773 LEU C N 1
ATOM 5260 C CA . LEU C 1 131 ? 31.885 15.668 37.516 1.00 55.66 773 LEU C CA 1
ATOM 5261 C C . LEU C 1 131 ? 32.538 15.108 38.774 1.00 56.30 773 LEU C C 1
ATOM 5262 O O . LEU C 1 131 ? 31.850 14.551 39.630 1.00 53.67 773 LEU C O 1
ATOM 5267 N N . PRO C 1 132 ? 33.853 15.287 38.943 1.00 65.21 774 PRO C N 1
ATOM 5268 C CA . PRO C 1 132 ? 34.524 14.741 40.138 1.00 61.47 774 PRO C CA 1
ATOM 5269 C C . PRO C 1 132 ? 34.143 15.453 41.426 1.00 60.29 774 PRO C C 1
ATOM 5270 O O . PRO C 1 132 ? 34.515 14.994 42.511 1.00 62.89 774 PRO C O 1
ATOM 5274 N N . SER C 1 133 ? 33.376 16.532 41.336 1.00 58.98 775 SER C N 1
ATOM 5275 C CA . SER C 1 133 ? 32.987 17.335 42.481 1.00 58.53 775 SER C CA 1
ATOM 5276 C C . SER C 1 133 ? 31.724 18.076 42.086 1.00 58.04 775 SER C C 1
ATOM 5277 O O . SER C 1 133 ? 31.512 18.314 40.896 1.00 56.14 775 SER C O 1
ATOM 5280 N N . PRO C 1 134 ? 30.855 18.418 43.035 1.00 59.50 776 PRO C N 1
ATOM 5281 C CA . PRO C 1 134 ? 29.630 19.145 42.675 1.00 55.34 776 PRO C CA 1
ATOM 5282 C C . PRO C 1 134 ? 29.946 20.431 41.925 1.00 57.04 776 PRO C C 1
ATOM 5283 O O . PRO C 1 134 ? 30.949 21.101 42.181 1.00 61.11 776 PRO C O 1
ATOM 5287 N N . ILE C 1 135 ? 29.069 20.764 40.979 1.00 52.49 777 ILE C N 1
ATOM 5288 C CA . ILE C 1 135 ? 29.250 21.964 40.179 1.00 53.74 777 ILE C CA 1
ATOM 5289 C C . ILE C 1 135 ? 29.269 23.203 41.070 1.00 61.66 777 ILE C C 1
ATOM 5290 O O . ILE C 1 135 ? 28.667 23.248 42.151 1.00 62.36 777 ILE C O 1
ATOM 5295 N N . SER C 1 136 ? 29.973 24.220 40.600 1.00 57.38 778 SER C N 1
ATOM 5296 C CA . SER C 1 136 ? 29.853 25.567 41.117 1.00 58.08 778 SER C CA 1
ATOM 5297 C C . SER C 1 136 ? 29.237 26.489 40.073 1.00 56.26 778 SER C C 1
ATOM 5298 O O . SER C 1 136 ? 28.188 27.090 40.314 1.00 58.73 778 SER C O 1
ATOM 5301 N N . THR C 1 137 ? 29.862 26.605 38.903 1.00 52.87 779 THR C N 1
ATOM 5302 C CA . THR C 1 137 ? 29.348 27.439 37.828 1.00 57.89 779 THR C CA 1
ATOM 5303 C C . THR C 1 137 ? 29.537 26.730 36.492 1.00 55.76 779 THR C C 1
ATOM 5304 O O . THR C 1 137 ? 30.375 25.832 36.354 1.00 54.83 779 THR C O 1
ATOM 5308 N N . LEU C 1 138 ? 28.751 27.169 35.503 1.00 52.86 780 LEU C N 1
ATOM 5309 C CA . LEU C 1 138 ? 28.843 26.712 34.122 1.00 55.39 780 LEU C CA 1
ATOM 5310 C C . LEU C 1 138 ? 28.922 27.904 33.182 1.00 50.52 780 LEU C C 1
ATOM 5311 O O . LEU C 1 138 ? 28.219 28.897 33.366 1.00 57.13 780 LEU C O 1
ATOM 5316 N N . HIS C 1 139 ? 29.736 27.776 32.148 1.00 50.19 781 HIS C N 1
ATOM 5317 C CA . HIS C 1 139 ? 29.792 28.731 31.056 1.00 51.20 781 HIS C CA 1
ATOM 5318 C C . HIS C 1 139 ? 29.711 27.948 29.756 1.00 53.89 781 HIS C C 1
ATOM 5319 O O . HIS C 1 139 ? 30.197 26.809 29.684 1.00 53.92 781 HIS C O 1
ATOM 5326 N N . CYS C 1 140 ? 29.109 28.563 28.729 1.00 47.41 782 CYS C N 1
ATOM 5327 C CA . CYS C 1 140 ? 29.126 28.027 27.370 1.00 51.39 782 CYS C CA 1
ATOM 5328 C C . CYS C 1 140 ? 29.470 29.128 26.396 1.00 51.24 782 CYS C C 1
ATOM 5329 O O . CYS C 1 140 ? 28.871 30.208 26.442 1.00 49.30 782 CYS C O 1
ATOM 5332 N N . THR C 1 141 ? 30.374 28.817 25.476 1.00 49.17 783 THR C N 1
ATOM 5333 C CA . THR C 1 141 ? 30.746 29.702 24.381 1.00 51.28 783 THR C CA 1
ATOM 5334 C C . THR C 1 141 ? 30.699 28.852 23.128 1.00 50.15 783 THR C C 1
ATOM 5335 O O . THR C 1 141 ? 31.503 27.926 22.985 1.00 52.39 783 THR C O 1
ATOM 5339 N N . GLY C 1 142 ? 29.767 29.153 22.228 1.00 51.71 784 GLY C N 1
ATOM 5340 C CA . GLY C 1 142 ? 29.594 28.290 21.073 1.00 47.86 784 GLY C CA 1
ATOM 5341 C C . GLY C 1 142 ? 29.403 26.859 21.545 1.00 50.47 784 GLY C C 1
ATOM 5342 O O . GLY C 1 142 ? 28.615 26.575 22.453 1.00 49.49 784 GLY C O 1
ATOM 5343 N N . SER C 1 143 ? 30.169 25.948 20.975 1.00 45.90 785 SER C N 1
ATOM 5344 C CA . SER C 1 143 ? 30.073 24.541 21.328 1.00 54.20 785 SER C CA 1
ATOM 5345 C C . SER C 1 143 ? 31.041 24.145 22.449 1.00 52.37 785 SER C C 1
ATOM 5346 O O . SER C 1 143 ? 31.265 22.948 22.669 1.00 51.16 785 SER C O 1
ATOM 5349 N N . TYR C 1 144 ? 31.600 25.128 23.161 1.00 49.08 786 TYR C N 1
ATOM 5350 C CA . TYR C 1 144 ? 32.528 24.908 24.263 1.00 50.57 786 TYR C CA 1
ATOM 5351 C C . TYR C 1 144 ? 31.758 24.957 25.579 1.00 50.29 786 TYR C C 1
ATOM 5352 O O . TYR C 1 144 ? 30.993 25.895 25.821 1.00 44.89 786 TYR C O 1
ATOM 5361 N N . VAL C 1 145 ? 31.939 23.935 26.416 1.00 45.51 787 VAL C N 1
ATOM 5362 C CA . VAL C 1 145 ? 31.293 23.877 27.721 1.00 45.51 787 VAL C CA 1
ATOM 5363 C C . VAL C 1 145 ? 32.372 23.826 28.800 1.00 44.42 787 VAL C C 1
ATOM 5364 O O . VAL C 1 145 ? 33.276 22.984 28.753 1.00 47.22 787 VAL C O 1
ATOM 5368 N N . MET C 1 146 ? 32.259 24.699 29.782 1.00 45.56 788 MET C N 1
ATOM 5369 C CA . MET C 1 146 ? 33.239 24.804 30.852 1.00 50.14 788 MET C CA 1
ATOM 5370 C C . MET C 1 146 ? 32.528 24.608 32.180 1.00 48.44 788 MET C C 1
ATOM 5371 O O . MET C 1 146 ? 31.556 25.310 32.478 1.00 48.97 788 MET C O 1
ATOM 5376 N N . ALA C 1 147 ? 33.009 23.663 32.973 1.00 45.38 789 ALA C N 1
ATOM 5377 C CA . ALA C 1 147 ? 32.527 23.477 34.332 1.00 50.19 789 ALA C CA 1
ATOM 5378 C C . ALA C 1 147 ? 33.616 23.878 35.325 1.00 53.34 789 ALA C C 1
ATOM 5379 O O . ALA C 1 147 ? 34.784 23.513 35.163 1.00 47.91 789 ALA C O 1
ATOM 5381 N N . LEU C 1 148 ? 33.233 24.645 36.334 1.00 53.58 790 LEU C N 1
ATOM 5382 C CA . LEU C 1 148 ? 34.067 24.911 37.498 1.00 51.67 790 LEU C CA 1
ATOM 5383 C C . LEU C 1 148 ? 33.350 24.283 38.687 1.00 57.12 790 LEU C C 1
ATOM 5384 O O . LEU C 1 148 ? 32.254 24.719 39.051 1.00 56.07 790 LEU C O 1
ATOM 5389 N N . THR C 1 149 ? 33.945 23.240 39.258 1.00 55.90 791 THR C N 1
ATOM 5390 C CA . THR C 1 149 ? 33.340 22.496 40.350 1.00 58.19 791 THR C CA 1
ATOM 5391 C C . THR C 1 149 ? 33.680 23.140 41.694 1.00 61.04 791 THR C C 1
ATOM 5392 O O . THR C 1 149 ? 34.548 24.008 41.798 1.00 63.32 791 THR C O 1
ATOM 5396 N N . ALA C 1 150 ? 33.010 22.664 42.747 1.00 62.12 792 ALA C N 1
ATOM 5397 C CA . ALA C 1 150 ? 33.224 23.223 44.082 1.00 66.63 792 ALA C CA 1
ATOM 5398 C C . ALA C 1 150 ? 34.641 22.969 44.606 1.00 66.34 792 ALA C C 1
ATOM 5399 O O . ALA C 1 150 ? 35.136 23.725 45.452 1.00 63.69 792 ALA C O 1
ATOM 5401 N N . ALA C 1 151 ? 35.307 21.921 44.128 1.00 61.50 793 ALA C N 1
ATOM 5402 C CA . ALA C 1 151 ? 36.706 21.694 44.471 1.00 59.78 793 ALA C CA 1
ATOM 5403 C C . ALA C 1 151 ? 37.659 22.585 43.670 1.00 62.16 793 ALA C C 1
ATOM 5404 O O . ALA C 1 151 ? 38.863 22.309 43.623 1.00 58.91 793 ALA C O 1
ATOM 5406 N N . ALA C 1 152 ? 37.123 23.622 43.025 1.00 61.00 794 ALA C N 1
ATOM 5407 C CA . ALA C 1 152 ? 37.912 24.585 42.264 1.00 60.02 794 ALA C CA 1
ATOM 5408 C C . ALA C 1 152 ? 38.753 23.908 41.186 1.00 58.14 794 ALA C C 1
ATOM 5409 O O . ALA C 1 152 ? 39.850 24.354 40.858 1.00 61.61 794 ALA C O 1
ATOM 5411 N N . THR C 1 153 ? 38.232 22.825 40.616 1.00 63.80 795 THR C N 1
ATOM 5412 C CA . THR C 1 153 ? 38.802 22.222 39.418 1.00 60.77 795 THR C CA 1
ATOM 5413 C C . THR C 1 153 ? 37.971 22.635 38.208 1.00 60.33 795 THR C C 1
ATOM 5414 O O . THR C 1 153 ? 36.742 22.747 38.292 1.00 63.53 795 THR C O 1
ATOM 5418 N N . LEU C 1 154 ? 38.646 22.885 37.089 1.00 58.46 796 LEU C N 1
ATOM 5419 C CA . LEU C 1 154 ? 38.010 23.480 35.924 1.00 54.66 796 LEU C CA 1
ATOM 5420 C C . LEU C 1 154 ? 38.209 22.584 34.716 1.00 51.45 796 LEU C C 1
ATOM 5421 O O . LEU C 1 154 ? 39.291 22.034 34.512 1.00 47.48 796 LEU C O 1
ATOM 5426 N N . SER C 1 155 ? 37.157 22.457 33.910 1.00 54.30 797 SER C N 1
ATOM 5427 C CA . SER C 1 155 ? 37.165 21.590 32.740 1.00 53.60 797 SER C CA 1
ATOM 5428 C C . SER C 1 155 ? 36.514 22.313 31.570 1.00 47.68 797 SER C C 1
ATOM 5429 O O . SER C 1 155 ? 35.580 23.100 31.741 1.00 47.62 797 SER C O 1
ATOM 5432 N N . VAL C 1 156 ? 37.026 22.044 30.377 1.00 46.27 798 VAL C N 1
ATOM 5433 C CA . VAL C 1 156 ? 36.455 22.566 29.146 1.00 47.40 798 VAL C CA 1
ATOM 5434 C C . VAL C 1 156 ? 36.341 21.424 28.146 1.00 47.64 798 VAL C C 1
ATOM 5435 O O . VAL C 1 156 ? 37.332 20.736 27.863 1.00 49.41 798 VAL C O 1
ATOM 5439 N N . TRP C 1 157 ? 35.138 21.240 27.598 1.00 46.66 799 TRP C N 1
ATOM 5440 C CA . TRP C 1 157 ? 34.877 20.269 26.544 1.00 47.42 799 TRP C CA 1
ATOM 5441 C C . TRP C 1 157 ? 34.422 20.979 25.278 1.00 46.05 799 TRP C C 1
ATOM 5442 O O . TRP C 1 157 ? 33.743 22.011 25.331 1.00 46.15 799 TRP C O 1
ATOM 5453 N N . ASP C 1 158 ? 34.823 20.429 24.147 1.00 47.02 800 ASP C N 1
ATOM 5454 C CA . ASP C 1 158 ? 34.316 20.827 22.842 1.00 51.56 800 ASP C CA 1
ATOM 5455 C C . ASP C 1 158 ? 33.225 19.808 22.494 1.00 52.22 800 ASP C C 1
ATOM 5456 O O . ASP C 1 158 ? 33.527 18.693 22.052 1.00 42.85 800 ASP C O 1
ATOM 5461 N N . VAL C 1 159 ? 31.953 20.183 22.703 1.00 53.18 801 VAL C N 1
ATOM 5462 C CA . VAL C 1 159 ? 30.884 19.197 22.516 1.00 54.34 801 VAL C CA 1
ATOM 5463 C C . VAL C 1 159 ? 30.575 18.964 21.049 1.00 50.37 801 VAL C C 1
ATOM 5464 O O . VAL C 1 159 ? 30.034 17.912 20.710 1.00 55.03 801 VAL C O 1
ATOM 5468 N N . HIS C 1 160 ? 30.959 19.880 20.164 1.00 55.01 802 HIS C N 1
ATOM 5469 C CA . HIS C 1 160 ? 30.777 19.631 18.740 1.00 56.45 802 HIS C CA 1
ATOM 5470 C C . HIS C 1 160 ? 31.732 18.552 18.240 1.00 56.49 802 HIS C C 1
ATOM 5471 O O . HIS C 1 160 ? 31.296 17.549 17.660 1.00 59.92 802 HIS C O 1
ATOM 5478 N N . ARG C 1 161 ? 33.043 18.734 18.456 1.00 54.41 803 ARG C N 1
ATOM 5479 C CA . ARG C 1 161 ? 34.023 17.711 18.094 1.00 48.61 803 ARG C CA 1
ATOM 5480 C C . ARG C 1 161 ? 34.068 16.551 19.084 1.00 50.73 803 ARG C C 1
ATOM 5481 O O . ARG C 1 161 ? 34.619 15.491 18.745 1.00 54.04 803 ARG C O 1
ATOM 5485 N N . GLN C 1 162 ? 33.519 16.728 20.293 1.00 50.40 804 GLN C N 1
ATOM 5486 C CA . GLN C 1 162 ? 33.426 15.664 21.312 1.00 53.58 804 GLN C CA 1
ATOM 5487 C C . GLN C 1 162 ? 34.806 15.308 21.888 1.00 50.36 804 GLN C C 1
ATOM 5488 O O . GLN C 1 162 ? 35.170 14.144 22.039 1.00 54.72 804 GLN C O 1
ATOM 5494 N N . VAL C 1 163 ? 35.574 16.336 22.224 1.00 53.28 805 VAL C N 1
ATOM 5495 C CA . VAL C 1 163 ? 36.894 16.160 22.806 1.00 52.97 805 VAL C CA 1
ATOM 5496 C C . VAL C 1 163 ? 37.002 17.084 24.002 1.00 46.34 805 VAL C C 1
ATOM 5497 O O . VAL C 1 163 ? 36.313 18.100 24.097 1.00 47.31 805 VAL C O 1
ATOM 5501 N N . VAL C 1 164 ? 37.847 16.697 24.929 1.00 49.63 806 VAL C N 1
ATOM 5502 C CA . VAL C 1 164 ? 38.179 17.593 26.018 1.00 44.07 806 VAL C CA 1
ATOM 5503 C C . VAL C 1 164 ? 39.161 18.636 25.492 1.00 47.61 806 VAL C C 1
ATOM 5504 O O . VAL C 1 164 ? 39.981 18.387 24.602 1.00 46.30 806 VAL C O 1
ATOM 5508 N N . VAL C 1 165 ? 39.027 19.837 25.994 1.00 47.10 807 VAL C N 1
ATOM 5509 C CA . VAL C 1 165 ? 39.968 20.908 25.749 1.00 49.47 807 VAL C CA 1
ATOM 5510 C C . VAL C 1 165 ? 40.862 21.079 26.959 1.00 50.36 807 VAL C C 1
ATOM 5511 O O . VAL C 1 165 ? 42.082 21.022 26.858 1.00 47.49 807 VAL C O 1
ATOM 5515 N N . VAL C 1 166 ? 40.257 21.238 28.129 1.00 50.58 808 VAL C N 1
ATOM 5516 C CA . VAL C 1 166 ? 40.970 21.375 29.384 1.00 46.98 808 VAL C CA 1
ATOM 5517 C C . VAL C 1 166 ? 40.455 20.259 30.268 1.00 50.94 808 VAL C C 1
ATOM 5518 O O . VAL C 1 166 ? 39.250 20.212 30.565 1.00 49.63 808 VAL C O 1
ATOM 5522 N N . LYS C 1 167 ? 41.352 19.350 30.661 1.00 53.80 809 LYS C N 1
ATOM 5523 C CA . LYS C 1 167 ? 40.985 18.188 31.461 1.00 51.34 809 LYS C CA 1
ATOM 5524 C C . LYS C 1 167 ? 41.294 18.449 32.928 1.00 55.45 809 LYS C C 1
ATOM 5525 O O . LYS C 1 167 ? 42.430 18.262 33.371 1.00 61.61 809 LYS C O 1
ATOM 5531 N N . GLU C 1 168 ? 40.282 18.882 33.678 1.00 56.45 810 GLU C N 1
ATOM 5532 C CA . GLU C 1 168 ? 40.311 18.879 35.143 1.00 60.61 810 GLU C CA 1
ATOM 5533 C C . GLU C 1 168 ? 41.557 19.607 35.685 1.00 65.00 810 GLU C C 1
ATOM 5534 O O . GLU C 1 168 ? 42.490 19.019 36.230 1.00 60.71 810 GLU C O 1
ATOM 5540 N N . GLU C 1 169 ? 41.555 20.928 35.538 1.00 62.21 811 GLU C N 1
ATOM 5541 C CA . GLU C 1 169 ? 42.706 21.735 35.928 1.00 62.97 811 GLU C CA 1
ATOM 5542 C C . GLU C 1 169 ? 42.418 22.446 37.244 1.00 59.69 811 GLU C C 1
ATOM 5543 O O . GLU C 1 169 ? 41.465 23.222 37.349 1.00 58.65 811 GLU C O 1
ATOM 5549 N N . SER C 1 170 ? 43.229 22.159 38.251 1.00 65.98 812 SER C N 1
ATOM 5550 C CA . SER C 1 170 ? 43.010 22.773 39.546 1.00 67.96 812 SER C CA 1
ATOM 5551 C C . SER C 1 170 ? 43.394 24.239 39.495 1.00 67.25 812 SER C C 1
ATOM 5552 O O . SER C 1 170 ? 44.272 24.650 38.736 1.00 71.05 812 SER C O 1
ATOM 5555 N N . LEU C 1 171 ? 42.709 25.036 40.298 1.00 65.20 813 LEU C N 1
ATOM 5556 C CA . LEU C 1 171 ? 43.026 26.446 40.375 1.00 72.82 813 LEU C CA 1
ATOM 5557 C C . LEU C 1 171 ? 43.854 26.787 41.603 1.00 72.56 813 LEU C C 1
ATOM 5558 O O . LEU C 1 171 ? 44.302 27.926 41.725 1.00 68.91 813 LEU C O 1
ATOM 5563 N N . HIS C 1 172 ? 44.052 25.835 42.518 1.00 76.44 814 HIS C N 1
ATOM 5564 C CA . HIS C 1 172 ? 45.024 26.041 43.582 1.00 80.78 814 HIS C CA 1
ATOM 5565 C C . HIS C 1 172 ? 46.370 26.453 42.995 1.00 81.63 814 HIS C C 1
ATOM 5566 O O . HIS C 1 172 ? 47.007 27.399 43.475 1.00 80.14 814 HIS C O 1
ATOM 5573 N N . SER C 1 173 ? 46.791 25.779 41.917 1.00 80.36 815 SER C N 1
ATOM 5574 C CA . SER C 1 173 ? 48.040 26.128 41.242 1.00 78.83 815 SER C CA 1
ATOM 5575 C C . SER C 1 173 ? 48.021 27.568 40.741 1.00 79.83 815 SER C C 1
ATOM 5576 O O . SER C 1 173 ? 48.933 28.354 41.028 1.00 81.47 815 SER C O 1
ATOM 5578 N N . ILE C 1 174 ? 46.985 27.942 39.992 1.00 78.42 816 ILE C N 1
ATOM 5579 C CA . ILE C 1 174 ? 46.967 29.257 39.359 1.00 75.48 816 ILE C CA 1
ATOM 5580 C C . ILE C 1 174 ? 46.611 30.316 40.394 1.00 83.79 816 ILE C C 1
ATOM 5581 O O . ILE C 1 174 ? 46.546 31.510 40.074 1.00 80.62 816 ILE C O 1
ATOM 5583 N N . LEU C 1 175 ? 46.386 29.893 41.639 1.00 83.15 817 LEU C N 1
ATOM 5584 C CA . LEU C 1 175 ? 46.008 30.819 42.701 1.00 78.52 817 LEU C CA 1
ATOM 5585 C C . LEU C 1 175 ? 46.500 30.338 44.069 1.00 80.61 817 LEU C C 1
ATOM 5586 O O . LEU C 1 175 ? 47.673 30.511 44.423 1.00 81.20 817 LEU C O 1
ATOM 5588 N N . ASP C 1 179 ? 49.338 34.614 48.463 1.00 94.55 821 ASP C N 1
ATOM 5589 C CA . ASP C 1 179 ? 48.332 33.973 47.623 1.00 93.11 821 ASP C CA 1
ATOM 5590 C C . ASP C 1 179 ? 47.128 34.888 47.446 1.00 102.69 821 ASP C C 1
ATOM 5591 O O . ASP C 1 179 ? 46.455 35.252 48.418 1.00 101.94 821 ASP C O 1
ATOM 5593 N N . MET C 1 180 ? 46.880 35.264 46.193 1.00 98.86 822 MET C N 1
ATOM 5594 C CA . MET C 1 180 ? 45.745 36.093 45.829 1.00 88.02 822 MET C CA 1
ATOM 5595 C C . MET C 1 180 ? 44.492 35.223 45.671 1.00 93.04 822 MET C C 1
ATOM 5596 O O . MET C 1 180 ? 44.538 33.991 45.771 1.00 87.89 822 MET C O 1
ATOM 5598 N N . THR C 1 181 ? 43.355 35.882 45.443 1.00 90.57 823 THR C N 1
ATOM 5599 C CA . THR C 1 181 ? 42.076 35.254 45.136 1.00 84.11 823 THR C CA 1
ATOM 5600 C C . THR C 1 181 ? 41.740 35.477 43.661 1.00 85.49 823 THR C C 1
ATOM 5601 O O . THR C 1 181 ? 42.458 36.168 42.934 1.00 83.93 823 THR C O 1
ATOM 5603 N N . VAL C 1 182 ? 40.634 34.882 43.208 1.00 86.46 824 VAL C N 1
ATOM 5604 C CA . VAL C 1 182 ? 40.253 34.967 41.796 1.00 82.60 824 VAL C CA 1
ATOM 5605 C C . VAL C 1 182 ? 39.356 36.175 41.548 1.00 84.58 824 VAL C C 1
ATOM 5606 O O . VAL C 1 182 ? 38.959 36.875 42.490 1.00 92.22 824 VAL C O 1
ATOM 5608 N N . SER C 1 183 ? 39.045 36.429 40.271 1.00 77.29 825 SER C N 1
ATOM 5609 C CA . SER C 1 183 ? 38.087 37.454 39.866 1.00 76.15 825 SER C CA 1
ATOM 5610 C C . SER C 1 183 ? 37.300 36.960 38.657 1.00 72.18 825 SER C C 1
ATOM 5611 O O . SER C 1 183 ? 36.784 35.840 38.677 1.00 82.77 825 SER C O 1
ATOM 5613 N N . GLN C 1 184 ? 37.241 37.758 37.589 1.00 73.18 826 GLN C N 1
ATOM 5614 C CA . GLN C 1 184 ? 36.486 37.392 36.390 1.00 73.70 826 GLN C CA 1
ATOM 5615 C C . GLN C 1 184 ? 37.084 36.174 35.672 1.00 72.58 826 GLN C C 1
ATOM 5616 O O . GLN C 1 184 ? 38.305 36.059 35.525 1.00 70.98 826 GLN C O 1
ATOM 5618 N N . ILE C 1 185 ? 36.214 35.270 35.201 1.00 74.80 827 ILE C N 1
ATOM 5619 C CA . ILE C 1 185 ? 36.604 34.115 34.385 1.00 67.52 827 ILE C CA 1
ATOM 5620 C C . ILE C 1 185 ? 35.994 34.267 32.996 1.00 63.82 827 ILE C C 1
ATOM 5621 O O . ILE C 1 185 ? 34.768 34.301 32.849 1.00 75.00 827 ILE C O 1
ATOM 5626 N N . LEU C 1 186 ? 36.839 34.338 31.977 1.00 59.16 828 LEU C N 1
ATOM 5627 C CA . LEU C 1 186 ? 36.420 34.484 30.589 1.00 54.93 828 LEU C CA 1
ATOM 5628 C C . LEU C 1 186 ? 36.570 33.149 29.858 1.00 63.01 828 LEU C C 1
ATOM 5629 O O . LEU C 1 186 ? 37.299 32.254 30.305 1.00 62.83 828 LEU C O 1
ATOM 5634 N N . LEU C 1 187 ? 35.880 33.024 28.716 1.00 61.36 829 LEU C N 1
ATOM 5635 C CA . LEU C 1 187 ? 35.896 31.789 27.921 1.00 59.63 829 LEU C CA 1
ATOM 5636 C C . LEU C 1 187 ? 35.859 32.142 26.435 1.00 60.48 829 LEU C C 1
ATOM 5637 O O . LEU C 1 187 ? 34.791 32.446 25.896 1.00 64.10 829 LEU C O 1
ATOM 5642 N N . THR C 1 188 ? 37.013 32.082 25.769 1.00 60.67 830 THR C N 1
ATOM 5643 C CA . THR C 1 188 ? 37.082 32.580 24.402 1.00 58.96 830 THR C CA 1
ATOM 5644 C C . THR C 1 188 ? 36.363 31.656 23.429 1.00 62.55 830 THR C C 1
ATOM 5645 O O . THR C 1 188 ? 35.965 30.528 23.754 1.00 67.14 830 THR C O 1
ATOM 5649 N N . GLN C 1 189 ? 36.241 32.145 22.194 1.00 66.44 831 GLN C N 1
ATOM 5650 C CA . GLN C 1 189 ? 35.523 31.473 21.122 1.00 60.93 831 GLN C CA 1
ATOM 5651 C C . GLN C 1 189 ? 36.336 30.364 20.488 1.00 62.82 831 GLN C C 1
ATOM 5652 O O . GLN C 1 189 ? 35.899 29.780 19.483 1.00 66.62 831 GLN C O 1
ATOM 5658 N N . HIS C 1 190 ? 37.503 30.047 21.049 1.00 58.59 832 HIS C N 1
ATOM 5659 C CA . HIS C 1 190 ? 38.195 28.806 20.722 1.00 54.96 832 HIS C CA 1
ATOM 5660 C C . HIS C 1 190 ? 38.248 27.877 21.923 1.00 53.17 832 HIS C C 1
ATOM 5661 O O . HIS C 1 190 ? 38.932 26.849 21.883 1.00 55.36 832 HIS C O 1
ATOM 5668 N N . GLY C 1 191 ? 37.522 28.206 22.984 1.00 51.45 833 GLY C N 1
ATOM 5669 C CA . GLY C 1 191 ? 37.471 27.347 24.147 1.00 52.83 833 GLY C CA 1
ATOM 5670 C C . GLY C 1 191 ? 38.605 27.521 25.126 1.00 61.52 833 GLY C C 1
ATOM 5671 O O . GLY C 1 191 ? 38.858 26.602 25.913 1.00 62.22 833 GLY C O 1
ATOM 5672 N N . ILE C 1 192 ? 39.291 28.665 25.110 1.00 59.02 834 ILE C N 1
ATOM 5673 C CA . ILE C 1 192 ? 40.414 28.918 26.010 1.00 56.04 834 ILE C CA 1
ATOM 5674 C C . ILE C 1 192 ? 39.855 29.489 27.303 1.00 56.20 834 ILE C C 1
ATOM 5675 O O . ILE C 1 192 ? 39.116 30.484 27.259 1.00 51.18 834 ILE C O 1
ATOM 5680 N N . PRO C 1 193 ? 40.165 28.903 28.462 1.00 49.54 835 PRO C N 1
ATOM 5681 C CA . PRO C 1 193 ? 39.886 29.581 29.728 1.00 46.65 835 PRO C CA 1
ATOM 5682 C C . PRO C 1 193 ? 40.882 30.710 29.991 1.00 52.54 835 PRO C C 1
ATOM 5683 O O . PRO C 1 193 ? 42.074 30.638 29.653 1.00 41.90 835 PRO C O 1
ATOM 5687 N N . VAL C 1 194 ? 40.362 31.758 30.614 1.00 53.68 836 VAL C N 1
ATOM 5688 C CA . VAL C 1 194 ? 41.114 32.943 30.986 1.00 52.68 836 VAL C CA 1
ATOM 5689 C C . VAL C 1 194 ? 40.649 33.338 32.373 1.00 54.00 836 VAL C C 1
ATOM 5690 O O . VAL C 1 194 ? 39.454 33.560 32.590 1.00 56.03 836 VAL C O 1
ATOM 5694 N N . MET C 1 195 ? 41.580 33.419 33.308 1.00 53.06 837 MET C N 1
ATOM 5695 C CA . MET C 1 195 ? 41.286 33.846 34.663 1.00 57.47 837 MET C CA 1
ATOM 5696 C C . MET C 1 195 ? 42.043 35.127 34.977 1.00 55.17 837 MET C C 1
ATOM 5697 O O . MET C 1 195 ? 43.275 35.162 34.887 1.00 47.37 837 MET C O 1
ATOM 5702 N N . ASN C 1 196 ? 41.286 36.184 35.281 1.00 60.61 838 ASN C N 1
ATOM 5703 C CA . ASN C 1 196 ? 41.815 37.420 35.838 1.00 55.64 838 ASN C CA 1
ATOM 5704 C C . ASN C 1 196 ? 41.809 37.301 37.351 1.00 60.01 838 ASN C C 1
ATOM 5705 O O . ASN C 1 196 ? 40.763 37.047 37.956 1.00 66.29 838 ASN C O 1
ATOM 5710 N N . LEU C 1 197 ? 42.972 37.486 37.957 1.00 61.13 839 LEU C N 1
ATOM 5711 C CA . LEU C 1 197 ? 43.127 37.376 39.393 1.00 64.22 839 LEU C CA 1
ATOM 5712 C C . LEU C 1 197 ? 43.085 38.760 40.025 1.00 62.74 839 LEU C C 1
ATOM 5713 O O . LEU C 1 197 ? 43.124 39.787 39.343 1.00 55.65 839 LEU C O 1
ATOM 5718 N N . SER C 1 198 ? 42.973 38.770 41.355 1.00 68.86 840 SER C N 1
ATOM 5719 C CA . SER C 1 198 ? 42.777 40.014 42.084 1.00 66.39 840 SER C CA 1
ATOM 5720 C C . SER C 1 198 ? 44.034 40.875 42.103 1.00 67.84 840 SER C C 1
ATOM 5721 O O . SER C 1 198 ? 43.944 42.073 42.389 1.00 68.10 840 SER C O 1
ATOM 5724 N N . ASP C 1 199 ? 45.191 40.298 41.791 1.00 65.69 841 ASP C N 1
ATOM 5725 C CA . ASP C 1 199 ? 46.457 41.014 41.776 1.00 64.97 841 ASP C CA 1
ATOM 5726 C C . ASP C 1 199 ? 46.784 41.593 40.405 1.00 61.48 841 ASP C C 1
ATOM 5727 O O . ASP C 1 199 ? 47.925 42.019 40.182 1.00 63.94 841 ASP C O 1
ATOM 5732 N N . GLY C 1 200 ? 45.823 41.594 39.481 1.00 56.33 842 GLY C N 1
ATOM 5733 C CA . GLY C 1 200 ? 46.007 42.179 38.170 1.00 57.46 842 GLY C CA 1
ATOM 5734 C C . GLY C 1 200 ? 46.586 41.253 37.120 1.00 56.88 842 GLY C C 1
ATOM 5735 O O . GLY C 1 200 ? 46.663 41.642 35.945 1.00 53.47 842 GLY C O 1
ATOM 5736 N N . LYS C 1 201 ? 47.007 40.048 37.500 1.00 56.43 843 LYS C N 1
ATOM 5737 C CA . LYS C 1 201 ? 47.525 39.083 36.542 1.00 56.87 843 LYS C CA 1
ATOM 5738 C C . LYS C 1 201 ? 46.391 38.258 35.942 1.00 54.23 843 LYS C C 1
ATOM 5739 O O . LYS C 1 201 ? 45.489 37.805 36.649 1.00 53.70 843 LYS C O 1
ATOM 5745 N N . ALA C 1 202 ? 46.454 38.058 34.633 1.00 51.07 844 ALA C N 1
ATOM 5746 C CA . ALA C 1 202 ? 45.612 37.105 33.931 1.00 50.84 844 ALA C CA 1
ATOM 5747 C C . ALA C 1 202 ? 46.427 35.911 33.445 1.00 47.22 844 ALA C C 1
ATOM 5748 O O . ALA C 1 202 ? 47.519 36.064 32.886 1.00 44.74 844 ALA C O 1
ATOM 5750 N N . TYR C 1 203 ? 45.867 34.721 33.621 1.00 48.53 845 TYR C N 1
ATOM 5751 C CA . TYR C 1 203 ? 46.439 33.500 33.072 1.00 43.33 845 TYR C CA 1
ATOM 5752 C C . TYR C 1 203 ? 45.413 32.844 32.170 1.00 45.86 845 TYR C C 1
ATOM 5753 O O . TYR C 1 203 ? 44.256 32.669 32.565 1.00 46.83 845 TYR C O 1
ATOM 5762 N N . CYS C 1 204 ? 45.826 32.469 30.974 1.00 41.07 846 CYS C N 1
ATOM 5763 C CA . CYS C 1 204 ? 44.950 31.710 30.107 1.00 45.42 846 CYS C CA 1
ATOM 5764 C C . CYS C 1 204 ? 45.589 30.357 29.819 1.00 50.33 846 CYS C C 1
ATOM 5765 O O . CYS C 1 204 ? 46.817 30.246 29.715 1.00 49.42 846 CYS C O 1
ATOM 5768 N N . PHE C 1 205 ? 44.749 29.326 29.718 1.00 48.55 847 PHE C N 1
ATOM 5769 C CA . PHE C 1 205 ? 45.222 27.951 29.600 1.00 45.67 847 PHE C CA 1
ATOM 5770 C C . PHE C 1 205 ? 45.327 27.552 28.134 1.00 43.37 847 PHE C C 1
ATOM 5771 O O . PHE C 1 205 ? 44.310 27.426 27.451 1.00 54.21 847 PHE C O 1
ATOM 5779 N N . ASN C 1 206 ? 46.556 27.320 27.660 1.00 47.77 848 ASN C N 1
ATOM 5780 C CA . ASN C 1 206 ? 46.782 26.843 26.296 1.00 45.64 848 ASN C CA 1
ATOM 5781 C C . ASN C 1 206 ? 46.554 25.338 26.246 1.00 44.41 848 ASN C C 1
ATOM 5782 O O . ASN C 1 206 ? 47.241 24.598 26.957 1.00 43.36 848 ASN C O 1
ATOM 5787 N N . PRO C 1 207 ? 45.617 24.848 25.422 1.00 49.53 849 PRO C N 1
ATOM 5788 C CA . PRO C 1 207 ? 45.330 23.395 25.400 1.00 42.93 849 PRO C CA 1
ATOM 5789 C C . PRO C 1 207 ? 46.420 22.575 24.750 1.00 39.21 849 PRO C C 1
ATOM 5790 O O . PRO C 1 207 ? 46.653 21.444 25.182 1.00 42.61 849 PRO C O 1
ATOM 5794 N N . SER C 1 208 ? 47.092 23.105 23.725 1.00 43.34 850 SER C N 1
ATOM 5795 C CA . SER C 1 208 ? 48.181 22.377 23.081 1.00 39.45 850 SER C CA 1
ATOM 5796 C C . SER C 1 208 ? 49.388 22.229 24.010 1.00 45.29 850 SER C C 1
ATOM 5797 O O . SER C 1 208 ? 49.897 21.118 24.210 1.00 51.60 850 SER C O 1
ATOM 5800 N N . LEU C 1 209 ? 49.895 23.352 24.545 1.00 44.42 851 LEU C N 1
ATOM 5801 C CA . LEU C 1 209 ? 50.966 23.300 25.530 1.00 44.43 851 LEU C CA 1
ATOM 5802 C C . LEU C 1 209 ? 50.495 22.711 26.854 1.00 45.44 851 LEU C C 1
ATOM 5803 O O . LEU C 1 209 ? 51.329 22.321 27.676 1.00 39.25 851 LEU C O 1
ATOM 5808 N N . SER C 1 210 ? 49.179 22.653 27.074 1.00 42.27 852 SER C N 1
ATOM 5809 C CA . SER C 1 210 ? 48.588 22.215 28.337 1.00 44.50 852 SER C CA 1
ATOM 5810 C C . SER C 1 210 ? 49.225 22.943 29.532 1.00 45.23 852 SER C C 1
ATOM 5811 O O . SER C 1 210 ? 49.667 22.336 30.509 1.00 43.85 852 SER C O 1
ATOM 5814 N N . THR C 1 211 ? 49.230 24.276 29.457 1.00 46.66 853 THR C N 1
ATOM 5815 C CA . THR C 1 211 ? 49.862 25.118 30.466 1.00 47.45 853 THR C CA 1
ATOM 5816 C C . THR C 1 211 ? 48.957 26.287 30.804 1.00 44.68 853 THR C C 1
ATOM 5817 O O . THR C 1 211 ? 48.116 26.695 30.002 1.00 44.27 853 THR C O 1
ATOM 5821 N N . TRP C 1 212 ? 49.134 26.817 32.007 1.00 42.77 854 TRP C N 1
ATOM 5822 C CA . TRP C 1 212 ? 48.652 28.153 32.314 1.00 44.59 854 TRP C CA 1
ATOM 5823 C C . TRP C 1 212 ? 49.736 29.142 31.900 1.00 45.55 854 TRP C C 1
ATOM 5824 O O . TRP C 1 212 ? 50.923 28.919 32.163 1.00 39.08 854 TRP C O 1
ATOM 5835 N N . ASN C 1 213 ? 49.330 30.193 31.192 1.00 41.93 855 ASN C N 1
ATOM 5836 C CA . ASN C 1 213 ? 50.263 31.147 30.623 1.00 42.10 855 ASN C CA 1
ATOM 5837 C C . ASN C 1 213 ? 49.853 32.554 30.992 1.00 43.81 855 ASN C C 1
ATOM 5838 O O . ASN C 1 213 ? 48.675 32.916 30.903 1.00 41.74 855 ASN C O 1
ATOM 5843 N N . LEU C 1 214 ? 50.847 33.351 31.370 1.00 43.81 856 LEU C N 1
ATOM 5844 C CA . LEU C 1 214 ? 50.603 34.720 31.797 1.00 41.35 856 LEU C CA 1
ATOM 5845 C C . LEU C 1 214 ? 50.452 35.597 30.562 1.00 42.90 856 LEU C C 1
ATOM 5846 O O . LEU C 1 214 ? 51.389 35.739 29.773 1.00 46.33 856 LEU C O 1
ATOM 5851 N N . VAL C 1 215 ? 49.268 36.167 30.361 1.00 42.20 857 VAL C N 1
ATOM 5852 C CA . VAL C 1 215 ? 49.047 37.026 29.207 1.00 45.73 857 VAL C CA 1
ATOM 5853 C C . VAL C 1 215 ? 48.764 38.459 29.595 1.00 41.16 857 VAL C C 1
ATOM 5854 O O . VAL C 1 215 ? 48.573 39.291 28.713 1.00 45.98 857 VAL C O 1
ATOM 5858 N N . SER C 1 216 ? 48.730 38.774 30.889 1.00 47.57 858 SER C N 1
ATOM 5859 C CA . SER C 1 216 ? 48.541 40.149 31.338 1.00 52.56 858 SER C CA 1
ATOM 5860 C C . SER C 1 216 ? 48.965 40.265 32.797 1.00 52.13 858 SER C C 1
ATOM 5861 O O . SER C 1 216 ? 48.710 39.367 33.599 1.00 49.66 858 SER C O 1
ATOM 5864 N N . ASP C 1 217 ? 49.626 41.374 33.125 1.00 53.83 859 ASP C N 1
ATOM 5865 C CA . ASP C 1 217 ? 50.044 41.658 34.499 1.00 57.51 859 ASP C CA 1
ATOM 5866 C C . ASP C 1 217 ? 50.067 43.177 34.657 1.00 63.24 859 ASP C C 1
ATOM 5867 O O . ASP C 1 217 ? 51.035 43.819 34.243 1.00 66.22 859 ASP C O 1
ATOM 5872 N N . LYS C 1 218 ? 49.019 43.732 35.280 1.00 63.63 860 LYS C N 1
ATOM 5873 C CA . LYS C 1 218 ? 48.881 45.187 35.375 1.00 66.24 860 LYS C CA 1
ATOM 5874 C C . LYS C 1 218 ? 50.005 45.811 36.205 1.00 63.47 860 LYS C C 1
ATOM 5875 O O . LYS C 1 218 ? 50.637 46.782 35.774 1.00 63.32 860 LYS C O 1
ATOM 5881 N N . GLN C 1 219 ? 50.277 45.256 37.395 1.00 61.35 861 GLN C N 1
ATOM 5882 C CA . GLN C 1 219 ? 51.246 45.866 38.306 1.00 69.65 861 GLN C CA 1
ATOM 5883 C C . GLN C 1 219 ? 52.668 45.826 37.744 1.00 69.31 861 GLN C C 1
ATOM 5884 O O . GLN C 1 219 ? 53.451 46.754 37.973 1.00 73.27 861 GLN C O 1
ATOM 5890 N N . ASP C 1 220 ? 53.023 44.768 37.011 1.00 69.38 862 ASP C N 1
ATOM 5891 C CA . ASP C 1 220 ? 54.334 44.655 36.380 1.00 66.05 862 ASP C CA 1
ATOM 5892 C C . ASP C 1 220 ? 54.294 44.920 34.881 1.00 64.14 862 ASP C C 1
ATOM 5893 O O . ASP C 1 220 ? 55.241 44.561 34.170 1.00 65.53 862 ASP C O 1
ATOM 5898 N N . SER C 1 221 ? 53.220 45.525 34.386 1.00 62.63 863 SER C N 1
ATOM 5899 C CA . SER C 1 221 ? 53.114 45.800 32.962 1.00 58.72 863 SER C CA 1
ATOM 5900 C C . SER C 1 221 ? 54.249 46.704 32.496 1.00 59.35 863 SER C C 1
ATOM 5901 O O . SER C 1 221 ? 54.569 47.712 33.133 1.00 52.56 863 SER C O 1
ATOM 5904 N N . LEU C 1 222 ? 54.874 46.313 31.391 1.00 59.08 864 LEU C N 1
ATOM 5905 C CA . LEU C 1 222 ? 55.827 47.140 30.673 1.00 52.95 864 LEU C CA 1
ATOM 5906 C C . LEU C 1 222 ? 55.154 48.089 29.704 1.00 53.91 864 LEU C C 1
ATOM 5907 O O . LEU C 1 222 ? 55.838 48.742 28.911 1.00 56.61 864 LEU C O 1
ATOM 5912 N N . ALA C 1 223 ? 53.828 48.178 29.747 1.00 55.87 865 ALA C N 1
ATOM 5913 C CA . ALA C 1 223 ? 53.123 48.934 28.721 1.00 56.19 865 ALA C CA 1
ATOM 5914 C C . ALA C 1 223 ? 53.342 50.431 28.880 1.00 55.56 865 ALA C C 1
ATOM 5915 O O . ALA C 1 223 ? 53.556 51.128 27.883 1.00 59.51 865 ALA C O 1
ATOM 5917 N N . GLN C 1 224 ? 53.312 50.943 30.120 1.00 54.88 866 GLN C N 1
ATOM 5918 C CA . GLN C 1 224 ? 53.381 52.394 30.320 1.00 59.72 866 GLN C CA 1
ATOM 5919 C C . GLN C 1 224 ? 54.658 53.003 29.742 1.00 61.86 866 GLN C C 1
ATOM 5920 O O . GLN C 1 224 ? 54.643 54.164 29.315 1.00 67.20 866 GLN C O 1
ATOM 5922 N N . CYS C 1 225 ? 55.757 52.243 29.697 1.00 55.43 867 CYS C N 1
ATOM 5923 C CA . CYS C 1 225 ? 57.063 52.763 29.303 1.00 57.88 867 CYS C CA 1
ATOM 5924 C C . CYS C 1 225 ? 57.496 52.293 27.919 1.00 55.27 867 CYS C C 1
ATOM 5925 O O . CYS C 1 225 ? 58.629 52.559 27.513 1.00 52.84 867 CYS C O 1
ATOM 5928 N N . ALA C 1 226 ? 56.636 51.602 27.182 1.00 53.68 868 ALA C N 1
ATOM 5929 C CA . ALA C 1 226 ? 57.035 51.079 25.881 1.00 57.02 868 ALA C CA 1
ATOM 5930 C C . ALA C 1 226 ? 56.870 52.159 24.815 1.00 53.41 868 ALA C C 1
ATOM 5931 O O . ALA C 1 226 ? 55.870 52.882 24.793 1.00 55.81 868 ALA C O 1
ATOM 5933 N N . ASP C 1 227 ? 57.867 52.268 23.935 1.00 54.28 869 ASP C N 1
ATOM 5934 C CA . ASP C 1 227 ? 57.961 53.358 22.965 1.00 53.67 869 ASP C CA 1
ATOM 5935 C C . ASP C 1 227 ? 58.101 52.785 21.560 1.00 56.36 869 ASP C C 1
ATOM 5936 O O . ASP C 1 227 ? 59.180 52.338 21.152 1.00 53.04 869 ASP C O 1
ATOM 5941 N N . PHE C 1 228 ? 56.993 52.827 20.832 1.00 51.78 870 PHE C N 1
ATOM 5942 C CA . PHE C 1 228 ? 56.866 52.356 19.463 1.00 56.01 870 PHE C CA 1
ATOM 5943 C C . PHE C 1 228 ? 55.735 53.183 18.866 1.00 57.76 870 PHE C C 1
ATOM 5944 O O . PHE C 1 228 ? 54.859 53.655 19.596 1.00 55.55 870 PHE C O 1
ATOM 5952 N N . ARG C 1 229 ? 55.769 53.387 17.553 1.00 63.76 871 ARG C N 1
ATOM 5953 C CA . ARG C 1 229 ? 54.909 54.418 16.949 1.00 72.93 871 ARG C CA 1
ATOM 5954 C C . ARG C 1 229 ? 53.898 53.882 15.932 1.00 82.17 871 ARG C C 1
ATOM 5955 O O . ARG C 1 229 ? 53.268 52.838 16.137 1.00 82.12 871 ARG C O 1
ATOM 5957 N N . GLY C 1 242 ? 39.585 42.019 20.115 1.00 63.12 884 GLY C N 1
ATOM 5958 C CA . GLY C 1 242 ? 39.716 40.641 20.563 1.00 56.35 884 GLY C CA 1
ATOM 5959 C C . GLY C 1 242 ? 39.822 40.422 22.071 1.00 55.89 884 GLY C C 1
ATOM 5960 O O . GLY C 1 242 ? 39.625 41.348 22.885 1.00 57.79 884 GLY C O 1
ATOM 5961 N N . PRO C 1 243 ? 40.121 39.181 22.460 1.00 54.99 885 PRO C N 1
ATOM 5962 C CA . PRO C 1 243 ? 40.228 38.882 23.900 1.00 59.18 885 PRO C CA 1
ATOM 5963 C C . PRO C 1 243 ? 41.444 39.510 24.578 1.00 58.14 885 PRO C C 1
ATOM 5964 O O . PRO C 1 243 ? 41.357 39.825 25.770 1.00 57.54 885 PRO C O 1
ATOM 5968 N N . LEU C 1 244 ? 42.561 39.734 23.876 1.00 55.41 886 LEU C N 1
ATOM 5969 C CA . LEU C 1 244 ? 43.718 40.335 24.546 1.00 56.75 886 LEU C CA 1
ATOM 5970 C C . LEU C 1 244 ? 43.418 41.765 24.991 1.00 52.45 886 LEU C C 1
ATOM 5971 O O . LEU C 1 244 ? 43.687 42.137 26.140 1.00 51.60 886 LEU C O 1
ATOM 5976 N N . ALA C 1 245 ? 42.852 42.581 24.094 1.00 52.64 887 ALA C N 1
ATOM 5977 C CA . ALA C 1 245 ? 42.396 43.919 24.483 1.00 52.37 887 ALA C CA 1
ATOM 5978 C C . ALA C 1 245 ? 41.484 43.860 25.710 1.00 56.94 887 ALA C C 1
ATOM 5979 O O . ALA C 1 245 ? 41.676 44.604 26.682 1.00 54.90 887 ALA C O 1
ATOM 5980 N N . ILE C 1 246 ? 40.506 42.943 25.698 1.00 57.96 888 ILE C N 1
ATOM 5981 C CA . ILE C 1 246 ? 39.507 42.894 26.766 1.00 58.55 888 ILE C CA 1
ATOM 5982 C C . ILE C 1 246 ? 40.145 42.500 28.096 1.00 60.10 888 ILE C C 1
ATOM 5983 O O . ILE C 1 246 ? 39.872 43.119 29.135 1.00 62.71 888 ILE C O 1
ATOM 5985 N N . ILE C 1 247 ? 41.022 41.488 28.089 1.00 56.98 889 ILE C N 1
ATOM 5986 C CA . ILE C 1 247 ? 41.675 41.075 29.333 1.00 59.41 889 ILE C CA 1
ATOM 5987 C C . ILE C 1 247 ? 42.648 42.139 29.833 1.00 57.58 889 ILE C C 1
ATOM 5988 O O . ILE C 1 247 ? 42.732 42.404 31.039 1.00 63.04 889 ILE C O 1
ATOM 5993 N N . GLN C 1 248 ? 43.410 42.756 28.929 1.00 59.14 890 GLN C N 1
ATOM 5994 C CA . GLN C 1 248 ? 44.421 43.717 29.363 1.00 59.91 890 GLN C CA 1
ATOM 5995 C C . GLN C 1 248 ? 43.801 45.050 29.768 1.00 61.73 890 GLN C C 1
ATOM 5996 O O . GLN C 1 248 ? 44.261 45.679 30.727 1.00 67.29 890 GLN C O 1
ATOM 6002 N N . GLY C 1 249 ? 42.762 45.492 29.061 1.00 68.86 891 GLY C N 1
ATOM 6003 C CA . GLY C 1 249 ? 42.114 46.759 29.361 1.00 67.09 891 GLY C CA 1
ATOM 6004 C C . GLY C 1 249 ? 42.571 47.910 28.479 1.00 73.73 891 GLY C C 1
ATOM 6005 O O . GLY C 1 249 ? 42.365 47.902 27.261 1.00 77.57 891 GLY C O 1
ATOM 6006 N N . GLN C 1 257 ? 51.227 57.386 22.809 1.00 83.96 899 GLN C N 1
ATOM 6007 C CA . GLN C 1 257 ? 52.602 57.876 22.812 1.00 79.83 899 GLN C CA 1
ATOM 6008 C C . GLN C 1 257 ? 53.181 57.836 24.228 1.00 80.25 899 GLN C C 1
ATOM 6009 O O . GLN C 1 257 ? 52.677 58.508 25.139 1.00 75.58 899 GLN C O 1
ATOM 6010 N N . ALA C 1 258 ? 54.232 57.038 24.413 1.00 81.45 900 ALA C N 1
ATOM 6011 C CA . ALA C 1 258 ? 54.916 56.944 25.697 1.00 77.94 900 ALA C CA 1
ATOM 6012 C C . ALA C 1 258 ? 55.934 58.076 25.828 1.00 77.12 900 ALA C C 1
ATOM 6013 O O . ALA C 1 258 ? 56.644 58.403 24.869 1.00 75.95 900 ALA C O 1
ATOM 6014 N N . ALA C 1 259 ? 55.975 58.688 27.017 1.00 73.31 901 ALA C N 1
ATOM 6015 C CA . ALA C 1 259 ? 57.013 59.660 27.356 1.00 72.77 901 ALA C CA 1
ATOM 6016 C C . ALA C 1 259 ? 58.385 58.984 27.406 1.00 74.86 901 ALA C C 1
ATOM 6017 O O . ALA C 1 259 ? 58.516 57.810 27.776 1.00 59.98 901 ALA C O 1
ATOM 6019 N N . ARG C 1 260 ? 59.425 59.731 27.035 1.00 74.30 902 ARG C N 1
ATOM 6020 C CA . ARG C 1 260 ? 60.744 59.131 27.130 1.00 68.32 902 ARG C CA 1
ATOM 6021 C C . ARG C 1 260 ? 61.246 59.228 28.562 1.00 59.70 902 ARG C C 1
ATOM 6022 O O . ARG C 1 260 ? 60.888 60.143 29.312 1.00 58.16 902 ARG C O 1
ATOM 6030 N N . LEU C 1 261 ? 62.034 58.233 28.955 1.00 55.44 903 LEU C N 1
ATOM 6031 C CA . LEU C 1 261 ? 62.390 58.050 30.352 1.00 54.67 903 LEU C CA 1
ATOM 6032 C C . LEU C 1 261 ? 63.609 58.895 30.696 1.00 51.67 903 LEU C C 1
ATOM 6033 O O . LEU C 1 261 ? 64.596 58.920 29.952 1.00 44.44 903 LEU C O 1
ATOM 6038 N N . PHE C 1 262 ? 63.517 59.605 31.812 1.00 50.15 904 PHE C N 1
ATOM 6039 C CA . PHE C 1 262 ? 64.614 60.412 32.306 1.00 47.98 904 PHE C CA 1
ATOM 6040 C C . PHE C 1 262 ? 65.549 59.629 33.195 1.00 54.41 904 PHE C C 1
ATOM 6041 O O . PHE C 1 262 ? 66.684 60.070 33.417 1.00 53.20 904 PHE C O 1
ATOM 6049 N N . SER C 1 263 ? 65.102 58.484 33.709 1.00 55.97 905 SER C N 1
ATOM 6050 C CA . SER C 1 263 ? 65.817 57.790 34.771 1.00 55.31 905 SER C CA 1
ATOM 6051 C C . SER C 1 263 ? 66.648 56.614 34.275 1.00 50.01 905 SER C C 1
ATOM 6052 O O . SER C 1 263 ? 67.360 56.004 35.073 1.00 49.84 905 SER C O 1
ATOM 6055 N N . VAL C 1 264 ? 66.564 56.263 32.996 1.00 47.62 906 VAL C N 1
ATOM 6056 C CA . VAL C 1 264 ? 67.321 55.119 32.489 1.00 48.87 906 VAL C CA 1
ATOM 6057 C C . VAL C 1 264 ? 67.832 55.439 31.100 1.00 47.70 906 VAL C C 1
ATOM 6058 O O . VAL C 1 264 ? 67.289 56.295 30.388 1.00 44.94 906 VAL C O 1
ATOM 6062 N N . PRO C 1 265 ? 68.900 54.764 30.692 1.00 45.25 907 PRO C N 1
ATOM 6063 C CA . PRO C 1 265 ? 69.431 54.974 29.346 1.00 41.55 907 PRO C CA 1
ATOM 6064 C C . PRO C 1 265 ? 68.490 54.444 28.286 1.00 40.74 907 PRO C C 1
ATOM 6065 O O . PRO C 1 265 ? 67.688 53.532 28.522 1.00 45.18 907 PRO C O 1
ATOM 6069 N N . HIS C 1 266 ? 68.613 55.026 27.091 1.00 41.07 908 HIS C N 1
ATOM 6070 C CA . HIS C 1 266 ? 67.741 54.681 25.976 1.00 40.95 908 HIS C CA 1
ATOM 6071 C C . HIS C 1 266 ? 67.715 53.170 25.692 1.00 44.07 908 HIS C C 1
ATOM 6072 O O . HIS C 1 266 ? 66.689 52.646 25.235 1.00 42.13 908 HIS C O 1
ATOM 6079 N N . VAL C 1 267 ? 68.817 52.448 25.963 1.00 43.76 909 VAL C N 1
ATOM 6080 C CA . VAL C 1 267 ? 68.853 51.020 25.626 1.00 41.86 909 VAL C CA 1
ATOM 6081 C C . VAL C 1 267 ? 67.872 50.223 26.496 1.00 39.92 909 VAL C C 1
ATOM 6082 O O . VAL C 1 267 ? 67.264 49.265 26.029 1.00 40.28 909 VAL C O 1
ATOM 6086 N N . VAL C 1 268 ? 67.682 50.636 27.746 1.00 37.76 910 VAL C N 1
ATOM 6087 C CA . VAL C 1 268 ? 66.721 50.015 28.647 1.00 38.91 910 VAL C CA 1
ATOM 6088 C C . VAL C 1 268 ? 65.292 50.177 28.127 1.00 43.25 910 VAL C C 1
ATOM 6089 O O . VAL C 1 268 ? 64.492 49.234 28.175 1.00 40.35 910 VAL C O 1
ATOM 6093 N N . GLN C 1 269 ? 64.936 51.381 27.648 1.00 42.82 911 GLN C N 1
ATOM 6094 C CA . GLN C 1 269 ? 63.607 51.576 27.088 1.00 41.92 911 GLN C CA 1
ATOM 6095 C C . GLN C 1 269 ? 63.462 50.845 25.763 1.00 42.60 911 GLN C C 1
ATOM 6096 O O . GLN C 1 269 ? 62.376 50.346 25.458 1.00 41.81 911 GLN C O 1
ATOM 6102 N N . GLN C 1 270 ? 64.536 50.737 24.979 1.00 40.56 912 GLN C N 1
ATOM 6103 C CA . GLN C 1 270 ? 64.448 49.900 23.788 1.00 43.55 912 GLN C CA 1
ATOM 6104 C C . GLN C 1 270 ? 64.180 48.441 24.152 1.00 45.72 912 GLN C C 1
ATOM 6105 O O . GLN C 1 270 ? 63.353 47.778 23.516 1.00 42.42 912 GLN C O 1
ATOM 6111 N N . GLU C 1 271 ? 64.868 47.914 25.172 1.00 41.68 913 GLU C N 1
ATOM 6112 C CA . GLU C 1 271 ? 64.699 46.494 25.477 1.00 41.97 913 GLU C CA 1
ATOM 6113 C C . GLU C 1 271 ? 63.336 46.246 26.105 1.00 43.06 913 GLU C C 1
ATOM 6114 O O . GLU C 1 271 ? 62.684 45.239 25.807 1.00 38.84 913 GLU C O 1
ATOM 6120 N N . THR C 1 272 ? 62.882 47.182 26.943 1.00 40.40 914 THR C N 1
ATOM 6121 C CA . THR C 1 272 ? 61.533 47.123 27.491 1.00 44.29 914 THR C CA 1
ATOM 6122 C C . THR C 1 272 ? 60.472 47.144 26.384 1.00 47.64 914 THR C C 1
ATOM 6123 O O . THR C 1 272 ? 59.477 46.407 26.455 1.00 42.92 914 THR C O 1
ATOM 6127 N N . THR C 1 273 ? 60.679 47.958 25.342 1.00 43.03 915 THR C N 1
ATOM 6128 C CA . THR C 1 273 ? 59.715 48.007 24.242 1.00 46.82 915 THR C CA 1
ATOM 6129 C C . THR C 1 273 ? 59.741 46.713 23.442 1.00 40.59 915 THR C C 1
ATOM 6130 O O . THR C 1 273 ? 58.687 46.176 23.092 1.00 45.83 915 THR C O 1
ATOM 6134 N N . LEU C 1 274 ? 60.937 46.187 23.166 1.00 46.01 916 LEU C N 1
ATOM 6135 C CA . LEU C 1 274 ? 61.070 44.869 22.544 1.00 44.77 916 LEU C CA 1
ATOM 6136 C C . LEU C 1 274 ? 60.323 43.797 23.330 1.00 45.19 916 LEU C C 1
ATOM 6137 O O . LEU C 1 274 ? 59.492 43.064 22.779 1.00 44.60 916 LEU C O 1
ATOM 6142 N N . ALA C 1 275 ? 60.598 43.704 24.633 1.00 45.70 917 ALA C N 1
ATOM 6143 C CA . ALA C 1 275 ? 59.986 42.666 25.455 1.00 42.26 917 ALA C CA 1
ATOM 6144 C C . ALA C 1 275 ? 58.474 42.832 25.509 1.00 43.15 917 ALA C C 1
ATOM 6145 O O . ALA C 1 275 ? 57.739 41.844 25.475 1.00 44.16 917 ALA C O 1
ATOM 6147 N N . TYR C 1 276 ? 57.987 44.075 25.580 1.00 47.81 918 TYR C N 1
ATOM 6148 C CA . TYR C 1 276 ? 56.543 44.298 25.579 1.00 42.12 918 TYR C CA 1
ATOM 6149 C C . TYR C 1 276 ? 55.914 43.799 24.285 1.00 43.10 918 TYR C C 1
ATOM 6150 O O . TYR C 1 276 ? 54.963 43.007 24.308 1.00 42.86 918 TYR C O 1
ATOM 6159 N N . LEU C 1 277 ? 56.440 44.239 23.141 1.00 46.69 919 LEU C N 1
ATOM 6160 C CA . LEU C 1 277 ? 55.853 43.826 21.868 1.00 44.50 919 LEU C CA 1
ATOM 6161 C C . LEU C 1 277 ? 55.914 42.313 21.681 1.00 42.52 919 LEU C C 1
ATOM 6162 O O . LEU C 1 277 ? 54.956 41.704 21.192 1.00 46.07 919 LEU C O 1
ATOM 6167 N N . GLU C 1 278 ? 57.048 41.695 22.029 1.00 49.21 920 GLU C N 1
ATOM 6168 C CA . GLU C 1 278 ? 57.165 40.244 21.932 1.00 42.90 920 GLU C CA 1
ATOM 6169 C C . GLU C 1 278 ? 56.170 39.550 22.854 1.00 43.08 920 GLU C C 1
ATOM 6170 O O . GLU C 1 278 ? 55.637 38.483 22.511 1.00 40.83 920 GLU C O 1
ATOM 6176 N N . ASN C 1 279 ? 55.913 40.146 24.030 1.00 38.36 921 ASN C N 1
ATOM 6177 C CA . ASN C 1 279 ? 54.895 39.617 24.925 1.00 41.77 921 ASN C CA 1
ATOM 6178 C C . ASN C 1 279 ? 53.510 39.702 24.285 1.00 45.83 921 ASN C C 1
ATOM 6179 O O . ASN C 1 279 ? 52.719 38.763 24.387 1.00 41.11 921 ASN C O 1
ATOM 6184 N N . GLN C 1 280 ? 53.196 40.825 23.632 1.00 45.60 922 GLN C N 1
ATOM 6185 C CA . GLN C 1 280 ? 51.882 40.982 23.013 1.00 46.16 922 GLN C CA 1
ATOM 6186 C C . GLN C 1 280 ? 51.690 39.962 21.906 1.00 42.35 922 GLN C C 1
ATOM 6187 O O . GLN C 1 280 ? 50.644 39.309 21.827 1.00 42.99 922 GLN C O 1
ATOM 6193 N N . VAL C 1 281 ? 52.709 39.786 21.067 1.00 39.91 923 VAL C N 1
ATOM 6194 C CA . VAL C 1 281 ? 52.639 38.772 20.025 1.00 39.61 923 VAL C CA 1
ATOM 6195 C C . VAL C 1 281 ? 52.386 37.398 20.642 1.00 48.79 923 VAL C C 1
ATOM 6196 O O . VAL C 1 281 ? 51.436 36.690 20.265 1.00 47.80 923 VAL C O 1
ATOM 6200 N N . ALA C 1 282 ? 53.206 37.018 21.635 1.00 44.68 924 ALA C N 1
ATOM 6201 C CA . ALA C 1 282 ? 53.056 35.691 22.220 1.00 44.00 924 ALA C CA 1
ATOM 6202 C C . ALA C 1 282 ? 51.725 35.541 22.955 1.00 43.79 924 ALA C C 1
ATOM 6203 O O . ALA C 1 282 ? 51.186 34.442 23.013 1.00 45.49 924 ALA C O 1
ATOM 6205 N N . ALA C 1 283 ? 51.181 36.623 23.512 1.00 43.68 925 ALA C N 1
ATOM 6206 C CA . ALA C 1 283 ? 49.924 36.516 24.239 1.00 45.28 925 ALA C CA 1
ATOM 6207 C C . ALA C 1 283 ? 48.771 36.326 23.269 1.00 50.05 925 ALA C C 1
ATOM 6208 O O . ALA C 1 283 ? 47.862 35.535 23.530 1.00 49.52 925 ALA C O 1
ATOM 6210 N N . ALA C 1 284 ? 48.810 37.027 22.136 1.00 45.82 926 ALA C N 1
ATOM 6211 C CA . ALA C 1 284 ? 47.793 36.815 21.115 1.00 56.96 926 ALA C CA 1
ATOM 6212 C C . ALA C 1 284 ? 47.881 35.402 20.552 1.00 53.40 926 ALA C C 1
ATOM 6213 O O . ALA C 1 284 ? 46.853 34.773 20.273 1.00 50.66 926 ALA C O 1
ATOM 6215 N N . LEU C 1 285 ? 49.107 34.896 20.382 1.00 49.88 927 LEU C N 1
ATOM 6216 C CA . LEU C 1 285 ? 49.299 33.540 19.881 1.00 50.82 927 LEU C CA 1
ATOM 6217 C C . LEU C 1 285 ? 48.871 32.508 20.914 1.00 54.83 927 LEU C C 1
ATOM 6218 O O . LEU C 1 285 ? 48.419 31.412 20.560 1.00 58.02 927 LEU C O 1
ATOM 6223 N N . THR C 1 286 ? 48.975 32.861 22.187 1.00 51.88 928 THR C N 1
ATOM 6224 C CA . THR C 1 286 ? 48.535 32.011 23.279 1.00 52.97 928 THR C CA 1
ATOM 6225 C C . THR C 1 286 ? 47.018 32.019 23.414 1.00 53.44 928 THR C C 1
ATOM 6226 O O . THR C 1 286 ? 46.411 30.991 23.726 1.00 60.92 928 THR C O 1
ATOM 6230 N N . LEU C 1 287 ? 46.391 33.160 23.182 1.00 56.73 929 LEU C N 1
ATOM 6231 C CA . LEU C 1 287 ? 44.942 33.268 23.229 1.00 55.67 929 LEU C CA 1
ATOM 6232 C C . LEU C 1 287 ? 44.272 32.771 21.953 1.00 55.71 929 LEU C C 1
ATOM 6233 O O . LEU C 1 287 ? 43.039 32.754 21.886 1.00 64.49 929 LEU C O 1
ATOM 6238 N N . GLN C 1 288 ? 45.045 32.384 20.943 1.00 54.12 930 GLN C N 1
ATOM 6239 C CA . GLN C 1 288 ? 44.494 32.031 19.640 1.00 60.17 930 GLN C CA 1
ATOM 6240 C C . GLN C 1 288 ? 43.598 33.138 19.073 1.00 66.12 930 GLN C C 1
ATOM 6241 O O . GLN C 1 288 ? 42.669 32.870 18.305 1.00 67.98 930 GLN C O 1
ATOM 6247 N N . SER C 1 289 ? 43.871 34.390 19.450 1.00 64.50 931 SER C N 1
ATOM 6248 C CA . SER C 1 289 ? 43.160 35.552 18.919 1.00 62.32 931 SER C CA 1
ATOM 6249 C C . SER C 1 289 ? 43.849 35.990 17.630 1.00 68.10 931 SER C C 1
ATOM 6250 O O . SER C 1 289 ? 44.928 36.593 17.669 1.00 66.19 931 SER C O 1
ATOM 6253 N N . SER C 1 290 ? 43.201 35.724 16.490 1.00 73.73 932 SER C N 1
ATOM 6254 C CA . SER C 1 290 ? 43.886 35.738 15.200 1.00 70.20 932 SER C CA 1
ATOM 6255 C C . SER C 1 290 ? 44.153 37.146 14.682 1.00 69.32 932 SER C C 1
ATOM 6256 O O . SER C 1 290 ? 45.232 37.421 14.130 1.00 64.42 932 SER C O 1
ATOM 6259 N N . HIS C 1 291 ? 43.180 38.039 14.812 1.00 67.56 933 HIS C N 1
ATOM 6260 C CA . HIS C 1 291 ? 43.400 39.383 14.312 1.00 70.88 933 HIS C CA 1
ATOM 6261 C C . HIS C 1 291 ? 44.354 40.151 15.215 1.00 64.24 933 HIS C C 1
ATOM 6262 O O . HIS C 1 291 ? 45.181 40.924 14.720 1.00 65.29 933 HIS C O 1
ATOM 6269 N N . GLU C 1 292 ? 44.271 39.937 16.531 1.00 61.25 934 GLU C N 1
ATOM 6270 C CA . GLU C 1 292 ? 45.252 40.527 17.434 1.00 60.43 934 GLU C CA 1
ATOM 6271 C C . GLU C 1 292 ? 46.652 39.975 17.169 1.00 54.28 934 GLU C C 1
ATOM 6272 O O . GLU C 1 292 ? 47.641 40.701 17.292 1.00 52.95 934 GLU C O 1
ATOM 6278 N N . TYR C 1 293 ? 46.759 38.716 16.762 1.00 55.42 935 TYR C N 1
ATOM 6279 C CA . TYR C 1 293 ? 48.077 38.194 16.432 1.00 55.88 935 TYR C CA 1
ATOM 6280 C C . TYR C 1 293 ? 48.636 38.860 15.194 1.00 57.09 935 TYR C C 1
ATOM 6281 O O . TYR C 1 293 ? 49.832 39.178 15.145 1.00 56.94 935 TYR C O 1
ATOM 6290 N N . ARG C 1 294 ? 47.804 39.016 14.159 1.00 56.61 936 ARG C N 1
ATOM 6291 C CA . ARG C 1 294 ? 48.233 39.752 12.974 1.00 60.32 936 ARG C CA 1
ATOM 6292 C C . ARG C 1 294 ? 48.696 41.157 13.355 1.00 57.36 936 ARG C C 1
ATOM 6293 O O . ARG C 1 294 ? 49.857 41.541 13.113 1.00 53.61 936 ARG C O 1
ATOM 6301 N N . HIS C 1 295 ? 47.797 41.922 13.987 1.00 52.63 937 HIS C N 1
ATOM 6302 C CA . HIS C 1 295 ? 48.110 43.273 14.414 1.00 54.04 937 HIS C CA 1
ATOM 6303 C C . HIS C 1 295 ? 49.466 43.315 15.098 1.00 55.81 937 HIS C C 1
ATOM 6304 O O . HIS C 1 295 ? 50.404 43.943 14.599 1.00 54.23 937 HIS C O 1
ATOM 6311 N N . TRP C 1 296 ? 49.601 42.578 16.205 1.00 56.48 938 TRP C N 1
ATOM 6312 C CA . TRP C 1 296 ? 50.787 42.726 17.042 1.00 52.69 938 TRP C CA 1
ATOM 6313 C C . TRP C 1 296 ? 52.042 42.234 16.327 1.00 50.45 938 TRP C C 1
ATOM 6314 O O . TRP C 1 296 ? 53.106 42.856 16.438 1.00 50.64 938 TRP C O 1
ATOM 6325 N N . LEU C 1 297 ? 51.932 41.164 15.537 1.00 50.30 939 LEU C N 1
ATOM 6326 C CA . LEU C 1 297 ? 53.069 40.763 14.717 1.00 50.08 939 LEU C CA 1
ATOM 6327 C C . LEU C 1 297 ? 53.545 41.923 13.849 1.00 58.07 939 LEU C C 1
ATOM 6328 O O . LEU C 1 297 ? 54.750 42.161 13.727 1.00 60.74 939 LEU C O 1
ATOM 6333 N N . LEU C 1 298 ? 52.621 42.664 13.238 1.00 55.31 940 LEU C N 1
ATOM 6334 C CA . LEU C 1 298 ? 53.079 43.690 12.305 1.00 55.44 940 LEU C CA 1
ATOM 6335 C C . LEU C 1 298 ? 53.499 44.996 13.000 1.00 53.92 940 LEU C C 1
ATOM 6336 O O . LEU C 1 298 ? 54.392 45.695 12.507 1.00 56.32 940 LEU C O 1
ATOM 6341 N N . VAL C 1 299 ? 52.924 45.325 14.152 1.00 50.39 941 VAL C N 1
ATOM 6342 C CA . VAL C 1 299 ? 53.471 46.416 14.953 1.00 53.23 941 VAL C CA 1
ATOM 6343 C C . VAL C 1 299 ? 54.890 46.080 15.390 1.00 57.08 941 VAL C C 1
ATOM 6344 O O . VAL C 1 299 ? 55.826 46.873 15.222 1.00 59.50 941 VAL C O 1
ATOM 6348 N N . TYR C 1 300 ? 55.066 44.882 15.946 1.00 54.82 942 TYR C N 1
ATOM 6349 C CA . TYR C 1 300 ? 56.382 44.414 16.355 1.00 51.00 942 TYR C CA 1
ATOM 6350 C C . TYR C 1 300 ? 57.364 44.415 15.195 1.00 54.79 942 TYR C C 1
ATOM 6351 O O . TYR C 1 300 ? 58.525 44.828 15.345 1.00 58.43 942 TYR C O 1
ATOM 6360 N N . ALA C 1 301 ? 56.921 43.926 14.036 1.00 54.35 943 ALA C N 1
ATOM 6361 C CA . ALA C 1 301 ? 57.783 43.876 12.864 1.00 56.78 943 ALA C CA 1
ATOM 6362 C C . ALA C 1 301 ? 58.216 45.277 12.459 1.00 60.32 943 ALA C C 1
ATOM 6363 O O . ALA C 1 301 ? 59.372 45.498 12.073 1.00 55.47 943 ALA C O 1
ATOM 6365 N N . ARG C 1 302 ? 57.303 46.244 12.553 1.00 56.05 944 ARG C N 1
ATOM 6366 C CA . ARG C 1 302 ? 57.685 47.586 12.162 1.00 64.05 944 ARG C CA 1
ATOM 6367 C C . ARG C 1 302 ? 58.646 48.186 13.183 1.00 62.22 944 ARG C C 1
ATOM 6368 O O . ARG C 1 302 ? 59.558 48.929 12.809 1.00 54.76 944 ARG C O 1
ATOM 6376 N N . TYR C 1 303 ? 58.472 47.870 14.470 1.00 59.67 945 TYR C N 1
ATOM 6377 C CA . TYR C 1 303 ? 59.466 48.287 15.447 1.00 53.16 945 TYR C CA 1
ATOM 6378 C C . TYR C 1 303 ? 60.833 47.718 15.082 1.00 59.03 945 TYR C C 1
ATOM 6379 O O . TYR C 1 303 ? 61.842 48.436 15.091 1.00 55.74 945 TYR C O 1
ATOM 6388 N N . LEU C 1 304 ? 60.876 46.439 14.696 1.00 58.55 946 LEU C N 1
ATOM 6389 C CA . LEU C 1 304 ? 62.149 45.823 14.332 1.00 60.31 946 LEU C CA 1
ATOM 6390 C C . LEU C 1 304 ? 62.782 46.527 13.145 1.00 61.00 946 LEU C C 1
ATOM 6391 O O . LEU C 1 304 ? 63.992 46.778 13.132 1.00 62.58 946 LEU C O 1
ATOM 6396 N N . VAL C 1 305 ? 61.977 46.828 12.123 1.00 62.40 947 VAL C N 1
ATOM 6397 C CA . VAL C 1 305 ? 62.487 47.510 10.936 1.00 64.16 947 VAL C CA 1
ATOM 6398 C C . VAL C 1 305 ? 63.023 48.891 11.300 1.00 59.85 947 VAL C C 1
ATOM 6399 O O . VAL C 1 305 ? 64.139 49.263 10.925 1.00 60.55 947 VAL C O 1
ATOM 6403 N N . ASN C 1 306 ? 62.226 49.670 12.031 1.00 54.82 948 ASN C N 1
ATOM 6404 C CA . ASN C 1 306 ? 62.579 51.055 12.311 1.00 56.42 948 ASN C CA 1
ATOM 6405 C C . ASN C 1 306 ? 63.806 51.145 13.209 1.00 64.80 948 ASN C C 1
ATOM 6406 O O . ASN C 1 306 ? 64.648 52.033 13.035 1.00 69.27 948 ASN C O 1
ATOM 6408 N N . GLU C 1 307 ? 63.941 50.220 14.153 1.00 63.24 949 GLU C N 1
ATOM 6409 C CA . GLU C 1 307 ? 65.040 50.252 15.100 1.00 58.94 949 GLU C CA 1
ATOM 6410 C C . GLU C 1 307 ? 66.280 49.510 14.627 1.00 62.42 949 GLU C C 1
ATOM 6411 O O . GLU C 1 307 ? 67.343 49.694 15.222 1.00 69.46 949 GLU C O 1
ATOM 6417 N N . GLY C 1 308 ? 66.188 48.679 13.591 1.00 65.04 950 GLY C N 1
ATOM 6418 C CA . GLY C 1 308 ? 67.362 48.005 13.060 1.00 61.10 950 GLY C CA 1
ATOM 6419 C C . GLY C 1 308 ? 67.679 46.648 13.652 1.00 68.31 950 GLY C C 1
ATOM 6420 O O . GLY C 1 308 ? 68.776 46.133 13.411 1.00 75.58 950 GLY C O 1
ATOM 6421 N N . PHE C 1 309 ? 66.759 46.045 14.412 1.00 70.90 951 PHE C N 1
ATOM 6422 C CA . PHE C 1 309 ? 66.934 44.705 14.981 1.00 63.11 951 PHE C CA 1
ATOM 6423 C C . PHE C 1 309 ? 66.836 43.661 13.867 1.00 67.15 951 PHE C C 1
ATOM 6424 O O . PHE C 1 309 ? 65.801 43.026 13.648 1.00 65.77 951 PHE C O 1
ATOM 6432 N N . GLU C 1 310 ? 67.963 43.441 13.183 1.00 71.16 952 GLU C N 1
ATOM 6433 C CA . GLU C 1 310 ? 67.941 42.692 11.928 1.00 71.27 952 GLU C CA 1
ATOM 6434 C C . GLU C 1 310 ? 67.765 41.193 12.144 1.00 72.33 952 GLU C C 1
ATOM 6435 O O . GLU C 1 310 ? 67.152 40.512 11.315 1.00 75.54 952 GLU C O 1
ATOM 6441 N N . TYR C 1 311 ? 68.324 40.644 13.215 1.00 69.35 953 TYR C N 1
ATOM 6442 C CA . TYR C 1 311 ? 68.363 39.190 13.312 1.00 71.66 953 TYR C CA 1
ATOM 6443 C C . TYR C 1 311 ? 67.017 38.620 13.735 1.00 71.58 953 TYR C C 1
ATOM 6444 O O . TYR C 1 311 ? 66.586 37.579 13.215 1.00 68.16 953 TYR C O 1
ATOM 6453 N N . ARG C 1 312 ? 66.336 39.297 14.661 1.00 68.97 954 ARG C N 1
ATOM 6454 C CA . ARG C 1 312 ? 64.952 38.948 14.950 1.00 68.49 954 ARG C CA 1
ATOM 6455 C C . ARG C 1 312 ? 64.107 39.028 13.688 1.00 68.49 954 ARG C C 1
ATOM 6456 O O . ARG C 1 312 ? 63.305 38.126 13.408 1.00 73.75 954 ARG C O 1
ATOM 6464 N N . LEU C 1 313 ? 64.316 40.074 12.884 1.00 63.90 955 LEU C N 1
ATOM 6465 C CA . LEU C 1 313 ? 63.513 40.275 11.684 1.00 64.94 955 LEU C CA 1
ATOM 6466 C C . LEU C 1 313 ? 63.741 39.159 10.669 1.00 67.37 955 LEU C C 1
ATOM 6467 O O . LEU C 1 313 ? 62.793 38.513 10.206 1.00 66.95 955 LEU C O 1
ATOM 6472 N N . ARG C 1 314 ? 65.005 38.928 10.306 1.00 70.52 956 ARG C N 1
ATOM 6473 C CA . ARG C 1 314 ? 65.349 37.817 9.427 1.00 71.79 956 ARG C CA 1
ATOM 6474 C C . ARG C 1 314 ? 64.761 36.512 9.938 1.00 74.66 956 ARG C C 1
ATOM 6475 O O . ARG C 1 314 ? 64.221 35.724 9.155 1.00 74.57 956 ARG C O 1
ATOM 6483 N N . GLU C 1 315 ? 64.834 36.276 11.251 1.00 71.60 957 GLU C N 1
ATOM 6484 C CA . GLU C 1 315 ? 64.307 35.029 11.803 1.00 74.03 957 GLU C CA 1
ATOM 6485 C C . GLU C 1 315 ? 62.809 34.903 11.552 1.00 72.37 957 GLU C C 1
ATOM 6486 O O . GLU C 1 315 ? 62.328 33.856 11.098 1.00 75.00 957 GLU C O 1
ATOM 6492 N N . ILE C 1 316 ? 62.054 35.963 11.852 1.00 68.52 958 ILE C N 1
ATOM 6493 C CA . ILE C 1 316 ? 60.626 35.976 11.547 1.00 67.97 958 ILE C CA 1
ATOM 6494 C C . ILE C 1 316 ? 60.380 35.678 10.071 1.00 74.94 958 ILE C C 1
ATOM 6495 O O . ILE C 1 316 ? 59.453 34.939 9.710 1.00 72.98 958 ILE C O 1
ATOM 6500 N N . CYS C 1 317 ? 61.199 36.260 9.193 1.00 73.10 959 CYS C N 1
ATOM 6501 C CA . CYS C 1 317 ? 61.027 36.027 7.763 1.00 75.77 959 CYS C CA 1
ATOM 6502 C C . CYS C 1 317 ? 61.284 34.569 7.399 1.00 77.52 959 CYS C C 1
ATOM 6503 O O . CYS C 1 317 ? 60.529 33.971 6.626 1.00 78.84 959 CYS C O 1
ATOM 6506 N N . LYS C 1 318 ? 62.363 33.990 7.934 1.00 76.57 960 LYS C N 1
ATOM 6507 C CA . LYS C 1 318 ? 62.684 32.589 7.683 1.00 75.50 960 LYS C CA 1
ATOM 6508 C C . LYS C 1 318 ? 61.534 31.689 8.110 1.00 79.34 960 LYS C C 1
ATOM 6509 O O . LYS C 1 318 ? 61.065 30.848 7.331 1.00 81.26 960 LYS C O 1
ATOM 6512 N N . ASP C 1 319 ? 61.050 31.866 9.343 1.00 75.74 961 ASP C N 1
ATOM 6513 C CA . ASP C 1 319 ? 59.927 31.061 9.807 1.00 75.04 961 ASP C CA 1
ATOM 6514 C C . ASP C 1 319 ? 58.717 31.240 8.899 1.00 79.88 961 ASP C C 1
ATOM 6515 O O . ASP C 1 319 ? 58.155 30.262 8.393 1.00 81.65 961 ASP C O 1
ATOM 6520 N N . LEU C 1 320 ? 58.314 32.490 8.659 1.00 77.28 962 LEU C N 1
ATOM 6521 C CA . LEU C 1 320 ? 57.149 32.739 7.821 1.00 79.23 962 LEU C CA 1
ATOM 6522 C C . LEU C 1 320 ? 57.341 32.263 6.389 1.00 80.19 962 LEU C C 1
ATOM 6523 O O . LEU C 1 320 ? 56.351 32.141 5.656 1.00 82.61 962 LEU C O 1
ATOM 6528 N N . LEU C 1 321 ? 58.576 31.974 5.984 1.00 81.65 963 LEU C N 1
ATOM 6529 C CA . LEU C 1 321 ? 58.880 31.536 4.628 1.00 83.16 963 LEU C CA 1
ATOM 6530 C C . LEU C 1 321 ? 58.765 30.020 4.497 1.00 84.05 963 LEU C C 1
ATOM 6531 O O . LEU C 1 321 ? 57.785 29.520 3.939 1.00 87.69 963 LEU C O 1
ATOM 6536 N N . GLY C 1 322 ? 59.751 29.282 5.006 1.00 85.98 964 GLY C N 1
ATOM 6537 C CA . GLY C 1 322 ? 59.740 27.831 4.936 1.00 82.93 964 GLY C CA 1
ATOM 6538 C C . GLY C 1 322 ? 60.929 27.248 4.194 1.00 85.28 964 GLY C C 1
ATOM 6539 O O . GLY C 1 322 ? 60.781 26.311 3.405 1.00 89.49 964 GLY C O 1
ATOM 6540 N N . TRP C 1 332 ? 58.158 22.049 9.465 1.00 89.05 974 TRP C N 1
ATOM 6541 C CA . TRP C 1 332 ? 57.627 23.397 9.241 1.00 89.40 974 TRP C CA 1
ATOM 6542 C C . TRP C 1 332 ? 56.110 23.387 9.101 1.00 82.20 974 TRP C C 1
ATOM 6543 O O . TRP C 1 332 ? 55.580 22.789 8.173 1.00 88.27 974 TRP C O 1
ATOM 6554 N N . GLU C 1 333 ? 55.413 24.046 10.027 1.00 85.64 975 GLU C N 1
ATOM 6555 C CA . GLU C 1 333 ? 53.971 24.221 9.904 1.00 81.34 975 GLU C CA 1
ATOM 6556 C C . GLU C 1 333 ? 53.682 25.404 8.989 1.00 88.83 975 GLU C C 1
ATOM 6557 O O . GLU C 1 333 ? 54.385 26.420 9.017 1.00 87.38 975 GLU C O 1
ATOM 6559 N N . SER C 1 334 ? 52.651 25.261 8.164 1.00 89.25 976 SER C N 1
ATOM 6560 C CA . SER C 1 334 ? 52.380 26.228 7.113 1.00 84.04 976 SER C CA 1
ATOM 6561 C C . SER C 1 334 ? 51.421 27.328 7.536 1.00 89.27 976 SER C C 1
ATOM 6562 O O . SER C 1 334 ? 51.209 28.274 6.767 1.00 89.06 976 SER C O 1
ATOM 6563 N N . THR C 1 335 ? 50.833 27.237 8.725 1.00 84.01 977 THR C N 1
ATOM 6564 C CA . THR C 1 335 ? 49.863 28.229 9.156 1.00 80.50 977 THR C CA 1
ATOM 6565 C C . THR C 1 335 ? 50.133 28.601 10.606 1.00 78.74 977 THR C C 1
ATOM 6566 O O . THR C 1 335 ? 50.834 27.894 11.335 1.00 80.23 977 THR C O 1
ATOM 6570 N N . VAL C 1 336 ? 49.589 29.747 11.005 1.00 73.77 978 VAL C N 1
ATOM 6571 C CA . VAL C 1 336 ? 49.738 30.276 12.354 1.00 69.00 978 VAL C CA 1
ATOM 6572 C C . VAL C 1 336 ? 48.380 30.814 12.776 1.00 73.47 978 VAL C C 1
ATOM 6573 O O . VAL C 1 336 ? 47.813 31.667 12.083 1.00 74.30 978 VAL C O 1
ATOM 6577 N N . VAL C 1 337 ? 47.850 30.310 13.895 1.00 72.31 979 VAL C N 1
ATOM 6578 C CA . VAL C 1 337 ? 46.613 30.809 14.499 1.00 67.18 979 VAL C CA 1
ATOM 6579 C C . VAL C 1 337 ? 45.543 30.910 13.404 1.00 74.05 979 VAL C C 1
ATOM 6580 O O . VAL C 1 337 ? 44.618 31.728 13.453 1.00 77.84 979 VAL C O 1
ATOM 6584 N N . GLY C 1 338 ? 45.648 30.036 12.408 1.00 77.59 980 GLY C N 1
ATOM 6585 C CA . GLY C 1 338 ? 44.667 30.000 11.346 1.00 73.80 980 GLY C CA 1
ATOM 6586 C C . GLY C 1 338 ? 44.859 31.027 10.254 1.00 79.51 980 GLY C C 1
ATOM 6587 O O . GLY C 1 338 ? 43.886 31.386 9.586 1.00 84.24 980 GLY C O 1
ATOM 6588 N N . LEU C 1 339 ? 46.083 31.531 10.070 1.00 80.27 981 LEU C N 1
ATOM 6589 C CA . LEU C 1 339 ? 46.430 32.398 8.951 1.00 74.26 981 LEU C CA 1
ATOM 6590 C C . LEU C 1 339 ? 47.611 31.799 8.208 1.00 76.04 981 LEU C C 1
ATOM 6591 O O . LEU C 1 339 ? 48.423 31.078 8.789 1.00 76.35 981 LEU C O 1
ATOM 6596 N N . ARG C 1 340 ? 47.688 32.085 6.909 1.00 77.74 982 ARG C N 1
ATOM 6597 C CA . ARG C 1 340 ? 48.790 31.580 6.097 1.00 82.31 982 ARG C CA 1
ATOM 6598 C C . ARG C 1 340 ? 50.079 32.293 6.492 1.00 83.79 982 ARG C C 1
ATOM 6599 O O . ARG C 1 340 ? 50.149 33.527 6.450 1.00 80.97 982 ARG C O 1
ATOM 6601 N N . LYS C 1 341 ? 51.098 31.517 6.884 1.00 82.22 983 LYS C N 1
ATOM 6602 C CA . LYS C 1 341 ? 52.356 32.114 7.326 1.00 81.19 983 LYS C CA 1
ATOM 6603 C C . LYS C 1 341 ? 53.040 32.898 6.211 1.00 81.45 983 LYS C C 1
ATOM 6604 O O . LYS C 1 341 ? 53.921 33.718 6.488 1.00 83.27 983 LYS C O 1
ATOM 6606 N N . ARG C 1 342 ? 52.641 32.684 4.963 1.00 82.79 984 ARG C N 1
ATOM 6607 C CA . ARG C 1 342 ? 53.196 33.433 3.846 1.00 81.59 984 ARG C CA 1
ATOM 6608 C C . ARG C 1 342 ? 52.339 34.626 3.423 1.00 81.29 984 ARG C C 1
ATOM 6609 O O . ARG C 1 342 ? 52.868 35.564 2.814 1.00 82.64 984 ARG C O 1
ATOM 6617 N N . GLU C 1 343 ? 51.043 34.637 3.750 1.00 76.74 985 GLU C N 1
ATOM 6618 C CA . GLU C 1 343 ? 50.283 35.873 3.606 1.00 76.93 985 GLU C CA 1
ATOM 6619 C C . GLU C 1 343 ? 50.780 36.934 4.582 1.00 81.94 985 GLU C C 1
ATOM 6620 O O . GLU C 1 343 ? 50.707 38.134 4.285 1.00 83.72 985 GLU C O 1
ATOM 6622 N N . LEU C 1 344 ? 51.292 36.507 5.744 1.00 83.78 986 LEU C N 1
ATOM 6623 C CA . LEU C 1 344 ? 51.854 37.440 6.719 1.00 81.88 986 LEU C CA 1
ATOM 6624 C C . LEU C 1 344 ? 53.187 37.998 6.241 1.00 77.33 986 LEU C C 1
ATOM 6625 O O . LEU C 1 344 ? 53.469 39.192 6.410 1.00 73.81 986 LEU C O 1
ATOM 6630 N N . LEU C 1 345 ? 54.019 37.152 5.639 1.00 74.28 987 LEU C N 1
ATOM 6631 C CA . LEU C 1 345 ? 55.211 37.673 4.994 1.00 75.24 987 LEU C CA 1
ATOM 6632 C C . LEU C 1 345 ? 54.845 38.626 3.865 1.00 83.39 987 LEU C C 1
ATOM 6633 O O . LEU C 1 345 ? 55.558 39.610 3.625 1.00 85.15 987 LEU C O 1
ATOM 6638 N N . LYS C 1 346 ? 53.726 38.365 3.177 1.00 83.62 988 LYS C N 1
ATOM 6639 C CA . LYS C 1 346 ? 53.259 39.291 2.149 1.00 77.98 988 LYS C CA 1
ATOM 6640 C C . LYS C 1 346 ? 52.874 40.638 2.754 1.00 83.71 988 LYS C C 1
ATOM 6641 O O . LYS C 1 346 ? 53.190 41.694 2.188 1.00 82.62 988 LYS C O 1
ATOM 6643 N N . GLU C 1 347 ? 52.195 40.625 3.910 1.00 79.33 989 GLU C N 1
ATOM 6644 C CA . GLU C 1 347 ? 51.752 41.882 4.507 1.00 77.11 989 GLU C CA 1
ATOM 6645 C C . GLU C 1 347 ? 52.907 42.680 5.102 1.00 78.80 989 GLU C C 1
ATOM 6646 O O . GLU C 1 347 ? 52.864 43.917 5.087 1.00 79.79 989 GLU C O 1
ATOM 6652 N N . LEU C 1 348 ? 53.932 42.016 5.645 1.00 75.82 990 LEU C N 1
ATOM 6653 C CA . LEU C 1 348 ? 55.023 42.752 6.268 1.00 79.19 990 LEU C CA 1
ATOM 6654 C C . LEU C 1 348 ? 56.274 42.829 5.400 1.00 80.82 990 LEU C C 1
ATOM 6655 O O . LEU C 1 348 ? 57.299 43.339 5.862 1.00 77.12 990 LEU C O 1
ATOM 6660 N N . LEU C 1 349 ? 56.222 42.363 4.155 1.00 80.30 991 LEU C N 1
ATOM 6661 C CA . LEU C 1 349 ? 57.299 42.707 3.231 1.00 79.18 991 LEU C CA 1
ATOM 6662 C C . LEU C 1 349 ? 57.333 44.204 2.918 1.00 81.05 991 LEU C C 1
ATOM 6663 O O . LEU C 1 349 ? 58.439 44.771 2.905 1.00 78.34 991 LEU C O 1
ATOM 6666 N N . PRO C 1 350 ? 56.209 44.905 2.701 1.00 76.52 992 PRO C N 1
ATOM 6667 C CA . PRO C 1 350 ? 56.308 46.354 2.452 1.00 75.19 992 PRO C CA 1
ATOM 6668 C C . PRO C 1 350 ? 56.806 47.178 3.638 1.00 73.39 992 PRO C C 1
ATOM 6669 O O . PRO C 1 350 ? 57.483 48.194 3.411 1.00 75.27 992 PRO C O 1
ATOM 6673 N N . VAL C 1 351 ? 56.498 46.806 4.890 1.00 75.99 993 VAL C N 1
ATOM 6674 C CA . VAL C 1 351 ? 57.058 47.571 6.010 1.00 76.77 993 VAL C CA 1
ATOM 6675 C C . VAL C 1 351 ? 58.566 47.367 6.083 1.00 74.48 993 VAL C C 1
ATOM 6676 O O . VAL C 1 351 ? 59.314 48.289 6.420 1.00 72.39 993 VAL C O 1
ATOM 6680 N N . ILE C 1 352 ? 59.036 46.164 5.763 1.00 71.21 994 ILE C N 1
ATOM 6681 C CA . ILE C 1 352 ? 60.469 45.963 5.597 1.00 70.80 994 ILE C CA 1
ATOM 6682 C C . ILE C 1 352 ? 60.987 46.840 4.472 1.00 72.17 994 ILE C C 1
ATOM 6683 O O . ILE C 1 352 ? 62.098 47.376 4.544 1.00 73.02 994 ILE C O 1
ATOM 6688 N N . GLY C 1 353 ? 60.177 47.020 3.425 1.00 72.39 995 GLY C N 1
ATOM 6689 C CA . GLY C 1 353 ? 60.646 47.709 2.237 1.00 72.85 995 GLY C CA 1
ATOM 6690 C C . GLY C 1 353 ? 60.801 49.204 2.426 1.00 71.04 995 GLY C C 1
ATOM 6691 O O . GLY C 1 353 ? 61.602 49.841 1.734 1.00 67.26 995 GLY C O 1
ATOM 6692 N N . GLN C 1 354 ? 60.053 49.790 3.356 1.00 70.49 996 GLN C N 1
ATOM 6693 C CA . GLN C 1 354 ? 60.225 51.230 3.500 1.00 71.03 996 GLN C CA 1
ATOM 6694 C C . GLN C 1 354 ? 61.547 51.622 4.162 1.00 71.80 996 GLN C C 1
ATOM 6695 O O . GLN C 1 354 ? 61.823 52.822 4.270 1.00 66.67 996 GLN C O 1
ATOM 6701 N N . ASN C 1 355 ? 62.380 50.675 4.585 1.00 71.13 997 ASN C N 1
ATOM 6702 C CA . ASN C 1 355 ? 63.690 50.996 5.146 1.00 71.58 997 ASN C CA 1
ATOM 6703 C C . ASN C 1 355 ? 64.772 50.575 4.160 1.00 72.19 997 ASN C C 1
ATOM 6704 O O . ASN C 1 355 ? 64.869 49.392 3.799 1.00 72.78 997 ASN C O 1
ATOM 6709 N N . LEU C 1 356 ? 65.601 51.544 3.760 1.00 70.41 998 LEU C N 1
ATOM 6710 C CA . LEU C 1 356 ? 66.649 51.279 2.780 1.00 74.67 998 LEU C CA 1
ATOM 6711 C C . LEU C 1 356 ? 67.627 50.225 3.283 1.00 72.67 998 LEU C C 1
ATOM 6712 O O . LEU C 1 356 ? 68.060 49.354 2.514 1.00 76.31 998 LEU C O 1
ATOM 6717 N N . ARG C 1 357 ? 67.953 50.265 4.581 1.00 76.87 999 ARG C N 1
ATOM 6718 C CA . ARG C 1 357 ? 68.906 49.320 5.158 1.00 77.46 999 ARG C CA 1
ATOM 6719 C C . ARG C 1 357 ? 68.543 47.878 4.845 1.00 72.08 999 ARG C C 1
ATOM 6720 O O . ARG C 1 357 ? 69.427 47.032 4.670 1.00 79.05 999 ARG C O 1
ATOM 6728 N N . PHE C 1 358 ? 67.252 47.583 4.734 1.00 76.48 1000 PHE C N 1
ATOM 6729 C CA . PHE C 1 358 ? 66.776 46.220 4.561 1.00 79.42 1000 PHE C CA 1
ATOM 6730 C C . PHE C 1 358 ? 66.359 45.906 3.126 1.00 79.30 1000 PHE C C 1
ATOM 6731 O O . PHE C 1 358 ? 65.639 44.923 2.908 1.00 81.83 1000 PHE C O 1
ATOM 6739 N N . GLN C 1 359 ? 66.809 46.699 2.143 1.00 76.51 1001 GLN C N 1
ATOM 6740 C CA . GLN C 1 359 ? 66.454 46.417 0.753 1.00 76.47 1001 GLN C CA 1
ATOM 6741 C C . GLN C 1 359 ? 66.791 44.970 0.386 1.00 76.79 1001 GLN C C 1
ATOM 6742 O O . GLN C 1 359 ? 65.944 44.236 -0.141 1.00 74.00 1001 GLN C O 1
ATOM 6744 N N . ARG C 1 360 ? 68.009 44.528 0.713 1.00 73.30 1002 ARG C N 1
ATOM 6745 C CA . ARG C 1 360 ? 68.409 43.155 0.422 1.00 75.71 1002 ARG C CA 1
ATOM 6746 C C . ARG C 1 360 ? 67.412 42.153 1.002 1.00 84.15 1002 ARG C C 1
ATOM 6747 O O . ARG C 1 360 ? 66.993 41.207 0.321 1.00 81.69 1002 ARG C O 1
ATOM 6749 N N . LEU C 1 361 ? 66.992 42.362 2.253 1.00 80.65 1003 LEU C N 1
ATOM 6750 C CA . LEU C 1 361 ? 66.011 41.453 2.826 1.00 76.52 1003 LEU C CA 1
ATOM 6751 C C . LEU C 1 361 ? 64.719 41.492 2.021 1.00 82.16 1003 LEU C C 1
ATOM 6752 O O . LEU C 1 361 ? 64.200 40.443 1.614 1.00 80.84 1003 LEU C O 1
ATOM 6757 N N . PHE C 1 362 ? 64.210 42.703 1.734 1.00 81.85 1004 PHE C N 1
ATOM 6758 C CA . PHE C 1 362 ? 63.022 42.808 0.891 1.00 80.66 1004 PHE C CA 1
ATOM 6759 C C . PHE C 1 362 ? 63.259 42.121 -0.445 1.00 85.00 1004 PHE C C 1
ATOM 6760 O O . PHE C 1 362 ? 62.347 41.498 -1.003 1.00 86.00 1004 PHE C O 1
ATOM 6768 N N . THR C 1 363 ? 64.492 42.196 -0.955 1.00 84.84 1005 THR C N 1
ATOM 6769 C CA . THR C 1 363 ? 64.834 41.457 -2.161 1.00 84.80 1005 THR C CA 1
ATOM 6770 C C . THR C 1 363 ? 64.873 39.957 -1.882 1.00 89.55 1005 THR C C 1
ATOM 6771 O O . THR C 1 363 ? 64.207 39.173 -2.570 1.00 90.89 1005 THR C O 1
ATOM 6773 N N . GLU C 1 364 ? 65.614 39.539 -0.847 1.00 91.41 1006 GLU C N 1
ATOM 6774 C CA . GLU C 1 364 ? 65.829 38.109 -0.627 1.00 85.56 1006 GLU C CA 1
ATOM 6775 C C . GLU C 1 364 ? 64.530 37.369 -0.343 1.00 88.97 1006 GLU C C 1
ATOM 6776 O O . GLU C 1 364 ? 64.495 36.139 -0.443 1.00 92.98 1006 GLU C O 1
ATOM 6778 N N . CYS C 1 365 ? 63.465 38.090 0.004 1.00 92.79 1007 CYS C N 1
ATOM 6779 C CA . CYS C 1 365 ? 62.138 37.518 0.187 1.00 90.07 1007 CYS C CA 1
ATOM 6780 C C . CYS C 1 365 ? 61.305 37.533 -1.087 1.00 94.25 1007 CYS C C 1
ATOM 6781 O O . CYS C 1 365 ? 60.137 37.138 -1.043 1.00 96.18 1007 CYS C O 1
ATOM 6784 N N . GLN C 1 366 ? 61.863 37.986 -2.215 1.00 98.46 1008 GLN C N 1
ATOM 6785 C CA . GLN C 1 366 ? 61.155 37.904 -3.494 1.00 94.88 1008 GLN C CA 1
ATOM 6786 C C . GLN C 1 366 ? 61.047 36.476 -4.024 1.00 96.54 1008 GLN C C 1
ATOM 6787 O O . GLN C 1 366 ? 60.552 36.295 -5.143 1.00 94.91 1008 GLN C O 1
ATOM 6789 N N . GLU C 1 367 ? 61.513 35.478 -3.262 1.00 100.15 1009 GLU C N 1
ATOM 6790 C CA . GLU C 1 367 ? 61.317 34.075 -3.600 1.00 90.74 1009 GLU C CA 1
ATOM 6791 C C . GLU C 1 367 ? 59.837 33.805 -3.830 1.00 97.30 1009 GLU C C 1
ATOM 6792 O O . GLU C 1 367 ? 59.035 33.813 -2.890 1.00 89.00 1009 GLU C O 1
ATOM 6794 N N . GLN C 1 368 ? 59.472 33.614 -5.093 1.00 102.34 1010 GLN C N 1
ATOM 6795 C CA . GLN C 1 368 ? 58.134 33.228 -5.509 1.00 101.12 1010 GLN C CA 1
ATOM 6796 C C . GLN C 1 368 ? 58.221 31.929 -6.308 1.00 102.83 1010 GLN C C 1
ATOM 6797 O O . GLN C 1 368 ? 59.310 31.418 -6.598 1.00 94.57 1010 GLN C O 1
ATOM 6803 N N . LEU C 1 369 ? 57.052 31.384 -6.644 1.00 101.16 1011 LEU C N 1
ATOM 6804 C CA . LEU C 1 369 ? 56.972 30.122 -7.372 1.00 103.84 1011 LEU C CA 1
ATOM 6805 C C . LEU C 1 369 ? 55.600 29.940 -8.015 1.00 105.26 1011 LEU C C 1
ATOM 6806 O O . LEU C 1 369 ? 54.585 30.344 -7.450 1.00 107.18 1011 LEU C O 1
#

Organism: Homo sapiens (NCBI:txid9606)

B-factor: mean 59.45, std 15.15, range [31.28, 117.58]

GO terms:
  GO:0042393 histone binding (F, IDA)
  GO:0061629 RNA polymerase II-specific DNA-binding transcription factor binding (F, IPI)
  GO:0005634 nucleus (C, TAS)
  GO:0003714 transcription corepressor activity (F, TAS)
  GO:0009653 anatomical structure morphogenesis (P, TAS)
  GO:0006357 regulation of transcription by RNA polymerase II (P, TAS)
  GO:0005654 nucleoplasm (C, TAS)
  GO:0005515 protein binding (F, IPI)
  GO:0005654 nucleoplasm (C, IDA)
  GO:0000785 chromatin (C, IDA)
  GO:0032991 protein-containing complex (C, IDA)
  GO:0140673 transcription elongation-coupled chromatin remodeling (P, IDA)
  GO:0070062 extracellular exosome (C, HDA)

Foldseek 3Di:
DADFQDFDQKDKAWDCGKIWIKGFQPDADPNFRWIKIWICHDPDIAIDIDRFGFRDWEDDCFKIWTQGDQQWIWIATNRGHTQDDIDRDPAHFRDWYDAHQKIWTQHPQQWIWIANSVVGGTQQDTHHCCVVCPPPPKAQPDWDQFNVRKIWGQIPQFWIWIAQRVVRDTDTLTGQVPALVLLAAFPDDDDSLVSHVVVPPDPDGHDHDPPDDPVVSLVSNLVNLVSQLVNCQSVLVVVSNLVSVLRNLLSCLVVVVVVVNLVLLCQLLDCDDQDGSRDGSVVSSVVNLVSNCVRVVCVVVSVVSVVSVVVVVVD/DDDPDDAWFDFFDFDQKDKDFAEDPQTKIKIKGFQPDDDPNQGWIKIWMATPNDIDIDIDRFGWRDWHDYCFWIKTFGPQQWIWIAGNRGHTQDDTDRDPAGFRDWYDDHQWIWTQHGQQFIWIANSVVRGTQADGHHCCVVQVVAPNDFPDWDQDNVRWIWTQGPQFWIWIAQRVVRDTDTLTGVVPALVALADFDVWDSCVSHVHDVYDHDPPDDPVVSLVSNLVNLVSQLVSCLSVLGVVSNLVSVQRNLLSCQVVVVPVVNVVLLDLLPDVHDCDGSRDRSLVSSVVRLVSLVVHDVSPVVSVVSVVVVVVVVD/DADFFDFDQKDKDQAEVPFRKMWIKGFQDDADPNFGWIKIWIAGDHDIAMDIDRFTFRDWHDYPFWIWTAGPQQWIWIAGPRGHTQDDIDRDPAGFRDWYDAHQKIWTQHPQRWIWIARSVVGGTQQDTHHCVVVDVFAWDDWDADNVGWIWTQTPQFWIWIAQSVVRDTHTLTGVVPQLVQLADAPPPSCVSHVNHDHDPPDDPVVNLVSNLVNLVSQLVSCLRVLVPVSNLVSVQSNLLSCLVVVVVPVNVVLLPPLPDPPQAGSHHGSVVSVVVNLVSNVVHP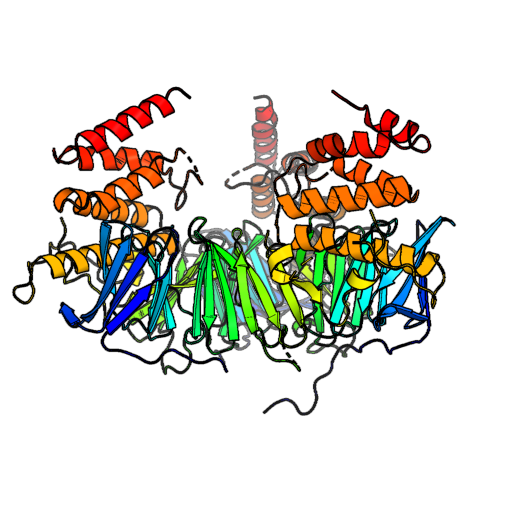VNVVVNVVSVDDD